Protein 5TOQ (pdb70)

Secondary structure (DSSP, 8-state):
-PPPPPTTTTPPPPPPPHHHHHHHHHHH---TT-EE----S---TTS-----HHHHHHHHHHHT-TT---PPPPTT--HHHHHHHHHHHH-TT-HHHHTT-EEEEEEEHHHHHHHHHHHHHHHHSSSSS---S-EEEEES--TTHHHHHHHTT-S-EEEEE-EETTTTEE-HHHHHHHHHTSPTT-EEEEE-SS-TTT-----HHHHHHHHHHHHHHTPEEEEEES-TTTTTS-HHHHTHHHHHHHHTT--EEEEEE------GGG-EEEEEEE-SSHHHHHHHHHHHHHHHHTTTSS--SHHHHHHHHHHTSHHHHHHHHHHHHHHHHHHHHHHHHHHHHHHHTT-SS--THHHHS-SSEEE----HHHHHHHHHHH-EE--TT-EEEGGG--TTTHHHHHHHHHHHHHH--/--SSPPTTTTPPPP-----S---TTS-----HHHHHHHHHHHT-TT---PPPPTT--HHHHHHHHHHHH-TT-HHHHTT-EEEEEEEHHHHHHHHHHHHHHHHSSSSS---S-EEEEES--THHHHHHHHTT-S-EEEEE-EETTTTEE-HHHHHHHHHTSPTT-EEEEE-SS-TTT-----HHHHHHHHHHHHHTTPEEEEEES-TTTTTS-HHHHTHHHHHHHHTT--EEEEEE------GGG-EEEEEEE-SSHHHHHHHHHHHHHHHHTTTSS--SHHHHHHHHHHT-HHHHHHHHHHHHHHHHHHHHHHHHHHHHHHHTT-SS--THHHHS-SSEEE----TTTHHHHHHTT-----TT-EEEGGG--TTTHHHHHHHHHHHHH--

Sequence (804 aa):
GMAPPSVFAEVPQAQPVLVFKLIADFREDPDPRKVNLGVGAYRTDDCQPWVLPVVRKVEQRIANNSSLNHEYLPILGLAEFRTCASRLALGDDSPALQEKRVGGVQSLGGTGALRIGAEFLARWYNGTNNKDTPVYVSSPTWENNHNGVFTTAGFKDIRSYRYWDTEKRGLDLQGFLSSDLENAPEFSIFVLHACAHNPTGTDPTPEQWKQIASVMKRRFLFPFFDSAYQGFASGNLEKDAWAIRYFVSSEGFELFCAQSFSNFGLYNEERVGNLTVVAKEPDSSILRRVLSQMMQKIVRVTWSNPPAQGARIVARTLSSDPELFHEWTGNVKTMADRILSMRSELRARLEALKTPGTWNHITDQIGMFSFTGLNPKQVEYLINQKHIYLLPSGRINMCGLTTKNLDYVATSIHEAVTKIQGMAPPSVFAEVPQAQLGVGAYRTDDCQPWVLPVVRKVEQRIANNSSLNHEYLPILGLAEFRTCASRLALGDDSPALQEKRVGGVQSSLGGTGALRIGAEFLARWYNGTNNKDTPVYVSSPTWENHNGVFTTAGFKDIRSYRYWDTEKRGLDLQGFLSSDLENAPEFSIFVLHACAHNPTGTDPTPEQWKQIASVMKRRFLFPFFDSAYQGFASGNLEKDAWAIRYFVSEGFELFCAQSFSNFGLYNERVGNLTVVAKEPDSILRVLSQMMQKIVRVTWSNPPAQGARRIVARTLSSDPELFHEWTGNVKTMADRILSMMRSELRARLEALKTPGTWNHITDQIGMFSFTGLNPKQVEYLINQKHIYLLPSGRINMCGLTTKNLDYVATSIHEAVTKI

B-factor: mean 18.61, std 11.55, range [5.94, 69.89]

Structure (mmCIF, N/CA/C/O backbone):
data_5TOQ
#
_entry.id   5TOQ
#
_cell.length_a   55.400
_cell.length_b   124.030
_cell.length_c   129.260
_cell.angle_alpha   90.00
_cell.angle_beta   90.00
_cell.angle_gamma   90.00
#
_symmetry.space_group_name_H-M   'P 21 21 21'
#
loop_
_entity.id
_entity.type
_entity.pdbx_description
1 polymer 'Aspartate aminotransferase, cytoplasmic'
2 water water
#
loop_
_atom_site.group_PDB
_atom_site.id
_atom_site.type_symbol
_atom_site.label_atom_id
_atom_site.label_alt_id
_atom_site.label_comp_id
_atom_site.label_asym_id
_atom_site.label_entity_id
_atom_site.label_seq_id
_atom_site.pdbx_PDB_ins_code
_atom_site.Cartn_x
_atom_site.Cartn_y
_atom_site.Cartn_z
_atom_site.occupancy
_atom_site.B_iso_or_equiv
_atom_site.auth_seq_id
_atom_site.auth_comp_id
_atom_site.auth_asym_id
_atom_site.auth_atom_id
_atom_site.pdbx_PDB_model_num
ATOM 1 N N . GLY A 1 1 ? 28.614 -58.597 -23.262 1.00 42.87 -1 GLY A N 1
ATOM 2 C CA . GLY A 1 1 ? 27.481 -59.112 -22.517 1.00 41.98 -1 GLY A CA 1
ATOM 3 C C . GLY A 1 1 ? 26.665 -58.036 -21.826 1.00 40.76 -1 GLY A C 1
ATOM 4 O O . GLY A 1 1 ? 25.434 -58.085 -21.826 1.00 41.77 -1 GLY A O 1
ATOM 5 N N . MET A 1 2 ? 27.351 -57.060 -21.238 1.00 38.38 0 MET A N 1
ATOM 6 C CA . MET A 1 2 ? 26.665 -56.007 -20.501 1.00 35.74 0 MET A CA 1
ATOM 7 C C . MET A 1 2 ? 25.940 -55.066 -21.450 1.00 33.28 0 MET A C 1
ATOM 8 O O . MET A 1 2 ? 26.435 -54.746 -22.534 1.00 34.43 0 MET A O 1
ATOM 13 N N . ALA A 1 3 ? 24.767 -54.610 -21.024 1.00 32.14 1 ALA A N 1
ATOM 14 C CA . ALA A 1 3 ? 24.051 -53.608 -21.791 1.00 30.51 1 ALA A CA 1
ATOM 15 C C . ALA A 1 3 ? 24.855 -52.314 -21.811 1.00 29.56 1 ALA A C 1
ATOM 16 O O . ALA A 1 3 ? 25.451 -51.934 -20.794 1.00 29.74 1 ALA A O 1
ATOM 18 N N . PRO A 1 4 ? 24.907 -51.629 -22.948 1.00 29.41 2 PRO A N 1
ATOM 19 C CA . PRO A 1 4 ? 25.638 -50.368 -23.028 1.00 27.88 2 PRO A CA 1
ATOM 20 C C . PRO A 1 4 ? 25.020 -49.332 -22.108 1.00 25.21 2 PRO A C 1
ATOM 21 O O . PRO A 1 4 ? 23.830 -49.408 -21.776 1.00 25.40 2 PRO A O 1
ATOM 25 N N . PRO A 1 5 ? 25.801 -48.348 -21.666 1.00 24.71 3 PRO A N 1
ATOM 26 C CA . PRO A 1 5 ? 25.228 -47.273 -20.857 1.00 22.66 3 PRO A CA 1
ATOM 27 C C . PRO A 1 5 ? 24.289 -46.414 -21.689 1.00 19.73 3 PRO A C 1
ATOM 28 O O . PRO A 1 5 ? 24.363 -46.350 -22.920 1.00 19.80 3 PRO A O 1
ATOM 32 N N . SER A 1 6 ? 23.370 -45.760 -20.990 1.00 18.12 4 SER A N 1
ATOM 33 C CA . SER A 1 6 ? 22.486 -44.801 -21.637 1.00 15.49 4 SER A CA 1
ATOM 34 C C . SER A 1 6 ? 23.297 -43.706 -22.333 1.00 13.77 4 SER A C 1
ATOM 35 O O . SER A 1 6 ? 24.359 -43.298 -21.860 1.00 14.20 4 SER A O 1
ATOM 38 N N . VAL A 1 7 ? 22.785 -43.219 -23.468 1.00 13.50 5 VAL A N 1
ATOM 39 C CA . VAL A 1 7 ? 23.339 -42.010 -24.068 1.00 13.64 5 VAL A CA 1
ATOM 40 C C . VAL A 1 7 ? 23.154 -40.805 -23.167 1.00 13.15 5 VAL A C 1
ATOM 41 O O . VAL A 1 7 ? 23.712 -39.739 -23.441 1.00 14.97 5 VAL A O 1
ATOM 45 N N . PHE A 1 8 ? 22.374 -40.948 -22.100 1.00 12.18 6 PHE A N 1
ATOM 46 C CA . PHE A 1 8 ? 22.170 -39.900 -21.118 1.00 12.19 6 PHE A CA 1
ATOM 47 C C . PHE A 1 8 ? 22.970 -40.140 -19.843 1.00 12.13 6 PHE A C 1
ATOM 48 O O . PHE A 1 8 ? 22.777 -39.414 -18.865 1.00 13.28 6 PHE A O 1
ATOM 56 N N . ALA A 1 9 ? 23.874 -41.128 -19.837 1.00 12.84 7 ALA A N 1
ATOM 57 C CA . ALA A 1 9 ? 24.526 -41.554 -18.601 1.00 14.37 7 ALA A CA 1
ATOM 58 C C . ALA A 1 9 ? 25.379 -40.464 -17.966 1.00 14.56 7 ALA A C 1
ATOM 59 O O . ALA A 1 9 ? 25.627 -40.516 -16.756 1.00 15.67 7 ALA A O 1
ATOM 61 N N . GLU A 1 10 ? 25.845 -39.488 -18.743 1.00 13.67 8 GLU A N 1
ATOM 62 C CA . GLU A 1 10 ? 26.702 -38.432 -18.222 1.00 14.56 8 GLU A CA 1
ATOM 63 C C . GLU A 1 10 ? 25.974 -37.102 -18.077 1.00 15.03 8 GLU A C 1
ATOM 64 O O . GLU A 1 10 ? 26.604 -36.090 -17.752 1.00 16.59 8 GLU A O 1
ATOM 70 N N . VAL A 1 11 ? 24.664 -37.081 -18.285 1.00 13.97 9 VAL A N 1
ATOM 71 C CA . VAL A 1 11 ? 23.879 -35.857 -18.116 1.00 13.87 9 VAL A CA 1
ATOM 72 C C . VAL A 1 11 ? 23.775 -35.572 -16.625 1.00 13.52 9 VAL A C 1
ATOM 73 O O . VAL A 1 11 ? 23.262 -36.418 -15.883 1.00 13.76 9 VAL A O 1
ATOM 77 N N . PRO A 1 12 ? 24.235 -34.428 -16.128 1.00 15.13 10 PRO A N 1
ATOM 78 C CA . PRO A 1 12 ? 24.164 -34.196 -14.685 1.00 15.82 10 PRO A CA 1
ATOM 79 C C . PRO A 1 12 ? 22.754 -33.857 -14.238 1.00 15.26 10 PRO A C 1
ATOM 80 O O . PRO A 1 12 ? 21.938 -33.337 -15.002 1.00 15.23 10 PRO A O 1
ATOM 84 N N . GLN A 1 13 ? 22.477 -34.191 -12.980 1.00 16.08 11 GLN A N 1
ATOM 85 C CA . GLN A 1 13 ? 21.282 -33.690 -12.321 1.00 17.08 11 GLN A CA 1
ATOM 86 C C . GLN A 1 13 ? 21.463 -32.200 -12.075 1.00 17.01 11 GLN A C 1
ATOM 87 O O . GLN A 1 13 ? 22.466 -31.777 -11.492 1.00 19.11 11 GLN A O 1
ATOM 93 N N . ALA A 1 14 ? 20.504 -31.405 -12.533 1.00 16.68 12 ALA A N 1
ATOM 94 C CA . ALA A 1 14 ? 20.600 -29.962 -12.380 1.00 19.01 12 ALA A CA 1
ATOM 95 C C . ALA A 1 14 ? 20.608 -29.565 -10.908 1.00 23.28 12 ALA A C 1
ATOM 96 O O . ALA A 1 14 ? 20.161 -30.306 -10.028 1.00 22.98 12 ALA A O 1
ATOM 98 N N . GLN A 1 15 ? 21.133 -28.368 -10.659 1.00 26.87 13 GLN A N 1
ATOM 99 C CA . GLN A 1 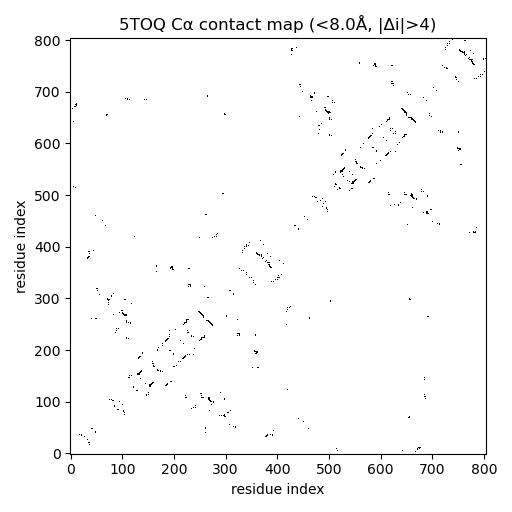15 ? 21.188 -27.813 -9.315 1.00 31.37 13 GLN A CA 1
ATOM 100 C C . GLN A 1 15 ? 19.775 -27.671 -8.751 1.00 32.33 13 GLN A C 1
ATOM 101 O O . GLN A 1 15 ? 18.849 -27.298 -9.482 1.00 31.05 13 GLN A O 1
ATOM 107 N N . PRO A 1 16 ? 19.570 -27.964 -7.467 1.00 35.15 14 PRO A N 1
ATOM 108 C CA . PRO A 1 16 ? 18.240 -27.778 -6.874 1.00 37.00 14 PRO A CA 1
ATOM 109 C C . PRO A 1 16 ? 17.818 -26.316 -6.916 1.00 38.51 14 PRO A C 1
ATOM 110 O O . PRO A 1 16 ? 18.630 -25.409 -6.727 1.00 38.73 14 PRO A O 1
ATOM 114 N N . VAL A 1 17 ? 16.534 -26.095 -7.174 1.00 41.30 15 VAL A N 1
ATOM 115 C CA . VAL A 1 17 ? 15.965 -24.752 -7.182 1.00 43.28 15 VAL A CA 1
ATOM 116 C C . VAL A 1 17 ? 15.435 -24.429 -5.788 1.00 43.95 15 VAL A C 1
ATOM 117 O O . VAL A 1 17 ? 14.639 -25.187 -5.221 1.00 44.25 15 VAL A O 1
ATOM 121 N N . LEU A 1 18 ? 15.887 -23.300 -5.236 1.00 44.08 16 LEU A N 1
ATOM 122 C CA . LEU A 1 18 ? 15.688 -23.014 -3.816 1.00 44.95 16 LEU A CA 1
ATOM 123 C C . LEU A 1 18 ? 14.214 -22.837 -3.471 1.00 44.94 16 LEU A C 1
ATOM 124 O O . LEU A 1 18 ? 13.713 -23.445 -2.517 1.00 45.57 16 LEU A O 1
ATOM 129 N N . VAL A 1 19 ? 13.505 -21.993 -4.225 1.00 43.90 17 VAL A N 1
ATOM 130 C CA . VAL A 1 19 ? 12.149 -21.615 -3.832 1.00 43.35 17 VAL A CA 1
ATOM 131 C C . VAL A 1 19 ? 11.191 -22.799 -3.906 1.00 42.98 17 VAL A C 1
ATOM 132 O O . VAL A 1 19 ? 10.219 -22.864 -3.142 1.00 42.47 17 VAL A O 1
ATOM 136 N N . PHE A 1 20 ? 11.436 -23.747 -4.816 1.00 43.78 18 PHE A N 1
ATOM 137 C CA . PHE A 1 20 ? 10.600 -24.942 -4.885 1.00 43.95 18 PHE A CA 1
ATOM 138 C C . PHE A 1 20 ? 10.688 -25.744 -3.594 1.00 41.59 18 PHE A C 1
ATOM 139 O O . PHE A 1 20 ? 9.674 -26.242 -3.090 1.00 42.34 18 PHE A O 1
ATOM 147 N N . LYS A 1 21 ? 11.900 -25.882 -3.052 1.00 38.85 19 LYS A N 1
ATOM 148 C CA . LYS A 1 21 ? 12.080 -26.556 -1.771 1.00 36.32 19 LYS A CA 1
ATOM 149 C C . LYS A 1 21 ? 11.451 -25.755 -0.637 1.00 33.70 19 LYS A C 1
ATOM 150 O O . LYS A 1 21 ? 10.904 -26.334 0.309 1.00 33.88 19 LYS A O 1
ATOM 156 N N . LEU A 1 22 ? 11.521 -24.424 -0.716 1.00 31.57 20 LEU A N 1
ATOM 157 C CA . LEU A 1 22 ? 10.919 -23.583 0.314 1.00 29.38 20 LEU A CA 1
ATOM 158 C C . LEU A 1 22 ? 9.412 -23.796 0.379 1.00 28.81 20 LEU A C 1
ATOM 159 O O . LEU A 1 22 ? 8.843 -23.977 1.462 1.00 27.78 20 LEU A O 1
ATOM 164 N N . ILE A 1 23 ? 8.748 -23.774 -0.779 1.00 29.80 21 ILE A N 1
ATOM 165 C CA . ILE A 1 23 ? 7.306 -24.004 -0.816 1.00 31.77 21 ILE A CA 1
ATOM 166 C C . ILE A 1 23 ? 6.983 -25.417 -0.353 1.00 31.65 21 ILE A C 1
ATOM 167 O O . ILE A 1 23 ? 5.988 -25.646 0.345 1.00 31.61 21 ILE A O 1
ATOM 172 N N . ALA A 1 24 ? 7.822 -26.386 -0.728 1.00 31.34 22 ALA A N 1
ATOM 173 C CA . ALA A 1 24 ? 7.614 -27.760 -0.284 1.00 31.44 22 ALA A CA 1
ATOM 174 C C . ALA A 1 24 ? 7.777 -27.882 1.226 1.00 31.09 22 ALA A C 1
ATOM 175 O O . ALA A 1 24 ? 7.026 -28.613 1.881 1.00 31.73 22 ALA A O 1
ATOM 177 N N . ASP A 1 25 ? 8.757 -27.177 1.797 1.00 30.67 23 ASP A N 1
ATOM 178 C CA . ASP A 1 25 ? 8.899 -27.171 3.249 1.00 30.27 23 ASP A CA 1
ATOM 179 C C . ASP A 1 25 ? 7.708 -26.495 3.915 1.00 28.24 23 ASP A C 1
ATOM 180 O O . ASP A 1 25 ? 7.226 -26.959 4.955 1.00 27.89 23 ASP A O 1
ATOM 185 N N . PHE A 1 26 ? 7.222 -25.397 3.329 1.00 26.88 24 PHE A N 1
ATOM 186 C CA . PHE A 1 26 ? 6.067 -24.707 3.894 1.00 25.84 24 PHE A CA 1
ATOM 187 C C . PHE A 1 26 ? 4.849 -25.621 3.954 1.00 27.27 24 PHE A C 1
ATOM 188 O O . PHE A 1 26 ? 4.125 -25.641 4.956 1.00 27.03 24 PHE A O 1
ATOM 196 N N . ARG A 1 27 ? 4.601 -26.383 2.889 1.00 29.14 25 ARG A N 1
ATOM 197 C CA . ARG A 1 27 ? 3.435 -27.263 2.867 1.00 32.07 25 ARG A CA 1
ATOM 198 C C . ARG A 1 27 ? 3.603 -28.469 3.805 1.00 33.71 25 ARG A C 1
ATOM 199 O O . ARG A 1 27 ? 2.615 -28.954 4.367 1.00 35.68 25 ARG A O 1
ATOM 207 N N . GLU A 1 28 ? 4.840 -28.934 4.024 1.00 35.11 26 GLU A N 1
ATOM 208 C CA . GLU A 1 28 ? 5.123 -29.956 5.037 1.00 37.54 26 GLU A CA 1
ATOM 209 C C . GLU A 1 28 ? 4.843 -29.494 6.457 1.00 35.47 26 GLU A C 1
ATOM 210 O O . GLU A 1 28 ? 4.617 -30.334 7.335 1.00 36.56 26 GLU A O 1
ATOM 216 N N . ASP A 1 29 ? 4.892 -28.199 6.711 1.00 32.59 27 ASP A N 1
ATOM 217 C CA . ASP A 1 29 ? 4.940 -27.711 8.080 1.00 29.75 27 ASP A CA 1
ATOM 218 C C . ASP A 1 29 ? 3.595 -27.908 8.768 1.00 28.82 27 ASP A C 1
ATOM 219 O O . ASP A 1 29 ? 2.571 -27.426 8.264 1.00 27.61 27 ASP A O 1
ATOM 224 N N . PRO A 1 30 ? 3.549 -28.605 9.908 1.00 29.26 28 PRO A N 1
ATOM 225 C CA . PRO A 1 30 ? 2.271 -28.818 10.606 1.00 28.48 28 PRO A CA 1
ATOM 226 C C . PRO A 1 30 ? 1.811 -27.652 11.469 1.00 27.64 28 PRO A C 1
ATOM 227 O O . PRO A 1 30 ? 0.688 -27.699 11.990 1.00 28.31 28 PRO A O 1
ATOM 231 N N . ASP A 1 31 ? 2.622 -26.620 11.645 1.00 26.49 29 ASP A N 1
ATOM 232 C CA . ASP A 1 31 ? 2.288 -25.573 12.607 1.00 25.02 29 ASP A CA 1
ATOM 233 C C . ASP A 1 31 ? 1.159 -24.702 12.065 1.00 23.07 29 ASP A C 1
ATOM 234 O O . ASP A 1 31 ? 1.264 -24.197 10.944 1.00 22.90 29 ASP A O 1
ATOM 239 N N . PRO A 1 32 ? 0.082 -24.478 12.828 1.00 22.35 30 PRO A N 1
ATOM 240 C CA . PRO A 1 32 ? -1.038 -23.676 12.305 1.00 21.72 30 PRO A CA 1
ATOM 241 C C . PRO A 1 32 ? -0.725 -22.196 12.141 1.00 20.24 30 PRO A C 1
ATOM 242 O O . PRO A 1 32 ? -1.522 -21.483 11.515 1.00 22.01 30 PRO A O 1
ATOM 246 N N . ARG A 1 33 ? 0.384 -21.707 12.691 1.00 20.44 31 ARG A N 1
ATOM 247 C CA . ARG A 1 33 ? 0.778 -20.312 12.545 1.00 19.35 31 ARG A CA 1
ATOM 248 C C . ARG A 1 33 ? 1.611 -20.056 11.297 1.00 16.95 31 ARG A C 1
ATOM 249 O O . ARG A 1 33 ? 1.993 -18.906 11.052 1.00 16.34 31 ARG A O 1
ATOM 257 N N . LYS A 1 34 ? 1.890 -21.086 10.498 1.00 17.22 32 LYS A N 1
ATOM 258 C CA . LYS A 1 34 ? 2.811 -20.929 9.378 1.00 16.64 32 LYS A CA 1
ATOM 259 C C . LYS A 1 34 ? 2.301 -19.909 8.363 1.00 15.80 32 LYS A C 1
ATOM 260 O O . LYS A 1 34 ? 1.096 -19.749 8.150 1.00 16.18 32 LYS A O 1
ATOM 266 N N . VAL A 1 35 ? 3.245 -19.199 7.749 1.00 14.66 33 VAL A N 1
ATOM 267 C CA . VAL A 1 35 ? 2.960 -18.157 6.767 1.00 13.98 33 VAL A CA 1
ATOM 268 C C . VAL A 1 35 ? 3.912 -18.339 5.599 1.00 14.43 33 VAL A C 1
ATOM 269 O O . VAL A 1 35 ? 5.119 -18.512 5.798 1.00 14.48 33 VAL A O 1
ATOM 273 N N . ASN A 1 36 ? 3.381 -18.289 4.380 1.00 14.16 34 ASN A N 1
ATOM 274 C CA . ASN A 1 36 ? 4.203 -18.367 3.175 1.00 14.43 34 ASN A CA 1
ATOM 275 C C . ASN A 1 36 ? 4.394 -16.966 2.603 1.00 14.27 34 ASN A C 1
ATOM 276 O O . ASN A 1 36 ? 3.533 -16.448 1.888 1.00 15.34 34 ASN A O 1
ATOM 281 N N . LEU A 1 37 ? 5.535 -16.356 2.908 1.00 13.63 35 LEU A N 1
ATOM 282 C CA . LEU A 1 37 ? 5.910 -15.099 2.277 1.00 12.29 35 LEU A CA 1
ATOM 283 C C . LEU A 1 37 ? 6.775 -15.310 1.043 1.00 12.12 35 LEU A C 1
ATOM 284 O O . LEU A 1 37 ? 7.260 -14.334 0.468 1.00 12.38 35 LEU A O 1
ATOM 289 N N . GLY A 1 38 ? 6.954 -16.557 0.615 1.00 13.02 36 GLY A N 1
ATOM 290 C CA . GLY A 1 38 ? 7.720 -16.905 -0.559 1.00 14.10 36 GLY A CA 1
ATOM 291 C C . GLY A 1 38 ? 6.908 -17.113 -1.817 1.00 14.93 36 GLY A C 1
ATOM 292 O O . GLY A 1 38 ? 7.490 -17.396 -2.867 1.00 16.64 36 GLY A O 1
ATOM 293 N N . VAL A 1 39 ? 5.582 -16.966 -1.745 1.00 14.58 37 VAL A N 1
ATOM 294 C CA . VAL A 1 39 ? 4.734 -17.118 -2.918 1.00 15.37 37 VAL A CA 1
ATOM 295 C C . VAL A 1 39 ? 5.116 -16.073 -3.968 1.00 14.14 37 VAL A C 1
ATOM 296 O O . VAL A 1 39 ? 5.586 -14.978 -3.645 1.00 14.67 37 VAL A O 1
ATOM 300 N N . GLY A 1 40 ? 4.934 -16.424 -5.240 1.00 13.86 38 GLY A N 1
ATOM 301 C CA . GLY A 1 40 ? 5.378 -15.561 -6.320 1.00 14.11 38 GLY A CA 1
ATOM 302 C C . GLY A 1 40 ? 4.273 -14.953 -7.160 1.00 12.90 38 GLY A C 1
ATOM 303 O O . GLY A 1 40 ? 4.508 -14.516 -8.291 1.00 15.35 38 GLY A O 1
ATOM 304 N N . ALA A 1 41 ? 3.069 -14.895 -6.604 1.00 11.13 39 ALA A N 1
ATOM 305 C CA . ALA A 1 41 ? 1.887 -14.471 -7.336 1.00 10.07 39 ALA A CA 1
ATOM 306 C C . ALA A 1 41 ? 0.924 -13.799 -6.369 1.00 9.65 39 ALA A C 1
ATOM 307 O O . ALA A 1 41 ? 1.065 -13.901 -5.146 1.00 11.05 39 ALA A O 1
ATOM 309 N N . TYR A 1 42 ? -0.064 -13.112 -6.935 1.00 9.16 40 TYR A N 1
ATOM 310 C CA . TYR A 1 42 ? -1.058 -12.426 -6.125 1.00 9.04 40 TYR A CA 1
ATOM 311 C C . TYR A 1 42 ? -1.874 -13.428 -5.316 1.00 9.11 40 TYR A C 1
ATOM 312 O O . TYR A 1 42 ? -2.250 -14.497 -5.807 1.00 9.60 40 TYR A O 1
ATOM 321 N N . ARG A 1 43 ? -2.155 -13.068 -4.068 1.00 9.20 41 ARG A N 1
ATOM 322 C CA . ARG A 1 43 ? -3.029 -13.846 -3.203 1.00 9.61 41 ARG A CA 1
ATOM 323 C C . ARG A 1 43 ? -3.956 -12.898 -2.461 1.00 9.57 41 ARG A C 1
ATOM 324 O O . ARG A 1 43 ? -3.570 -11.778 -2.097 1.00 10.23 41 ARG A O 1
ATOM 332 N N . THR A 1 44 ? -5.176 -13.371 -2.214 1.00 10.26 42 THR A N 1
ATOM 333 C CA . THR A 1 44 ? -6.168 -12.601 -1.482 1.00 10.74 42 THR A CA 1
ATOM 334 C C . THR A 1 44 ? -5.869 -12.639 0.017 1.00 10.77 42 THR A C 1
ATOM 335 O O . THR A 1 44 ? -4.979 -13.350 0.488 1.00 11.15 42 THR A O 1
ATOM 339 N N . ASP A 1 45 ? -6.667 -11.889 0.783 1.00 11.40 43 ASP A N 1
ATOM 340 C CA . ASP A 1 45 ? -6.550 -11.888 2.237 1.00 12.57 43 ASP A CA 1
ATOM 341 C C . ASP A 1 45 ? -6.869 -13.247 2.849 1.00 12.64 43 ASP A C 1
ATOM 342 O O . ASP A 1 45 ? -6.532 -13.484 4.013 1.00 14.77 43 ASP A O 1
ATOM 347 N N . ASP A 1 46 ? -7.526 -14.133 2.102 1.00 12.83 44 ASP A N 1
ATOM 348 C CA . ASP A 1 46 ? -7.784 -15.500 2.523 1.00 15.18 44 ASP A CA 1
ATOM 349 C C . ASP A 1 46 ? -6.759 -16.481 1.957 1.00 14.51 44 ASP A C 1
ATOM 350 O O . ASP A 1 46 ? -7.003 -17.693 1.951 1.00 15.93 44 ASP A O 1
ATOM 355 N N . CYS A 1 47 ? -5.624 -15.976 1.464 1.00 13.36 45 CYS A N 1
ATOM 356 C CA . CYS A 1 47 ? -4.500 -16.782 0.994 1.00 14.12 45 CYS A CA 1
ATOM 357 C C . CYS A 1 47 ? -4.799 -17.523 -0.298 1.00 14.31 45 CYS A C 1
ATOM 358 O O . CYS A 1 47 ? -4.150 -18.527 -0.595 1.00 16.30 45 CYS A O 1
ATOM 361 N N . GLN A 1 48 ? -5.762 -17.046 -1.084 1.00 12.11 46 GLN A N 1
ATOM 362 C CA . GLN A 1 48 ? -6.176 -17.772 -2.273 1.00 12.37 46 GLN A CA 1
ATOM 363 C C . GLN A 1 48 ? -5.724 -17.072 -3.547 1.00 10.28 46 GLN A C 1
ATOM 364 O O . GLN A 1 48 ? -5.586 -15.845 -3.581 1.00 10.44 46 GLN A O 1
ATOM 370 N N . PRO A 1 49 ? -5.510 -17.832 -4.620 1.00 10.18 47 PRO A N 1
ATOM 371 C CA . PRO A 1 49 ? -5.430 -17.227 -5.953 1.00 10.27 47 PRO A CA 1
ATOM 372 C C . PRO A 1 49 ? -6.698 -16.445 -6.242 1.00 9.99 47 PRO A C 1
ATOM 373 O O . PRO A 1 49 ? -7.757 -16.710 -5.670 1.00 10.90 47 PRO A O 1
ATOM 377 N N . TRP A 1 50 ? -6.589 -15.471 -7.145 1.00 9.76 48 TRP A N 1
ATOM 378 C CA . TRP A 1 50 ? -7.732 -14.645 -7.521 1.00 10.02 48 TRP A CA 1
ATOM 379 C C . TRP A 1 50 ? -7.828 -14.567 -9.035 1.00 9.25 48 TRP A C 1
ATOM 380 O O . TRP A 1 50 ? -6.995 -13.924 -9.680 1.00 10.52 48 TRP A O 1
ATOM 391 N N . VAL A 1 51 ? -8.841 -15.206 -9.603 1.00 9.49 49 VAL A N 1
ATOM 392 C CA . VAL A 1 51 ? -9.161 -14.994 -11.008 1.00 9.72 49 VAL A CA 1
ATOM 393 C C . VAL A 1 51 ? -9.938 -13.687 -11.093 1.00 9.34 49 VAL A C 1
ATOM 394 O O . VAL A 1 51 ? -10.953 -13.509 -10.408 1.00 10.53 49 VAL A O 1
ATOM 398 N N . LEU A 1 52 ? -9.455 -12.760 -11.908 1.00 8.99 50 LEU A N 1
ATOM 399 C CA . LEU A 1 52 ? -10.083 -11.449 -11.954 1.00 9.25 50 LEU A CA 1
ATOM 400 C C . LEU A 1 52 ? -11.510 -11.570 -12.473 1.00 9.36 50 LEU A C 1
ATOM 401 O O . LEU A 1 52 ? -11.755 -12.290 -13.449 1.00 9.30 50 LEU A O 1
ATOM 406 N N . PRO A 1 53 ? -12.464 -10.863 -11.865 1.00 9.29 51 PRO A N 1
ATOM 407 C CA . PRO A 1 53 ? -13.840 -10.895 -12.385 1.00 9.68 51 PRO A CA 1
ATOM 408 C C . PRO A 1 53 ? -13.925 -10.587 -13.872 1.00 9.29 51 PRO A C 1
ATOM 409 O O . PRO A 1 53 ? -14.682 -11.250 -14.594 1.00 9.58 51 PRO A O 1
ATOM 413 N N . VAL A 1 54 ? -13.151 -9.615 -14.366 1.00 8.86 52 VAL A N 1
ATOM 414 C CA . VAL A 1 54 ? -13.269 -9.290 -15.786 1.00 8.84 52 VAL A CA 1
ATOM 415 C C . VAL A 1 54 ? -12.804 -10.457 -16.646 1.00 8.51 52 VAL A C 1
ATOM 416 O O . VAL A 1 54 ? -13.331 -10.685 -17.746 1.00 9.01 52 VAL A O 1
ATOM 420 N N . VAL A 1 55 ? -11.801 -11.201 -16.169 1.00 8.13 53 VAL A N 1
ATOM 421 C CA . VAL A 1 55 ? -11.303 -12.364 -16.896 1.00 9.27 53 VAL A CA 1
ATOM 422 C C . VAL A 1 55 ? -12.365 -13.455 -16.961 1.00 9.47 53 VAL A C 1
ATOM 423 O O . VAL A 1 55 ? -12.607 -14.034 -18.022 1.00 9.81 53 VAL A O 1
ATOM 427 N N . ARG A 1 56 ? -13.029 -13.744 -15.836 1.00 9.83 54 ARG A N 1
ATOM 428 C CA . ARG A 1 56 ? -14.119 -14.719 -15.868 1.00 10.71 54 ARG A CA 1
ATOM 429 C C . ARG A 1 56 ? -15.193 -14.294 -16.856 1.00 10.58 54 ARG A C 1
ATOM 430 O O . ARG A 1 56 ? -15.732 -15.118 -17.606 1.00 11.14 54 ARG A O 1
ATOM 438 N N . LYS A 1 57 ? -15.520 -13.003 -16.866 1.00 10.07 55 LYS A N 1
ATOM 439 C CA . LYS A 1 57 ? -16.565 -12.508 -17.753 1.00 10.43 55 LYS A CA 1
ATOM 440 C C . LYS A 1 57 ? -16.186 -12.705 -19.216 1.00 10.61 55 LYS A C 1
ATOM 441 O O . LYS A 1 57 ? -16.995 -13.181 -20.023 1.00 11.09 55 LYS A O 1
ATOM 447 N N . VAL A 1 58 ? -14.956 -12.343 -19.580 1.00 10.13 56 VAL A N 1
ATOM 448 C CA . VAL A 1 58 ? -14.534 -12.482 -20.968 1.00 10.21 56 VAL A CA 1
ATOM 449 C C . VAL A 1 58 ? -14.399 -13.950 -21.348 1.00 10.36 56 VAL A C 1
ATOM 450 O O . VAL A 1 58 ? -14.744 -14.343 -22.465 1.00 11.57 56 VAL A O 1
ATOM 454 N N . GLU A 1 59 ? -13.925 -14.792 -20.425 1.00 10.46 57 GLU A N 1
ATOM 455 C CA . GLU A 1 59 ? -13.877 -16.226 -20.711 1.00 11.12 57 GLU A CA 1
ATOM 456 C C . GLU A 1 59 ? -15.257 -16.774 -21.048 1.00 11.95 57 GLU A C 1
ATOM 457 O O . GLU A 1 59 ? -15.402 -17.601 -21.958 1.00 12.53 57 GLU A O 1
ATOM 463 N N . GLN A 1 60 ? -16.286 -16.326 -20.329 1.00 12.79 58 GLN A N 1
ATOM 464 C CA . GLN A 1 60 ? -17.632 -16.798 -20.631 1.00 14.42 58 GLN A CA 1
ATOM 465 C C . GLN A 1 60 ? -18.088 -16.318 -22.002 1.00 14.26 58 GLN A C 1
ATOM 466 O O . GLN A 1 60 ? -18.698 -17.078 -22.761 1.00 14.88 58 GLN A O 1
ATOM 472 N N . ARG A 1 61 ? -17.792 -15.063 -22.347 1.00 13.87 59 ARG A N 1
ATOM 473 C CA . ARG A 1 61 ? -18.153 -14.573 -23.673 1.00 14.11 59 ARG A CA 1
ATOM 474 C C . ARG A 1 61 ? -17.444 -15.356 -24.770 1.00 14.62 59 ARG A C 1
ATOM 475 O O . ARG A 1 61 ? -18.047 -15.677 -25.802 1.00 16.15 59 ARG A O 1
ATOM 483 N N . ILE A 1 62 ? -16.164 -15.673 -24.565 1.00 13.95 60 ILE A N 1
ATOM 484 C CA . ILE A 1 62 ? -15.427 -16.480 -25.534 1.00 13.79 60 ILE A CA 1
ATOM 485 C C . ILE A 1 62 ? -16.072 -17.854 -25.684 1.00 14.81 60 ILE A C 1
ATOM 486 O O . ILE A 1 62 ? -16.313 -18.331 -26.801 1.00 15.58 60 ILE A O 1
ATOM 491 N N . ALA A 1 63 ? -16.378 -18.503 -24.555 1.00 15.11 61 ALA A N 1
ATOM 492 C CA . ALA A 1 63 ? -16.946 -19.849 -24.592 1.00 17.23 61 ALA A CA 1
ATOM 493 C C . ALA A 1 63 ? -18.310 -19.874 -25.264 1.00 19.26 61 ALA A C 1
ATOM 494 O O . ALA A 1 63 ? -18.696 -20.899 -25.838 1.00 20.97 61 ALA A O 1
ATOM 496 N N . ASN A 1 64 ? -19.055 -18.775 -25.197 1.00 19.28 62 ASN A N 1
ATOM 497 C CA . ASN A 1 64 ? -20.378 -18.695 -25.795 1.00 20.19 62 ASN A CA 1
ATOM 498 C C . ASN A 1 64 ? -20.347 -18.228 -27.242 1.00 20.75 62 ASN A C 1
ATOM 499 O O . ASN A 1 64 ? -21.410 -18.030 -27.834 1.00 22.23 62 ASN A O 1
ATOM 504 N N . ASN A 1 65 ? -19.168 -18.047 -27.823 1.00 20.13 63 ASN A N 1
ATOM 505 C CA . ASN A 1 65 ? -19.023 -17.559 -29.193 1.00 21.06 63 ASN A CA 1
ATOM 506 C C . ASN A 1 65 ? -18.496 -18.710 -30.046 1.00 20.51 63 ASN A C 1
ATOM 507 O O . ASN A 1 65 ? -17.288 -18.923 -30.153 1.00 20.56 63 ASN A O 1
ATOM 512 N N . SER A 1 66 ? -19.414 -19.436 -30.682 1.00 21.69 64 SER A N 1
ATOM 513 C CA . SER A 1 66 ? -19.026 -20.597 -31.472 1.00 23.44 64 SER A CA 1
ATOM 514 C C . SER A 1 66 ? -18.364 -20.231 -32.793 1.00 22.76 64 SER A C 1
ATOM 515 O O . SER A 1 66 ? -17.852 -21.130 -33.471 1.00 24.12 64 SER A O 1
ATOM 518 N N . SER A 1 67 ? -18.366 -18.954 -33.182 1.00 21.49 65 SER A N 1
ATOM 519 C CA . SER A 1 67 ? -17.723 -18.557 -34.429 1.00 21.96 65 SER A CA 1
ATOM 520 C C . SER A 1 67 ? -16.204 -18.517 -34.323 1.00 20.84 65 SER A C 1
ATOM 521 O O . SER A 1 67 ? -15.527 -18.470 -35.355 1.00 22.23 65 SER A O 1
ATOM 524 N N . LEU A 1 68 ? -15.659 -18.525 -33.111 1.00 18.76 66 LEU A N 1
ATOM 525 C CA . LEU A 1 68 ? -14.214 -18.537 -32.941 1.00 17.54 66 LEU A CA 1
ATOM 526 C C . LEU A 1 68 ? -13.664 -19.896 -33.344 1.00 17.93 66 LEU A C 1
ATOM 527 O O . LEU A 1 68 ? -14.213 -20.941 -32.983 1.00 21.68 66 LEU A O 1
ATOM 532 N N . ASN A 1 69 ? -12.587 -19.884 -34.110 1.00 15.62 67 ASN A N 1
ATOM 533 C CA . ASN A 1 69 ? -11.958 -21.125 -34.524 1.00 14.77 67 ASN A CA 1
ATOM 534 C C . ASN A 1 69 ? -10.592 -21.263 -33.854 1.00 13.29 67 ASN A C 1
ATOM 535 O O . ASN A 1 69 ? -10.179 -20.430 -33.038 1.00 14.25 67 ASN A O 1
ATOM 540 N N . HIS A 1 70 ? -9.895 -22.345 -34.194 1.00 11.73 68 HIS A N 1
ATOM 541 C CA . HIS A 1 70 ? -8.587 -22.642 -33.627 1.00 11.74 68 HIS A CA 1
ATOM 542 C C . HIS A 1 70 ? -7.465 -22.596 -34.657 1.00 10.98 68 HIS A C 1
ATOM 543 O O . HIS A 1 70 ? -6.391 -23.156 -34.418 1.00 11.06 68 HIS A O 1
ATOM 550 N N . GLU A 1 71 ? -7.684 -21.942 -35.794 1.00 10.64 69 GLU A N 1
ATOM 551 C CA . GLU A 1 71 ? -6.646 -21.875 -36.814 1.00 10.70 69 GLU A CA 1
ATOM 552 C C . GLU A 1 71 ? -5.472 -21.026 -36.330 1.00 9.83 69 GLU A C 1
ATOM 553 O O . GLU A 1 71 ? -5.629 -20.112 -35.515 1.00 10.07 69 GLU A O 1
ATOM 559 N N . TYR A 1 72 ? -4.283 -21.332 -36.851 1.00 9.94 70 TYR A N 1
ATOM 560 C CA . TYR A 1 72 ? -3.066 -20.652 -36.417 1.00 9.48 70 TYR A CA 1
ATOM 561 C C . TYR A 1 72 ? -3.239 -19.138 -36.443 1.00 9.29 70 TYR A C 1
ATOM 562 O O . TYR A 1 72 ? -3.770 -18.575 -37.405 1.00 10.21 70 TYR A O 1
ATOM 571 N N . LEU A 1 73 ? -2.744 -18.476 -35.397 1.00 9.32 71 LEU A N 1
ATOM 572 C CA . LEU A 1 73 ? -2.553 -17.038 -35.443 1.00 9.09 71 LEU A CA 1
ATOM 573 C C . LEU A 1 73 ? -1.354 -16.720 -36.330 1.00 9.49 71 LEU A C 1
ATOM 574 O O . LEU A 1 73 ? -0.542 -17.601 -36.621 1.00 9.82 71 LEU A O 1
ATOM 579 N N . PRO A 1 74 ? -1.216 -15.464 -36.769 1.00 9.83 72 PRO A N 1
ATOM 580 C CA . PRO A 1 74 ? 0.032 -15.052 -37.425 1.00 10.24 72 PRO A CA 1
ATOM 581 C C . PRO A 1 74 ? 1.211 -15.318 -36.505 1.00 9.69 72 PRO A C 1
ATOM 582 O O . PRO A 1 74 ? 1.075 -15.334 -35.278 1.00 9.08 72 PRO A O 1
ATOM 586 N N . ILE A 1 75 ? 2.382 -15.504 -37.120 1.00 9.22 73 ILE A N 1
ATOM 587 C CA . ILE A 1 75 ? 3.610 -15.742 -36.362 1.00 9.35 73 ILE A CA 1
ATOM 588 C C . ILE A 1 75 ? 3.785 -14.699 -35.268 1.00 8.81 73 ILE A C 1
ATOM 589 O O . ILE A 1 75 ? 4.129 -15.024 -34.128 1.00 8.54 73 ILE A O 1
ATOM 594 N N . LEU A 1 76 ? 3.559 -13.429 -35.603 1.00 8.38 74 LEU A N 1
ATOM 595 C CA . LEU A 1 76 ? 3.755 -12.348 -34.643 1.00 8.85 74 LEU A CA 1
ATOM 596 C C . LEU A 1 76 ? 2.602 -12.203 -33.663 1.00 8.26 74 LEU A C 1
ATOM 597 O O . LEU A 1 76 ? 2.735 -11.439 -32.695 1.00 9.34 74 LEU A O 1
ATOM 602 N N . GLY A 1 77 ? 1.484 -12.879 -33.904 1.00 8.54 75 GLY A N 1
ATOM 603 C CA . GLY A 1 77 ? 0.392 -12.940 -32.954 1.00 8.87 75 GLY A CA 1
ATOM 604 C C . GLY A 1 77 ? -0.851 -12.191 -33.409 1.00 9.29 75 GLY A C 1
ATOM 605 O O . GLY A 1 77 ? -0.931 -11.637 -34.507 1.00 10.31 75 GLY A O 1
ATOM 606 N N . LEU A 1 78 ? -1.828 -12.199 -32.507 1.00 9.32 76 LEU A N 1
ATOM 607 C CA . LEU A 1 78 ? -3.136 -11.596 -32.736 1.00 9.15 76 LEU A CA 1
ATOM 608 C C . LEU A 1 78 ? -3.000 -10.080 -32.847 1.00 9.51 76 LEU A C 1
ATOM 609 O O . LEU A 1 78 ? -2.564 -9.416 -31.903 1.00 9.71 76 LEU A O 1
ATOM 614 N N . ALA A 1 79 ? -3.397 -9.530 -33.994 1.00 11.29 77 ALA A N 1
ATOM 615 C CA . ALA A 1 79 ? -3.136 -8.122 -34.281 1.00 11.91 77 ALA A CA 1
ATOM 616 C C . ALA A 1 79 ? -3.734 -7.200 -33.222 1.00 10.98 77 ALA A C 1
ATOM 617 O O . ALA A 1 79 ? -3.078 -6.254 -32.769 1.00 11.20 77 ALA A O 1
ATOM 619 N N . GLU A 1 80 ? -4.986 -7.446 -32.827 1.00 10.91 78 GLU A N 1
ATOM 620 C CA . GLU A 1 80 ? -5.631 -6.547 -31.877 1.00 11.74 78 GLU A CA 1
ATOM 621 C C . GLU A 1 80 ? -4.946 -6.600 -30.520 1.00 9.58 78 GLU A C 1
ATOM 622 O O . GLU A 1 80 ? -4.865 -5.583 -29.819 1.00 10.20 78 GLU A O 1
ATOM 628 N N . PHE A 1 81 ? -4.460 -7.779 -30.126 1.00 9.03 79 PHE A N 1
ATOM 629 C CA . PHE A 1 81 ? -3.714 -7.875 -28.881 1.00 8.31 79 PHE A CA 1
ATOM 630 C C . PHE A 1 81 ? -2.434 -7.054 -28.948 1.00 8.20 79 PHE A C 1
ATOM 631 O O . PHE A 1 81 ? -2.115 -6.300 -28.025 1.00 8.64 79 PHE A O 1
ATOM 639 N N . ARG A 1 82 ? -1.665 -7.214 -30.024 1.00 8.49 80 ARG A N 1
ATOM 640 C CA . ARG A 1 82 ? -0.394 -6.504 -30.123 1.00 9.04 80 ARG A CA 1
ATOM 641 C C . ARG A 1 82 ? -0.602 -4.999 -30.080 1.00 8.53 80 ARG A C 1
ATOM 642 O O . ARG A 1 82 ? 0.124 -4.283 -29.383 1.00 9.31 80 ARG A O 1
ATOM 650 N N . THR A 1 83 ? -1.595 -4.503 -30.817 1.00 9.05 81 THR A N 1
ATOM 651 C CA . THR A 1 83 ? -1.883 -3.075 -30.819 1.00 10.14 81 THR A CA 1
ATOM 652 C C . THR A 1 83 ? -2.321 -2.597 -29.441 1.00 8.79 81 THR A C 1
ATOM 653 O O . THR A 1 83 ? -1.817 -1.586 -28.934 1.00 9.05 81 THR A O 1
ATOM 657 N N . CYS A 1 84 ? -3.258 -3.309 -28.810 1.00 8.59 82 CYS A N 1
ATOM 658 C CA . CYS A 1 84 ? -3.736 -2.873 -27.501 1.00 8.83 82 CYS A CA 1
ATOM 659 C C . CYS A 1 84 ? -2.634 -2.941 -26.457 1.00 7.67 82 CYS A C 1
ATOM 660 O O . CYS A 1 84 ? -2.539 -2.059 -25.596 1.00 8.22 82 CYS A O 1
ATOM 663 N N . ALA A 1 85 ? -1.799 -3.981 -26.510 1.00 7.91 83 ALA A N 1
ATOM 664 C CA . ALA A 1 85 ? -0.734 -4.121 -25.526 1.00 7.67 83 ALA A CA 1
ATOM 665 C C . ALA A 1 85 ? 0.259 -2.974 -25.647 1.00 7.43 83 ALA A C 1
ATOM 666 O O . ALA A 1 85 ? 0.642 -2.351 -24.651 1.00 7.68 83 ALA A O 1
ATOM 668 N N . SER A 1 86 ? 0.696 -2.675 -26.868 1.00 7.83 84 SER A N 1
ATOM 669 C CA . SER A 1 86 ? 1.658 -1.590 -27.026 1.00 8.16 84 SER A CA 1
ATOM 670 C C . SER A 1 86 ? 1.049 -0.250 -26.636 1.00 7.92 84 SER A C 1
ATOM 671 O O . SER A 1 86 ? 1.726 0.606 -26.053 1.00 8.89 84 SER A O 1
ATOM 674 N N . ARG A 1 87 ? -0.228 -0.045 -26.950 1.00 8.20 85 ARG A N 1
ATOM 675 C CA . ARG A 1 87 ? -0.900 1.195 -26.568 1.00 8.61 85 ARG A CA 1
ATOM 676 C C . ARG A 1 87 ? -1.001 1.327 -25.053 1.00 8.27 85 ARG A C 1
ATOM 677 O O . ARG A 1 87 ? -0.880 2.431 -24.511 1.00 8.53 85 ARG A O 1
ATOM 685 N N . LEU A 1 88 ? -1.222 0.210 -24.355 1.00 8.00 86 LEU A N 1
ATOM 686 C CA . LEU A 1 88 ? -1.263 0.253 -22.898 1.00 8.29 86 LEU A CA 1
ATOM 687 C C . LEU A 1 88 ? 0.067 0.737 -22.331 1.00 8.27 86 LEU A C 1
ATOM 688 O O . LEU A 1 88 ? 0.101 1.577 -21.427 1.00 8.42 86 LEU A O 1
ATOM 693 N N . ALA A 1 89 ? 1.174 0.224 -22.862 1.00 8.00 87 ALA A N 1
ATOM 694 C CA . ALA A 1 89 ? 2.488 0.613 -22.353 1.00 8.68 87 ALA A CA 1
ATOM 695 C C . ALA A 1 89 ? 2.814 2.061 -22.694 1.00 7.89 87 ALA A C 1
ATOM 696 O O . ALA A 1 89 ? 3.313 2.813 -21.851 1.00 8.62 87 ALA A O 1
ATOM 698 N N . LEU A 1 90 ? 2.563 2.463 -23.937 1.00 7.56 88 LEU A N 1
ATOM 699 C CA . LEU A 1 90 ? 3.074 3.731 -24.446 1.00 7.69 88 LEU A CA 1
ATOM 700 C C . LEU A 1 90 ? 2.112 4.891 -24.254 1.00 7.65 88 LEU A C 1
ATOM 701 O O . LEU A 1 90 ? 2.539 6.053 -24.318 1.00 8.03 88 LEU A O 1
ATOM 706 N N . GLY A 1 91 ? 0.830 4.605 -24.033 1.00 8.25 89 GLY A N 1
ATOM 707 C CA . GLY A 1 91 ? -0.186 5.625 -23.944 1.00 8.80 89 GLY A CA 1
ATOM 708 C C . GLY A 1 91 ? -0.822 5.884 -25.288 1.00 9.53 89 GLY A C 1
ATOM 709 O O . GLY A 1 91 ? -0.146 5.837 -26.320 1.00 10.20 89 GLY A O 1
ATOM 710 N N . ASP A 1 92 ? -2.126 6.155 -25.283 1.00 10.44 90 ASP A N 1
ATOM 711 C CA . ASP A 1 92 ? -2.847 6.398 -26.528 1.00 12.84 90 ASP A CA 1
ATOM 712 C C . ASP A 1 92 ? -2.207 7.520 -27.329 1.00 12.94 90 ASP A C 1
ATOM 713 O O . ASP A 1 92 ? -2.187 7.484 -28.565 1.00 14.11 90 ASP A O 1
ATOM 718 N N . ASP A 1 93 ? -1.689 8.527 -26.639 1.00 11.18 91 ASP A N 1
ATOM 719 C CA . ASP A 1 93 ? -1.156 9.725 -27.263 1.00 11.73 91 ASP A CA 1
ATOM 720 C C . ASP A 1 93 ? 0.349 9.646 -27.519 1.00 11.27 91 ASP A C 1
ATOM 721 O O . ASP A 1 93 ? 0.973 10.679 -27.791 1.00 13.42 91 ASP A O 1
ATOM 726 N N . SER A 1 94 ? 0.936 8.454 -27.465 1.00 10.71 92 SER A N 1
ATOM 727 C CA . SER A 1 94 ? 2.374 8.333 -27.657 1.00 10.60 92 SER A CA 1
ATOM 728 C C . SER A 1 94 ? 2.803 8.930 -28.992 1.00 11.02 92 SER A C 1
ATOM 729 O O . SER A 1 94 ? 2.212 8.600 -30.031 1.00 11.90 92 SER A O 1
ATOM 732 N N . PRO A 1 95 ? 3.853 9.759 -29.021 1.00 11.65 93 PRO A N 1
ATOM 733 C CA . PRO A 1 95 ? 4.368 10.220 -30.318 1.00 12.27 93 PRO A CA 1
ATOM 734 C C . PRO A 1 95 ? 4.826 9.074 -31.193 1.00 11.14 93 PRO A C 1
ATOM 735 O O . PRO A 1 95 ? 4.723 9.149 -32.422 1.00 13.00 93 PRO A O 1
ATOM 739 N N . ALA A 1 96 ? 5.320 7.992 -30.593 1.00 10.03 94 ALA A N 1
ATOM 740 C CA . ALA A 1 96 ? 5.827 6.886 -31.394 1.00 9.60 94 ALA A CA 1
ATOM 741 C C . ALA A 1 96 ? 4.696 6.162 -32.111 1.00 9.86 94 ALA A C 1
ATOM 742 O O . ALA A 1 96 ? 4.866 5.702 -33.247 1.00 10.63 94 ALA A O 1
ATOM 744 N N . LEU A 1 97 ? 3.536 6.040 -31.458 1.00 10.69 95 LEU A N 1
ATOM 745 C CA . LEU A 1 97 ? 2.371 5.475 -32.130 1.00 12.31 95 LEU A CA 1
ATOM 746 C C . LEU A 1 97 ? 1.879 6.392 -33.243 1.00 13.86 95 LEU A C 1
ATOM 747 O O . LEU A 1 97 ? 1.587 5.923 -34.349 1.00 15.82 95 LEU A O 1
ATOM 752 N N . GLN A 1 98 ? 1.799 7.705 -32.977 1.00 14.61 96 GLN A N 1
ATOM 753 C CA . GLN A 1 98 ? 1.369 8.652 -34.007 1.00 16.25 96 GLN A CA 1
ATOM 754 C C . GLN A 1 98 ? 2.260 8.554 -35.234 1.00 14.72 96 GLN A C 1
ATOM 755 O O . GLN A 1 98 ? 1.781 8.637 -36.372 1.00 15.78 96 GLN A O 1
ATOM 761 N N . GLU A 1 99 ? 3.559 8.386 -35.019 1.00 12.75 97 GLU A N 1
ATOM 762 C CA . GLU A 1 99 ? 4.551 8.364 -36.082 1.00 12.35 97 GLU A CA 1
ATOM 763 C C . GLU A 1 99 ? 4.752 6.979 -36.679 1.00 12.55 97 GLU A C 1
ATOM 764 O O . GLU A 1 99 ? 5.621 6.810 -37.539 1.00 13.72 97 GLU A O 1
ATOM 770 N N . LYS A 1 100 ? 3.965 5.991 -36.245 1.00 12.28 98 LYS A N 1
ATOM 771 C CA . LYS A 1 100 ? 3.971 4.656 -36.844 1.00 13.78 98 LYS A CA 1
ATOM 772 C C . LYS A 1 100 ? 5.338 3.988 -36.741 1.00 12.45 98 LYS A C 1
ATOM 773 O O . LYS A 1 100 ? 5.775 3.273 -37.649 1.00 15.05 98 LYS A O 1
ATOM 779 N N . ARG A 1 101 ? 6.015 4.201 -35.620 1.00 10.32 99 ARG A N 1
ATOM 780 C CA . ARG A 1 101 ? 7.350 3.647 -35.439 1.00 10.27 99 ARG A CA 1
ATOM 781 C C . ARG A 1 101 ? 7.397 2.688 -34.257 1.00 9.00 99 ARG A C 1
ATOM 782 O O . ARG A 1 101 ? 8.400 2.582 -33.546 1.00 9.14 99 ARG A O 1
ATOM 790 N N . VAL A 1 102 ? 6.305 1.949 -34.076 1.00 8.58 100 VAL A N 1
ATOM 791 C CA . VAL A 1 102 ? 6.162 0.958 -33.018 1.00 8.38 100 VAL A CA 1
ATOM 792 C C . VAL A 1 102 ? 5.800 -0.385 -33.631 1.00 8.19 100 VAL A C 1
ATOM 793 O O . VAL A 1 102 ? 4.946 -0.470 -34.519 1.00 9.73 100 VAL A O 1
ATOM 797 N N . GLY A 1 103 ? 6.441 -1.438 -33.136 1.00 8.50 101 GLY A N 1
ATOM 798 C CA . GLY A 1 103 ? 6.042 -2.797 -33.440 1.00 9.91 101 GLY A CA 1
ATOM 799 C C . GLY A 1 103 ? 5.723 -3.555 -32.171 1.00 7.90 101 GLY A C 1
ATOM 800 O O . GLY A 1 103 ? 6.162 -3.177 -31.076 1.00 8.63 101 GLY A O 1
ATOM 801 N N . GLY A 1 104 ? 4.962 -4.635 -32.318 1.00 8.05 102 GLY A N 1
ATOM 802 C CA . GLY A 1 104 ? 4.601 -5.474 -31.195 1.00 8.21 102 GLY A CA 1
ATOM 803 C C . GLY A 1 104 ? 4.624 -6.932 -31.594 1.00 7.86 102 GLY A C 1
ATOM 804 O O . GLY A 1 104 ? 4.059 -7.308 -32.630 1.00 10.40 102 GLY A O 1
ATOM 805 N N . VAL A 1 105 ? 5.292 -7.759 -30.801 1.00 7.51 103 VAL A N 1
ATOM 806 C CA . VAL A 1 105 ? 5.380 -9.194 -31.047 1.00 7.73 103 VAL A CA 1
ATOM 807 C C . VAL A 1 105 ? 4.735 -9.902 -29.870 1.00 7.05 103 VAL A C 1
ATOM 808 O O . VAL A 1 105 ? 5.254 -9.850 -28.748 1.00 7.47 103 VAL A O 1
ATOM 812 N N . GLN A 1 106 ? 3.622 -10.588 -30.117 1.00 7.16 104 GLN A N 1
ATOM 813 C CA . GLN A 1 106 ? 3.020 -11.383 -29.055 1.00 7.15 104 GLN A CA 1
ATOM 814 C C . GLN A 1 106 ? 3.998 -12.473 -28.647 1.00 6.87 104 GLN A C 1
ATOM 815 O O . GLN A 1 106 ? 4.668 -13.075 -29.488 1.00 7.81 104 GLN A O 1
ATOM 821 N N . SER A 1 107 ? 4.083 -12.729 -27.345 1.00 6.70 105 SER A N 1
ATOM 822 C CA . SER A 1 107 ? 5.101 -13.628 -26.833 1.00 7.31 105 SER A CA 1
ATOM 823 C C . SER A 1 107 ? 4.533 -14.486 -25.715 1.00 6.71 105 SER A C 1
ATOM 824 O O . SER A 1 107 ? 3.444 -14.236 -25.189 1.00 7.41 105 SER A O 1
ATOM 827 N N . LEU A 1 108 ? 5.322 -15.487 -25.314 1.00 7.00 106 LEU A N 1
ATOM 828 C CA . LEU A 1 108 ? 4.925 -16.409 -24.251 1.00 7.07 106 LEU A CA 1
ATOM 829 C C . LEU A 1 108 ? 5.303 -15.776 -22.915 1.00 6.71 106 LEU A C 1
ATOM 830 O O . LEU A 1 108 ? 6.368 -16.020 -22.339 1.00 7.19 106 LEU A O 1
ATOM 835 N N . GLY A 1 109 ? 4.399 -14.928 -22.433 1.00 6.62 107 GLY A N 1
ATOM 836 C CA . GLY A 1 109 ? 4.633 -14.151 -21.233 1.00 7.11 107 GLY A CA 1
ATOM 837 C C . GLY A 1 109 ? 5.723 -13.108 -21.422 1.00 6.44 107 GLY A C 1
ATOM 838 O O . GLY A 1 109 ? 6.292 -12.910 -22.500 1.00 6.62 107 GLY A O 1
ATOM 839 N N . GLY A 1 110 ? 6.022 -12.424 -20.322 1.00 6.62 108 GLY A N 1
ATOM 840 C CA . GLY A 1 110 ? 7.168 -11.537 -20.320 1.00 7.19 108 GLY A CA 1
ATOM 841 C C . GLY A 1 110 ? 8.463 -12.274 -20.592 1.00 6.49 108 GLY A C 1
ATOM 842 O O . GLY A 1 110 ? 9.362 -11.742 -21.248 1.00 6.91 108 GLY A O 1
ATOM 843 N N . THR A 1 111 ? 8.571 -13.514 -20.104 1.00 6.52 109 THR A N 1
ATOM 844 C CA . THR A 1 111 ? 9.771 -14.307 -20.371 1.00 6.78 109 THR A CA 1
ATOM 845 C C . THR A 1 111 ? 10.008 -14.450 -21.868 1.00 6.50 109 THR A C 1
ATOM 846 O O . THR A 1 111 ? 11.121 -14.233 -22.362 1.00 6.67 109 THR A O 1
ATOM 850 N N . GLY A 1 112 ? 8.974 -14.857 -22.604 1.00 6.75 110 GLY A N 1
ATOM 851 C CA . GLY A 1 112 ? 9.129 -15.034 -24.036 1.00 6.79 110 GLY A CA 1
ATOM 852 C C . GLY A 1 112 ? 9.468 -13.739 -24.746 1.00 6.23 110 GLY A C 1
ATOM 853 O O . GLY A 1 112 ? 10.232 -13.735 -25.711 1.00 7.19 110 GLY A O 1
ATOM 854 N N . ALA A 1 113 ? 8.911 -12.616 -24.270 1.00 6.67 111 ALA A N 1
ATOM 855 C CA . ALA A 1 113 ? 9.234 -11.318 -24.867 1.00 6.50 111 ALA A CA 1
ATOM 856 C C . ALA A 1 113 ? 10.699 -10.961 -24.656 1.00 6.17 111 ALA A C 1
ATOM 857 O O . ALA A 1 113 ? 11.377 -10.503 -25.583 1.00 7.10 111 ALA A O 1
ATOM 859 N N . LEU A 1 114 ? 11.201 -11.165 -23.437 1.00 6.57 112 LEU A N 1
ATOM 860 C CA . LEU A 1 114 ? 12.619 -10.958 -23.168 1.00 6.35 112 LEU A CA 1
ATOM 861 C C . LEU A 1 114 ? 13.467 -11.845 -24.066 1.00 6.49 112 LEU A C 1
ATOM 862 O O . LEU A 1 114 ? 14.479 -11.395 -24.616 1.00 7.44 112 LEU A O 1
ATOM 867 N N . ARG A 1 115 ? 13.077 -13.117 -24.212 1.00 6.77 113 ARG A N 1
ATOM 868 C CA . ARG A 1 115 ? 13.884 -14.053 -24.983 1.00 7.02 113 ARG A CA 1
ATOM 869 C C . ARG A 1 115 ? 13.946 -13.669 -26.458 1.00 7.32 113 ARG A C 1
ATOM 870 O O . ARG A 1 115 ? 15.022 -13.689 -27.060 1.00 8.03 113 ARG A O 1
ATOM 878 N N . ILE A 1 116 ? 12.801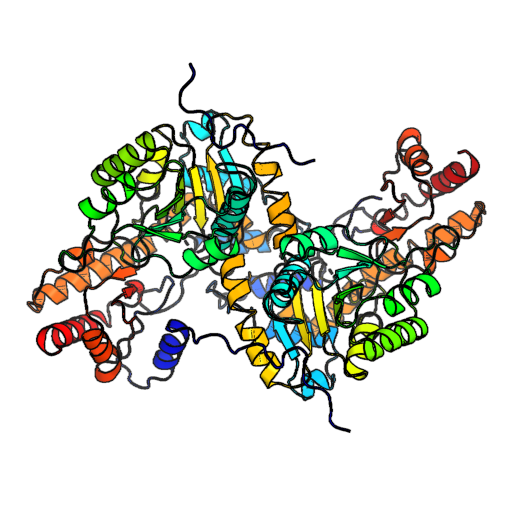 -13.354 -27.070 1.00 7.54 114 ILE A N 1
ATOM 879 C CA . ILE A 1 116 ? 12.801 -12.970 -28.485 1.00 8.73 114 ILE A CA 1
ATOM 880 C C . ILE A 1 116 ? 13.605 -11.691 -28.688 1.00 7.46 114 ILE A C 1
ATOM 881 O O . ILE A 1 116 ? 14.368 -11.560 -29.652 1.00 7.71 114 ILE A O 1
ATOM 886 N N . GLY A 1 117 ? 13.433 -10.721 -27.787 1.00 7.31 115 GLY A N 1
ATOM 887 C CA . GLY A 1 117 ? 14.201 -9.492 -27.903 1.00 7.95 115 GLY A CA 1
ATOM 888 C C . GLY A 1 117 ? 15.691 -9.737 -27.778 1.00 7.15 115 GLY A C 1
ATOM 889 O O . GLY A 1 117 ? 16.491 -9.179 -28.537 1.00 7.98 115 GLY A O 1
ATOM 890 N N . ALA A 1 118 ? 16.088 -10.559 -26.802 1.00 7.54 116 ALA A N 1
ATOM 891 C CA . ALA A 1 118 ? 17.503 -10.881 -26.639 1.00 8.54 116 ALA A CA 1
ATOM 892 C C . ALA A 1 118 ? 18.058 -11.588 -27.871 1.00 8.12 116 ALA A C 1
ATOM 893 O O . ALA A 1 118 ? 19.168 -11.281 -28.327 1.00 9.11 116 ALA A O 1
ATOM 895 N N . GLU A 1 119 ? 17.305 -12.545 -28.421 1.00 8.14 117 GLU A N 1
ATOM 896 C CA . GLU A 1 119 ? 17.754 -13.242 -29.625 1.00 8.83 117 GLU A CA 1
ATOM 897 C C . GLU A 1 119 ? 17.945 -12.261 -30.771 1.00 8.47 117 GLU A C 1
ATOM 898 O O . GLU A 1 119 ? 18.900 -12.371 -31.549 1.00 10.25 117 GLU A O 1
ATOM 904 N N . PHE A 1 120 ? 17.031 -11.301 -30.901 1.00 8.26 118 PHE A N 1
ATOM 905 C CA . PHE A 1 120 ? 17.157 -10.308 -31.955 1.00 8.20 118 PHE A CA 1
ATOM 906 C C . PHE A 1 120 ? 18.426 -9.482 -31.776 1.00 8.08 118 PHE A C 1
ATOM 907 O O . PHE A 1 120 ? 19.175 -9.257 -32.733 1.00 8.77 118 PHE A O 1
ATOM 915 N N . LEU A 1 121 ? 18.663 -8.984 -30.559 1.00 7.99 119 LEU A N 1
ATOM 916 C CA . LEU A 1 121 ? 19.811 -8.108 -30.330 1.00 8.52 119 LEU A CA 1
ATOM 917 C C . LEU A 1 121 ? 21.122 -8.845 -30.575 1.00 8.47 119 LEU A C 1
ATOM 918 O O . LEU A 1 121 ? 22.067 -8.280 -31.139 1.00 9.42 119 LEU A O 1
ATOM 923 N N . ALA A 1 122 ? 21.183 -10.120 -30.184 1.00 9.09 120 ALA A N 1
ATOM 924 C CA . ALA A 1 122 ? 22.378 -10.938 -30.351 1.00 9.88 120 ALA A CA 1
ATOM 925 C C . ALA A 1 122 ? 22.683 -11.217 -31.812 1.00 9.18 120 ALA A C 1
ATOM 926 O O . ALA A 1 122 ? 23.777 -11.710 -32.119 1.00 10.83 120 ALA A O 1
ATOM 928 N N . ARG A 1 123 ? 21.741 -10.952 -32.708 1.00 9.00 121 ARG A N 1
ATOM 929 C CA . ARG A 1 123 ? 21.929 -11.155 -34.139 1.00 10.07 121 ARG A CA 1
ATOM 930 C C . ARG A 1 123 ? 22.102 -9.870 -34.927 1.00 9.84 121 ARG A C 1
ATOM 931 O O . ARG A 1 123 ? 22.860 -9.855 -35.900 1.00 10.75 121 ARG A O 1
ATOM 939 N N . TRP A 1 124 ? 21.414 -8.793 -34.537 1.00 9.47 122 TRP A N 1
ATOM 940 C CA . TRP A 1 124 ? 21.298 -7.623 -35.396 1.00 9.82 122 TRP A CA 1
ATOM 941 C C . TRP A 1 124 ? 21.675 -6.301 -34.742 1.00 9.83 122 TRP A C 1
ATOM 942 O O . TRP A 1 124 ? 21.690 -5.277 -35.439 1.00 11.13 122 TRP A O 1
ATOM 953 N N . TYR A 1 125 ? 21.970 -6.277 -33.448 1.00 9.10 123 TYR A N 1
ATOM 954 C CA . TYR A 1 125 ? 22.239 -5.034 -32.744 1.00 8.89 123 TYR A CA 1
ATOM 955 C C . TYR A 1 125 ? 23.731 -4.870 -32.483 1.00 9.27 123 TYR A C 1
ATOM 956 O O . TYR A 1 125 ? 24.414 -5.822 -32.095 1.00 9.92 123 TYR A O 1
ATOM 965 N N . ASN A 1 126 ? 24.232 -3.650 -32.700 1.00 9.78 124 ASN A N 1
ATOM 966 C CA . ASN A 1 126 ? 25.633 -3.321 -32.438 1.00 10.68 124 ASN A CA 1
ATOM 967 C C . ASN A 1 126 ? 26.570 -4.177 -33.288 1.00 10.54 124 ASN A C 1
ATOM 968 O O . ASN A 1 126 ? 27.627 -4.621 -32.833 1.00 11.89 124 ASN A O 1
ATOM 973 N N . GLY A 1 127 ? 26.182 -4.390 -34.537 1.00 11.25 125 GLY A N 1
ATOM 974 C CA . GLY A 1 127 ? 26.868 -5.282 -35.447 1.00 12.85 125 GLY A CA 1
ATOM 975 C C . GLY A 1 127 ? 26.013 -6.500 -35.747 1.00 13.14 125 GLY A C 1
ATOM 976 O O . GLY A 1 127 ? 24.914 -6.676 -35.217 1.00 14.11 125 GLY A O 1
ATOM 977 N N . THR A 1 128 ? 26.548 -7.353 -36.606 1.00 13.32 126 THR A N 1
ATOM 978 C CA . THR A 1 128 ? 25.894 -8.599 -36.969 1.00 13.33 126 THR A CA 1
ATOM 979 C C . THR A 1 128 ? 26.490 -9.714 -36.119 1.00 13.07 126 THR A C 1
ATOM 980 O O . THR A 1 128 ? 27.710 -9.888 -36.083 1.00 13.69 126 THR A O 1
ATOM 984 N N . ASN A 1 129 ? 25.627 -10.445 -35.415 1.00 11.64 127 ASN A N 1
ATOM 985 C CA . ASN A 1 129 ? 26.042 -11.559 -34.558 1.00 12.14 127 ASN A CA 1
ATOM 986 C C . ASN A 1 129 ? 27.073 -11.127 -33.518 1.00 10.92 127 ASN A C 1
ATOM 987 O O . ASN A 1 129 ? 28.060 -11.815 -33.266 1.00 13.59 127 ASN A O 1
ATOM 992 N N . ASN A 1 130 ? 26.836 -9.974 -32.895 1.00 11.53 128 ASN A N 1
ATOM 993 C CA . ASN A 1 130 ? 27.741 -9.474 -31.862 1.00 10.78 128 ASN A CA 1
ATOM 994 C C . ASN A 1 130 ? 27.269 -10.020 -30.520 1.00 10.83 128 ASN A C 1
ATOM 995 O O . ASN A 1 130 ? 26.321 -9.507 -29.920 1.00 11.50 128 ASN A O 1
ATOM 1000 N N . LYS A 1 131 ? 27.933 -11.065 -30.048 1.00 11.24 129 LYS A N 1
ATOM 1001 C CA . LYS A 1 131 ? 27.615 -11.663 -28.761 1.00 11.71 129 LYS A CA 1
ATOM 1002 C C . LYS A 1 131 ? 28.364 -10.996 -27.621 1.00 10.65 129 LYS A C 1
ATOM 1003 O O . LYS A 1 131 ? 28.189 -11.385 -26.462 1.00 11.63 129 LYS A O 1
ATOM 1009 N N . ASP A 1 132 ? 29.189 -9.999 -27.920 1.00 10.65 130 ASP A N 1
ATOM 1010 C CA . ASP A 1 132 ? 30.063 -9.399 -26.927 1.00 11.40 130 ASP A CA 1
ATOM 1011 C C . ASP A 1 132 ? 29.545 -8.085 -26.360 1.00 10.72 130 ASP A C 1
ATOM 1012 O O . ASP A 1 132 ? 30.142 -7.575 -25.410 1.00 11.12 130 ASP A O 1
ATOM 1017 N N . THR A 1 133 ? 28.454 -7.537 -26.889 1.00 9.99 131 THR A N 1
ATOM 1018 C CA . THR A 1 133 ? 27.885 -6.325 -26.314 1.00 9.55 131 THR A CA 1
ATOM 1019 C C . THR A 1 133 ? 27.538 -6.587 -24.858 1.00 8.94 131 THR A C 1
ATOM 1020 O O . THR A 1 133 ? 26.798 -7.536 -24.572 1.00 9.18 131 THR A O 1
ATOM 1024 N N . PRO A 1 134 ? 28.016 -5.776 -23.920 1.00 8.90 132 PRO A N 1
ATOM 1025 C CA . PRO A 1 134 ? 27.656 -6.012 -22.520 1.00 8.82 132 PRO A CA 1
ATOM 1026 C C . PRO A 1 134 ? 26.160 -5.869 -22.296 1.00 8.59 132 PRO A C 1
ATOM 1027 O O . PRO A 1 134 ? 25.506 -4.983 -22.856 1.00 8.74 132 PRO A O 1
ATOM 1031 N N . VAL A 1 135 ? 25.625 -6.767 -21.475 1.00 8.41 133 VAL A N 1
ATOM 1032 C CA . VAL A 1 135 ? 24.242 -6.709 -21.016 1.00 8.07 133 VAL A CA 1
ATOM 1033 C C . VAL A 1 135 ? 24.286 -6.502 -19.512 1.00 7.95 133 VAL A C 1
ATOM 1034 O O . VAL A 1 135 ? 24.840 -7.334 -18.786 1.00 9.47 133 VAL A O 1
ATOM 1038 N N . TYR A 1 136 ? 23.686 -5.411 -19.045 1.00 8.07 134 TYR A N 1
ATOM 1039 C CA . TYR A 1 136 ? 23.692 -5.041 -17.636 1.00 7.98 134 TYR A CA 1
ATOM 1040 C C . TYR A 1 136 ? 22.329 -5.308 -17.006 1.00 7.82 134 TYR A C 1
ATOM 1041 O O . TYR A 1 136 ? 21.293 -4.884 -17.539 1.00 8.60 134 TYR A O 1
ATOM 1050 N N . VAL A 1 137 ? 22.345 -5.978 -15.856 1.00 8.00 135 VAL A N 1
ATOM 1051 C CA . VAL A 1 137 ? 21.151 -6.243 -15.068 1.00 8.11 135 VAL A CA 1
ATOM 1052 C C . VAL A 1 137 ? 21.357 -5.664 -13.672 1.00 8.24 135 VAL A C 1
ATOM 1053 O O . VAL A 1 137 ? 22.483 -5.471 -13.212 1.00 8.52 135 VAL A O 1
ATOM 1057 N N . SER A 1 138 ? 20.248 -5.390 -12.986 1.00 8.21 136 SER A N 1
ATOM 1058 C CA . SER A 1 138 ? 20.361 -4.783 -11.666 1.00 8.06 136 SER A CA 1
ATOM 1059 C C . SER A 1 138 ? 20.912 -5.770 -10.640 1.00 8.21 136 SER A C 1
ATOM 1060 O O . SER A 1 138 ? 20.762 -6.990 -10.764 1.00 8.79 136 SER A O 1
ATOM 1063 N N . SER A 1 139 ? 21.526 -5.222 -9.599 1.00 8.94 137 SER A N 1
ATOM 1064 C CA . SER A 1 139 ? 21.964 -6.003 -8.450 1.00 10.01 137 SER A CA 1
ATOM 1065 C C . SER A 1 139 ? 21.048 -5.746 -7.249 1.00 9.75 137 SER A C 1
ATOM 1066 O O . SER A 1 139 ? 21.131 -4.698 -6.618 1.00 10.81 137 SER A O 1
ATOM 1069 N N . PRO A 1 140 ? 20.163 -6.698 -6.912 1.00 9.91 138 PRO A N 1
ATOM 1070 C CA . PRO A 1 140 ? 19.862 -7.960 -7.584 1.00 10.02 138 PRO A CA 1
ATOM 1071 C C . PRO A 1 140 ? 18.793 -7.735 -8.645 1.00 8.88 138 PRO A C 1
ATOM 1072 O O . PRO A 1 140 ? 18.312 -6.613 -8.819 1.00 9.01 138 PRO A O 1
ATOM 1076 N N . THR A 1 141 ? 18.419 -8.801 -9.349 1.00 9.99 139 THR A N 1
ATOM 1077 C CA . THR A 1 141 ? 17.386 -8.720 -10.365 1.00 10.46 139 THR A CA 1
ATOM 1078 C C . THR A 1 141 ? 16.559 -9.994 -10.354 1.00 11.82 139 THR A C 1
ATOM 1079 O O . THR A 1 141 ? 16.835 -10.933 -9.608 1.00 13.85 139 THR A O 1
ATOM 1083 N N . TRP A 1 142 ? 15.523 -9.996 -11.191 1.00 12.10 140 TRP A N 1
ATOM 1084 C CA . TRP A 1 142 ? 14.684 -11.163 -11.389 1.00 13.40 140 TRP A CA 1
ATOM 1085 C C . TRP A 1 142 ? 15.545 -12.337 -11.804 1.00 12.46 140 TRP A C 1
ATOM 1086 O O . TRP A 1 142 ? 16.430 -12.217 -12.658 1.00 12.18 140 TRP A O 1
ATOM 1097 N N . GLU A 1 143 ? 15.232 -13.486 -11.210 1.00 16.31 141 GLU A N 1
ATOM 1098 C CA . GLU A 1 143 ? 16.125 -14.633 -11.188 1.00 18.34 141 GLU A CA 1
ATOM 1099 C C . GLU A 1 143 ? 16.443 -15.199 -12.570 1.00 16.13 141 GLU A C 1
ATOM 1100 O O . GLU A 1 143 ? 17.421 -15.931 -12.701 1.00 18.64 141 GLU A O 1
ATOM 1106 N N A ASN A 1 144 ? 15.650 -14.894 -13.599 0.50 12.51 142 ASN A N 1
ATOM 1107 N N B ASN A 1 144 ? 15.654 -14.860 -13.589 0.50 13.36 142 ASN A N 1
ATOM 1108 C CA A ASN A 1 144 ? 15.862 -15.471 -14.922 0.50 11.84 142 ASN A CA 1
ATOM 1109 C CA B ASN A 1 144 ? 15.749 -15.442 -14.921 0.50 12.01 142 ASN A CA 1
ATOM 1110 C C A ASN A 1 144 ? 16.378 -14.488 -15.968 0.50 11.80 142 ASN A C 1
ATOM 1111 C C B ASN A 1 144 ? 16.399 -14.509 -15.946 0.50 11.39 142 ASN A C 1
ATOM 1112 O O A ASN A 1 144 ? 16.524 -14.871 -17.133 0.50 13.34 142 ASN A O 1
ATOM 1113 O O B ASN A 1 144 ? 16.686 -14.958 -17.060 0.50 12.05 142 ASN A O 1
ATOM 1122 N N . HIS A 1 145 ? 16.668 -13.238 -15.598 1.00 11.07 143 HIS A N 1
ATOM 1123 C CA . HIS A 1 145 ? 17.276 -12.313 -16.562 1.00 10.39 143 HIS A CA 1
ATOM 1124 C C . HIS A 1 145 ? 18.594 -12.857 -17.095 1.00 10.13 143 HIS A C 1
ATOM 1125 O O . HIS A 1 145 ? 18.827 -12.883 -18.308 1.00 10.66 143 HIS A O 1
ATOM 1132 N N . ASN A 1 146 ? 19.479 -13.284 -16.198 1.00 10.79 144 ASN A N 1
ATOM 1133 C CA . ASN A 1 146 ? 20.782 -13.761 -16.646 1.00 11.67 144 ASN A CA 1
ATOM 1134 C C . ASN A 1 146 ? 20.633 -14.946 -17.593 1.00 11.02 144 ASN A C 1
ATOM 1135 O O . ASN A 1 146 ? 21.263 -14.986 -18.657 1.00 11.18 144 ASN A O 1
ATOM 1140 N N . GLY A 1 147 ? 19.794 -15.916 -17.225 1.00 11.31 145 GLY A N 1
ATOM 1141 C CA . GLY A 1 147 ? 19.652 -17.105 -18.050 1.00 11.68 145 GLY A CA 1
ATOM 1142 C C . GLY A 1 147 ? 19.075 -16.813 -19.423 1.00 9.60 145 GLY A C 1
ATOM 1143 O O . GLY A 1 147 ? 19.496 -17.400 -20.418 1.00 10.17 145 GLY A O 1
ATOM 1144 N N . VAL A 1 148 ? 18.114 -15.891 -19.502 1.00 8.84 146 VAL A N 1
ATOM 1145 C CA . VAL A 1 148 ? 17.544 -15.548 -20.804 1.00 8.51 146 VAL A CA 1
ATOM 1146 C C . VAL A 1 148 ? 18.604 -14.944 -21.716 1.00 8.17 146 VAL A C 1
ATOM 1147 O O . VAL A 1 148 ? 18.755 -15.347 -22.878 1.00 9.06 146 VAL A O 1
ATOM 1151 N N . PHE A 1 149 ? 19.360 -13.966 -21.207 1.00 8.58 147 PHE A N 1
ATOM 1152 C CA . PHE A 1 149 ? 20.342 -13.311 -22.062 1.00 9.16 147 PHE A CA 1
ATOM 1153 C C . PHE A 1 149 ? 21.532 -14.214 -22.359 1.00 9.64 147 PHE A C 1
ATOM 1154 O O . PHE A 1 149 ? 22.069 -14.176 -23.473 1.00 10.60 147 PHE A O 1
ATOM 1162 N N . THR A 1 150 ? 21.936 -15.054 -21.403 1.00 10.41 148 THR A N 1
ATOM 1163 C CA . THR A 1 150 ? 23.003 -16.012 -21.681 1.00 12.03 148 THR A CA 1
ATOM 1164 C C . THR A 1 150 ? 22.580 -17.010 -22.754 1.00 11.30 148 THR A C 1
ATOM 1165 O O . THR A 1 150 ? 23.360 -17.336 -23.658 1.00 11.93 148 THR A O 1
ATOM 1169 N N . THR A 1 151 ? 21.349 -17.513 -22.670 1.00 10.69 149 THR A N 1
ATOM 1170 C CA . THR A 1 151 ? 20.902 -18.493 -23.651 1.00 10.81 149 THR A CA 1
ATOM 1171 C C . THR A 1 151 ? 20.779 -17.881 -25.037 1.00 10.60 149 THR A C 1
ATOM 1172 O O . THR A 1 151 ? 21.030 -18.559 -26.039 1.00 12.02 149 THR A O 1
ATOM 1176 N N . ALA A 1 152 ? 20.441 -16.597 -25.117 1.00 10.12 150 ALA A N 1
ATOM 1177 C CA . ALA A 1 152 ? 20.430 -15.903 -26.396 1.00 12.33 150 ALA A CA 1
ATOM 1178 C C . ALA A 1 152 ? 21.830 -15.688 -26.953 1.00 13.32 150 ALA A C 1
ATOM 1179 O O . ALA A 1 152 ? 21.966 -15.261 -28.106 1.00 17.10 150 ALA A O 1
ATOM 1181 N N . GLY A 1 153 ? 22.867 -15.974 -26.170 1.00 12.65 151 GLY A N 1
ATOM 1182 C CA . GLY A 1 153 ? 24.225 -15.991 -26.675 1.00 14.20 151 GLY A CA 1
ATOM 1183 C C . GLY A 1 153 ? 25.120 -14.900 -26.140 1.00 13.18 151 GLY A C 1
ATOM 1184 O O . GLY A 1 153 ? 26.304 -14.874 -26.498 1.00 15.37 151 GLY A O 1
ATOM 1185 N N . PHE A 1 154 ? 24.612 -13.990 -25.310 1.00 11.25 152 PHE A N 1
ATOM 1186 C CA . PHE A 1 154 ? 25.455 -12.919 -24.798 1.00 10.31 152 PHE A CA 1
ATOM 1187 C C . PHE A 1 154 ? 26.484 -13.474 -23.827 1.00 11.40 152 PHE A C 1
ATOM 1188 O O . PHE A 1 154 ? 26.144 -14.198 -22.883 1.00 13.38 152 PHE A O 1
ATOM 1196 N N . LYS A 1 155 ? 27.747 -13.140 -24.076 1.00 10.93 153 LYS A N 1
ATOM 1197 C CA . LYS A 1 155 ? 28.867 -13.684 -23.329 1.00 12.31 153 LYS A CA 1
ATOM 1198 C C . LYS A 1 155 ? 29.306 -12.810 -22.161 1.00 12.21 153 LYS A C 1
ATOM 1199 O O . LYS A 1 155 ? 30.157 -13.249 -21.381 1.00 14.41 153 LYS A O 1
ATOM 1205 N N . ASP A 1 156 ? 28.780 -11.587 -22.031 1.00 11.12 154 ASP A N 1
ATOM 1206 C CA . ASP A 1 156 ? 29.295 -10.609 -21.068 1.00 10.25 154 ASP A CA 1
ATOM 1207 C C . ASP A 1 156 ? 28.101 -9.974 -20.353 1.00 9.98 154 ASP A C 1
ATOM 1208 O O . ASP A 1 156 ? 27.652 -8.882 -20.715 1.00 10.44 154 ASP A O 1
ATOM 1213 N N . ILE A 1 157 ? 27.574 -10.683 -19.355 1.00 10.58 155 ILE A N 1
ATOM 1214 C CA . ILE A 1 157 ? 26.492 -10.172 -18.520 1.00 10.40 155 ILE A CA 1
ATOM 1215 C C . ILE A 1 157 ? 27.116 -9.520 -17.303 1.00 9.18 155 ILE A C 1
ATOM 1216 O O . ILE A 1 157 ? 27.947 -10.132 -16.621 1.00 10.82 155 ILE A O 1
ATOM 1221 N N . ARG A 1 158 ? 26.708 -8.287 -17.022 1.00 9.04 156 ARG A N 1
ATOM 1222 C CA . ARG A 1 158 ? 27.266 -7.482 -15.952 1.00 8.95 156 ARG A CA 1
ATOM 1223 C C . ARG A 1 158 ? 26.135 -7.011 -15.060 1.00 9.38 156 ARG A C 1
ATOM 1224 O O . ARG A 1 158 ? 24.965 -7.079 -15.431 1.00 9.67 156 ARG A O 1
ATOM 1232 N N . SER A 1 159 ? 26.477 -6.513 -13.880 1.00 10.49 157 SER A N 1
ATOM 1233 C CA . SER A 1 159 ? 25.474 -5.942 -12.998 1.00 11.17 157 SER A CA 1
ATOM 1234 C C . SER A 1 159 ? 25.728 -4.460 -12.777 1.00 10.25 157 SER A C 1
ATOM 1235 O O . SER A 1 159 ? 26.865 -3.988 -12.830 1.00 12.20 157 SER A O 1
ATOM 1238 N N . TYR A 1 160 ? 24.650 -3.723 -12.551 1.00 9.63 158 TYR A N 1
ATOM 1239 C CA . TYR A 1 160 ? 24.749 -2.369 -12.039 1.00 9.54 158 TYR A CA 1
ATOM 1240 C C . TYR A 1 160 ? 24.287 -2.325 -10.594 1.00 9.26 158 TYR A C 1
ATOM 1241 O O . TYR A 1 160 ? 23.333 -3.016 -10.206 1.00 9.96 158 TYR A O 1
ATOM 1250 N N . ARG A 1 161 ? 24.986 -1.522 -9.801 1.00 9.93 159 ARG A N 1
ATOM 1251 C CA . ARG A 1 161 ? 24.581 -1.317 -8.423 1.00 10.11 159 ARG A CA 1
ATOM 1252 C C . ARG A 1 161 ? 23.150 -0.798 -8.375 1.00 10.07 159 ARG A C 1
ATOM 1253 O O . ARG A 1 161 ? 22.717 -0.024 -9.235 1.00 10.10 159 ARG A O 1
ATOM 1261 N N . TYR A 1 162 ? 22.399 -1.262 -7.381 1.00 10.09 160 TYR A N 1
ATOM 1262 C CA . TYR A 1 162 ? 20.980 -0.948 -7.329 1.00 9.76 160 TYR A CA 1
ATOM 1263 C C . TYR A 1 162 ? 20.481 -0.967 -5.885 1.00 10.54 160 TYR A C 1
ATOM 1264 O O . TYR A 1 162 ? 20.184 0.089 -5.317 1.00 12.53 160 TYR A O 1
ATOM 1273 N N . TRP A 1 163 ? 20.402 -2.144 -5.261 1.00 10.70 161 TRP A N 1
ATOM 1274 C CA . TRP A 1 163 ? 19.964 -2.219 -3.872 1.00 11.58 161 TRP A CA 1
ATOM 1275 C C . TRP A 1 163 ? 21.102 -1.829 -2.940 1.00 12.81 161 TRP A C 1
ATOM 1276 O O . TRP A 1 163 ? 22.210 -2.369 -3.029 1.00 14.07 161 TRP A O 1
ATOM 1287 N N . ASP A 1 164 ? 20.834 -0.896 -2.039 1.00 13.28 162 ASP A N 1
ATOM 1288 C CA . ASP A 1 164 ? 21.818 -0.534 -1.033 1.00 15.54 162 ASP A CA 1
ATOM 1289 C C . ASP A 1 164 ? 21.351 -1.074 0.315 1.00 15.19 162 ASP A C 1
ATOM 1290 O O . ASP A 1 164 ? 20.305 -0.661 0.829 1.00 14.47 162 ASP A O 1
ATOM 1295 N N . THR A 1 165 ? 22.127 -2.020 0.855 1.00 17.50 163 THR A N 1
ATOM 1296 C CA . THR A 1 165 ? 21.719 -2.747 2.054 1.00 19.47 163 THR A CA 1
ATOM 1297 C C . THR A 1 165 ? 21.631 -1.827 3.266 1.00 20.33 163 THR A C 1
ATOM 1298 O O . THR A 1 165 ? 20.720 -1.961 4.092 1.00 21.73 163 THR A O 1
ATOM 1302 N N . GLU A 1 166 ? 22.550 -0.866 3.375 1.00 22.01 164 GLU A N 1
ATOM 1303 C CA . GLU A 1 166 ? 22.557 0.002 4.549 1.00 23.91 164 GLU A CA 1
ATOM 1304 C C . GLU A 1 166 ? 21.416 1.007 4.516 1.00 23.62 164 GLU A C 1
ATOM 1305 O O . GLU A 1 166 ? 20.771 1.242 5.544 1.00 25.78 164 GLU A O 1
ATOM 1311 N N . LYS A 1 167 ? 21.151 1.625 3.360 1.00 21.07 165 LYS A N 1
ATOM 1312 C CA . LYS A 1 167 ? 20.066 2.599 3.329 1.00 21.16 165 LYS A CA 1
ATOM 1313 C C . LYS A 1 167 ? 18.708 1.987 3.032 1.00 17.44 165 LYS A C 1
ATOM 1314 O O . LYS A 1 167 ? 17.716 2.719 3.068 1.00 18.74 165 LYS A O 1
ATOM 1320 N N . ARG A 1 168 ? 18.641 0.685 2.747 1.00 15.21 166 ARG A N 1
ATOM 1321 C CA . ARG A 1 168 ? 17.386 0.017 2.410 1.00 14.06 166 ARG A CA 1
ATOM 1322 C C . ARG A 1 168 ? 16.664 0.754 1.284 1.00 12.62 166 ARG A C 1
ATOM 1323 O O . ARG A 1 168 ? 15.482 1.085 1.376 1.00 14.12 166 ARG A O 1
ATOM 1331 N N . GLY A 1 169 ? 17.402 1.022 0.216 1.00 12.59 167 GLY A N 1
ATOM 1332 C CA . GLY A 1 169 ? 16.843 1.725 -0.916 1.00 12.47 167 GLY A CA 1
ATOM 1333 C C . GLY A 1 169 ? 17.824 1.757 -2.064 1.00 11.43 167 GLY A C 1
ATOM 1334 O O . GLY A 1 169 ? 18.769 0.968 -2.116 1.00 12.44 167 GLY A O 1
ATOM 1335 N N . LEU A 1 170 ? 17.593 2.691 -2.984 1.00 11.10 168 LEU A N 1
ATOM 1336 C CA . LEU A 1 170 ? 18.351 2.748 -4.224 1.00 10.77 168 LEU A CA 1
ATOM 1337 C C . LEU A 1 170 ? 19.739 3.333 -3.990 1.00 11.39 168 LEU A C 1
ATOM 1338 O O . LEU A 1 170 ? 19.881 4.394 -3.375 1.00 13.13 168 LEU A O 1
ATOM 1343 N N . ASP A 1 171 ? 20.762 2.655 -4.515 1.00 11.08 169 ASP A N 1
ATOM 1344 C CA . ASP A 1 171 ? 22.112 3.217 -4.587 1.00 11.74 169 ASP A CA 1
ATOM 1345 C C . ASP A 1 171 ? 22.220 3.986 -5.897 1.00 10.58 169 ASP A C 1
ATOM 1346 O O . ASP A 1 171 ? 22.750 3.497 -6.899 1.00 11.04 169 ASP A O 1
ATOM 1351 N N . LEU A 1 172 ? 21.688 5.212 -5.889 1.00 11.52 170 LEU A N 1
ATOM 1352 C CA . LEU A 1 172 ? 21.665 6.006 -7.113 1.00 12.40 170 LEU A CA 1
ATOM 1353 C C . LEU A 1 172 ? 23.074 6.318 -7.603 1.00 11.55 170 LEU A C 1
ATOM 1354 O O . LEU A 1 172 ? 23.361 6.229 -8.803 1.00 11.40 170 LEU A O 1
ATOM 1359 N N . GLN A 1 173 ? 23.966 6.701 -6.693 1.00 12.57 171 GLN A N 1
ATOM 1360 C CA . GLN A 1 173 ? 25.305 7.075 -7.127 1.00 13.46 171 GLN A CA 1
ATOM 1361 C C . GLN A 1 173 ? 26.049 5.890 -7.736 1.00 12.42 171 GLN A C 1
ATOM 1362 O O . GLN A 1 173 ? 26.758 6.048 -8.738 1.00 12.64 171 GLN A O 1
ATOM 1368 N N . GLY A 1 174 ? 25.885 4.697 -7.162 1.00 12.06 172 GLY A N 1
ATOM 1369 C CA . GLY A 1 174 ? 26.492 3.515 -7.758 1.00 12.01 172 GLY A CA 1
ATOM 1370 C C . GLY A 1 174 ? 25.920 3.186 -9.125 1.00 10.85 172 GLY A C 1
ATOM 1371 O O . GLY A 1 174 ? 26.662 2.879 -10.065 1.00 10.99 172 GLY A O 1
ATOM 1372 N N . PHE A 1 175 ? 24.591 3.240 -9.252 1.00 10.61 173 PHE A N 1
ATOM 1373 C CA . PHE A 1 175 ? 23.941 3.000 -10.537 1.00 9.80 173 PHE A CA 1
ATOM 1374 C C . PHE A 1 175 ? 24.452 3.994 -11.577 1.00 9.56 173 PHE A C 1
ATOM 1375 O O . PHE A 1 175 ? 24.878 3.601 -12.669 1.00 9.96 173 PHE A O 1
ATOM 1383 N N . LEU A 1 176 ? 24.465 5.286 -11.234 1.00 10.09 174 LEU A N 1
ATOM 1384 C CA . LEU A 1 176 ? 24.922 6.296 -12.187 1.00 10.40 174 LEU A CA 1
ATOM 1385 C C . LEU A 1 176 ? 26.378 6.078 -12.581 1.00 10.79 174 LEU A C 1
ATOM 1386 O O . LEU A 1 176 ? 26.744 6.268 -13.746 1.00 11.27 174 LEU A O 1
ATOM 1391 N N A SER A 1 177 ? 27.222 5.679 -11.627 0.48 11.19 175 SER A N 1
ATOM 1392 N N B SER A 1 177 ? 27.222 5.682 -11.627 0.52 11.42 175 SER A N 1
ATOM 1393 C CA A SER A 1 177 ? 28.618 5.403 -11.954 0.48 11.56 175 SER A CA 1
ATOM 1394 C CA B SER A 1 177 ? 28.616 5.405 -11.959 0.52 12.15 175 SER A CA 1
ATOM 1395 C C A SER A 1 177 ? 28.741 4.214 -12.898 0.48 10.64 175 SER A C 1
ATOM 1396 C C B SER A 1 177 ? 28.735 4.217 -12.904 0.52 10.95 175 SER A C 1
ATOM 1397 O O A SER A 1 177 ? 29.546 4.235 -13.838 0.48 10.76 175 SER A O 1
ATOM 1398 O O B SER A 1 177 ? 29.534 4.240 -13.849 0.52 11.03 175 SER A O 1
ATOM 1403 N N . ASP A 1 178 ? 27.954 3.162 -12.659 1.00 10.53 176 ASP A N 1
ATOM 1404 C CA . ASP A 1 178 ? 28.007 1.993 -13.527 1.00 10.04 176 ASP A CA 1
ATOM 1405 C C . ASP A 1 178 ? 27.499 2.315 -14.927 1.00 9.77 176 ASP A C 1
ATOM 1406 O O . ASP A 1 178 ? 28.019 1.779 -15.912 1.00 10.66 176 ASP A O 1
ATOM 1411 N N . LEU A 1 179 ? 26.498 3.197 -15.035 1.00 9.65 177 LEU A N 1
ATOM 1412 C CA . LEU A 1 179 ? 26.070 3.698 -16.341 1.00 9.27 177 LEU A CA 1
ATOM 1413 C C . LEU A 1 179 ? 27.196 4.472 -17.020 1.00 9.44 177 LEU A C 1
ATOM 1414 O O . LEU A 1 179 ? 27.483 4.272 -18.206 1.00 9.81 177 LEU A O 1
ATOM 1419 N N . GLU A 1 180 ? 27.853 5.363 -16.273 1.00 9.92 178 GLU A N 1
ATOM 1420 C CA . GLU A 1 180 ? 28.886 6.211 -16.856 1.00 11.13 178 GLU A CA 1
ATOM 1421 C C . GLU A 1 180 ? 30.059 5.390 -17.361 1.00 11.30 178 GLU A C 1
ATOM 1422 O O . GLU A 1 180 ? 30.724 5.786 -18.325 1.00 11.89 178 GLU A O 1
ATOM 1428 N N . ASN A 1 181 ? 30.330 4.255 -16.725 1.00 10.86 179 ASN A N 1
ATOM 1429 C CA . ASN A 1 181 ? 31.448 3.402 -17.090 1.00 11.49 179 ASN A CA 1
ATOM 1430 C C . ASN A 1 181 ? 31.071 2.311 -18.078 1.00 11.14 179 ASN A C 1
ATOM 1431 O O . ASN A 1 181 ? 31.953 1.563 -18.512 1.00 12.49 179 ASN A O 1
ATOM 1436 N N . ALA A 1 182 ? 29.802 2.209 -18.453 1.00 10.93 180 ALA A N 1
ATOM 1437 C CA . ALA A 1 182 ? 29.392 1.150 -19.355 1.00 11.06 180 ALA A CA 1
ATOM 1438 C C . ALA A 1 182 ? 29.875 1.456 -20.769 1.00 10.67 180 ALA A C 1
ATOM 1439 O O . ALA A 1 182 ? 29.741 2.588 -21.239 1.00 11.19 180 ALA A O 1
ATOM 1441 N N . PRO A 1 183 ? 30.424 0.472 -21.474 1.00 11.17 181 PRO A N 1
ATOM 1442 C CA . PRO A 1 183 ? 30.797 0.696 -22.872 1.00 11.77 181 PRO A CA 1
ATOM 1443 C C . PRO A 1 183 ? 29.616 1.211 -23.686 1.00 11.58 181 PRO A C 1
ATOM 1444 O O . PRO A 1 183 ? 28.463 0.828 -23.461 1.00 10.95 181 PRO A O 1
ATOM 1448 N N . GLU A 1 184 ? 29.914 2.102 -24.626 1.00 12.47 182 GLU A N 1
ATOM 1449 C CA . GLU A 1 184 ? 28.897 2.595 -25.538 1.00 13.36 182 GLU A CA 1
ATOM 1450 C C . GLU A 1 184 ? 28.149 1.425 -26.161 1.00 12.00 182 GLU A C 1
ATOM 1451 O O . GLU A 1 184 ? 28.738 0.386 -26.473 1.00 12.35 182 GLU A O 1
ATOM 1457 N N . PHE A 1 185 ? 26.834 1.578 -26.291 1.00 10.86 183 PHE A N 1
ATOM 1458 C CA . PHE A 1 185 ? 25.923 0.601 -26.883 1.00 10.93 183 PHE A CA 1
ATOM 1459 C C . PHE A 1 185 ? 25.581 -0.563 -25.964 1.00 9.86 183 PHE A C 1
ATOM 1460 O O . PHE A 1 185 ? 24.799 -1.428 -26.365 1.00 10.12 183 PHE A O 1
ATOM 1468 N N . SER A 1 186 ? 26.109 -0.607 -24.745 1.00 8.87 184 SER A N 1
ATOM 1469 C CA . SER A 1 186 ? 25.698 -1.649 -23.815 1.00 8.60 184 SER A CA 1
ATOM 1470 C C . SER A 1 186 ? 24.185 -1.627 -23.626 1.00 8.07 184 SER A C 1
ATOM 1471 O O . SER A 1 186 ? 23.536 -0.576 -23.699 1.00 8.69 184 SER A O 1
ATOM 1474 N N . ILE A 1 187 ? 23.638 -2.808 -23.383 1.00 7.90 185 ILE A N 1
ATOM 1475 C CA . ILE A 1 187 ? 22.212 -2.998 -23.161 1.00 7.80 185 ILE A CA 1
ATOM 1476 C C . ILE A 1 187 ? 21.959 -2.979 -21.659 1.00 7.58 185 ILE A C 1
ATOM 1477 O O . ILE A 1 187 ? 22.640 -3.682 -20.905 1.00 9.17 185 ILE A O 1
ATOM 1482 N N . PHE A 1 188 ? 20.975 -2.192 -21.219 1.00 7.58 186 PHE A N 1
ATOM 1483 C CA . PHE A 1 188 ? 20.561 -2.181 -19.820 1.00 7.40 186 PHE A CA 1
ATOM 1484 C C . PHE A 1 188 ? 19.153 -2.742 -19.693 1.00 7.48 186 PHE A C 1
ATOM 1485 O O . PHE A 1 188 ? 18.209 -2.211 -20.295 1.00 8.00 186 PHE A O 1
ATOM 1493 N N . VAL A 1 189 ? 19.015 -3.794 -18.893 1.00 7.27 187 VAL A N 1
ATOM 1494 C CA . VAL A 1 189 ? 17.713 -4.373 -18.589 1.00 7.20 187 VAL A CA 1
ATOM 1495 C C . VAL A 1 189 ? 17.153 -3.599 -17.404 1.00 6.83 187 VAL A C 1
ATOM 1496 O O . VAL A 1 189 ? 17.692 -3.676 -16.297 1.00 7.73 187 VAL A O 1
ATOM 1500 N N . LEU A 1 190 ? 16.084 -2.843 -17.650 1.00 6.97 188 LEU A N 1
ATOM 1501 C CA . LEU A 1 190 ? 15.513 -1.908 -16.691 1.00 6.97 188 LEU A CA 1
ATOM 1502 C C . LEU A 1 190 ? 14.132 -2.391 -16.277 1.00 6.45 188 LEU A C 1
ATOM 1503 O O . LEU A 1 190 ? 13.280 -2.635 -17.134 1.00 8.06 188 LEU A O 1
ATOM 1508 N N . HIS A 1 191 ? 13.888 -2.487 -14.973 1.00 7.33 189 HIS A N 1
ATOM 1509 C CA . HIS A 1 191 ? 12.544 -2.802 -14.487 1.00 7.34 189 HIS A CA 1
ATOM 1510 C C . HIS A 1 191 ? 11.689 -1.545 -14.574 1.00 7.65 189 HIS A C 1
ATOM 1511 O O . HIS A 1 191 ? 12.014 -0.530 -13.950 1.00 8.90 189 HIS A O 1
ATOM 1518 N N . ALA A 1 192 ? 10.586 -1.613 -15.321 1.00 7.83 190 ALA A N 1
ATOM 1519 C CA . ALA A 1 192 ? 9.803 -0.404 -15.596 1.00 8.49 190 ALA A CA 1
ATOM 1520 C C . ALA A 1 192 ? 9.191 0.186 -14.330 1.00 8.12 190 ALA A C 1
ATOM 1521 O O . ALA A 1 192 ? 9.101 1.413 -14.190 1.00 9.63 190 ALA A O 1
ATOM 1523 N N . CYS A 1 193 ? 8.737 -0.673 -13.422 1.00 8.21 191 CYS A N 1
ATOM 1524 C CA . CYS A 1 193 ? 8.212 -0.294 -12.116 1.00 8.91 191 CYS A CA 1
ATOM 1525 C C . CYS A 1 193 ? 8.110 -1.582 -11.313 1.00 8.46 191 CYS A C 1
ATOM 1526 O O . CYS A 1 193 ? 8.246 -2.678 -11.861 1.00 10.04 191 CYS A O 1
ATOM 1529 N N . ALA A 1 194 ? 7.875 -1.445 -10.011 1.00 8.65 192 ALA A N 1
ATOM 1530 C CA . ALA A 1 194 ? 7.776 -2.601 -9.118 1.00 8.51 192 ALA A CA 1
ATOM 1531 C C . ALA A 1 194 ? 8.965 -3.541 -9.303 1.00 8.18 192 ALA A C 1
ATOM 1532 O O . ALA A 1 194 ? 8.823 -4.708 -9.673 1.00 9.29 192 ALA A O 1
ATOM 1534 N N . HIS A 1 195 ? 10.155 -3.003 -9.051 1.00 8.26 193 HIS A N 1
ATOM 1535 C CA . HIS A 1 195 ? 11.378 -3.782 -9.164 1.00 9.38 193 HIS A CA 1
ATOM 1536 C C . HIS A 1 195 ? 11.242 -5.124 -8.455 1.00 9.13 193 HIS A C 1
ATOM 1537 O O . HIS A 1 195 ? 10.820 -5.193 -7.299 1.00 9.39 193 HIS A O 1
ATOM 1544 N N . ASN A 1 196 ? 11.608 -6.191 -9.155 1.00 9.74 194 ASN A N 1
ATOM 1545 C CA . ASN A 1 196 ? 11.578 -7.542 -8.611 1.00 10.32 194 ASN A CA 1
ATOM 1546 C C . ASN A 1 196 ? 13.038 -7.976 -8.531 1.00 10.39 194 ASN A C 1
ATOM 1547 O O . ASN A 1 196 ? 13.689 -8.113 -9.557 1.00 12.06 194 ASN A O 1
ATOM 1552 N N . PRO A 1 197 ? 13.556 -8.248 -7.324 1.00 9.90 195 PRO A N 1
ATOM 1553 C CA . PRO A 1 197 ? 12.834 -8.596 -6.093 1.00 9.85 195 PRO A CA 1
ATOM 1554 C C . PRO A 1 197 ? 12.725 -7.535 -5.002 1.00 8.98 195 PRO A C 1
ATOM 1555 O O . PRO A 1 197 ? 12.146 -7.847 -3.969 1.00 10.05 195 PRO A O 1
ATOM 1559 N N . THR A 1 198 ? 13.263 -6.329 -5.185 1.00 8.80 196 THR A N 1
ATOM 1560 C CA . THR A 1 198 ? 13.424 -5.445 -4.034 1.00 9.37 196 THR A CA 1
ATOM 1561 C C . THR A 1 198 ? 12.214 -4.576 -3.748 1.00 8.77 196 THR A C 1
ATOM 1562 O O . THR A 1 198 ? 12.035 -4.151 -2.599 1.00 9.64 196 THR A O 1
ATOM 1566 N N . GLY A 1 199 ? 11.420 -4.259 -4.768 1.00 8.55 197 GLY A N 1
ATOM 1567 C CA . GLY A 1 199 ? 10.384 -3.262 -4.649 1.00 9.20 197 GLY A CA 1
ATOM 1568 C C . GLY A 1 199 ? 10.871 -1.832 -4.727 1.00 8.71 197 GLY A C 1
ATOM 1569 O O . GLY A 1 199 ? 10.049 -0.911 -4.721 1.00 9.79 197 GLY A O 1
ATOM 1570 N N . THR A 1 200 ? 12.176 -1.603 -4.791 1.00 8.92 198 THR A N 1
ATOM 1571 C CA . THR A 1 200 ? 12.703 -0.243 -4.827 1.00 9.81 198 THR A CA 1
ATOM 1572 C C . THR A 1 200 ? 12.773 0.231 -6.273 1.00 9.20 198 THR A C 1
ATOM 1573 O O . THR A 1 200 ? 13.443 -0.400 -7.095 1.00 9.53 198 THR A O 1
ATOM 1577 N N . ASP A 1 201 ? 12.100 1.348 -6.573 1.00 9.08 199 ASP A N 1
ATOM 1578 C CA . ASP A 1 201 ? 12.079 1.945 -7.899 1.00 8.86 199 ASP A CA 1
ATOM 1579 C C . ASP A 1 201 ? 12.732 3.318 -7.863 1.00 9.16 199 ASP A C 1
ATOM 1580 O O . ASP A 1 201 ? 12.618 4.031 -6.861 1.00 9.45 199 ASP A O 1
ATOM 1585 N N . PRO A 1 202 ? 13.385 3.742 -8.946 1.00 8.87 200 PRO A N 1
ATOM 1586 C CA . PRO A 1 202 ? 13.785 5.155 -9.034 1.00 8.77 200 PRO A CA 1
ATOM 1587 C C . PRO A 1 202 ? 12.535 6.024 -9.023 1.00 9.04 200 PRO A C 1
ATOM 1588 O O . PRO A 1 202 ? 11.495 5.648 -9.566 1.00 9.74 200 PRO A O 1
ATOM 1592 N N . THR A 1 203 ? 12.636 7.190 -8.389 1.00 10.07 201 THR A N 1
ATOM 1593 C CA . THR A 1 203 ? 11.613 8.216 -8.550 1.00 10.59 201 THR A CA 1
ATOM 1594 C C . THR A 1 203 ? 11.710 8.794 -9.964 1.00 10.01 201 THR A C 1
ATOM 1595 O O . THR A 1 203 ? 12.709 8.592 -10.660 1.00 9.50 201 THR A O 1
ATOM 1599 N N . PRO A 1 204 ? 10.690 9.537 -10.418 1.00 10.51 202 PRO A N 1
ATOM 1600 C CA . PRO A 1 204 ? 10.813 10.193 -11.731 1.00 11.16 202 PRO A CA 1
ATOM 1601 C C . PRO A 1 204 ? 12.079 11.025 -11.875 1.00 10.48 202 PRO A C 1
ATOM 1602 O O . PRO A 1 204 ? 12.742 10.944 -12.912 1.00 10.64 202 PRO A O 1
ATOM 1606 N N . GLU A 1 205 ? 12.452 11.800 -10.856 1.00 11.39 203 GLU A N 1
ATOM 1607 C CA . GLU A 1 205 ? 13.660 12.611 -10.971 1.00 12.31 203 GLU A CA 1
ATOM 1608 C C . GLU A 1 205 ? 14.903 11.739 -11.110 1.00 11.03 203 GLU A C 1
ATOM 1609 O O . GLU A 1 205 ? 15.827 12.074 -11.864 1.00 12.17 203 GLU A O 1
ATOM 1615 N N . GLN A 1 206 ? 14.939 10.608 -10.406 1.00 10.04 204 GLN A N 1
ATOM 1616 C CA . GLN A 1 206 ? 16.067 9.694 -10.555 1.00 9.65 204 GLN A CA 1
ATOM 1617 C C . GLN A 1 206 ? 16.075 9.050 -11.937 1.00 8.69 204 GLN A C 1
ATOM 1618 O O . GLN A 1 206 ? 17.135 8.902 -12.553 1.00 9.50 204 GLN A O 1
ATOM 1624 N N . TRP A 1 207 ? 14.900 8.678 -12.449 1.00 8.26 205 TRP A N 1
ATOM 1625 C CA . TRP A 1 207 ? 14.826 8.170 -13.816 1.00 8.84 205 TRP A CA 1
ATOM 1626 C C . TRP A 1 207 ? 15.390 9.172 -14.817 1.00 8.29 205 TRP A C 1
ATOM 1627 O O . TRP A 1 207 ? 16.039 8.780 -15.793 1.00 8.81 205 TRP A O 1
ATOM 1638 N N . LYS A 1 208 ? 15.144 10.472 -14.610 1.00 8.69 206 LYS A N 1
ATOM 1639 C CA . LYS A 1 208 ? 15.682 11.458 -15.544 1.00 9.79 206 LYS A CA 1
ATOM 1640 C C . LYS A 1 208 ? 17.205 11.433 -15.534 1.00 9.28 206 LYS A C 1
ATOM 1641 O O . LYS A 1 208 ? 17.847 11.579 -16.581 1.00 9.60 206 LYS A O 1
ATOM 1647 N N . GLN A 1 209 ? 17.805 11.231 -14.359 1.00 9.38 207 GLN A N 1
ATOM 1648 C CA . GLN A 1 209 ? 19.262 11.177 -14.280 1.00 10.01 207 GLN A CA 1
ATOM 1649 C C . GLN A 1 209 ? 19.804 9.929 -14.967 1.00 9.18 207 GLN A C 1
ATOM 1650 O O . GLN A 1 209 ? 20.829 9.987 -15.659 1.00 9.72 207 GLN A O 1
ATOM 1656 N N . ILE A 1 210 ? 19.129 8.794 -14.770 1.00 8.81 208 ILE A N 1
ATOM 1657 C CA . ILE A 1 210 ? 19.493 7.548 -15.440 1.00 8.50 208 ILE A CA 1
ATOM 1658 C C . ILE A 1 210 ? 19.399 7.717 -16.953 1.00 8.60 208 ILE A C 1
ATOM 1659 O O . ILE A 1 210 ? 20.324 7.372 -17.699 1.00 8.73 208 ILE A O 1
ATOM 1664 N N . ALA A 1 211 ? 18.273 8.260 -17.426 1.00 8.26 209 ALA A N 1
ATOM 1665 C CA . ALA A 1 211 ? 18.081 8.447 -18.860 1.00 8.36 209 ALA A CA 1
ATOM 1666 C C . ALA A 1 211 ? 19.145 9.365 -19.446 1.00 8.83 209 ALA A C 1
ATOM 1667 O O . ALA A 1 211 ? 19.613 9.152 -20.569 1.00 8.98 209 ALA A O 1
ATOM 1669 N N . SER A 1 212 ? 19.538 10.397 -18.703 1.00 9.13 210 SER A N 1
ATOM 1670 C CA . SER A 1 212 ? 20.528 11.328 -19.227 1.00 9.83 210 SER A CA 1
ATOM 1671 C C . SER A 1 212 ? 21.849 10.625 -19.531 1.00 9.31 210 SER A C 1
ATOM 1672 O O . SER A 1 212 ? 22.463 10.871 -20.576 1.00 9.90 210 SER A O 1
ATOM 1675 N N . VAL A 1 213 ? 22.308 9.745 -18.633 1.00 9.12 211 VAL A N 1
ATOM 1676 C CA . VAL A 1 213 ? 23.543 9.014 -18.919 1.00 9.16 211 VAL A CA 1
ATOM 1677 C C . VAL A 1 213 ? 23.346 8.082 -20.105 1.00 8.57 211 VAL A C 1
ATOM 1678 O O . VAL A 1 213 ? 24.210 7.991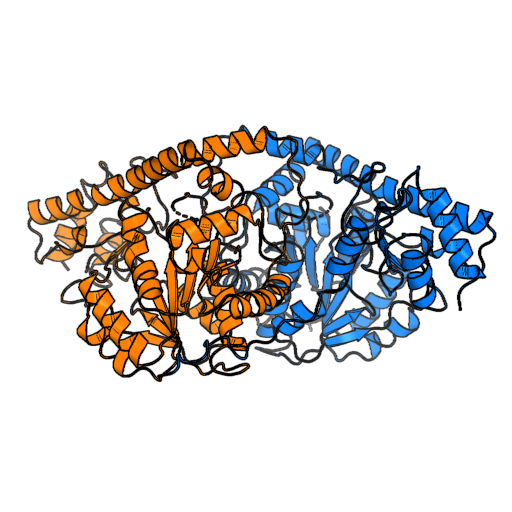 -20.988 1.00 9.07 211 VAL A O 1
ATOM 1682 N N . MET A 1 214 ? 22.228 7.350 -20.131 1.00 8.53 212 MET A N 1
ATOM 1683 C CA . MET A 1 214 ? 21.993 6.403 -21.215 1.00 8.62 212 MET A CA 1
ATOM 1684 C C . MET A 1 214 ? 21.939 7.105 -22.562 1.00 8.41 212 MET A C 1
ATOM 1685 O O . MET A 1 214 ? 22.431 6.574 -23.563 1.00 9.11 212 MET A O 1
ATOM 1690 N N . LYS A 1 215 ? 21.338 8.294 -22.607 1.00 8.63 213 LYS A N 1
ATOM 1691 C CA . LYS A 1 215 ? 21.259 9.025 -23.867 1.00 9.63 213 LYS A CA 1
ATOM 1692 C C . LYS A 1 215 ? 22.654 9.422 -24.328 1.00 10.48 213 LYS A C 1
ATOM 1693 O O . LYS A 1 215 ? 23.012 9.260 -25.502 1.00 11.26 213 LYS A O 1
ATOM 1699 N N . ARG A 1 216 ? 23.469 9.910 -23.396 1.00 9.93 214 ARG A N 1
ATOM 1700 C CA . ARG A 1 216 ? 24.786 10.436 -23.727 1.00 10.93 214 ARG A CA 1
ATOM 1701 C C . ARG A 1 216 ? 25.759 9.335 -24.137 1.00 10.69 214 ARG A C 1
ATOM 1702 O O . ARG A 1 216 ? 26.646 9.570 -24.966 1.00 11.79 214 ARG A O 1
ATOM 1710 N N . ARG A 1 217 ? 25.615 8.136 -23.571 1.00 9.90 215 ARG A N 1
ATOM 1711 C CA . ARG A 1 217 ? 26.514 7.023 -23.854 1.00 10.73 215 ARG A CA 1
ATOM 1712 C C . ARG A 1 217 ? 25.922 6.012 -24.814 1.00 10.27 215 ARG A C 1
ATOM 1713 O O . ARG A 1 217 ? 26.521 4.948 -25.029 1.00 11.03 215 ARG A O 1
ATOM 1721 N N . PHE A 1 218 ? 24.759 6.314 -25.389 1.00 9.89 216 PHE A N 1
ATOM 1722 C CA . PHE A 1 218 ? 24.138 5.455 -26.394 1.00 11.07 216 PHE A CA 1
ATOM 1723 C C . PHE A 1 218 ? 23.868 4.062 -25.835 1.00 10.34 216 PHE A C 1
ATOM 1724 O O . PHE A 1 218 ? 24.083 3.045 -26.494 1.00 12.47 216 PHE A O 1
ATOM 1732 N N . LEU A 1 219 ? 23.381 4.021 -24.603 1.00 8.45 217 LEU A N 1
ATOM 1733 C CA . LEU A 1 219 ? 23.055 2.766 -23.947 1.00 8.42 217 LEU A CA 1
ATOM 1734 C C . LEU A 1 219 ? 21.614 2.401 -24.279 1.00 8.25 217 LEU A C 1
ATOM 1735 O O . LEU A 1 219 ? 20.740 3.270 -24.319 1.00 8.99 217 LEU A O 1
ATOM 1740 N N . PHE A 1 220 ? 21.369 1.119 -24.545 1.00 7.65 218 PHE A N 1
ATOM 1741 C CA . PHE A 1 220 ? 20.081 0.681 -25.075 1.00 7.36 218 PHE A CA 1
ATOM 1742 C C . PHE A 1 220 ? 19.146 0.277 -23.939 1.00 7.42 218 PHE A C 1
ATOM 1743 O O . PHE A 1 220 ? 19.492 -0.630 -23.165 1.00 7.90 218 PHE A O 1
ATOM 1751 N N . PRO A 1 221 ? 17.969 0.888 -23.813 1.00 7.29 219 PRO A N 1
ATOM 1752 C CA . PRO A 1 221 ? 17.029 0.481 -22.759 1.00 7.18 219 PRO A CA 1
ATOM 1753 C C . PRO A 1 221 ? 16.223 -0.729 -23.205 1.00 6.47 219 PRO A C 1
ATOM 1754 O O . PRO A 1 221 ? 15.490 -0.675 -24.195 1.00 7.76 219 PRO A O 1
ATOM 1758 N N . PHE A 1 222 ? 16.349 -1.819 -22.455 1.00 6.44 220 PHE A N 1
ATOM 1759 C CA . PHE A 1 222 ? 15.480 -2.978 -22.617 1.00 6.67 220 PHE A CA 1
ATOM 1760 C C . PHE A 1 222 ? 14.624 -3.025 -21.353 1.00 5.94 220 PHE A C 1
ATOM 1761 O O . PHE A 1 222 ? 15.040 -3.548 -20.319 1.00 6.73 220 PHE A O 1
ATOM 1769 N N . PHE A 1 223 ? 13.443 -2.422 -21.427 1.00 6.58 221 PHE A N 1
ATOM 1770 C CA . PHE A 1 223 ? 12.539 -2.421 -20.292 1.00 6.82 221 PHE A CA 1
ATOM 1771 C C . PHE A 1 223 ? 11.885 -3.784 -20.129 1.00 6.46 221 PHE A C 1
ATOM 1772 O O . PHE A 1 223 ? 11.516 -4.445 -21.105 1.00 7.12 221 PHE A O 1
ATOM 1780 N N . ASP A 1 224 ? 11.701 -4.167 -18.873 1.00 7.65 222 ASP A N 1
ATOM 1781 C CA . ASP A 1 224 ? 10.926 -5.328 -18.470 1.00 7.76 222 ASP A CA 1
ATOM 1782 C C . ASP A 1 224 ? 9.746 -4.768 -17.687 1.00 7.18 222 ASP A C 1
ATOM 1783 O O . ASP A 1 224 ? 9.934 -4.172 -16.621 1.00 7.88 222 ASP A O 1
ATOM 1788 N N . SER A 1 225 ? 8.548 -4.907 -18.251 1.00 7.30 223 SER A N 1
ATOM 1789 C CA . SER A 1 225 ? 7.313 -4.348 -17.701 1.00 7.53 223 SER A CA 1
ATOM 1790 C C . SER A 1 225 ? 6.355 -5.478 -17.337 1.00 6.97 223 SER A C 1
ATOM 1791 O O . SER A 1 225 ? 5.521 -5.877 -18.153 1.00 8.11 223 SER A O 1
ATOM 1794 N N . ALA A 1 226 ? 6.463 -5.977 -16.106 1.00 7.94 224 ALA A N 1
ATOM 1795 C CA . ALA A 1 226 ? 5.651 -7.094 -15.657 1.00 8.53 224 ALA A CA 1
ATOM 1796 C C . ALA A 1 226 ? 4.527 -6.699 -14.715 1.00 8.24 224 ALA A C 1
ATOM 1797 O O . ALA A 1 226 ? 3.685 -7.544 -14.396 1.00 8.88 224 ALA A O 1
ATOM 1799 N N . TYR A 1 227 ? 4.492 -5.447 -14.251 1.00 8.05 225 TYR A N 1
ATOM 1800 C CA . TYR A 1 227 ? 3.573 -5.053 -13.192 1.00 8.76 225 TYR A CA 1
ATOM 1801 C C . TYR A 1 227 ? 2.834 -3.759 -13.500 1.00 8.63 225 TYR A C 1
ATOM 1802 O O . TYR A 1 227 ? 2.423 -3.059 -12.576 1.00 10.74 225 TYR A O 1
ATOM 1811 N N . GLN A 1 228 ? 2.633 -3.410 -14.770 1.00 8.49 226 GLN A N 1
ATOM 1812 C CA . GLN A 1 228 ? 1.948 -2.153 -15.050 1.00 8.83 226 GLN A CA 1
ATOM 1813 C C . GLN A 1 228 ? 0.547 -2.170 -14.450 1.00 9.14 226 GLN A C 1
ATOM 1814 O O . GLN A 1 228 ? -0.234 -3.092 -14.694 1.00 10.41 226 GLN A O 1
ATOM 1820 N N . GLY A 1 229 ? 0.231 -1.136 -13.676 1.00 9.92 227 GLY A N 1
ATOM 1821 C CA . GLY A 1 229 ? -1.073 -1.010 -13.021 1.00 11.98 227 GLY A CA 1
ATOM 1822 C C . GLY A 1 229 ? -1.143 -1.812 -11.768 1.00 12.73 227 GLY A C 1
ATOM 1823 O O . GLY A 1 229 ? -1.625 -1.320 -10.737 1.00 13.90 227 GLY A O 1
ATOM 1824 N N . PHE A 1 230 ? -0.716 -3.078 -11.846 1.00 12.59 228 PHE A N 1
ATOM 1825 C CA . PHE A 1 230 ? -0.583 -3.936 -10.677 1.00 13.03 228 PHE A CA 1
ATOM 1826 C C . PHE A 1 230 ? 0.228 -3.247 -9.584 1.00 14.33 228 PHE A C 1
ATOM 1827 O O . PHE A 1 230 ? -0.104 -3.342 -8.393 1.00 15.49 228 PHE A O 1
ATOM 1835 N N . ALA A 1 231 ? 1.292 -2.544 -9.983 1.00 15.94 229 ALA A N 1
ATOM 1836 C CA . ALA A 1 231 ? 2.258 -1.999 -9.036 1.00 15.87 229 ALA A CA 1
ATOM 1837 C C . ALA A 1 231 ? 1.635 -0.932 -8.148 1.00 18.34 229 ALA A C 1
ATOM 1838 O O . ALA A 1 231 ? 1.780 -0.975 -6.921 1.00 19.59 229 ALA A O 1
ATOM 1840 N N . SER A 1 232 ? 0.951 0.043 -8.744 1.00 17.05 230 SER A N 1
ATOM 1841 C CA . SER A 1 232 ? 0.426 1.173 -7.984 1.00 20.11 230 SER A CA 1
ATOM 1842 C C . SER A 1 232 ? -1.080 1.360 -8.094 1.00 19.08 230 SER A C 1
ATOM 1843 O O . SER A 1 232 ? -1.640 2.165 -7.340 1.00 20.56 230 SER A O 1
ATOM 1846 N N . GLY A 1 233 ? -1.751 0.651 -8.998 1.00 18.22 231 GLY A N 1
ATOM 1847 C CA . GLY A 1 233 ? -3.138 0.911 -9.298 1.00 16.84 231 GLY A CA 1
ATOM 1848 C C . GLY A 1 233 ? -3.355 1.903 -10.413 1.00 18.35 231 GLY A C 1
ATOM 1849 O O . GLY A 1 233 ? -4.485 2.019 -10.907 1.00 19.07 231 GLY A O 1
ATOM 1850 N N . ASN A 1 234 ? -2.307 2.607 -10.833 1.00 18.09 232 ASN A N 1
ATOM 1851 C CA . ASN A 1 234 ? -2.397 3.695 -11.799 1.00 17.28 232 ASN A CA 1
ATOM 1852 C C . ASN A 1 234 ? -1.569 3.306 -13.016 1.00 15.61 232 ASN A C 1
ATOM 1853 O O . ASN A 1 234 ? -0.336 3.315 -12.959 1.00 16.29 232 ASN A O 1
ATOM 1858 N N . LEU A 1 235 ? -2.252 2.957 -14.109 1.00 16.95 233 LEU A N 1
ATOM 1859 C CA . LEU A 1 235 ? -1.562 2.462 -15.298 1.00 16.15 233 LEU A CA 1
ATOM 1860 C C . LEU A 1 235 ? -0.628 3.505 -15.894 1.00 16.22 233 LEU A C 1
ATOM 1861 O O . LEU A 1 235 ? 0.409 3.146 -16.457 1.00 15.11 233 LEU A O 1
ATOM 1866 N N . GLU A 1 236 ? -0.976 4.789 -15.787 1.00 17.91 234 GLU A N 1
ATOM 1867 C CA . GLU A 1 236 ? -0.141 5.840 -16.365 1.00 18.72 234 GLU A CA 1
ATOM 1868 C C . GLU A 1 236 ? 1.131 6.037 -15.553 1.00 17.93 234 GLU A C 1
ATOM 1869 O O . GLU A 1 236 ? 2.233 6.110 -16.107 1.00 19.22 234 GLU A O 1
ATOM 1875 N N . LYS A 1 237 ? 0.992 6.150 -14.233 1.00 17.38 235 LYS A N 1
ATOM 1876 C CA . LYS A 1 237 ? 2.158 6.304 -13.374 1.00 18.04 235 LYS A CA 1
ATOM 1877 C C . LYS A 1 237 ? 3.123 5.132 -13.532 1.00 14.67 235 LYS A C 1
ATOM 1878 O O . LYS A 1 237 ? 4.346 5.326 -13.545 1.00 15.07 235 LYS A O 1
ATOM 1884 N N . ASP A 1 238 ? 2.592 3.906 -13.624 1.00 13.12 236 ASP A N 1
ATOM 1885 C CA . ASP A 1 238 ? 3.460 2.741 -13.718 1.00 13.14 236 ASP A CA 1
ATOM 1886 C C . ASP A 1 238 ? 4.195 2.680 -15.045 1.00 12.56 236 ASP A C 1
ATOM 1887 O O . ASP A 1 238 ? 5.221 1.996 -15.140 1.00 15.54 236 ASP A O 1
ATOM 1892 N N . ALA A 1 239 ? 3.702 3.386 -16.065 1.00 11.21 237 ALA A N 1
ATOM 1893 C CA . ALA A 1 239 ? 4.375 3.453 -17.348 1.00 11.08 237 ALA A CA 1
ATOM 1894 C C . ALA A 1 239 ? 5.148 4.749 -17.552 1.00 9.87 237 ALA A C 1
ATOM 1895 O O . ALA A 1 239 ? 5.706 4.945 -18.630 1.00 10.68 237 ALA A O 1
ATOM 1897 N N . TRP A 1 240 ? 5.239 5.610 -16.532 1.00 10.51 238 TRP A N 1
ATOM 1898 C CA . TRP A 1 240 ? 5.834 6.931 -16.720 1.00 10.31 238 TRP A CA 1
ATOM 1899 C C . TRP A 1 240 ? 7.258 6.837 -17.263 1.00 9.47 238 TRP A C 1
ATOM 1900 O O . TRP A 1 240 ? 7.629 7.573 -18.180 1.00 9.71 238 TRP A O 1
ATOM 1911 N N . ALA A 1 241 ? 8.082 5.949 -16.694 1.00 9.12 239 ALA A N 1
ATOM 1912 C CA . ALA A 1 241 ? 9.487 5.895 -17.104 1.00 8.98 239 ALA A CA 1
ATOM 1913 C C . ALA A 1 241 ? 9.628 5.456 -18.557 1.00 8.29 239 ALA A C 1
ATOM 1914 O O . ALA A 1 241 ? 10.413 6.042 -19.317 1.00 8.43 239 ALA A O 1
ATOM 1916 N N . ILE A 1 242 ? 8.896 4.416 -18.963 1.00 8.03 240 ILE A N 1
ATOM 1917 C CA . ILE A 1 242 ? 8.938 3.988 -20.362 1.00 8.29 240 ILE A CA 1
ATOM 1918 C C . ILE A 1 242 ? 8.588 5.159 -21.262 1.00 7.49 240 ILE A C 1
ATOM 1919 O O . ILE A 1 242 ? 9.264 5.431 -22.258 1.00 7.91 240 ILE A O 1
ATOM 1924 N N . ARG A 1 243 ? 7.501 5.851 -20.927 1.00 7.43 241 ARG A N 1
ATOM 1925 C CA . ARG A 1 243 ? 7.018 6.935 -21.773 1.00 8.40 241 ARG A CA 1
ATOM 1926 C C . ARG A 1 243 ? 7.983 8.112 -21.775 1.00 7.78 241 ARG A C 1
ATOM 1927 O O . ARG A 1 243 ? 8.139 8.784 -22.804 1.00 8.69 241 ARG A O 1
ATOM 1935 N N . TYR A 1 244 ? 8.659 8.351 -20.648 1.00 8.14 242 TYR A N 1
ATOM 1936 C CA . TYR A 1 244 ? 9.661 9.405 -20.593 1.00 8.41 242 TYR A CA 1
ATOM 1937 C C . TYR A 1 244 ? 10.818 9.095 -21.536 1.00 8.05 242 TYR A C 1
ATOM 1938 O O . TYR A 1 244 ? 11.267 9.961 -22.296 1.00 8.64 242 TYR A O 1
ATOM 1947 N N . PHE A 1 245 ? 11.305 7.850 -21.519 1.00 8.15 243 PHE A N 1
ATOM 1948 C CA . PHE A 1 245 ? 12.364 7.477 -22.448 1.00 7.92 243 PHE A CA 1
ATOM 1949 C C . PHE A 1 245 ? 11.913 7.671 -23.892 1.00 7.43 243 PHE A C 1
ATOM 1950 O O . PHE A 1 245 ? 12.672 8.184 -24.719 1.00 8.51 243 PHE A O 1
ATOM 1958 N N . VAL A 1 246 ? 10.674 7.291 -24.215 1.00 7.79 244 VAL A N 1
ATOM 1959 C CA . VAL A 1 246 ? 10.177 7.516 -25.575 1.00 8.81 244 VAL A CA 1
ATOM 1960 C C . VAL A 1 246 ? 10.194 9.003 -25.920 1.00 9.29 244 VAL A C 1
ATOM 1961 O O . VAL A 1 246 ? 10.646 9.396 -27.001 1.00 9.52 244 VAL A O 1
ATOM 1965 N N A SER A 1 247 ? 9.695 9.839 -25.003 0.49 9.22 245 SER A N 1
ATOM 1966 N N B SER A 1 247 ? 9.711 9.853 -25.013 0.51 9.39 245 SER A N 1
ATOM 1967 C CA A SER A 1 247 ? 9.643 11.282 -25.227 0.49 10.22 245 SER A CA 1
ATOM 1968 C CA B SER A 1 247 ? 9.642 11.277 -25.330 0.51 10.56 245 SER A CA 1
ATOM 1969 C C A SER A 1 247 ? 11.035 11.852 -25.447 0.49 9.90 245 SER A C 1
ATOM 1970 C C B SER A 1 247 ? 11.018 11.934 -25.357 0.51 10.09 245 SER A C 1
ATOM 1971 O O A SER A 1 247 ? 11.221 12.780 -26.248 0.49 9.91 245 SER A O 1
ATOM 1972 O O B SER A 1 247 ? 11.163 13.017 -25.940 0.51 10.58 245 SER A O 1
ATOM 1977 N N . GLU A 1 248 ? 12.026 11.304 -24.750 1.00 8.84 246 GLU A N 1
ATOM 1978 C CA . GLU A 1 248 ? 13.406 11.756 -24.853 1.00 9.06 246 GLU A CA 1
ATOM 1979 C C . GLU A 1 248 ? 14.086 11.256 -26.114 1.00 9.32 246 GLU A C 1
ATOM 1980 O O . GLU A 1 248 ? 15.280 11.504 -26.295 1.00 11.33 246 GLU A O 1
ATOM 1986 N N . GLY A 1 249 ? 13.367 10.543 -26.974 1.00 9.08 247 GLY A N 1
ATOM 1987 C CA . GLY A 1 249 ? 13.898 10.142 -28.256 1.00 9.93 247 GLY A CA 1
ATOM 1988 C C . GLY A 1 249 ? 14.613 8.814 -28.271 1.00 9.30 247 GLY A C 1
ATOM 1989 O O . GLY A 1 249 ? 15.288 8.508 -29.258 1.00 11.36 247 GLY A O 1
ATOM 1990 N N . PHE A 1 250 ? 14.494 8.007 -27.223 1.00 8.63 248 PHE A N 1
ATOM 1991 C CA . PHE A 1 250 ? 15.150 6.709 -27.239 1.00 8.24 248 PHE A CA 1
ATOM 1992 C C . PHE A 1 250 ? 14.454 5.745 -28.187 1.00 7.91 248 PHE A C 1
ATOM 1993 O O . PHE A 1 250 ? 13.226 5.735 -28.314 1.00 9.89 248 PHE A O 1
ATOM 2001 N N . GLU A 1 251 ? 15.256 4.895 -28.815 1.00 8.42 249 GLU A N 1
ATOM 2002 C CA . GLU A 1 251 ? 14.790 3.608 -29.293 1.00 8.62 249 GLU A CA 1
ATOM 2003 C C . GLU A 1 251 ? 14.896 2.625 -28.134 1.00 7.98 249 GLU A C 1
ATOM 2004 O O . GLU A 1 251 ? 15.800 2.725 -27.297 1.00 9.81 249 GLU A O 1
ATOM 2010 N N . LEU A 1 252 ? 13.958 1.686 -28.066 1.00 7.00 250 LEU A N 1
ATOM 2011 C CA . LEU A 1 252 ? 13.939 0.790 -26.919 1.00 7.19 250 LEU A CA 1
ATOM 2012 C C . LEU A 1 252 ? 13.122 -0.449 -27.241 1.00 7.04 250 LEU A C 1
ATOM 2013 O O . LEU A 1 252 ? 12.339 -0.484 -28.194 1.00 7.41 250 LEU A O 1
ATOM 2018 N N . PHE A 1 253 ? 13.317 -1.461 -26.409 1.00 6.93 251 PHE A N 1
ATOM 2019 C CA . PHE A 1 253 ? 12.428 -2.602 -26.320 1.00 7.02 251 PHE A CA 1
ATOM 2020 C C . PHE A 1 253 ? 11.720 -2.550 -24.970 1.00 6.57 251 PHE A C 1
ATOM 2021 O O . PHE A 1 253 ? 12.286 -2.077 -23.977 1.00 7.67 251 PHE A O 1
ATOM 2029 N N . CYS A 1 254 ? 10.507 -3.099 -24.926 1.00 6.90 252 CYS A N 1
ATOM 2030 C CA . CYS A 1 254 ? 9.757 -3.221 -23.681 1.00 7.14 252 CYS A CA 1
ATOM 2031 C C . CYS A 1 254 ? 9.067 -4.581 -23.666 1.00 6.62 252 CYS A C 1
ATOM 2032 O O . CYS A 1 254 ? 8.120 -4.815 -24.432 1.00 7.35 252 CYS A O 1
ATOM 2035 N N . ALA A 1 255 ? 9.563 -5.491 -22.821 1.00 6.49 253 ALA A N 1
ATOM 2036 C CA . ALA A 1 255 ? 8.965 -6.816 -22.661 1.00 6.66 253 ALA A CA 1
ATOM 2037 C C . ALA A 1 255 ? 7.816 -6.720 -21.668 1.00 6.60 253 ALA A C 1
ATOM 2038 O O . ALA A 1 255 ? 8.042 -6.566 -20.462 1.00 8.95 253 ALA A O 1
ATOM 2040 N N . GLN A 1 256 ? 6.597 -6.886 -22.154 1.00 6.18 254 GLN A N 1
ATOM 2041 C CA . GLN A 1 256 ? 5.404 -6.747 -21.334 1.00 6.47 254 GLN A CA 1
ATOM 2042 C C . GLN A 1 256 ? 4.855 -8.113 -20.956 1.00 6.27 254 GLN A C 1
ATOM 2043 O O . GLN A 1 256 ? 4.736 -9.000 -21.806 1.00 7.65 254 GLN A O 1
ATOM 2049 N N . SER A 1 257 ? 4.478 -8.257 -19.688 1.00 6.34 255 SER A N 1
ATOM 2050 C CA . SER A 1 257 ? 3.757 -9.428 -19.213 1.00 6.38 255 SER A CA 1
ATOM 2051 C C . SER A 1 257 ? 2.338 -9.034 -18.826 1.00 6.42 255 SER A C 1
ATOM 2052 O O . SER A 1 257 ? 2.115 -7.961 -18.247 1.00 7.07 255 SER A O 1
ATOM 2055 N N . PHE A 1 258 ? 1.394 -9.936 -19.099 1.00 6.25 256 PHE A N 1
ATOM 2056 C CA . PHE A 1 258 ? 0.034 -9.832 -18.593 1.00 6.70 256 PHE A CA 1
ATOM 2057 C C . PHE A 1 258 ? -0.257 -10.902 -17.549 1.00 6.76 256 PHE A C 1
ATOM 2058 O O . PHE A 1 258 ? -1.411 -11.077 -17.139 1.00 7.65 256 PHE A O 1
ATOM 2066 N N . SER A 1 259 ? 0.779 -11.600 -17.081 1.00 6.16 257 SER A N 1
ATOM 2067 C CA . SER A 1 259 ? 0.625 -12.644 -16.082 1.00 6.99 257 SER A CA 1
ATOM 2068 C C . SER A 1 259 ? 0.076 -12.107 -14.771 1.00 6.35 257 SER A C 1
ATOM 2069 O O . SER A 1 259 ? -0.718 -12.781 -14.120 1.00 7.61 257 SER A O 1
ATOM 2096 N N . ASN A 1 261 ? -0.909 -8.455 -14.036 1.00 6.73 259 ASN A N 1
ATOM 2097 C CA . ASN A 1 261 ? -1.983 -7.477 -14.081 1.00 7.12 259 ASN A CA 1
ATOM 2098 C C . ASN A 1 261 ? -3.322 -8.003 -14.620 1.00 6.93 259 ASN A C 1
ATOM 2099 O O . ASN A 1 261 ? -4.348 -7.386 -14.350 1.00 8.09 259 ASN A O 1
ATOM 2104 N N . PHE A 1 262 ? -3.320 -9.141 -15.326 1.00 6.95 260 PHE A N 1
ATOM 2105 C CA . PHE A 1 262 ? -4.547 -9.858 -15.656 1.00 7.18 260 PHE A CA 1
ATOM 2106 C C . PHE A 1 262 ? -4.698 -11.135 -14.845 1.00 7.14 260 PHE A C 1
ATOM 2107 O O . PHE A 1 262 ? -5.712 -11.825 -14.986 1.00 7.85 260 PHE A O 1
ATOM 2115 N N . GLY A 1 263 ? -3.707 -11.482 -14.025 1.00 7.42 261 GLY A N 1
ATOM 2116 C CA . GLY A 1 263 ? -3.724 -12.757 -13.340 1.00 7.46 261 GLY A CA 1
ATOM 2117 C C . GLY A 1 263 ? -3.719 -13.942 -14.273 1.00 7.36 261 GLY A C 1
ATOM 2118 O O . GLY A 1 263 ? -4.140 -15.027 -13.878 1.00 8.83 261 GLY A O 1
ATOM 2119 N N . LEU A 1 264 ? -3.235 -13.768 -15.503 1.00 6.95 262 LEU A N 1
ATOM 2120 C CA . LEU A 1 264 ? -3.271 -14.809 -16.523 1.00 7.12 262 LEU A CA 1
ATOM 2121 C C . LEU A 1 264 ? -1.973 -15.609 -16.588 1.00 6.99 262 LEU A C 1
ATOM 2122 O O . LEU A 1 264 ? -1.582 -16.069 -17.664 1.00 6.99 262 LEU A O 1
ATOM 2127 N N . TYR A 1 265 ? -1.319 -15.806 -15.441 1.00 7.52 263 TYR A N 1
ATOM 2128 C CA . TYR A 1 265 ? -0.045 -16.515 -15.347 1.00 7.35 263 TYR A CA 1
ATOM 2129 C C . TYR A 1 265 ? 0.055 -17.708 -16.294 1.00 6.98 263 TYR A C 1
ATOM 2130 O O . TYR A 1 265 ? 0.976 -17.792 -17.109 1.00 7.18 263 TYR A O 1
ATOM 2139 N N . ASN A 1 266 ? -0.893 -18.639 -16.208 1.00 6.95 264 ASN A N 1
ATOM 2140 C CA . ASN A 1 266 ? -0.782 -19.898 -16.937 1.00 7.17 264 ASN A CA 1
ATOM 2141 C C . ASN A 1 266 ? -1.315 -19.852 -18.360 1.00 7.33 264 ASN A C 1
ATOM 2142 O O . ASN A 1 266 ? -1.367 -20.902 -19.009 1.00 8.44 264 ASN A O 1
ATOM 2147 N N A GLU A 1 267 ? -1.696 -18.682 -18.873 0.54 7.53 265 GLU A N 1
ATOM 2148 N N B GLU A 1 267 ? -1.682 -18.680 -18.869 0.46 7.06 265 GLU A N 1
ATOM 2149 C CA A GLU A 1 267 ? -2.006 -18.573 -20.293 0.54 7.65 265 GLU A CA 1
ATOM 2150 C CA B GLU A 1 267 ? -2.007 -18.557 -20.283 0.46 6.86 265 GLU A CA 1
ATOM 2151 C C A GLU A 1 267 ? -0.879 -17.928 -21.088 0.54 7.46 265 GLU A C 1
ATOM 2152 C C B GLU A 1 267 ? -0.911 -17.862 -21.078 0.46 6.91 265 GLU A C 1
ATOM 2153 O O A GL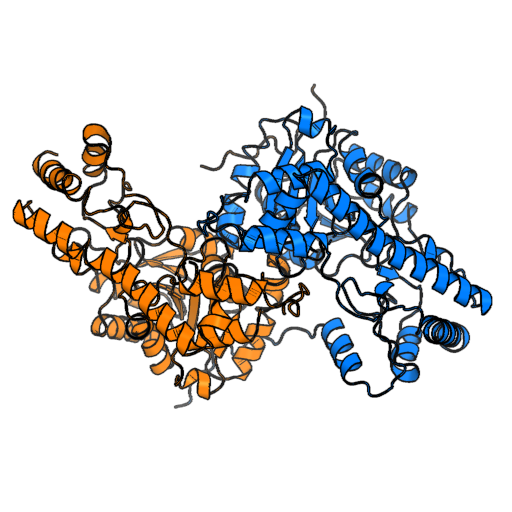U A 1 267 ? -0.959 -17.870 -22.320 0.54 7.37 265 GLU A O 1
ATOM 2154 O O B GLU A 1 267 ? -1.045 -17.706 -22.296 0.46 7.91 265 GLU A O 1
ATOM 2165 N N . ARG A 1 268 ? 0.179 -17.469 -20.417 1.00 6.57 266 ARG A N 1
ATOM 2166 C CA . ARG A 1 268 ? 1.440 -17.107 -21.072 1.00 6.91 266 ARG A CA 1
ATOM 2167 C C . ARG A 1 268 ? 1.270 -15.985 -22.100 1.00 7.14 266 ARG A C 1
ATOM 2168 O O . ARG A 1 268 ? 1.590 -16.130 -23.287 1.00 7.62 266 ARG A O 1
ATOM 2176 N N . VAL A 1 269 ? 0.804 -14.841 -21.607 1.00 6.63 267 VAL A N 1
ATOM 2177 C CA . VAL A 1 269 ? 0.446 -13.698 -22.438 1.00 7.24 267 VAL A CA 1
ATOM 2178 C C . VAL A 1 269 ? 1.480 -12.605 -22.228 1.00 6.92 267 VAL A C 1
ATOM 2179 O O . VAL A 1 269 ? 1.567 -12.020 -21.142 1.00 7.75 267 VAL A O 1
ATOM 2183 N N . GLY A 1 270 ? 2.239 -12.297 -23.284 1.00 6.63 268 GLY A N 1
ATOM 2184 C CA . GLY A 1 270 ? 3.191 -11.213 -23.242 1.00 7.52 268 GLY A CA 1
ATOM 2185 C C . GLY A 1 270 ? 3.251 -10.516 -24.586 1.00 6.01 268 GLY A C 1
ATOM 2186 O O . GLY A 1 270 ? 2.659 -10.970 -25.573 1.00 6.51 268 GLY A O 1
ATOM 2187 N N . ASN A 1 271 ? 3.956 -9.388 -24.605 1.00 6.36 269 ASN A N 1
ATOM 2188 C CA . ASN A 1 271 ? 4.126 -8.642 -25.845 1.00 6.51 269 ASN A CA 1
ATOM 2189 C C . ASN A 1 271 ? 5.473 -7.949 -25.780 1.00 6.52 269 ASN A C 1
ATOM 2190 O O . ASN A 1 271 ? 5.801 -7.330 -24.767 1.00 7.51 269 ASN A O 1
ATOM 2195 N N . LEU A 1 272 ? 6.251 -8.048 -26.852 1.00 6.31 270 LEU A N 1
ATOM 2196 C CA . LEU A 1 272 ? 7.482 -7.278 -26.973 1.00 6.60 270 LEU A CA 1
ATOM 2197 C C . LEU A 1 272 ? 7.164 -6.039 -27.797 1.00 6.52 270 LEU A C 1
ATOM 2198 O O . LEU A 1 272 ? 6.870 -6.140 -28.996 1.00 7.29 270 LEU A O 1
ATOM 2203 N N . THR A 1 273 ? 7.201 -4.872 -27.157 1.00 6.42 271 THR A N 1
ATOM 2204 C CA . THR A 1 273 ? 7.043 -3.600 -27.854 1.00 6.98 271 THR A CA 1
ATOM 2205 C C . THR A 1 273 ? 8.407 -3.089 -28.298 1.00 7.07 271 THR A C 1
ATOM 2206 O O . THR A 1 273 ? 9.363 -3.078 -27.517 1.00 7.87 271 THR A O 1
ATOM 2210 N N . VAL A 1 274 ? 8.479 -2.669 -29.553 1.00 7.03 272 VAL A N 1
ATOM 2211 C CA . VAL A 1 274 ? 9.677 -2.110 -30.159 1.00 7.86 272 VAL A CA 1
ATOM 2212 C C . VAL A 1 274 ? 9.373 -0.669 -30.535 1.00 7.19 272 VAL A C 1
ATOM 2213 O O . VAL A 1 274 ? 8.387 -0.405 -31.233 1.00 8.36 272 VAL A O 1
ATOM 2217 N N . VAL A 1 275 ? 10.229 0.253 -30.098 1.00 7.24 273 VAL A N 1
ATOM 2218 C CA . VAL A 1 275 ? 10.151 1.658 -30.487 1.00 7.44 273 VAL A CA 1
ATOM 2219 C C . VAL A 1 275 ? 11.404 1.980 -31.283 1.00 7.87 273 VAL A C 1
ATOM 2220 O O . VAL A 1 275 ? 12.522 1.864 -30.768 1.00 8.26 273 VAL A O 1
ATOM 2224 N N . ALA A 1 276 ? 11.216 2.382 -32.537 1.00 8.61 274 ALA A N 1
ATOM 2225 C CA . ALA A 1 276 ? 12.315 2.705 -33.431 1.00 9.24 274 ALA A CA 1
ATOM 2226 C C . ALA A 1 276 ? 12.278 4.182 -33.801 1.00 10.32 274 ALA A C 1
ATOM 2227 O O . ALA A 1 276 ? 11.267 4.867 -33.629 1.00 11.56 274 ALA A O 1
ATOM 2229 N N . LYS A 1 277 ? 13.401 4.662 -34.332 1.00 11.37 275 LYS A N 1
ATOM 2230 C CA . LYS A 1 277 ? 13.506 6.069 -34.710 1.00 12.66 275 LYS A CA 1
ATOM 2231 C C . LYS A 1 277 ? 12.664 6.378 -35.936 1.00 14.07 275 LYS A C 1
ATOM 2232 O O . LYS A 1 277 ? 12.080 7.463 -36.038 1.00 15.05 275 LYS A O 1
ATOM 2238 N N . GLU A 1 278 ? 12.612 5.454 -36.889 1.00 15.57 276 GLU A N 1
ATOM 2239 C CA . GLU A 1 278 ? 11.956 5.721 -38.155 1.00 17.84 276 GLU A CA 1
ATOM 2240 C C . GLU A 1 278 ? 10.971 4.602 -38.458 1.00 16.00 276 GLU A C 1
ATOM 2241 O O . GLU A 1 278 ? 11.242 3.426 -38.174 1.00 16.90 276 GLU A O 1
ATOM 2247 N N . PRO A 1 279 ? 9.82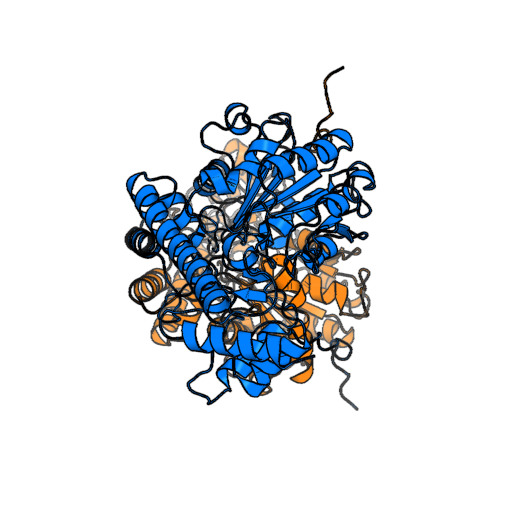4 4.940 -39.040 1.00 16.03 277 PRO A N 1
ATOM 2248 C CA . PRO A 1 279 ? 8.812 3.913 -39.325 1.00 15.48 277 PRO A CA 1
ATOM 2249 C C . PRO A 1 279 ? 9.302 2.774 -40.203 1.00 16.12 277 PRO A C 1
ATOM 2250 O O . PRO A 1 279 ? 8.896 1.625 -39.987 1.00 15.98 277 PRO A O 1
ATOM 2254 N N . ASP A 1 280 ? 10.184 3.041 -41.168 1.00 16.15 278 ASP A N 1
ATOM 2255 C CA . ASP A 1 280 ? 10.560 1.996 -42.113 1.00 17.41 278 ASP A CA 1
ATOM 2256 C C . ASP A 1 280 ? 11.300 0.834 -41.458 1.00 15.23 278 ASP A C 1
ATOM 2257 O O . ASP A 1 280 ? 11.276 -0.276 -41.996 1.00 18.61 278 ASP A O 1
ATOM 2262 N N A SER A 1 281 ? 11.952 1.066 -40.314 0.33 13.95 279 SER A N 1
ATOM 2263 N N B SER A 1 281 ? 11.943 1.042 -40.307 0.67 12.39 279 SER A N 1
ATOM 2264 C CA A SER A 1 281 ? 12.694 -0.002 -39.654 0.33 14.09 279 SER A CA 1
ATOM 2265 C CA B SER A 1 281 ? 12.694 -0.050 -39.705 0.67 12.82 279 SER A CA 1
ATOM 2266 C C A SER A 1 281 ? 11.773 -1.061 -39.071 0.33 13.00 279 SER A C 1
ATOM 2267 C C B SER A 1 281 ? 11.813 -1.041 -38.959 0.67 12.56 279 SER A C 1
ATOM 2268 O O A SER A 1 281 ? 12.146 -2.240 -39.029 0.33 12.34 279 SER A O 1
ATOM 2269 O O B SER A 1 281 ? 12.267 -2.156 -38.678 0.67 12.75 279 SER A O 1
ATOM 2274 N N . ILE A 1 282 ? 10.581 -0.664 -38.615 1.00 12.86 280 ILE A N 1
ATOM 2275 C CA . ILE A 1 282 ? 9.705 -1.597 -37.912 1.00 11.58 280 ILE A CA 1
ATOM 2276 C C . ILE A 1 282 ? 9.434 -2.833 -38.763 1.00 10.99 280 ILE A C 1
ATOM 2277 O O . ILE A 1 282 ? 9.516 -3.964 -38.272 1.00 10.93 280 ILE A O 1
ATOM 2282 N N . LEU A 1 283 ? 9.144 -2.643 -40.058 1.00 12.40 281 LEU A N 1
ATOM 2283 C CA . LEU A 1 283 ? 8.898 -3.799 -40.922 1.00 13.65 281 LEU A CA 1
ATOM 2284 C C . LEU A 1 283 ? 10.109 -4.721 -40.966 1.00 11.77 281 LEU A C 1
ATOM 2285 O O . LEU A 1 283 ? 9.971 -5.953 -40.927 1.00 12.47 281 LEU A O 1
ATOM 2290 N N A ARG A 1 284 ? 11.312 -4.148 -41.037 0.30 11.14 282 ARG A N 1
ATOM 2291 N N B ARG A 1 284 ? 11.307 -4.143 -41.045 0.70 11.26 282 ARG A N 1
ATOM 2292 C CA A ARG A 1 284 ? 12.513 -4.973 -41.123 0.30 10.79 282 ARG A CA 1
ATOM 2293 C CA B ARG A 1 284 ? 12.515 -4.956 -41.118 0.70 10.65 282 ARG A CA 1
ATOM 2294 C C A ARG A 1 284 ? 12.792 -5.690 -39.806 0.30 10.20 282 ARG A C 1
ATOM 2295 C C B ARG A 1 284 ? 12.761 -5.694 -39.806 0.70 9.43 282 ARG A C 1
ATOM 2296 O O A ARG A 1 284 ? 13.124 -6.882 -39.801 0.30 10.46 282 ARG A O 1
ATOM 2297 O O B ARG A 1 284 ? 13.026 -6.905 -39.800 0.70 9.56 282 ARG A O 1
ATOM 2312 N N . VAL A 1 285 ? 12.662 -4.982 -38.681 1.00 10.17 283 VAL A N 1
ATOM 2313 C CA . VAL A 1 285 ? 12.827 -5.616 -37.374 1.00 9.74 283 VAL A CA 1
ATOM 2314 C C . VAL A 1 285 ? 11.819 -6.745 -37.192 1.00 9.12 283 VAL A C 1
ATOM 2315 O O . VAL A 1 285 ? 12.178 -7.861 -36.797 1.00 9.69 283 VAL A O 1
ATOM 2319 N N . LEU A 1 286 ? 10.541 -6.478 -37.481 1.00 9.48 284 LEU A N 1
ATOM 2320 C CA . LEU A 1 286 ? 9.522 -7.510 -37.304 1.00 9.82 284 LEU A CA 1
ATOM 2321 C C . LEU A 1 286 ? 9.759 -8.708 -38.216 1.00 9.20 284 LEU A C 1
ATOM 2322 O O . LEU A 1 286 ? 9.451 -9.842 -37.832 1.00 10.12 284 LEU A O 1
ATOM 2327 N N . SER A 1 287 ? 10.304 -8.487 -39.415 1.00 9.68 285 SER A N 1
ATOM 2328 C CA . SER A 1 287 ? 10.575 -9.617 -40.299 1.00 10.49 285 SER A CA 1
ATOM 2329 C C . SER A 1 287 ? 11.613 -10.551 -39.692 1.00 10.04 285 SER A C 1
ATOM 2330 O O . SER A 1 287 ? 11.542 -11.772 -39.885 1.00 10.28 285 SER A O 1
ATOM 2333 N N . GLN A 1 288 ? 12.582 -9.999 -38.955 1.00 9.69 286 GLN A N 1
ATOM 2334 C CA . GLN A 1 288 ? 13.564 -10.839 -38.285 1.00 9.54 286 GLN A CA 1
ATOM 2335 C C . GLN A 1 288 ? 12.970 -11.496 -37.050 1.00 9.80 286 GLN A C 1
ATOM 2336 O O . GLN A 1 288 ? 13.272 -12.654 -36.754 1.00 10.53 286 GLN A O 1
ATOM 2342 N N A MET A 1 289 ? 12.132 -10.755 -36.316 0.69 9.39 287 MET A N 1
ATOM 2343 N N B MET A 1 289 ? 12.110 -10.793 -36.322 0.31 9.31 287 MET A N 1
ATOM 2344 C CA A MET A 1 289 ? 11.388 -11.333 -35.198 0.69 8.86 287 MET A CA 1
ATOM 2345 C CA B MET A 1 289 ? 11.484 -11.436 -35.176 0.31 8.59 287 MET A CA 1
ATOM 2346 C C A MET A 1 289 ? 10.608 -12.562 -35.639 0.69 8.74 287 MET A C 1
ATOM 2347 C C B MET A 1 289 ? 10.507 -12.534 -35.586 0.31 8.90 287 MET A C 1
ATOM 2348 O O A MET A 1 289 ? 10.569 -13.575 -34.930 0.69 8.41 287 MET A O 1
ATOM 2349 O O B MET A 1 289 ? 10.256 -13.445 -34.791 0.31 8.60 287 MET A O 1
ATOM 2358 N N . GLN A 1 290 ? 9.973 -12.486 -36.812 1.00 9.17 288 GLN A N 1
ATOM 2359 C CA . GLN A 1 290 ? 9.197 -13.617 -37.314 1.00 9.71 288 GLN A CA 1
ATOM 2360 C C . GLN A 1 290 ? 10.065 -14.858 -37.453 1.00 9.30 288 GLN A C 1
ATOM 2361 O O . GLN A 1 290 ? 9.643 -15.961 -37.090 1.00 9.89 288 GLN A O 1
ATOM 2367 N N . LYS A 1 291 ? 11.282 -14.697 -37.985 1.00 9.40 289 LYS A N 1
ATOM 2368 C CA . LYS A 1 291 ? 12.171 -15.844 -38.143 1.00 10.63 289 LYS A CA 1
ATOM 2369 C C . LYS A 1 291 ? 12.544 -16.439 -36.794 1.00 9.72 289 LYS A C 1
ATOM 2370 O O . LYS A 1 291 ? 12.638 -17.665 -36.656 1.00 11.19 289 LYS A O 1
ATOM 2376 N N . ILE A 1 292 ? 12.789 -15.581 -35.799 1.00 9.37 290 ILE A N 1
ATOM 2377 C CA . ILE A 1 292 ? 13.137 -16.049 -34.461 1.00 9.76 290 ILE A CA 1
ATOM 2378 C C . ILE A 1 292 ? 11.969 -16.804 -33.837 1.00 8.61 290 ILE A C 1
ATOM 2379 O O . ILE A 1 292 ? 12.135 -17.903 -33.297 1.00 9.77 290 ILE A O 1
ATOM 2384 N N . VAL A 1 293 ? 10.766 -16.228 -33.901 1.00 8.51 291 VAL A N 1
ATOM 2385 C CA . VAL A 1 293 ? 9.589 -16.894 -33.346 1.00 8.18 291 VAL A CA 1
ATOM 2386 C C . VAL A 1 293 ? 9.366 -18.241 -34.013 1.00 8.24 291 VAL A C 1
ATOM 2387 O O . VAL A 1 293 ? 9.051 -19.238 -33.351 1.00 8.37 291 VAL A O 1
ATOM 2391 N N . ARG A 1 294 ? 9.498 -18.280 -35.343 1.00 8.41 292 ARG A N 1
ATOM 2392 C CA . ARG A 1 294 ? 9.188 -19.476 -36.116 1.00 9.25 292 ARG A CA 1
ATOM 2393 C C . ARG A 1 294 ? 9.927 -20.705 -35.597 1.00 9.48 292 ARG A C 1
ATOM 2394 O O . ARG A 1 294 ? 9.365 -21.805 -35.557 1.00 10.92 292 ARG A O 1
ATOM 2402 N N . VAL A 1 295 ? 11.197 -20.533 -35.204 1.00 9.60 293 VAL A N 1
ATOM 2403 C CA . VAL A 1 295 ? 12.027 -21.651 -34.761 1.00 10.70 293 VAL A CA 1
ATOM 2404 C C . VAL A 1 295 ? 11.978 -21.854 -33.255 1.00 9.88 293 VAL A C 1
ATOM 2405 O O . VAL A 1 295 ? 12.711 -22.706 -32.731 1.00 11.15 293 VAL A O 1
ATOM 2409 N N . THR A 1 296 ? 11.150 -21.091 -32.540 1.00 9.62 294 THR A N 1
ATOM 2410 C CA . THR A 1 296 ? 11.035 -21.194 -31.095 1.00 9.65 294 THR A CA 1
ATOM 2411 C C . THR A 1 296 ? 9.693 -21.793 -30.694 1.00 9.14 294 THR A C 1
ATOM 2412 O O . THR A 1 296 ? 9.655 -22.878 -30.109 1.00 10.59 294 THR A O 1
ATOM 2416 N N . TRP A 1 297 ? 8.584 -21.122 -31.022 1.00 8.95 295 TRP A N 1
ATOM 2417 C CA . TRP A 1 297 ? 7.256 -21.655 -30.755 1.00 9.04 295 TRP A CA 1
ATOM 2418 C C . TRP A 1 297 ? 6.341 -21.626 -31.970 1.00 8.34 295 TRP A C 1
ATOM 2419 O O . TRP A 1 297 ? 5.177 -22.026 -31.847 1.00 8.61 295 TRP A O 1
ATOM 2430 N N . SER A 1 298 ? 6.847 -21.200 -33.134 1.00 8.41 296 SER A N 1
ATOM 2431 C CA . SER A 1 298 ? 6.131 -21.154 -34.409 1.00 8.37 296 SER A CA 1
ATOM 2432 C C . SER A 1 298 ? 5.156 -19.985 -34.494 1.00 8.35 296 SER A C 1
ATOM 2433 O O . SER A 1 298 ? 5.263 -19.135 -35.385 1.00 8.93 296 SER A O 1
ATOM 2436 N N . ASN A 1 299 ? 4.206 -19.944 -33.572 1.00 8.24 297 ASN A N 1
ATOM 2437 C CA . ASN A 1 299 ? 3.188 -18.910 -33.469 1.00 7.96 297 ASN A CA 1
ATOM 2438 C C . ASN A 1 299 ? 2.580 -19.038 -32.081 1.00 7.37 297 ASN A C 1
ATOM 2439 O O . ASN A 1 299 ? 2.741 -20.082 -31.438 1.00 7.91 297 ASN A O 1
ATOM 2444 N N . PRO A 1 300 ? 1.964 -17.985 -31.556 1.00 7.87 298 PRO A N 1
ATOM 2445 C CA . PRO A 1 300 ? 1.635 -17.969 -30.127 1.00 7.83 298 PRO A CA 1
ATOM 2446 C C . PRO A 1 300 ? 0.220 -18.456 -29.868 1.00 7.94 298 PRO A C 1
ATOM 2447 O O . PRO A 1 300 ? -0.608 -18.511 -30.789 1.00 8.84 298 PRO A O 1
ATOM 2451 N N . PRO A 1 301 ? -0.103 -18.799 -28.622 1.00 7.76 299 PRO A N 1
ATOM 2452 C CA . PRO A 1 301 ? -1.448 -19.291 -28.311 1.00 8.17 299 PRO A CA 1
ATOM 2453 C C . PRO A 1 301 ? -2.459 -18.154 -28.277 1.00 8.34 299 PRO A C 1
ATOM 2454 O O . PRO A 1 301 ? -2.125 -16.977 -28.127 1.00 8.60 299 PRO A O 1
ATOM 2458 N N . ALA A 1 302 ? -3.726 -18.528 -28.406 1.00 9.17 300 ALA A N 1
ATOM 2459 C CA . ALA A 1 302 ? -4.789 -17.553 -28.611 1.00 10.07 300 ALA A CA 1
ATOM 2460 C C . ALA A 1 302 ? -5.531 -17.157 -27.346 1.00 9.88 300 ALA A C 1
ATOM 2461 O O . ALA A 1 302 ? -5.918 -15.996 -27.223 1.00 10.19 300 ALA A O 1
ATOM 2463 N N . GLN A 1 303 ? -5.777 -18.085 -26.419 1.00 9.40 301 GLN A N 1
ATOM 2464 C CA . GLN A 1 303 ? -6.783 -17.845 -25.383 1.00 9.49 301 GLN A CA 1
ATOM 2465 C C . GLN A 1 303 ? -6.469 -16.604 -24.551 1.00 8.99 301 GLN A C 1
ATOM 2466 O O . GLN A 1 303 ? -7.321 -15.724 -24.389 1.00 9.45 301 GLN A O 1
ATOM 2472 N N . GLY A 1 304 ? -5.263 -16.525 -23.987 1.00 8.87 302 GLY A N 1
ATOM 2473 C CA . GLY A 1 304 ? -4.955 -15.401 -23.118 1.00 8.55 302 GLY A CA 1
ATOM 2474 C C . GLY A 1 304 ? -4.919 -14.076 -23.852 1.00 8.07 302 GLY A C 1
ATOM 2475 O O . GLY A 1 304 ? -5.425 -13.064 -23.356 1.00 8.44 302 GLY A O 1
ATOM 2476 N N . ALA A 1 305 ? -4.313 -14.061 -25.040 1.00 8.10 303 ALA A N 1
ATOM 2477 C CA . ALA A 1 305 ? -4.272 -12.838 -25.833 1.00 8.53 303 ALA A CA 1
ATOM 2478 C C . ALA A 1 305 ? -5.668 -12.389 -26.232 1.00 8.67 303 ALA A C 1
ATOM 2479 O O . ALA A 1 305 ? -5.943 -11.186 -26.300 1.00 9.49 303 ALA A O 1
ATOM 2481 N N . ARG A 1 306 ? -6.559 -13.342 -26.515 1.00 8.49 304 ARG A N 1
ATOM 2482 C CA . ARG A 1 306 ? -7.947 -12.992 -26.813 1.00 10.14 304 ARG A CA 1
ATOM 2483 C C . ARG A 1 306 ? -8.604 -12.304 -25.619 1.00 9.20 304 ARG A C 1
ATOM 2484 O O . ARG A 1 306 ? -9.328 -11.312 -25.778 1.00 9.94 304 ARG A O 1
ATOM 2492 N N . ILE A 1 307 ? -8.364 -12.823 -24.414 1.00 8.87 305 ILE A N 1
ATOM 2493 C CA . ILE A 1 307 ? -8.940 -12.216 -23.218 1.00 8.39 305 ILE A CA 1
ATOM 2494 C C . ILE A 1 307 ? -8.435 -10.789 -23.056 1.00 8.05 305 ILE A C 1
ATOM 2495 O O . ILE A 1 307 ? -9.212 -9.858 -22.807 1.00 8.56 305 ILE A O 1
ATOM 2500 N N . VAL A 1 308 ? -7.120 -10.598 -23.189 1.00 7.69 306 VAL A N 1
ATOM 2501 C CA . VAL A 1 308 ? -6.546 -9.270 -23.008 1.00 7.80 306 VAL A CA 1
ATOM 2502 C C . VAL A 1 308 ? -7.037 -8.318 -24.092 1.00 8.68 306 VAL A C 1
ATOM 2503 O O . VAL A 1 308 ? -7.414 -7.178 -23.805 1.00 8.48 306 VAL A O 1
ATOM 2507 N N . ALA A 1 309 ? -7.020 -8.758 -25.356 1.00 8.71 307 ALA A N 1
ATOM 2508 C CA . ALA A 1 309 ? -7.472 -7.885 -26.435 1.00 9.44 307 ALA A CA 1
ATOM 2509 C C . ALA A 1 309 ? -8.923 -7.473 -26.248 1.00 9.02 307 ALA A C 1
ATOM 2510 O O . ALA A 1 309 ? -9.274 -6.310 -26.452 1.00 9.95 307 ALA A O 1
ATOM 2512 N N . ARG A 1 310 ? -9.788 -8.413 -25.871 1.00 9.26 308 ARG A N 1
ATOM 2513 C CA . ARG A 1 310 ? -11.194 -8.074 -25.677 1.00 10.53 308 ARG A CA 1
ATOM 2514 C C . ARG A 1 310 ? -11.356 -7.061 -24.554 1.00 9.13 308 ARG A C 1
ATOM 2515 O O . ARG A 1 310 ? -12.166 -6.129 -24.650 1.00 10.78 308 ARG A O 1
ATOM 2523 N N . THR A 1 311 ? -10.594 -7.236 -23.475 1.00 8.88 309 THR A N 1
ATOM 2524 C CA . THR A 1 311 ? -10.709 -6.348 -22.324 1.00 9.22 309 THR A CA 1
ATOM 2525 C C . THR A 1 311 ? -10.214 -4.948 -22.660 1.00 9.17 309 THR A C 1
ATOM 2526 O O . THR A 1 311 ? -10.879 -3.949 -22.351 1.00 10.82 309 THR A O 1
ATOM 2530 N N . LEU A 1 312 ? -9.042 -4.852 -23.294 1.00 9.44 310 LEU A N 1
ATOM 2531 C CA . LEU A 1 312 ? -8.438 -3.548 -23.538 1.00 10.07 310 LEU A CA 1
ATOM 2532 C C . LEU A 1 312 ? -9.160 -2.774 -24.630 1.00 10.82 310 LEU A C 1
ATOM 2533 O O . LEU A 1 312 ? -9.075 -1.543 -24.652 1.00 12.57 310 LEU A O 1
ATOM 2538 N N A SER A 1 313 ? -9.889 -3.458 -25.510 0.60 11.04 311 SER A N 1
ATOM 2539 N N B SER A 1 313 ? -9.875 -3.466 -25.523 0.40 11.20 311 SER A N 1
ATOM 2540 C CA A SER A 1 313 ? -10.526 -2.827 -26.657 0.60 12.00 311 SER A CA 1
ATOM 2541 C CA B SER A 1 313 ? -10.534 -2.807 -26.647 0.40 12.02 311 SER A CA 1
ATOM 2542 C C A SER A 1 313 ? -11.990 -2.483 -26.424 0.60 12.10 311 SER A C 1
ATOM 2543 C C B SER A 1 313 ? -11.896 -2.243 -26.275 0.40 12.76 311 SER A C 1
ATOM 2544 O O A SER A 1 313 ? -12.630 -1.932 -27.324 0.60 12.43 311 SER A O 1
ATOM 2545 O O B SER A 1 313 ? -12.365 -1.297 -26.916 0.40 13.70 311 SER A O 1
ATOM 2550 N N . ASP A 1 314 ? -12.542 -2.803 -25.257 1.00 12.52 312 ASP A N 1
ATOM 2551 C CA . ASP A 1 314 ? -13.924 -2.480 -24.951 1.00 12.56 312 ASP A CA 1
ATOM 2552 C C . ASP A 1 314 ? -13.976 -1.554 -23.750 1.00 11.79 312 ASP A C 1
ATOM 2553 O O . ASP A 1 314 ? -13.493 -1.934 -22.678 1.00 12.35 312 ASP A O 1
ATOM 2558 N N . PRO A 1 315 ? -14.560 -0.361 -23.864 1.00 12.69 313 PRO A N 1
ATOM 2559 C CA . PRO A 1 315 ? -14.514 0.573 -22.724 1.00 13.19 313 PRO A CA 1
ATOM 2560 C C . PRO A 1 315 ? -15.112 0.023 -21.442 1.00 11.61 313 PRO A C 1
ATOM 2561 O O . PRO A 1 315 ? -14.579 0.280 -20.357 1.00 11.76 313 PRO A O 1
ATOM 2565 N N . GLU A 1 316 ? -16.211 -0.718 -21.528 1.00 12.01 314 GLU A N 1
ATOM 2566 C CA . GLU A 1 316 ? -16.839 -1.237 -20.323 1.00 11.69 314 GLU A CA 1
ATOM 2567 C C . GLU A 1 316 ? -15.942 -2.264 -19.635 1.00 10.00 314 GLU A C 1
ATOM 2568 O O . GLU A 1 316 ? -15.732 -2.208 -18.415 1.00 11.09 314 GLU A O 1
ATOM 2574 N N . LEU A 1 317 ? -15.400 -3.212 -20.404 1.00 9.30 315 LEU A N 1
ATOM 2575 C CA . LEU A 1 317 ? -14.511 -4.214 -19.826 1.00 8.81 315 LEU A CA 1
ATOM 2576 C C . LEU A 1 317 ? -13.220 -3.578 -19.332 1.00 8.48 315 LEU A C 1
ATOM 2577 O O . LEU A 1 317 ? -12.699 -3.956 -18.278 1.00 8.61 315 LEU A O 1
ATOM 2582 N N . PHE A 1 318 ? -12.687 -2.609 -20.079 1.00 8.90 316 PHE A N 1
ATOM 2583 C CA . PHE A 1 318 ? -11.473 -1.931 -19.646 1.00 9.16 316 PHE A CA 1
ATOM 2584 C C . PHE A 1 318 ? -11.675 -1.273 -18.288 1.00 9.01 316 PHE A C 1
ATOM 2585 O O . PHE A 1 318 ? -10.829 -1.385 -17.393 1.00 9.60 316 PHE A O 1
ATOM 2593 N N . HIS A 1 319 ? -12.804 -0.588 -18.114 1.00 9.76 317 HIS A N 1
ATOM 2594 C CA . HIS A 1 319 ? -13.075 0.047 -16.834 1.00 10.69 317 HIS A CA 1
ATOM 2595 C C . HIS A 1 319 ? -13.206 -0.980 -15.716 1.00 9.81 317 HIS A C 1
ATOM 2596 O O . HIS A 1 319 ? -12.699 -0.767 -14.610 1.00 10.83 317 HIS A O 1
ATOM 2603 N N . GLU A 1 320 ? -13.885 -2.100 -15.981 1.00 9.36 318 GLU A N 1
ATOM 2604 C CA . GLU A 1 320 ? -13.956 -3.149 -14.967 1.00 8.97 318 GLU A CA 1
ATOM 2605 C C . GLU A 1 320 ? -12.564 -3.662 -14.615 1.00 8.55 318 GLU A C 1
ATOM 2606 O O . GLU A 1 320 ? -12.230 -3.836 -13.435 1.00 9.29 318 GLU A O 1
ATOM 2612 N N . TRP A 1 321 ? -11.735 -3.891 -15.633 1.00 8.25 319 TRP A N 1
ATOM 2613 C CA . TRP A 1 321 ? -10.375 -4.366 -15.411 1.00 8.59 319 TRP A CA 1
ATOM 2614 C C . TRP A 1 321 ? -9.571 -3.393 -14.558 1.00 8.24 319 TRP A C 1
ATOM 2615 O O . TRP A 1 321 ? -8.879 -3.809 -13.623 1.00 8.71 319 TRP A O 1
ATOM 2626 N N . THR A 1 322 ? -9.635 -2.090 -14.864 1.00 8.69 320 THR A N 1
ATOM 2627 C CA . THR A 1 322 ? -8.864 -1.150 -14.056 1.00 10.12 320 THR A CA 1
ATOM 2628 C C . THR A 1 322 ? -9.293 -1.195 -12.598 1.00 9.75 320 THR A C 1
ATOM 2629 O O . THR A 1 322 ? -8.456 -1.046 -11.705 1.00 10.33 320 THR A O 1
ATOM 2633 N N . GLY A 1 323 ? -10.577 -1.445 -12.335 1.00 10.08 321 GLY A N 1
ATOM 2634 C CA . GLY A 1 323 ? -11.016 -1.626 -10.961 1.00 10.64 321 GLY A CA 1
ATOM 2635 C C . GLY A 1 323 ? -10.459 -2.888 -10.325 1.00 9.04 321 GLY A C 1
ATOM 2636 O O . GLY A 1 323 ? -10.067 -2.880 -9.155 1.00 9.94 321 GLY A O 1
ATOM 2637 N N . ASN A 1 324 ? -10.415 -3.993 -11.086 1.00 8.88 322 ASN A N 1
ATOM 2638 C CA . ASN A 1 324 ? -9.823 -5.223 -10.558 1.00 8.75 322 ASN A CA 1
ATOM 2639 C C . ASN A 1 324 ? -8.337 -5.035 -10.253 1.00 9.12 322 ASN A C 1
ATOM 2640 O O . ASN A 1 324 ? -7.833 -5.537 -9.234 1.00 9.31 322 ASN A O 1
ATOM 2645 N N . VAL A 1 325 ? -7.614 -4.333 -11.137 1.00 9.11 323 VAL A N 1
ATOM 2646 C CA . VAL A 1 325 ? -6.200 -4.058 -10.896 1.00 9.44 323 VAL A CA 1
ATOM 2647 C C . VAL A 1 325 ? -6.034 -3.218 -9.640 1.00 9.27 323 VAL A C 1
ATOM 2648 O O . VAL A 1 325 ? -5.158 -3.478 -8.809 1.00 9.94 323 VAL A O 1
ATOM 2652 N N . LYS A 1 326 ? -6.879 -2.199 -9.480 1.00 10.09 324 LYS A N 1
ATOM 2653 C CA . LYS A 1 326 ? -6.803 -1.352 -8.296 1.00 11.40 324 LYS A CA 1
ATOM 2654 C C . LYS A 1 326 ? -7.068 -2.147 -7.024 1.00 10.08 324 LYS A C 1
ATOM 2655 O O . LYS A 1 326 ? -6.450 -1.891 -5.990 1.00 11.32 324 LYS A O 1
ATOM 2661 N N . THR A 1 327 ? -7.973 -3.126 -7.079 1.00 10.40 325 THR A N 1
ATOM 2662 C CA . THR A 1 327 ? -8.193 -3.987 -5.920 1.00 10.46 325 THR A CA 1
ATOM 2663 C C . THR A 1 327 ? -6.898 -4.669 -5.496 1.00 9.90 325 THR A C 1
ATOM 2664 O O . THR A 1 327 ? -6.554 -4.699 -4.307 1.00 10.65 325 THR A O 1
ATOM 2668 N N . MET A 1 328 ? -6.164 -5.227 -6.459 1.00 9.72 326 MET A N 1
ATOM 2669 C CA . MET A 1 328 ? -4.906 -5.892 -6.131 1.00 9.67 326 MET A CA 1
ATOM 2670 C C . MET A 1 328 ? -3.893 -4.900 -5.587 1.00 9.47 326 MET A C 1
ATOM 2671 O O . MET A 1 328 ? -3.268 -5.137 -4.546 1.00 9.92 326 MET A O 1
ATOM 2676 N N . ALA A 1 329 ? -3.724 -3.775 -6.286 1.00 10.13 327 ALA A N 1
ATOM 2677 C CA . ALA A 1 329 ? -2.737 -2.788 -5.862 1.00 10.35 327 ALA A CA 1
ATOM 2678 C C . ALA A 1 329 ? -3.058 -2.262 -4.472 1.00 9.93 327 ALA A C 1
ATOM 2679 O O . ALA A 1 329 ? -2.157 -2.065 -3.647 1.00 10.55 327 ALA A O 1
ATOM 2681 N N . ASP A 1 330 ? -4.345 -2.042 -4.193 1.00 10.07 328 ASP A N 1
ATOM 2682 C CA . ASP A 1 330 ? -4.739 -1.489 -2.903 1.00 10.55 328 ASP A CA 1
ATOM 2683 C C . ASP A 1 330 ? -4.526 -2.489 -1.777 1.00 10.31 328 ASP A C 1
ATOM 2684 O O . ASP A 1 330 ? -4.199 -2.095 -0.653 1.00 10.82 328 ASP A O 1
ATOM 2689 N N . ARG A 1 331 ? -4.751 -3.779 -2.034 1.00 10.29 329 ARG A N 1
ATOM 2690 C CA . ARG A 1 331 ? -4.475 -4.767 -0.997 1.00 10.88 329 ARG A CA 1
ATOM 2691 C C . ARG A 1 331 ? -2.995 -4.772 -0.640 1.00 10.15 329 ARG A C 1
ATOM 2692 O O . ARG A 1 331 ? -2.624 -4.827 0.541 1.00 11.27 329 ARG A O 1
ATOM 2700 N N . ILE A 1 332 ? -2.131 -4.697 -1.650 1.00 9.93 330 ILE A N 1
ATOM 2701 C CA . ILE A 1 332 ? -0.697 -4.666 -1.395 1.00 10.20 330 ILE A CA 1
ATOM 2702 C C . ILE A 1 332 ? -0.310 -3.395 -0.645 1.00 10.24 330 ILE A C 1
ATOM 2703 O O . ILE A 1 332 ? 0.475 -3.436 0.310 1.00 10.87 330 ILE A O 1
ATOM 2708 N N . LEU A 1 333 ? -0.862 -2.247 -1.054 1.00 10.75 331 LEU A N 1
ATOM 2709 C CA . LEU A 1 333 ? -0.602 -1.000 -0.337 1.00 11.06 331 LEU A CA 1
ATOM 2710 C C . LEU A 1 333 ? -1.022 -1.109 1.123 1.00 10.78 331 LEU A C 1
ATOM 2711 O O . LEU A 1 333 ? -0.329 -0.609 2.019 1.00 11.98 331 LEU A O 1
ATOM 2716 N N . SER A 1 334 ? -2.158 -1.764 1.373 1.00 10.96 332 SER A N 1
ATOM 2717 C CA . SER A 1 334 ? -2.651 -1.932 2.734 1.00 11.51 332 SER A CA 1
ATOM 2718 C C . SER A 1 334 ? -1.716 -2.815 3.551 1.00 10.77 332 SER A C 1
ATOM 2719 O O . SER A 1 334 ? -1.389 -2.490 4.698 1.00 11.58 332 SER A O 1
ATOM 2722 N N . MET A 1 335 ? -1.273 -3.941 2.980 1.00 10.90 333 MET A N 1
ATOM 2723 C CA . MET A 1 335 ? -0.364 -4.812 3.719 1.00 10.89 333 MET A CA 1
ATOM 2724 C C . MET A 1 335 ? 0.950 -4.106 4.034 1.00 10.64 333 MET A C 1
ATOM 2725 O O . MET A 1 335 ? 1.497 -4.273 5.130 1.00 10.94 333 MET A O 1
ATOM 2730 N N . ARG A 1 336 ? 1.464 -3.302 3.091 1.00 10.21 334 ARG A N 1
ATOM 2731 C CA . ARG A 1 336 ? 2.675 -2.525 3.356 1.00 10.25 334 ARG A CA 1
ATOM 2732 C C . ARG A 1 336 ? 2.466 -1.554 4.507 1.00 10.21 334 ARG A C 1
ATOM 2733 O O . ARG A 1 336 ? 3.280 -1.481 5.432 1.00 10.85 334 ARG A O 1
ATOM 2741 N N . SER A 1 337 ? 1.378 -0.789 4.454 1.00 10.50 335 SER A N 1
ATOM 2742 C CA . SER A 1 337 ? 1.111 0.197 5.494 1.00 11.88 335 SER A CA 1
ATOM 2743 C C . SER A 1 337 ? 0.924 -0.468 6.852 1.00 11.69 335 SER A C 1
ATOM 2744 O O . SER A 1 337 ? 1.451 0.008 7.867 1.00 11.57 335 SER A O 1
ATOM 2747 N N . GLU A 1 338 ? 0.189 -1.582 6.881 1.00 11.19 336 GLU A N 1
ATOM 2748 C CA . GLU A 1 338 ? -0.105 -2.262 8.137 1.00 11.62 336 GLU A CA 1
ATOM 2749 C C . GLU A 1 338 ? 1.137 -2.919 8.721 1.00 11.24 336 GLU A C 1
ATOM 2750 O O . GLU A 1 338 ? 1.322 -2.930 9.944 1.00 12.47 336 GLU A O 1
ATOM 2756 N N . LEU A 1 339 ? 1.995 -3.493 7.873 1.00 10.65 337 LEU A N 1
ATOM 2757 C CA . LEU A 1 339 ? 3.214 -4.102 8.391 1.00 11.12 337 LEU A CA 1
ATOM 2758 C C . LEU A 1 339 ? 4.143 -3.040 8.959 1.00 10.65 337 LEU A C 1
ATOM 2759 O O . LEU A 1 339 ? 4.669 -3.189 10.072 1.00 11.63 337 LEU A O 1
ATOM 2764 N N . ARG A 1 340 ? 4.347 -1.947 8.215 1.00 10.68 338 ARG A N 1
ATOM 2765 C CA . ARG A 1 340 ? 5.201 -0.881 8.719 1.00 11.35 338 ARG A CA 1
ATOM 2766 C C . ARG A 1 340 ? 4.667 -0.321 10.031 1.00 11.47 338 ARG A C 1
ATOM 2767 O O . ARG A 1 340 ? 5.433 -0.104 10.977 1.00 11.78 338 ARG A O 1
ATOM 2775 N N . ALA A 1 341 ? 3.358 -0.073 10.104 1.00 11.43 339 ALA A N 1
ATOM 2776 C CA . ALA A 1 341 ? 2.786 0.482 11.326 1.00 12.37 339 ALA A CA 1
ATOM 2777 C C . ALA A 1 341 ? 3.050 -0.428 12.517 1.00 11.77 339 ALA A C 1
ATOM 2778 O O . ALA A 1 341 ? 3.400 0.043 13.606 1.00 12.07 339 ALA A O 1
ATOM 2780 N N . ARG A 1 342 ? 2.907 -1.740 12.323 1.00 11.96 340 ARG A N 1
ATOM 2781 C CA . ARG A 1 342 ? 3.125 -2.672 13.426 1.00 12.03 340 ARG A CA 1
ATOM 2782 C C . ARG A 1 342 ? 4.594 -2.746 13.819 1.00 12.18 340 ARG A C 1
ATOM 2783 O O . ARG A 1 342 ? 4.914 -2.782 15.013 1.00 12.64 340 ARG A O 1
ATOM 2791 N N . LEU A 1 343 ? 5.502 -2.770 12.838 1.00 11.89 341 LEU A N 1
ATOM 2792 C CA . LEU A 1 343 ? 6.920 -2.803 13.174 1.00 11.99 341 LEU A CA 1
ATOM 2793 C C . LEU A 1 343 ? 7.321 -1.567 13.965 1.00 12.03 341 LEU A C 1
ATOM 2794 O O . LEU A 1 343 ? 8.126 -1.652 14.902 1.00 12.65 341 LEU A O 1
ATOM 2799 N N . GLU A 1 344 ? 6.757 -0.410 13.611 1.00 11.53 342 GLU A N 1
ATOM 2800 C CA . GLU A 1 344 ? 7.074 0.817 14.332 1.00 12.57 342 GLU A CA 1
ATOM 2801 C C . GLU A 1 344 ? 6.406 0.846 15.703 1.00 13.22 342 GLU A C 1
ATOM 2802 O O . GLU A 1 344 ? 6.992 1.339 16.671 1.00 13.63 342 GLU A O 1
ATOM 2808 N N . ALA A 1 345 ? 5.191 0.299 15.812 1.00 12.62 343 ALA A N 1
ATOM 2809 C CA . ALA A 1 345 ? 4.530 0.227 17.112 1.00 13.30 343 ALA A CA 1
ATOM 2810 C C . ALA A 1 345 ? 5.284 -0.682 18.070 1.00 13.23 343 ALA A C 1
ATOM 2811 O O . ALA A 1 345 ? 5.267 -0.458 19.286 1.00 14.50 343 ALA A O 1
ATOM 2813 N N . LEU A 1 346 ? 5.940 -1.711 17.546 1.00 13.35 344 LEU A N 1
ATOM 2814 C CA . LEU A 1 346 ? 6.808 -2.564 18.343 1.00 13.36 344 LEU A CA 1
ATOM 2815 C C . LEU A 1 346 ? 8.180 -1.949 18.572 1.00 12.98 344 LEU A C 1
ATOM 2816 O O . LEU A 1 346 ? 9.029 -2.595 19.195 1.00 14.11 344 LEU A O 1
ATOM 2821 N N . LYS A 1 347 ? 8.414 -0.728 18.083 1.00 13.46 345 LYS A N 1
ATOM 2822 C CA . LYS A 1 347 ? 9.700 -0.044 18.253 1.00 14.58 345 LYS A CA 1
ATOM 2823 C C . LYS A 1 347 ? 10.851 -0.913 17.747 1.00 14.97 345 LYS A C 1
ATOM 2824 O O . LYS A 1 347 ? 11.893 -1.047 18.391 1.00 15.96 345 LYS A O 1
ATOM 2830 N N . THR A 1 348 ? 10.653 -1.511 16.579 1.00 14.07 346 THR A N 1
ATOM 2831 C CA . THR A 1 348 ? 11.652 -2.409 16.022 1.00 13.69 346 THR A CA 1
ATOM 2832 C C . THR A 1 348 ? 12.872 -1.604 15.590 1.00 14.81 346 THR A C 1
ATOM 2833 O O . THR A 1 348 ? 12.728 -0.614 14.859 1.00 14.99 346 THR A O 1
ATOM 2837 N N . PRO A 1 349 ? 14.077 -1.990 16.013 1.00 15.11 347 PRO A N 1
ATOM 2838 C CA . PRO A 1 349 ? 15.282 -1.265 15.591 1.00 16.14 347 PRO A CA 1
ATOM 2839 C C . PRO A 1 349 ? 15.397 -1.147 14.074 1.00 16.00 347 PRO A C 1
ATOM 2840 O O . PRO A 1 349 ? 14.927 -2.003 13.318 1.00 16.27 347 PRO A O 1
ATOM 2844 N N . GLY A 1 350 ? 16.036 -0.063 13.637 1.00 15.96 348 GLY A N 1
ATOM 2845 C CA . GLY A 1 350 ? 16.192 0.234 12.230 1.00 16.94 348 GLY A CA 1
ATOM 2846 C C . GLY A 1 350 ? 15.050 1.082 11.709 1.00 16.30 348 GLY A C 1
ATOM 2847 O O . GLY A 1 350 ? 14.068 1.360 12.397 1.00 17.34 348 GLY A O 1
ATOM 2848 N N . THR A 1 351 ? 15.189 1.518 10.463 1.00 15.99 349 THR A N 1
ATOM 2849 C CA . THR A 1 351 ? 14.125 2.260 9.806 1.00 16.22 349 THR A CA 1
ATOM 2850 C C . THR A 1 351 ? 13.284 1.314 8.961 1.00 13.82 349 THR A C 1
ATOM 2851 O O . THR A 1 351 ? 13.776 0.312 8.432 1.00 13.38 349 THR A O 1
ATOM 2855 N N . TRP A 1 352 ? 12.006 1.655 8.829 1.00 13.09 350 TRP A N 1
ATOM 2856 C CA . TRP A 1 352 ? 11.052 0.800 8.142 1.00 11.95 350 TRP A CA 1
ATOM 2857 C C . TRP A 1 352 ? 10.280 1.540 7.059 1.00 12.24 350 TRP A C 1
ATOM 2858 O O . TRP A 1 352 ? 9.319 0.988 6.511 1.00 11.83 350 TRP A O 1
ATOM 2869 N N . ASN A 1 353 ? 10.705 2.752 6.696 1.00 13.07 351 ASN A N 1
ATOM 2870 C CA . ASN A 1 353 ? 10.010 3.453 5.625 1.00 13.55 351 ASN A CA 1
ATOM 2871 C C . ASN A 1 353 ? 10.136 2.744 4.283 1.00 11.84 351 ASN A C 1
ATOM 2872 O O . ASN A 1 353 ? 9.264 2.932 3.432 1.00 11.47 351 ASN A O 1
ATOM 2877 N N . HIS A 1 354 ? 11.171 1.914 4.078 1.00 11.62 352 HIS A N 1
ATOM 2878 C CA . HIS A 1 354 ? 11.248 1.138 2.839 1.00 11.11 352 HIS A CA 1
ATOM 2879 C C . HIS A 1 354 ? 10.025 0.247 2.646 1.00 10.45 352 HIS A C 1
ATOM 2880 O O . HIS A 1 354 ? 9.650 -0.045 1.505 1.00 11.36 352 HIS A O 1
ATOM 2887 N N . ILE A 1 355 ? 9.382 -0.183 3.737 1.00 10.28 353 ILE A N 1
ATOM 2888 C CA . ILE A 1 355 ? 8.221 -1.058 3.608 1.00 10.55 353 ILE A CA 1
ATOM 2889 C C . ILE A 1 355 ? 7.094 -0.372 2.849 1.00 10.30 353 ILE A C 1
ATOM 2890 O O . ILE A 1 355 ? 6.345 -1.027 2.115 1.00 10.80 353 ILE A O 1
ATOM 2895 N N . THR A 1 356 ? 6.951 0.947 2.999 1.00 10.11 354 THR A N 1
ATOM 2896 C CA . THR A 1 356 ? 5.940 1.675 2.240 1.00 11.07 354 THR A CA 1
ATOM 2897 C C . THR A 1 356 ? 6.504 2.483 1.074 1.00 11.49 354 THR A C 1
ATOM 2898 O O . THR A 1 356 ? 5.733 2.863 0.188 1.00 12.06 354 THR A O 1
ATOM 2902 N N . ASP A 1 357 ? 7.815 2.752 1.042 1.00 11.22 355 ASP A N 1
ATOM 2903 C CA . ASP A 1 357 ? 8.404 3.421 -0.117 1.00 11.25 355 ASP A CA 1
ATOM 2904 C C . ASP A 1 357 ? 8.512 2.477 -1.305 1.00 10.92 355 ASP A C 1
ATOM 2905 O O . ASP A 1 357 ? 8.453 2.923 -2.457 1.00 11.84 355 ASP A O 1
ATOM 2910 N N . GLN A 1 358 ? 8.735 1.192 -1.043 1.00 10.68 356 GLN A N 1
ATOM 2911 C CA . GLN A 1 358 ? 8.795 0.192 -2.090 1.00 10.30 356 GLN A CA 1
ATOM 2912 C C . GLN A 1 358 ? 7.429 0.032 -2.740 1.00 10.62 356 GLN A C 1
ATOM 2913 O O . GLN A 1 358 ? 6.391 0.393 -2.172 1.00 11.84 356 GLN A O 1
ATOM 2919 N N . ILE A 1 359 ? 7.443 -0.555 -3.935 1.00 10.21 357 ILE A N 1
ATOM 2920 C CA . ILE A 1 359 ? 6.303 -0.582 -4.839 1.00 10.08 357 ILE A CA 1
ATOM 2921 C C . ILE A 1 359 ? 6.135 -1.992 -5.385 1.00 9.39 357 ILE A C 1
ATOM 2922 O O . ILE A 1 359 ? 7.095 -2.591 -5.884 1.00 9.89 357 ILE A O 1
ATOM 2927 N N . GLY A 1 360 ? 4.915 -2.509 -5.317 1.00 10.09 358 GLY A N 1
ATOM 2928 C CA . GLY A 1 360 ? 4.601 -3.808 -5.876 1.00 10.42 358 GLY A CA 1
ATOM 2929 C C . GLY A 1 360 ? 4.557 -4.881 -4.812 1.00 9.98 358 GLY A C 1
ATOM 2930 O O . GLY A 1 360 ? 4.651 -4.631 -3.607 1.00 11.72 358 GLY A O 1
ATOM 2931 N N . MET A 1 361 ? 4.422 -6.115 -5.272 1.00 10.52 359 MET A N 1
ATOM 2932 C CA . MET A 1 361 ? 4.176 -7.168 -4.302 1.00 11.81 359 MET A CA 1
ATOM 2933 C C . MET A 1 361 ? 5.446 -7.683 -3.620 1.00 10.72 359 MET A C 1
ATOM 2934 O O . MET A 1 361 ? 5.346 -8.312 -2.561 1.00 12.04 359 MET A O 1
ATOM 2939 N N . PHE A 1 362 ? 6.631 -7.401 -4.155 1.00 9.86 360 PHE A N 1
ATOM 2940 C CA . PHE A 1 362 ? 7.863 -7.905 -3.561 1.00 10.64 360 PHE A CA 1
ATOM 2941 C C . PHE A 1 362 ? 8.594 -6.821 -2.778 1.00 10.22 360 PHE A C 1
ATOM 2942 O O . PHE A 1 362 ? 8.657 -5.660 -3.198 1.00 11.56 360 PHE A O 1
ATOM 2950 N N . SER A 1 363 ? 9.173 -7.219 -1.649 1.00 11.37 361 SER A N 1
ATOM 2951 C CA . SER A 1 363 ? 9.883 -6.299 -0.774 1.00 11.59 361 SER A CA 1
ATOM 2952 C C . SER A 1 363 ? 11.165 -6.944 -0.282 1.00 10.13 361 SER A C 1
ATOM 2953 O O . SER A 1 363 ? 11.126 -8.053 0.265 1.00 10.63 361 SER A O 1
ATOM 2956 N N . PHE A 1 364 ? 12.292 -6.254 -0.465 1.00 10.26 362 PHE A N 1
ATOM 2957 C CA . PHE A 1 364 ? 13.495 -6.572 0.298 1.00 10.56 362 PHE A CA 1
ATOM 2958 C C . PHE A 1 364 ? 13.311 -5.981 1.689 1.00 10.86 362 PHE A C 1
ATOM 2959 O O . PHE A 1 364 ? 13.294 -4.756 1.859 1.00 12.24 362 PHE A O 1
ATOM 2967 N N . THR A 1 365 ? 13.144 -6.856 2.681 1.00 10.82 363 THR A N 1
ATOM 2968 C CA . THR A 1 365 ? 12.871 -6.413 4.041 1.00 11.25 363 THR A CA 1
ATOM 2969 C C . THR A 1 365 ? 14.090 -5.836 4.733 1.00 11.85 363 THR A C 1
ATOM 2970 O O . THR A 1 365 ? 13.932 -5.073 5.693 1.00 13.20 363 THR A O 1
ATOM 2974 N N . GLY A 1 366 ? 15.287 -6.204 4.297 1.00 13.10 364 GLY A N 1
ATOM 2975 C CA . GLY A 1 366 ? 16.482 -5.842 5.020 1.00 14.39 364 GLY A CA 1
ATOM 2976 C C . GLY A 1 366 ? 16.913 -6.839 6.071 1.00 14.95 364 GLY A C 1
ATOM 2977 O O . GLY A 1 366 ? 17.941 -6.622 6.723 1.00 17.73 364 GLY A O 1
ATOM 2978 N N . LEU A 1 367 ? 16.160 -7.916 6.265 1.00 14.54 365 LEU A N 1
ATOM 2979 C CA . LEU A 1 367 ? 16.566 -8.968 7.184 1.00 14.99 365 LEU A CA 1
ATOM 2980 C C . LEU A 1 367 ? 17.734 -9.743 6.591 1.00 16.08 365 LEU A C 1
ATOM 2981 O O . LEU A 1 367 ? 17.821 -9.930 5.376 1.00 16.53 365 LEU A O 1
ATOM 2986 N N . ASN A 1 368 ? 18.645 -10.178 7.450 1.00 16.93 366 ASN A N 1
ATOM 2987 C CA . ASN A 1 368 ? 19.838 -10.883 6.997 1.00 17.87 366 ASN A CA 1
ATOM 2988 C C . ASN A 1 368 ? 19.594 -12.388 6.984 1.00 17.73 366 ASN A C 1
ATOM 2989 O O . ASN A 1 368 ? 18.560 -12.867 7.457 1.00 17.09 366 ASN A O 1
ATOM 2994 N N . PRO A 1 369 ? 20.514 -13.176 6.404 1.00 18.94 367 PRO A N 1
ATOM 2995 C CA . PRO A 1 369 ? 20.238 -14.618 6.269 1.00 18.71 367 PRO A CA 1
ATOM 2996 C C . PRO A 1 369 ? 19.999 -15.337 7.585 1.00 18.60 367 PRO A C 1
ATOM 2997 O O . PRO A 1 369 ? 19.179 -16.265 7.636 1.00 19.46 367 PRO A O 1
ATOM 3001 N N . LYS A 1 370 ? 20.704 -14.948 8.651 1.00 19.45 368 LYS A N 1
ATOM 3002 C CA . LYS A 1 370 ? 20.490 -15.593 9.942 1.00 20.46 368 LYS A CA 1
ATOM 3003 C C . LYS A 1 370 ? 19.114 -15.262 10.501 1.00 19.91 368 LYS A C 1
ATOM 3004 O O . LYS A 1 370 ? 18.467 -16.121 11.113 1.00 20.33 368 LYS A O 1
ATOM 3010 N N . GLN A 1 371 ? 18.657 -14.028 10.299 1.00 17.73 369 GLN A N 1
ATOM 3011 C CA . GLN A 1 371 ? 17.313 -13.650 10.720 1.00 17.85 369 GLN A CA 1
ATOM 3012 C C . GLN A 1 371 ? 16.256 -14.385 9.906 1.00 18.08 369 GLN A C 1
ATOM 3013 O O . GLN A 1 371 ? 15.222 -14.794 10.449 1.00 18.21 369 GLN A O 1
ATOM 3019 N N . VAL A 1 372 ? 16.499 -14.565 8.604 1.00 17.22 370 VAL A N 1
ATOM 3020 C CA . VAL A 1 372 ? 15.598 -15.370 7.783 1.00 17.03 370 VAL A CA 1
ATOM 3021 C C . VAL A 1 372 ? 15.541 -16.797 8.303 1.00 17.92 370 VAL A C 1
ATOM 3022 O O . VAL A 1 372 ? 14.460 -17.389 8.421 1.00 18.52 370 VAL A O 1
ATOM 3026 N N . GLU A 1 373 ? 16.702 -17.368 8.631 1.00 20.19 371 GLU A N 1
ATOM 3027 C CA . GLU A 1 373 ? 16.736 -18.717 9.180 1.00 21.80 371 GLU A CA 1
ATOM 3028 C C . GLU A 1 373 ? 15.910 -18.810 10.459 1.00 21.26 371 GLU A C 1
ATOM 3029 O O . GLU A 1 373 ? 15.200 -19.798 10.678 1.00 22.54 371 GLU A O 1
ATOM 3035 N N . TYR A 1 374 ? 15.993 -17.790 11.316 1.00 21.27 372 TYR A N 1
ATOM 3036 C CA . TYR A 1 374 ? 15.180 -17.779 12.529 1.00 21.28 372 TYR A CA 1
ATOM 3037 C C . TYR A 1 374 ? 13.691 -17.779 12.198 1.00 19.20 372 TYR A C 1
ATOM 3038 O O . TYR A 1 374 ? 12.911 -18.528 12.799 1.00 20.34 372 TYR A O 1
ATOM 3047 N N . LEU A 1 375 ? 13.277 -16.950 11.240 1.00 17.82 373 LEU A N 1
ATOM 3048 C CA . LEU A 1 375 ? 11.858 -16.867 10.904 1.00 16.25 373 LEU A CA 1
ATOM 3049 C C . LEU A 1 375 ? 11.333 -18.201 10.388 1.00 16.89 373 LEU A C 1
ATOM 3050 O O . LEU A 1 375 ? 10.230 -18.627 10.753 1.00 16.75 373 LEU A O 1
ATOM 3055 N N . ILE A 1 376 ? 12.118 -18.882 9.552 1.00 18.23 374 ILE A N 1
ATOM 3056 C CA . ILE A 1 376 ? 11.702 -20.175 9.016 1.00 19.24 374 ILE A CA 1
ATOM 3057 C C . ILE A 1 376 ? 11.687 -21.231 10.115 1.00 20.97 374 ILE A C 1
ATOM 3058 O O . ILE A 1 376 ? 10.661 -21.873 10.371 1.00 22.06 374 ILE A O 1
ATOM 3063 N N . ASN A 1 377 ? 12.829 -21.418 10.782 1.00 23.01 375 ASN A N 1
ATOM 3064 C CA . ASN A 1 377 ? 13.003 -22.567 11.667 1.00 24.19 375 ASN A CA 1
ATOM 3065 C C . ASN A 1 377 ? 12.222 -22.409 12.964 1.00 24.85 375 ASN A C 1
ATOM 3066 O O . ASN A 1 377 ? 11.684 -23.389 13.495 1.00 26.99 375 ASN A O 1
ATOM 3071 N N . GLN A 1 378 ? 12.169 -21.195 13.501 1.00 23.53 376 GLN A N 1
ATOM 3072 C CA . GLN A 1 378 ? 11.548 -20.954 14.796 1.00 23.75 376 GLN A CA 1
ATOM 3073 C C . GLN A 1 378 ? 10.109 -20.480 14.681 1.00 21.13 376 GLN A C 1
ATOM 3074 O O . GLN A 1 378 ? 9.265 -20.881 15.485 1.00 22.52 376 GLN A O 1
ATOM 3080 N N . LYS A 1 379 ? 9.798 -19.646 13.688 1.00 18.16 377 LYS A N 1
ATOM 3081 C CA . LYS A 1 379 ? 8.483 -19.030 13.608 1.00 17.71 377 LYS A CA 1
ATOM 3082 C C . LYS A 1 379 ? 7.623 -19.540 12.460 1.00 16.59 377 LYS A C 1
ATOM 3083 O O . LYS A 1 379 ? 6.459 -19.135 12.356 1.00 16.34 377 LYS A O 1
ATOM 3089 N N . HIS A 1 380 ? 8.151 -20.418 11.608 1.00 16.95 378 HIS A N 1
ATOM 3090 C CA . HIS A 1 380 ? 7.375 -21.023 10.525 1.00 16.99 378 HIS A CA 1
ATOM 3091 C C . HIS A 1 380 ? 6.892 -19.978 9.528 1.00 15.81 378 HIS A C 1
ATOM 3092 O O . HIS A 1 380 ? 5.817 -20.113 8.937 1.00 15.92 378 HIS A O 1
ATOM 3099 N N . ILE A 1 381 ? 7.690 -18.932 9.350 1.00 14.88 379 ILE A N 1
ATOM 3100 C CA . ILE A 1 381 ? 7.433 -17.885 8.373 1.00 13.36 379 ILE A CA 1
ATOM 3101 C C . ILE A 1 381 ? 8.462 -18.063 7.269 1.00 13.29 379 ILE A C 1
ATOM 3102 O O . ILE A 1 381 ? 9.670 -17.922 7.499 1.00 14.20 379 ILE A O 1
ATOM 3107 N N . TYR A 1 382 ? 7.989 -18.391 6.074 1.00 13.03 380 TYR A N 1
ATOM 3108 C CA . TYR A 1 382 ? 8.850 -18.839 4.990 1.00 13.38 380 TYR A CA 1
ATOM 3109 C C . TYR A 1 382 ? 9.119 -17.685 4.034 1.00 13.99 380 TYR A C 1
ATOM 3110 O O . TYR A 1 382 ? 8.184 -17.063 3.523 1.00 14.19 380 TYR A O 1
ATOM 3119 N N . LEU A 1 383 ? 10.398 -17.402 3.803 1.00 14.22 381 LEU A N 1
ATOM 3120 C CA . LEU A 1 383 ? 10.822 -16.340 2.902 1.00 14.78 381 LEU A CA 1
ATOM 3121 C C . LEU A 1 383 ? 12.207 -16.698 2.385 1.00 15.89 381 LEU A C 1
ATOM 3122 O O . LEU A 1 383 ? 12.818 -17.675 2.825 1.00 17.38 381 LEU A O 1
ATOM 3127 N N . LEU A 1 384 ? 12.698 -15.901 1.439 1.00 16.44 382 LEU A N 1
ATOM 3128 C CA . LEU A 1 384 ? 13.952 -16.222 0.779 1.00 17.60 382 LEU A CA 1
ATOM 3129 C C . LEU A 1 384 ? 15.151 -15.765 1.611 1.00 16.57 382 LEU A C 1
ATOM 3130 O O . LEU A 1 384 ? 15.037 -14.832 2.406 1.00 15.76 382 LEU A O 1
ATOM 3135 N N . PRO A 1 385 ? 16.319 -16.396 1.424 1.00 18.97 383 PRO A N 1
ATOM 3136 C CA . PRO A 1 385 ? 17.514 -15.974 2.181 1.00 18.72 383 PRO A CA 1
ATOM 3137 C C . PRO A 1 385 ? 17.883 -14.516 1.978 1.00 17.46 383 PRO A C 1
ATOM 3138 O O . PRO A 1 385 ? 18.499 -13.910 2.862 1.00 18.08 383 PRO A O 1
ATOM 3142 N N . SER A 1 386 ? 17.514 -13.936 0.835 1.00 14.88 384 SER A N 1
ATOM 3143 C CA . SER A 1 386 ? 17.734 -12.525 0.538 1.00 14.43 384 SER A CA 1
ATOM 3144 C C . SER A 1 386 ? 16.908 -11.591 1.406 1.00 13.53 384 SER A C 1
ATOM 3145 O O . SER A 1 386 ? 17.128 -10.376 1.361 1.00 14.90 384 SER A O 1
ATOM 3148 N N . GLY A 1 387 ? 15.943 -12.113 2.158 1.00 12.91 385 GLY A N 1
ATOM 3149 C CA . GLY A 1 387 ? 15.002 -11.271 2.863 1.00 12.89 385 GLY A CA 1
ATOM 3150 C C . GLY A 1 387 ? 13.817 -10.820 2.037 1.00 11.64 385 GLY A C 1
ATOM 3151 O O . GLY A 1 387 ? 13.024 -10.005 2.519 1.00 11.93 385 GLY A O 1
ATOM 3152 N N . ARG A 1 388 ? 13.670 -11.318 0.809 1.00 11.24 386 ARG A N 1
ATOM 3153 C CA . ARG A 1 388 ? 12.519 -10.962 -0.013 1.00 11.24 386 ARG A CA 1
ATOM 3154 C C . ARG A 1 388 ? 11.252 -11.577 0.559 1.00 10.77 386 ARG A C 1
ATOM 3155 O O . ARG A 1 388 ? 11.214 -12.775 0.871 1.00 11.99 386 ARG A O 1
ATOM 3163 N N . ILE A 1 389 ? 10.203 -10.763 0.665 1.00 10.63 387 ILE A N 1
ATOM 3164 C CA . ILE A 1 389 ? 8.871 -11.250 0.992 1.00 11.03 387 ILE A CA 1
ATOM 3165 C C . ILE A 1 389 ? 7.909 -10.808 -0.099 1.00 10.25 387 ILE A C 1
ATOM 3166 O O . ILE A 1 389 ? 8.135 -9.820 -0.808 1.00 11.09 387 ILE A O 1
ATOM 3171 N N . ASN A 1 390 ? 6.833 -11.565 -0.237 1.00 10.88 388 ASN A N 1
ATOM 3172 C CA . ASN A 1 390 ? 5.686 -11.166 -1.031 1.00 10.67 388 ASN A CA 1
ATOM 3173 C C . ASN A 1 390 ? 4.647 -10.609 -0.066 1.00 10.24 388 ASN A C 1
ATOM 3174 O O . ASN A 1 390 ? 4.167 -11.328 0.817 1.00 11.06 388 ASN A O 1
ATOM 3179 N N . MET A 1 391 ? 4.318 -9.323 -0.230 1.00 10.38 389 MET A N 1
ATOM 3180 C CA . MET A 1 391 ? 3.323 -8.668 0.620 1.00 10.72 389 MET A CA 1
ATOM 3181 C C . MET A 1 391 ? 1.973 -9.376 0.580 1.00 11.08 389 MET A C 1
ATOM 3182 O O . MET A 1 391 ? 1.184 -9.261 1.526 1.00 11.94 389 MET A O 1
ATOM 3187 N N . CYS A 1 392 ? 1.671 -10.079 -0.514 1.00 11.60 390 CYS A N 1
ATOM 3188 C CA . CYS A 1 392 ? 0.419 -10.822 -0.596 1.00 12.45 390 CYS A CA 1
ATOM 3189 C C . CYS A 1 392 ? 0.372 -12.017 0.337 1.00 12.43 390 CYS A C 1
ATOM 3190 O O . CYS A 1 392 ? -0.700 -12.612 0.486 1.00 13.59 390 CYS A O 1
ATOM 3193 N N . GLY A 1 393 ? 1.498 -12.413 0.922 1.00 11.90 391 GLY A N 1
ATOM 3194 C CA . GLY A 1 393 ? 1.480 -13.425 1.956 1.00 12.34 391 GLY A CA 1
ATOM 3195 C C . GLY A 1 393 ? 1.030 -12.918 3.301 1.00 12.64 391 GLY A C 1
ATOM 3196 O O . GLY A 1 393 ? 0.725 -13.719 4.187 1.00 13.38 391 GLY A O 1
ATOM 3197 N N . LEU A 1 394 ? 1.000 -11.602 3.478 1.00 13.02 392 LEU A N 1
ATOM 3198 C CA . LEU A 1 394 ? 0.447 -11.007 4.683 1.00 12.56 392 LEU A CA 1
ATOM 3199 C C . LEU A 1 394 ? -1.067 -10.920 4.573 1.00 12.46 392 LEU A C 1
ATOM 3200 O O . LEU A 1 394 ? -1.621 -10.717 3.488 1.00 13.05 392 LEU A O 1
ATOM 3205 N N . THR A 1 395 ? -1.735 -11.087 5.715 1.00 12.07 393 THR A N 1
ATOM 3206 C CA . THR A 1 395 ? -3.186 -11.020 5.782 1.00 12.78 393 THR A CA 1
ATOM 3207 C C . THR A 1 395 ? -3.585 -10.312 7.065 1.00 11.98 393 THR A C 1
ATOM 3208 O O . THR A 1 395 ? -2.797 -10.186 8.007 1.00 12.16 393 THR A O 1
ATOM 3212 N N . THR A 1 396 ? -4.845 -9.885 7.106 1.00 12.65 394 THR A N 1
ATOM 3213 C CA . THR A 1 396 ? -5.372 -9.294 8.327 1.00 14.15 394 THR A CA 1
ATOM 3214 C C . THR A 1 396 ? -5.174 -10.230 9.510 1.00 13.89 394 THR A C 1
ATOM 3215 O O . THR A 1 396 ? -4.901 -9.778 10.627 1.00 15.45 394 THR A O 1
ATOM 3219 N N . LYS A 1 397 ? -5.282 -11.544 9.280 1.00 14.09 395 LYS A N 1
ATOM 3220 C CA . LYS A 1 397 ? -5.198 -12.512 10.367 1.00 14.66 395 LYS A CA 1
ATOM 3221 C C . LYS A 1 397 ? -3.770 -12.775 10.827 1.00 14.72 395 LYS A C 1
ATOM 3222 O O . LYS A 1 397 ? -3.565 -13.082 12.007 1.00 16.41 395 LYS A O 1
ATOM 3228 N N . ASN A 1 398 ? -2.776 -12.681 9.936 1.00 13.78 396 ASN A N 1
ATOM 3229 C CA . ASN A 1 398 ? -1.416 -13.055 10.307 1.00 12.81 396 ASN A CA 1
ATOM 3230 C C . ASN A 1 398 ? -0.501 -11.872 10.588 1.00 13.04 396 ASN A C 1
ATOM 3231 O O . ASN A 1 398 ? 0.631 -12.085 11.035 1.00 12.99 396 ASN A O 1
ATOM 3236 N N . LEU A 1 399 ? -0.975 -10.640 10.382 1.00 12.54 397 LEU A N 1
ATOM 3237 C CA . LEU A 1 399 ? -0.094 -9.476 10.446 1.00 12.37 397 LEU A CA 1
ATOM 3238 C C . LEU A 1 399 ? 0.558 -9.326 11.816 1.00 12.27 397 LEU A C 1
ATOM 3239 O O . LEU A 1 399 ? 1.756 -9.037 11.907 1.00 13.13 397 LEU A O 1
ATOM 3244 N N . ASP A 1 400 ? -0.214 -9.484 12.896 1.00 12.60 398 ASP A N 1
ATOM 3245 C CA . ASP A 1 400 ? 0.376 -9.351 14.225 1.00 12.83 398 ASP A CA 1
ATOM 3246 C C . ASP A 1 400 ? 1.474 -10.382 14.447 1.00 12.08 398 ASP A C 1
ATOM 3247 O O . ASP A 1 400 ? 2.543 -10.058 14.977 1.00 13.19 398 ASP A O 1
ATOM 3252 N N . TYR A 1 401 ? 1.221 -11.636 14.065 1.00 12.44 399 TYR A N 1
ATOM 3253 C CA . TYR A 1 401 ? 2.211 -12.685 14.276 1.00 12.63 399 TYR A CA 1
ATOM 3254 C C . TYR A 1 401 ? 3.459 -12.439 13.442 1.00 12.48 399 TYR A C 1
ATOM 3255 O O . TYR A 1 401 ? 4.580 -12.633 13.923 1.00 12.82 399 TYR A O 1
ATOM 3264 N N . VAL A 1 402 ? 3.288 -12.015 12.188 1.00 12.09 400 VAL A N 1
ATOM 3265 C CA . VAL A 1 402 ? 4.448 -11.755 11.338 1.00 11.85 400 VAL A CA 1
ATOM 3266 C C . VAL A 1 402 ? 5.263 -10.582 11.872 1.00 11.82 400 VAL A C 1
ATOM 3267 O O . VAL A 1 402 ? 6.495 -10.654 11.964 1.00 12.41 400 VAL A O 1
ATOM 3271 N N . ALA A 1 403 ? 4.593 -9.482 12.227 1.00 11.57 401 ALA A N 1
ATOM 3272 C CA . ALA A 1 403 ? 5.318 -8.330 12.756 1.00 11.94 401 ALA A CA 1
ATOM 3273 C C . ALA A 1 403 ? 6.041 -8.675 14.050 1.00 12.57 401 ALA A C 1
ATOM 3274 O O . ALA A 1 403 ? 7.203 -8.291 14.243 1.00 12.92 401 ALA A O 1
ATOM 3276 N N . THR A 1 404 ? 5.366 -9.377 14.962 1.00 13.02 402 THR A N 1
ATOM 3277 C CA . THR A 1 404 ? 6.010 -9.778 16.208 1.00 13.80 402 THR A CA 1
ATOM 3278 C C . THR A 1 404 ? 7.221 -10.652 15.930 1.00 13.75 402 THR A C 1
ATOM 3279 O O . THR A 1 404 ? 8.278 -10.487 16.554 1.00 14.63 402 THR A O 1
ATOM 3283 N N . SER A 1 405 ? 7.092 -11.574 14.979 1.00 13.29 403 SER A N 1
ATOM 3284 C CA . SER A 1 405 ? 8.193 -12.476 14.667 1.00 13.85 403 SER A CA 1
ATOM 3285 C C . SER A 1 405 ? 9.369 -11.726 14.054 1.00 14.00 403 SER A C 1
ATOM 3286 O O . SER A 1 405 ? 10.527 -12.030 14.363 1.00 14.11 403 SER A O 1
ATOM 3289 N N . ILE A 1 406 ? 9.096 -10.754 13.178 1.00 13.52 404 ILE A N 1
ATOM 3290 C CA . ILE A 1 406 ? 10.173 -9.936 12.622 1.00 12.75 404 ILE A CA 1
ATOM 3291 C C . ILE A 1 406 ? 10.855 -9.136 13.722 1.00 12.89 404 ILE A C 1
ATOM 3292 O O . ILE A 1 406 ? 12.088 -9.026 13.761 1.00 13.91 404 ILE A O 1
ATOM 3297 N N . HIS A 1 407 ? 10.066 -8.569 14.636 1.00 13.20 405 HIS A N 1
ATOM 3298 C CA . HIS A 1 407 ? 10.655 -7.848 15.759 1.00 13.38 405 HIS A CA 1
ATOM 3299 C C . HIS A 1 407 ? 11.573 -8.753 16.572 1.00 14.83 405 HIS A C 1
ATOM 3300 O O . HIS A 1 407 ? 12.670 -8.338 16.969 1.00 15.80 405 HIS A O 1
ATOM 3307 N N . GLU A 1 408 ? 11.148 -9.998 16.813 1.00 15.16 406 GLU A N 1
ATOM 3308 C CA . GLU A 1 408 ? 11.994 -10.952 17.524 1.00 16.39 406 GLU A CA 1
ATOM 3309 C C . GLU A 1 408 ? 13.276 -11.226 16.754 1.00 16.42 406 GLU A C 1
ATOM 3310 O O . GLU A 1 408 ? 14.362 -11.268 17.339 1.00 16.65 406 GLU A O 1
ATOM 3316 N N . ALA A 1 409 ? 13.169 -11.427 15.440 1.00 15.72 407 ALA A N 1
ATOM 3317 C CA . ALA A 1 409 ? 14.355 -11.701 14.638 1.00 15.97 407 ALA A CA 1
ATOM 3318 C C . ALA A 1 409 ? 15.343 -10.545 14.703 1.00 16.53 407 ALA A C 1
ATOM 3319 O O . ALA A 1 409 ? 16.551 -10.758 14.865 1.00 17.34 407 ALA A O 1
ATOM 3321 N N . VAL A 1 410 ? 14.843 -9.312 14.591 1.00 15.50 408 VAL A N 1
ATOM 3322 C CA . VAL A 1 410 ? 15.714 -8.139 14.555 1.00 16.00 408 VAL A CA 1
ATOM 3323 C C . VAL A 1 410 ? 16.407 -7.936 15.894 1.00 16.89 408 VAL A C 1
ATOM 3324 O O . VAL A 1 410 ? 17.588 -7.574 15.949 1.00 17.96 408 VAL A O 1
ATOM 3328 N N . THR A 1 411 ? 15.693 -8.164 16.994 1.00 16.95 409 THR A N 1
ATOM 3329 C CA . THR A 1 411 ? 16.264 -7.894 18.306 1.00 18.96 409 THR A CA 1
ATOM 3330 C C . THR A 1 411 ? 17.107 -9.038 18.848 1.00 21.73 409 THR A C 1
ATOM 3331 O O . THR A 1 411 ? 18.040 -8.781 19.619 1.00 22.62 409 THR A O 1
ATOM 3335 N N . LYS A 1 412 ? 16.817 -10.283 18.465 1.00 22.09 410 LYS A N 1
ATOM 3336 C CA . LYS A 1 412 ? 17.446 -11.445 19.079 1.00 25.09 410 LYS A CA 1
ATOM 3337 C C . LYS A 1 412 ? 18.519 -12.129 18.241 1.00 26.43 410 LYS A C 1
ATOM 3338 O O . LYS A 1 412 ? 19.372 -12.813 18.815 1.00 27.09 410 LYS A O 1
ATOM 3344 N N . ILE A 1 413 ? 18.515 -11.968 16.919 1.00 27.23 411 ILE A N 1
ATOM 3345 C CA . ILE A 1 413 ? 19.367 -12.762 16.039 1.00 30.81 411 ILE A CA 1
ATOM 3346 C C . ILE A 1 413 ? 20.485 -11.893 15.479 1.00 37.76 411 ILE A C 1
ATOM 3347 O O . ILE A 1 413 ? 20.249 -10.747 15.073 1.00 37.80 411 ILE A O 1
ATOM 3352 N N . GLN A 1 414 ? 21.701 -12.455 15.477 1.00 44.52 412 GLN A N 1
ATOM 3353 C CA . GLN A 1 414 ? 22.977 -11.866 15.022 1.00 50.09 412 GLN A CA 1
ATOM 3354 C C . GLN A 1 414 ? 23.831 -11.320 16.168 1.00 52.03 412 GLN A C 1
ATOM 3355 O O . GLN A 1 414 ? 23.469 -10.344 16.823 1.00 54.97 412 GLN A O 1
ATOM 3361 N N . GLY B 1 1 ? 23.649 15.543 -41.307 1.00 52.70 -1 GLY B N 1
ATOM 3362 C CA . GLY B 1 1 ? 23.881 15.741 -39.887 0.51 52.41 -1 GLY B CA 1
ATOM 3363 C C . GLY B 1 1 ? 22.625 15.561 -39.058 1.00 52.35 -1 GLY B C 1
ATOM 3364 O O . GLY B 1 1 ? 22.215 16.464 -38.331 0.57 52.25 -1 GLY B O 1
ATOM 3365 N N . MET B 1 2 ? 22.027 14.375 -39.176 0.23 52.81 0 MET B N 1
ATOM 3366 C CA . MET B 1 2 ? 20.754 14.031 -38.551 0.66 53.78 0 MET B CA 1
ATOM 3367 C C . MET B 1 2 ? 20.684 14.350 -37.064 0.39 51.92 0 MET B C 1
ATOM 3368 O O . MET B 1 2 ? 20.263 15.440 -36.659 0.88 52.90 0 MET B O 1
ATOM 3373 N N . ALA B 1 3 ? 21.124 13.389 -36.262 0.38 49.80 1 ALA B N 1
ATOM 3374 C CA . ALA B 1 3 ? 20.795 13.155 -34.865 0.38 47.18 1 ALA B CA 1
ATOM 3375 C C . ALA B 1 3 ? 21.278 11.716 -34.694 0.90 43.78 1 ALA B C 1
ATOM 3376 O O . ALA B 1 3 ? 21.840 11.180 -35.658 0.63 44.80 1 ALA B O 1
ATOM 3378 N N . PRO B 1 4 ? 21.129 11.046 -33.547 0.75 39.78 2 PRO B N 1
ATOM 3379 C CA . PRO B 1 4 ? 21.739 9.711 -33.417 0.95 35.59 2 PRO B CA 1
ATOM 3380 C C . PRO B 1 4 ? 21.157 8.741 -34.429 1.00 29.53 2 PRO B C 1
ATOM 3381 O O . PRO B 1 4 ? 19.929 8.637 -34.573 0.89 28.08 2 PRO B O 1
ATOM 3385 N N . PRO B 1 5 ? 22.012 8.038 -35.173 0.80 25.25 3 PRO B N 1
ATOM 3386 C CA . PRO B 1 5 ? 21.514 7.063 -36.150 0.98 22.22 3 PRO B CA 1
ATOM 3387 C C . PRO B 1 5 ? 20.733 5.962 -35.452 1.00 18.04 3 PRO B C 1
ATOM 3388 O O . PRO B 1 5 ? 20.977 5.638 -34.287 0.62 17.89 3 PRO B O 1
ATOM 3392 N N . SER B 1 6 ? 19.773 5.391 -36.172 1.00 15.27 4 SER B N 1
ATOM 3393 C CA . SER B 1 6 ? 18.970 4.324 -35.591 1.00 12.76 4 SER B CA 1
ATOM 3394 C C . SER B 1 6 ? 19.808 3.073 -35.379 1.00 11.48 4 SER B C 1
ATOM 3395 O O . SER B 1 6 ? 20.578 2.663 -36.254 0.89 11.52 4 SER B O 1
ATOM 3398 N N . VAL B 1 7 ? 19.623 2.438 -34.219 1.00 10.44 5 VAL B N 1
ATOM 3399 C CA . VAL B 1 7 ? 20.275 1.159 -33.978 1.00 11.12 5 VAL B CA 1
ATOM 3400 C C . VAL B 1 7 ? 19.704 0.044 -34.839 1.00 9.74 5 VAL B C 1
ATOM 3401 O O . VAL B 1 7 ? 20.260 -1.061 -34.853 0.99 11.17 5 VAL B O 1
ATOM 3405 N N . PHE B 1 8 ? 18.601 0.302 -35.544 1.00 9.68 6 PHE B N 1
ATOM 3406 C CA . PHE B 1 8 ? 17.995 -0.653 -36.464 1.00 10.58 6 PHE B CA 1
ATOM 3407 C C . PHE B 1 8 ? 18.258 -0.308 -37.926 1.00 11.00 6 PHE B C 1
ATOM 3408 O O . PHE B 1 8 ? 17.682 -0.942 -38.811 0.97 10.99 6 PHE B O 1
ATOM 3416 N N . ALA B 1 9 ? 19.139 0.662 -38.198 1.00 11.20 7 ALA B N 1
ATOM 3417 C CA . ALA B 1 9 ? 19.286 1.211 -39.545 1.00 13.23 7 ALA B CA 1
ATOM 3418 C C . ALA B 1 9 ? 19.749 0.177 -40.559 0.97 13.08 7 ALA B C 1
ATOM 3419 O O . ALA B 1 9 ? 19.480 0.330 -41.757 0.85 13.15 7 ALA B O 1
ATOM 3421 N N . GLU B 1 10 ? 20.471 -0.854 -40.121 1.00 12.45 8 GLU B N 1
ATOM 3422 C CA . GLU B 1 10 ? 21.058 -1.830 -41.030 1.00 12.77 8 GLU B CA 1
ATOM 3423 C C . GLU B 1 10 ? 20.394 -3.197 -40.952 0.97 12.11 8 GLU B C 1
ATOM 3424 O O . GLU B 1 10 ? 20.888 -4.150 -41.565 0.85 12.98 8 GLU B O 1
ATOM 3430 N N . VAL B 1 11 ? 19.282 -3.319 -40.233 1.00 12.26 9 VAL B N 1
ATOM 3431 C CA . VAL B 1 11 ? 18.588 -4.599 -40.113 1.00 12.02 9 VAL B CA 1
ATOM 3432 C C . VAL B 1 11 ? 18.002 -4.955 -41.473 1.00 12.26 9 VAL B C 1
ATOM 3433 O O . VAL B 1 11 ? 17.227 -4.167 -42.025 1.00 13.04 9 VAL B O 1
ATOM 3437 N N . PRO B 1 12 ? 18.318 -6.114 -42.044 0.94 12.67 10 PRO B N 1
ATOM 3438 C CA . PRO B 1 12 ? 17.757 -6.456 -43.354 1.00 13.71 10 PRO B CA 1
ATOM 3439 C C . PRO B 1 12 ? 16.298 -6.865 -43.250 1.00 13.52 10 PRO B C 1
ATOM 3440 O O . PRO B 1 12 ? 15.834 -7.361 -42.218 0.92 13.53 10 PRO B O 1
ATOM 3444 N N . GLN B 1 13 ? 15.574 -6.661 -44.346 1.00 14.61 11 GLN B N 1
ATOM 3445 C CA . GLN B 1 13 ? 14.268 -7.282 -44.510 1.00 15.87 11 GLN B CA 1
ATOM 3446 C C . GLN B 1 13 ? 14.476 -8.769 -44.771 1.00 17.32 11 GLN B C 1
ATOM 3447 O O . GLN B 1 13 ? 15.120 -9.151 -45.754 1.00 19.66 11 GLN B O 1
ATOM 3453 N N . ALA B 1 14 ? 13.961 -9.610 -43.880 1.00 17.77 12 ALA B N 1
ATOM 3454 C CA . ALA B 1 14 ? 14.094 -11.051 -44.050 1.00 20.42 12 ALA B CA 1
ATOM 3455 C C . ALA B 1 14 ? 13.390 -11.495 -45.325 1.00 25.29 12 ALA B C 1
ATOM 3456 O O . ALA B 1 14 ? 12.360 -10.937 -45.711 1.00 26.48 12 ALA B O 1
ATOM 3458 N N . GLN B 1 15 ? 13.961 -12.499 -45.986 0.82 30.08 13 GLN B N 1
ATOM 3459 C CA . GLN B 1 15 ? 13.514 -12.917 -47.317 0.65 33.71 13 GLN B CA 1
ATOM 3460 C C . GLN B 1 15 ? 12.073 -13.430 -47.341 0.65 34.30 13 GLN B C 1
ATOM 3461 O O . GLN B 1 15 ? 11.536 -13.870 -46.323 1.00 34.89 13 GLN B O 1
ATOM 3467 N N . LEU B 1 37 ? -5.113 -25.263 -52.887 1.00 26.49 35 LEU B N 1
ATOM 3468 C CA . LEU B 1 37 ? -4.503 -26.534 -52.506 1.00 27.29 35 LEU B CA 1
ATOM 3469 C C . LEU B 1 37 ? -3.237 -26.326 -51.694 1.00 27.69 35 LEU B C 1
ATOM 3470 O O . LEU B 1 37 ? -2.465 -27.265 -51.483 1.00 27.27 35 LEU B O 1
ATOM 3475 N N . GLY B 1 38 ? -3.023 -25.097 -51.236 1.00 27.29 36 GLY B N 1
ATOM 3476 C CA . GLY B 1 38 ? -1.851 -24.754 -50.463 1.00 26.48 36 GLY B CA 1
ATOM 3477 C C . GLY B 1 38 ? -2.082 -24.552 -48.984 1.00 26.49 36 GLY B C 1
ATOM 3478 O O . GLY B 1 38 ? -1.156 -24.125 -48.288 1.00 25.45 36 GLY B O 1
ATOM 3479 N N . VAL B 1 39 ? -3.284 -24.842 -48.477 1.00 28.34 37 VAL B N 1
ATOM 3480 C CA . VAL B 1 39 ? -3.523 -24.779 -47.035 1.00 30.61 37 VAL B CA 1
ATOM 3481 C C . VAL B 1 39 ? -2.679 -25.841 -46.327 1.00 31.68 37 VAL B C 1
ATOM 3482 O O . VAL B 1 39 ? -2.164 -26.780 -46.942 1.00 31.16 37 VAL B O 1
ATOM 3486 N N . GLY B 1 40 ? -2.502 -25.666 -45.018 1.00 32.75 38 GLY B N 1
ATOM 3487 C CA . GLY B 1 40 ? -1.748 -26.616 -44.220 1.00 33.22 38 GLY B CA 1
ATOM 3488 C C . GLY B 1 40 ? -2.535 -27.169 -43.047 1.00 33.22 38 GLY B C 1
ATOM 3489 O O . GLY B 1 40 ? -1.966 -27.777 -42.135 1.00 41.01 38 GLY B O 1
ATOM 3490 N N . ALA B 1 41 ? -3.852 -26.978 -43.073 1.00 22.93 39 ALA B N 1
ATOM 3491 C CA . ALA B 1 41 ? -4.724 -27.331 -41.964 1.00 18.64 39 ALA B CA 1
ATOM 3492 C C . ALA B 1 41 ? -5.983 -27.993 -42.508 1.00 16.13 39 ALA B C 1
ATOM 3493 O O . ALA B 1 41 ? -6.314 -27.868 -43.691 1.00 16.74 39 ALA B O 1
ATOM 3495 N N . TYR B 1 42 ? -6.693 -28.700 -41.628 1.00 14.56 40 TYR B N 1
ATOM 3496 C CA . TYR B 1 42 ? -7.891 -29.414 -42.052 1.00 14.80 40 TYR B CA 1
ATOM 3497 C C . TYR B 1 42 ? -8.986 -28.436 -42.450 1.00 14.96 40 TYR B C 1
ATOM 3498 O O . TYR B 1 42 ? -9.191 -27.406 -41.800 1.00 15.51 40 TYR B O 1
ATOM 3507 N N . ARG B 1 43 ? -9.704 -28.783 -43.517 1.00 16.65 41 ARG B N 1
ATOM 3508 C CA . ARG B 1 43 ? -10.847 -28.021 -43.988 1.00 19.08 41 ARG B CA 1
ATOM 3509 C C . ARG B 1 43 ? -11.954 -28.999 -44.349 1.00 20.04 41 ARG B C 1
ATOM 3510 O O . ARG B 1 43 ? -11.681 -30.105 -44.824 1.00 20.97 41 ARG B O 1
ATOM 3518 N N . THR B 1 44 ? -13.200 -28.586 -44.124 1.00 21.35 42 THR B N 1
ATOM 3519 C CA . THR B 1 44 ? -14.351 -29.409 -44.459 1.00 22.32 42 THR B CA 1
ATOM 3520 C C . THR B 1 44 ? -14.623 -29.373 -45.963 1.00 23.23 42 THR B C 1
ATOM 3521 O O . THR B 1 44 ? -13.937 -28.702 -46.741 1.00 23.66 42 THR B O 1
ATOM 3525 N N . ASP B 1 45 ? -15.661 -30.103 -46.376 1.00 25.76 43 ASP B N 1
ATOM 3526 C CA . ASP B 1 45 ? -16.094 -30.064 -47.767 1.00 26.71 43 ASP B CA 1
ATOM 3527 C C . ASP B 1 45 ? -16.637 -28.697 -48.172 1.00 28.70 43 ASP B C 1
ATOM 3528 O O . ASP B 1 45 ? -16.778 -28.432 -49.372 1.00 30.81 43 ASP B O 1
ATOM 3533 N N . ASP B 1 46 ? -16.970 -27.844 -47.205 1.00 30.37 44 ASP B N 1
ATOM 3534 C CA . ASP B 1 46 ? -17.419 -26.476 -47.428 1.00 33.25 44 ASP B CA 1
ATOM 3535 C C . ASP B 1 46 ? -16.232 -25.502 -47.404 1.00 33.34 44 ASP B C 1
ATOM 3536 O O . ASP B 1 46 ? -16.414 -24.294 -47.554 1.00 33.61 44 ASP B O 1
ATOM 3541 N N . CYS B 1 47 ? -15.013 -26.029 -47.279 1.00 33.36 45 CYS B N 1
ATOM 3542 C CA . CYS B 1 47 ? -13.776 -25.244 -47.232 1.00 36.43 45 CYS B CA 1
ATOM 3543 C C . CYS B 1 47 ? -13.659 -24.431 -45.948 1.00 32.85 45 CYS B C 1
ATOM 3544 O O . CYS B 1 47 ? -13.076 -23.346 -45.950 1.00 34.46 45 CYS B O 1
ATOM 3547 N N . GLN B 1 48 ? -14.205 -24.941 -44.845 1.00 28.27 46 GLN B N 1
ATOM 3548 C CA . GLN B 1 48 ? -14.114 -24.192 -43.601 1.00 25.76 46 GLN B CA 1
ATOM 3549 C C . GLN B 1 48 ? -13.284 -24.925 -42.561 1.00 22.64 46 GLN B C 1
ATOM 3550 O O . GLN B 1 48 ? -13.114 -26.148 -42.629 1.00 22.63 46 GLN B O 1
ATOM 3556 N N . PRO B 1 49 ? -12.750 -24.189 -41.588 1.00 20.90 47 PRO B N 1
ATOM 3557 C CA . PRO B 1 49 ? -12.138 -24.818 -40.416 1.00 18.98 47 PRO B CA 1
ATOM 3558 C C . PRO B 1 49 ? -13.164 -25.665 -39.677 1.00 17.33 47 PRO B C 1
ATOM 3559 O O . PRO B 1 49 ? -14.368 -25.420 -39.746 1.00 19.02 47 PRO B O 1
ATOM 3563 N N . TRP B 1 50 ? -12.677 -26.672 -38.956 1.00 15.97 48 TRP B N 1
ATOM 3564 C CA . TRP B 1 50 ? -13.547 -27.563 -38.194 1.00 15.67 48 TRP B CA 1
ATOM 3565 C C . TRP B 1 50 ? -13.033 -27.664 -36.767 1.00 15.07 48 TRP B C 1
ATOM 3566 O O . TRP B 1 50 ? -12.025 -28.326 -36.516 1.00 16.36 48 TRP B O 1
ATOM 3577 N N . VAL B 1 51 ? -13.729 -27.034 -35.825 1.00 16.14 49 VAL B N 1
ATOM 3578 C CA . VAL B 1 51 ? -13.458 -27.309 -34.422 1.00 16.20 49 VAL B CA 1
ATOM 3579 C C . VAL B 1 51 ? -14.078 -28.655 -34.078 1.00 15.62 49 VAL B C 1
ATOM 3580 O O . VAL B 1 51 ? -15.272 -28.880 -34.314 1.00 16.52 49 VAL B O 1
ATOM 3584 N N . LEU B 1 52 ? -13.269 -29.567 -33.552 1.00 15.04 50 LEU B N 1
ATOM 3585 C CA . LEU B 1 52 ? -13.755 -30.925 -33.338 1.00 14.23 50 LEU B CA 1
ATOM 3586 C C . LEU B 1 52 ? -14.889 -30.919 -32.318 1.00 15.39 50 LEU B C 1
ATOM 3587 O O . LEU B 1 52 ? -14.823 -30.197 -31.318 1.00 15.72 50 LEU B O 1
ATOM 3592 N N . PRO B 1 53 ? -15.951 -31.693 -32.556 1.00 16.07 51 PRO B N 1
ATOM 3593 C CA . PRO B 1 53 ? -17.031 -31.769 -31.561 1.00 16.97 51 PRO B CA 1
ATOM 3594 C C . PRO B 1 53 ? -16.538 -32.077 -30.159 1.00 17.09 51 PRO B C 1
ATOM 3595 O O . PRO B 1 53 ? -17.011 -31.460 -29.200 1.00 17.86 51 PRO B O 1
ATOM 3599 N N . VAL B 1 54 ? -15.588 -33.004 -30.007 1.00 16.65 52 VAL B N 1
ATOM 3600 C CA . VAL B 1 54 ? -15.106 -33.330 -28.668 1.00 16.24 52 VAL B CA 1
ATOM 3601 C C . VAL B 1 54 ? -14.422 -32.128 -28.030 1.00 16.18 52 VAL B C 1
ATOM 3602 O O . VAL B 1 54 ? -14.527 -31.916 -26.815 1.00 16.34 52 VAL B O 1
ATOM 3606 N N . VAL B 1 55 ? -13.736 -31.308 -28.832 1.00 15.83 53 VAL B N 1
ATOM 3607 C CA . VAL B 1 55 ? -13.084 -30.111 -28.303 1.00 14.94 53 VAL B CA 1
ATOM 3608 C C . VAL B 1 55 ? -14.119 -29.104 -27.815 1.00 15.65 53 VAL B C 1
ATOM 3609 O O . VAL B 1 55 ? -13.983 -28.531 -26.726 1.00 15.84 53 VAL B O 1
ATOM 3613 N N . ARG B 1 56 ? -15.180 -28.884 -28.594 1.00 16.53 54 ARG B N 1
ATOM 3614 C CA . ARG B 1 56 ? -16.234 -27.983 -28.145 1.00 17.88 54 ARG B CA 1
ATOM 3615 C C . ARG B 1 56 ? -16.843 -28.462 -26.837 1.00 18.30 54 ARG B C 1
ATOM 3616 O O . ARG B 1 56 ? -17.099 -27.659 -25.932 1.00 19.02 54 ARG B O 1
ATOM 3624 N N . LYS B 1 57 ? -17.075 -29.771 -26.719 1.00 18.81 55 LYS B N 1
ATOM 3625 C CA . LYS B 1 57 ? -17.657 -30.325 -25.501 1.00 19.28 55 LYS B CA 1
ATOM 3626 C C . LYS B 1 57 ? -16.746 -30.093 -24.301 1.00 18.63 55 LYS B C 1
ATOM 3627 O O . LYS B 1 57 ? -17.202 -29.672 -23.231 1.00 19.80 55 LYS B O 1
ATOM 3633 N N . VAL B 1 58 ? -15.448 -30.358 -24.459 1.00 18.23 56 VAL B N 1
ATOM 3634 C CA . VAL B 1 58 ? -14.528 -30.186 -23.340 1.00 17.52 56 VAL B CA 1
ATOM 3635 C C . VAL B 1 58 ? -14.350 -28.711 -23.004 1.00 16.64 56 VAL B C 1
ATOM 3636 O O . VAL B 1 58 ? -14.240 -28.339 -21.828 1.00 16.78 56 VAL B O 1
ATOM 3640 N N . GLU B 1 59 ? -14.334 -27.845 -24.021 1.00 15.88 57 GLU B N 1
ATOM 3641 C CA . GLU B 1 59 ? -14.249 -26.409 -23.763 1.00 16.48 57 GLU B CA 1
ATOM 3642 C C . GLU B 1 59 ? -15.413 -25.928 -22.907 1.00 16.86 57 GLU B C 1
ATOM 3643 O O . GLU B 1 59 ? -15.237 -25.079 -22.026 1.00 16.31 57 GLU B O 1
ATOM 3649 N N . GLN B 1 60 ? -16.610 -26.463 -23.143 1.00 18.12 58 GLN B N 1
ATOM 3650 C CA . GLN B 1 60 ? -17.750 -26.077 -22.321 1.00 18.84 58 GLN B CA 1
ATOM 3651 C C . GLN B 1 60 ? -17.598 -26.585 -20.891 1.00 18.68 58 GLN B C 1
ATOM 3652 O O . GLN B 1 60 ? -17.931 -25.871 -19.936 1.00 20.04 58 GLN B O 1
ATOM 3658 N N . ARG B 1 61 ? -17.095 -27.813 -20.720 1.00 19.40 59 ARG B N 1
ATOM 3659 C CA . ARG B 1 61 ? -16.847 -28.324 -19.374 1.00 20.40 59 ARG B CA 1
ATOM 3660 C C . ARG B 1 61 ? -15.843 -27.449 -18.630 1.00 18.77 59 ARG B C 1
ATOM 3661 O O . ARG B 1 61 ? -16.046 -27.125 -17.454 1.00 19.73 59 ARG B O 1
ATOM 3669 N N . ILE B 1 62 ? -14.759 -27.052 -19.304 1.00 17.22 60 ILE B N 1
ATOM 3670 C CA . ILE B 1 62 ? -13.769 -26.164 -18.695 1.00 16.77 60 ILE B CA 1
ATOM 3671 C C . ILE B 1 62 ? -14.407 -24.836 -18.306 1.00 16.94 60 ILE B C 1
ATOM 3672 O O . ILE B 1 62 ? -14.227 -24.346 -17.185 1.00 17.05 60 ILE B O 1
ATOM 3677 N N . ALA B 1 63 ? -15.176 -24.241 -19.224 1.00 16.57 61 ALA B N 1
ATOM 3678 C CA . ALA B 1 63 ? -15.814 -22.956 -18.956 1.00 17.58 61 ALA B CA 1
ATOM 3679 C C . ALA B 1 63 ? -16.781 -23.027 -17.783 1.00 18.43 61 ALA B C 1
ATOM 3680 O O . ALA B 1 63 ? -16.999 -22.020 -17.103 1.00 19.71 61 ALA B O 1
ATOM 3682 N N . ASN B 1 64 ? -17.376 -24.191 -17.537 1.00 18.98 62 ASN B N 1
ATOM 3683 C CA . ASN B 1 64 ? -18.327 -24.361 -16.447 1.00 20.83 62 ASN B CA 1
ATOM 3684 C C . ASN B 1 64 ? -17.663 -24.738 -15.131 1.00 20.04 62 ASN B C 1
ATOM 3685 O O . ASN B 1 64 ? -18.360 -24.861 -14.119 1.00 22.34 62 ASN B O 1
ATOM 3690 N N . ASN B 1 65 ? -16.348 -24.920 -15.113 1.00 19.31 63 ASN B N 1
ATOM 3691 C CA . ASN B 1 65 ? -15.627 -25.341 -13.915 1.00 19.77 63 ASN B CA 1
ATOM 3692 C C . ASN B 1 65 ? -14.955 -24.108 -13.322 1.00 19.27 63 ASN B C 1
ATOM 3693 O O . ASN B 1 65 ? -13.822 -23.771 -13.663 1.00 18.57 63 ASN B O 1
ATOM 3698 N N . SER B 1 66 ? -15.656 -23.439 -12.407 1.00 19.28 64 SER B N 1
ATOM 3699 C CA . SER B 1 66 ? -15.122 -22.220 -11.816 1.00 20.84 64 SER B CA 1
ATOM 3700 C C . SER B 1 66 ? -13.984 -22.484 -10.839 1.00 19.90 64 SER B C 1
ATOM 3701 O O . SER B 1 66 ? -13.331 -21.528 -10.408 1.00 22.14 64 SER B O 1
ATOM 3704 N N . SER B 1 67 ? -13.725 -23.745 -10.486 1.00 19.19 65 SER B N 1
ATOM 3705 C CA . SER B 1 67 ? -12.628 -24.059 -9.579 1.00 19.96 65 SER B CA 1
ATOM 3706 C C . SER B 1 67 ? -11.259 -23.971 -10.240 1.00 18.76 65 SER B C 1
ATOM 3707 O O . SER B 1 67 ? -10.248 -23.934 -9.532 1.00 20.23 65 SER B O 1
ATOM 3710 N N . LEU B 1 68 ? -11.195 -23.945 -11.567 1.00 16.23 66 LEU B N 1
ATOM 3711 C CA . LEU B 1 68 ? -9.912 -23.840 -12.247 1.00 15.86 66 LEU B CA 1
ATOM 3712 C C . LEU B 1 68 ? -9.346 -22.441 -12.075 1.00 15.34 66 LEU B C 1
ATOM 3713 O O . LEU B 1 68 ? -10.040 -21.443 -12.293 1.00 18.37 66 LEU B O 1
ATOM 3718 N N . ASN B 1 69 ? -8.090 -22.364 -11.677 1.00 12.93 67 ASN B N 1
ATOM 3719 C CA . ASN B 1 69 ? -7.443 -21.073 -11.516 1.00 12.51 67 ASN B CA 1
ATOM 3720 C C . ASN B 1 69 ? -6.460 -20.843 -12.664 1.00 10.94 67 ASN B C 1
ATOM 3721 O O . ASN B 1 69 ? -6.349 -21.648 -13.593 1.00 11.99 67 ASN B O 1
ATOM 3726 N N . HIS B 1 70 ? -5.743 -19.723 -12.597 1.00 9.05 68 HIS B N 1
ATOM 3727 C CA . HIS B 1 70 ? -4.776 -19.368 -13.627 1.00 8.96 68 HIS B CA 1
ATOM 3728 C C . HIS B 1 70 ? -3.342 -19.353 -13.118 1.00 8.86 68 HIS B C 1
ATOM 3729 O O . HIS B 1 70 ? -2.476 -18.762 -13.762 1.00 8.91 68 HIS B O 1
ATOM 3736 N N . GLU B 1 71 ? -3.062 -20.025 -12.007 1.00 8.55 69 GLU B N 1
ATOM 3737 C CA . GLU B 1 71 ? -1.713 -20.026 -11.463 1.00 8.69 69 GLU B CA 1
ATOM 3738 C C . GLU B 1 71 ? -0.781 -20.818 -12.374 1.00 8.62 69 GLU B C 1
ATOM 3739 O O . GLU B 1 71 ? -1.202 -21.744 -13.069 1.00 8.74 69 GLU B O 1
ATOM 3745 N N . TYR B 1 72 ? 0.494 -20.432 -12.385 1.00 8.39 70 TYR B N 1
ATOM 3746 C CA . TYR B 1 72 ? 1.472 -21.076 -13.257 1.00 8.32 70 TYR B CA 1
ATOM 3747 C C . TYR B 1 72 ? 1.401 -22.592 -13.160 1.00 8.28 70 TYR B C 1
ATOM 3748 O O . TYR B 1 72 ? 1.326 -23.162 -12.069 1.00 9.07 70 TYR B O 1
ATOM 3757 N N . LEU B 1 73 ? 1.456 -23.245 -14.315 1.00 8.36 71 LEU B N 1
ATOM 3758 C CA . LEU B 1 73 ? 1.711 -24.671 -14.361 1.00 8.93 71 LEU B CA 1
ATOM 3759 C C . LEU B 1 73 ? 3.163 -24.944 -13.988 1.00 8.73 71 LEU B C 1
ATOM 3760 O O . LEU B 1 73 ? 4.005 -24.043 -14.037 1.00 8.93 71 LEU B O 1
ATOM 3765 N N . PRO B 1 74 ? 3.492 -26.189 -13.639 1.00 9.42 72 PRO B N 1
ATOM 3766 C CA . PRO B 1 74 ? 4.906 -26.558 -13.494 1.00 10.11 72 PRO B CA 1
ATOM 3767 C C . PRO B 1 74 ? 5.677 -26.247 -14.771 1.00 9.07 72 PRO B C 1
ATOM 3768 O O . PRO B 1 74 ? 5.115 -26.232 -15.868 1.00 9.09 72 PRO B O 1
ATOM 3772 N N . ILE B 1 75 ? 6.981 -25.997 -14.614 1.00 9.39 73 ILE B N 1
ATOM 3773 C CA . ILE B 1 75 ? 7.843 -25.710 -15.763 1.00 9.44 73 ILE B CA 1
ATOM 3774 C C . ILE B 1 75 ? 7.638 -26.739 -16.864 1.00 8.67 73 ILE B C 1
ATOM 3775 O O . ILE B 1 75 ? 7.502 -26.394 -18.044 1.00 9.20 73 ILE B O 1
ATOM 3780 N N . LEU B 1 76 ? 7.628 -28.022 -16.493 1.00 9.13 74 LEU B N 1
ATOM 3781 C CA . LEU B 1 76 ? 7.503 -29.088 -17.478 1.00 9.36 74 LEU B CA 1
ATOM 3782 C C . LEU B 1 76 ? 6.077 -29.304 -17.960 1.00 9.03 74 LEU B C 1
ATOM 3783 O O . LEU B 1 76 ? 5.879 -30.073 -18.910 1.00 10.61 74 LEU B O 1
ATOM 3788 N N . GLY B 1 77 ? 5.089 -28.692 -17.309 1.00 9.58 75 GLY B N 1
ATOM 3789 C CA . GLY B 1 77 ? 3.725 -28.687 -17.798 1.00 9.50 75 GLY B CA 1
ATOM 3790 C C . GLY B 1 77 ? 2.760 -29.451 -16.906 1.00 9.45 75 GLY B C 1
ATOM 3791 O O . GLY B 1 77 ? 3.111 -29.992 -15.854 1.00 11.06 75 GLY B O 1
ATOM 3792 N N . LEU B 1 78 ? 1.515 -29.480 -17.375 1.00 10.13 76 LEU B N 1
ATOM 3793 C CA . LEU B 1 78 ? 0.415 -30.125 -16.672 1.00 10.75 76 LEU B CA 1
ATOM 3794 C C . LEU B 1 78 ? 0.643 -31.637 -16.630 1.00 11.38 76 LEU B C 1
ATOM 3795 O O . LEU B 1 78 ? 0.717 -32.289 -17.676 1.00 11.73 76 LEU B O 1
ATOM 3800 N N . ALA B 1 79 ? 0.749 -32.190 -15.418 1.00 12.63 77 ALA B N 1
ATOM 3801 C CA . ALA B 1 79 ? 1.150 -33.587 -15.247 1.00 13.87 77 ALA B CA 1
ATOM 3802 C C . ALA B 1 79 ? 0.227 -34.540 -16.003 1.00 13.38 77 ALA B C 1
ATOM 3803 O O . ALA B 1 79 ? 0.692 -35.468 -16.679 1.00 13.78 77 ALA B O 1
ATOM 3805 N N . GLU B 1 80 ? -1.089 -34.338 -15.897 1.00 13.27 78 GLU B N 1
ATOM 3806 C CA . GLU B 1 80 ? -2.004 -35.267 -16.553 1.00 14.41 78 GLU B CA 1
ATOM 3807 C C . GLU B 1 80 ? -1.882 -35.197 -18.071 1.00 12.63 78 GLU B C 1
ATOM 3808 O O . GLU B 1 80 ? -2.040 -36.218 -18.758 1.00 13.08 78 GLU B O 1
ATOM 3814 N N . PHE B 1 81 ? -1.613 -34.008 -18.613 1.00 11.64 79 PHE B N 1
ATOM 3815 C CA . PHE B 1 81 ? -1.393 -33.901 -20.050 1.00 11.42 79 PHE B CA 1
ATOM 3816 C C . PHE B 1 81 ? -0.139 -34.657 -20.479 1.00 11.08 79 PHE B C 1
ATOM 3817 O O . PHE B 1 81 ? -0.156 -35.403 -21.463 1.00 12.19 79 PHE B O 1
ATOM 3825 N N . ARG B 1 82 ? 0.970 -34.458 -19.764 1.00 11.17 80 ARG B N 1
ATOM 3826 C CA . ARG B 1 82 ? 2.219 -35.103 -20.161 1.00 11.30 80 ARG B CA 1
ATOM 3827 C C . ARG B 1 82 ? 2.088 -36.618 -20.131 1.00 12.14 80 ARG B C 1
ATOM 3828 O O . ARG B 1 82 ? 2.551 -37.311 -21.045 1.00 12.33 80 ARG B O 1
ATOM 3836 N N . THR B 1 83 ? 1.446 -37.147 -19.090 1.00 12.35 81 THR B N 1
ATOM 3837 C CA . THR B 1 83 ? 1.243 -38.587 -18.988 1.00 13.79 81 THR B CA 1
ATOM 3838 C C . THR B 1 83 ? 0.344 -39.093 -20.110 1.00 13.20 81 THR B C 1
ATOM 3839 O O . THR B 1 83 ? 0.655 -40.091 -20.768 1.00 13.30 81 THR B O 1
ATOM 3843 N N . CYS B 1 84 ? -0.784 -38.419 -20.338 1.00 13.28 82 CYS B N 1
ATOM 3844 C CA . CYS B 1 84 ? -1.695 -38.860 -21.390 1.00 13.46 82 CYS B CA 1
ATOM 3845 C C . CYS B 1 84 ? -1.040 -38.776 -22.761 1.00 11.63 82 CYS B C 1
ATOM 3846 O O . CYS B 1 84 ? -1.229 -39.664 -23.603 1.00 12.28 82 CYS B O 1
ATOM 3849 N N . ALA B 1 85 ? -0.283 -37.705 -23.010 1.00 11.04 83 ALA B N 1
ATOM 3850 C CA . ALA B 1 85 ? 0.354 -37.543 -24.313 1.00 11.20 83 ALA B CA 1
ATOM 3851 C C . ALA B 1 85 ? 1.377 -38.642 -24.559 1.00 10.85 83 ALA B C 1
ATOM 3852 O O . ALA B 1 85 ? 1.407 -39.248 -25.636 1.00 10.48 83 ALA B O 1
ATOM 3854 N N . SER B 1 86 ? 2.226 -38.920 -23.569 1.00 10.40 84 SER B N 1
ATOM 3855 C CA . SER B 1 86 ? 3.219 -39.973 -23.763 1.00 10.86 84 SER B CA 1
ATOM 3856 C C . SER B 1 86 ? 2.560 -41.343 -23.915 1.00 12.03 84 SER B C 1
ATOM 3857 O O . SER B 1 86 ? 3.032 -42.178 -24.696 1.00 12.50 84 SER B O 1
ATOM 3860 N N . ARG B 1 87 ? 1.461 -41.590 -23.193 1.00 12.36 85 ARG B N 1
ATOM 3861 C CA . ARG B 1 87 ? 0.744 -42.852 -23.365 1.00 14.04 85 ARG B CA 1
ATOM 3862 C C . ARG B 1 87 ? 0.156 -42.969 -24.759 1.00 13.61 85 ARG B C 1
ATOM 3863 O O . ARG B 1 87 ? 0.134 -44.059 -25.339 1.00 13.91 85 ARG B O 1
ATOM 3871 N N . LEU B 1 88 ? -0.357 -41.864 -25.298 1.00 13.47 86 LEU B N 1
ATOM 3872 C CA . LEU B 1 88 ? -0.873 -41.899 -26.660 1.00 13.54 86 LEU B CA 1
ATOM 3873 C C . LEU B 1 88 ? 0.209 -42.330 -27.639 1.00 13.47 86 LEU B C 1
ATOM 3874 O O . LEU B 1 88 ? -0.037 -43.157 -28.524 1.00 14.58 86 LEU B O 1
ATOM 3879 N N . ALA B 1 89 ? 1.421 -41.789 -27.490 1.00 12.46 87 ALA B N 1
ATOM 3880 C CA . ALA B 1 89 ? 2.491 -42.142 -28.417 1.00 12.57 87 ALA B CA 1
ATOM 3881 C C . ALA B 1 89 ? 2.958 -43.578 -28.215 1.00 11.33 87 ALA B C 1
ATOM 3882 O O . ALA B 1 89 ? 3.163 -44.311 -29.187 1.00 11.93 87 ALA B O 1
ATOM 3884 N N . LEU B 1 90 ? 3.155 -43.985 -26.965 1.00 11.41 88 LEU B N 1
ATOM 3885 C CA . LEU B 1 90 ? 3.844 -45.234 -26.676 1.00 11.83 88 LEU B CA 1
ATOM 3886 C C . LEU B 1 90 ? 2.919 -46.425 -26.477 1.00 12.34 88 LEU B C 1
ATOM 3887 O O . LEU B 1 90 ? 3.386 -47.570 -26.558 1.00 13.07 88 LEU B O 1
ATOM 3892 N N . GLY B 1 91 ? 1.634 -46.191 -26.223 1.00 12.93 89 GLY B N 1
ATOM 3893 C CA . GLY B 1 91 ? 0.701 -47.257 -25.914 1.00 15.02 89 GLY B CA 1
ATOM 3894 C C . GLY B 1 91 ? 0.550 -47.429 -24.416 1.00 16.77 89 GLY B C 1
ATOM 3895 O O . GLY B 1 91 ? 1.541 -47.358 -23.687 1.00 17.73 89 GLY B O 1
ATOM 3896 N N . ASP B 1 92 ? -0.680 -47.646 -23.940 1.00 20.74 90 ASP B N 1
ATOM 3897 C CA . ASP B 1 92 ? -0.919 -47.716 -22.499 1.00 24.69 90 ASP B CA 1
ATOM 3898 C C . ASP B 1 92 ? -0.098 -48.812 -21.830 1.00 26.09 90 ASP B C 1
ATOM 3899 O O . ASP B 1 92 ? 0.313 -48.658 -20.673 1.00 27.91 90 ASP B O 1
ATOM 3904 N N . ASP B 1 93 ? 0.154 -49.917 -22.531 1.00 25.64 91 ASP B N 1
ATOM 3905 C CA . ASP B 1 93 ? 0.887 -51.046 -21.972 1.00 27.22 91 ASP B CA 1
ATOM 3906 C C . ASP B 1 93 ? 2.367 -51.030 -22.334 1.00 24.99 91 ASP B C 1
ATOM 3907 O O . ASP B 1 93 ? 3.032 -52.066 -22.220 1.00 25.00 91 ASP B O 1
ATOM 3912 N N . SER B 1 94 ? 2.895 -49.884 -22.759 1.00 21.63 92 SER B N 1
ATOM 3913 C CA . SER B 1 94 ? 4.292 -49.813 -23.167 1.00 19.69 92 SER B CA 1
ATOM 3914 C C . SER B 1 94 ? 5.200 -50.314 -22.050 1.00 20.75 92 SER B C 1
ATOM 3915 O O . SER B 1 94 ? 5.079 -49.856 -20.904 1.00 20.70 92 SER B O 1
ATOM 3918 N N . PRO B 1 95 ? 6.107 -51.247 -22.335 1.00 22.15 93 PRO B N 1
ATOM 3919 C CA . PRO B 1 95 ? 7.104 -51.625 -21.325 1.00 21.95 93 PRO B CA 1
ATOM 3920 C C . PRO B 1 95 ? 7.922 -50.449 -20.819 1.00 20.62 93 PRO B C 1
ATOM 3921 O O . PRO B 1 95 ? 8.301 -50.435 -19.642 1.00 22.24 93 PRO B O 1
ATOM 3925 N N . ALA B 1 96 ? 8.196 -49.450 -21.663 1.00 18.72 94 ALA B N 1
ATOM 3926 C CA . ALA B 1 96 ? 8.958 -48.296 -21.199 1.00 16.40 94 ALA B CA 1
ATOM 3927 C C . ALA B 1 96 ? 8.188 -47.519 -20.139 1.00 14.92 94 ALA B C 1
ATOM 3928 O O . ALA B 1 96 ? 8.779 -47.023 -19.172 1.00 14.98 94 ALA B O 1
ATOM 3930 N N . LEU B 1 97 ? 6.870 -47.403 -20.302 1.00 15.10 95 LEU B N 1
ATOM 3931 C CA . LEU B 1 97 ? 6.052 -46.758 -19.280 1.00 16.02 95 LEU B CA 1
ATOM 3932 C C . LEU B 1 97 ? 6.003 -47.589 -18.004 1.00 19.42 95 LEU B C 1
ATOM 3933 O O . LEU B 1 97 ? 6.152 -47.055 -16.899 1.00 20.42 95 LEU B O 1
ATOM 3938 N N . GLN B 1 98 ? 5.788 -48.899 -18.133 1.00 21.77 96 GLN B N 1
ATOM 3939 C CA . GLN B 1 98 ? 5.734 -49.733 -16.937 1.00 24.21 96 GLN B CA 1
ATOM 3940 C C . GLN B 1 98 ? 7.063 -49.732 -16.193 1.00 23.79 96 GLN B C 1
ATOM 3941 O O . GLN B 1 98 ? 7.078 -49.832 -14.961 1.00 25.23 96 GLN B O 1
ATOM 3947 N N . GLU B 1 99 ? 8.175 -49.601 -16.913 1.00 21.55 97 GLU B N 1
ATOM 3948 C CA . GLU B 1 99 ? 9.508 -49.558 -16.328 1.00 20.61 97 GLU B CA 1
ATOM 3949 C C . GLU B 1 99 ? 9.920 -48.157 -15.898 1.00 19.70 97 GLU B C 1
ATOM 3950 O O . GLU B 1 99 ? 11.054 -47.972 -15.447 1.00 20.75 97 GLU B O 1
ATOM 3956 N N . LYS B 1 100 ? 9.027 -47.175 -16.036 1.00 18.17 98 LYS B N 1
ATOM 3957 C CA . LYS B 1 100 ? 9.237 -45.824 -15.512 1.00 18.58 98 LYS B CA 1
ATOM 3958 C C . LYS B 1 100 ? 10.461 -45.155 -16.128 1.00 16.68 98 LYS B C 1
ATOM 3959 O O . LYS B 1 100 ? 11.177 -44.399 -15.472 1.00 17.37 98 LYS B O 1
ATOM 3965 N N . ARG B 1 101 ? 10.699 -45.418 -17.408 1.00 14.45 99 ARG B N 1
ATOM 3966 C CA . ARG B 1 101 ? 11.841 -44.827 -18.090 1.00 13.94 99 ARG B CA 1
ATOM 3967 C C . ARG B 1 101 ? 11.400 -43.890 -19.211 1.00 12.22 99 ARG B C 1
ATOM 3968 O O . ARG B 1 101 ? 12.074 -43.767 -20.237 1.00 11.92 99 ARG B O 1
ATOM 3976 N N . VAL B 1 102 ? 10.277 -43.207 -18.998 1.00 11.97 100 VAL B N 1
ATOM 3977 C CA . VAL B 1 102 ? 9.731 -42.239 -19.938 1.00 11.06 100 VAL B CA 1
ATOM 3978 C C . VAL B 1 102 ? 9.543 -40.899 -19.239 1.00 10.56 100 VAL B C 1
ATOM 3979 O O . VAL B 1 102 ? 9.047 -40.837 -18.109 1.00 12.59 100 VAL B O 1
ATOM 3983 N N . GLY B 1 103 ? 9.925 -39.827 -19.928 1.00 10.53 101 GLY B N 1
ATOM 3984 C CA . GLY B 1 103 ? 9.614 -38.482 -19.486 1.00 10.90 101 GLY B CA 1
ATOM 3985 C C . GLY B 1 103 ? 8.790 -37.763 -20.536 1.00 9.88 101 GLY B C 1
ATOM 3986 O O . GLY B 1 103 ? 8.798 -38.141 -21.713 1.00 10.22 101 GLY B O 1
ATOM 3987 N N . GLY B 1 104 ? 8.047 -36.746 -20.118 1.00 10.22 102 GLY B N 1
ATOM 3988 C CA . GLY B 1 104 ? 7.278 -35.935 -21.039 1.00 11.01 102 GLY B CA 1
ATOM 3989 C C . GLY B 1 104 ? 7.394 -34.472 -20.674 1.00 10.02 102 GLY B C 1
ATOM 3990 O O . GLY B 1 104 ? 7.233 -34.110 -19.505 1.00 12.27 102 GLY B O 1
ATOM 3991 N N . VAL B 1 105 ? 7.688 -33.621 -21.653 1.00 9.34 103 VAL B N 1
ATOM 3992 C CA . VAL B 1 105 ? 7.789 -32.181 -21.439 1.00 9.52 103 VAL B CA 1
ATOM 3993 C C . VAL B 1 105 ? 6.723 -31.514 -22.288 1.00 8.27 103 VAL B C 1
ATOM 3994 O O . VAL B 1 105 ? 6.794 -31.550 -23.522 1.00 8.59 103 VAL B O 1
ATOM 3998 N N . GLN B 1 106 ? 5.744 -30.887 -21.640 1.00 7.88 104 GLN B N 1
ATOM 3999 C CA . GLN B 1 106 ? 4.761 -30.133 -22.399 1.00 7.81 104 GLN B CA 1
ATOM 4000 C C . GLN B 1 106 ? 5.466 -28.999 -23.128 1.00 7.94 104 GLN B C 1
ATOM 4001 O O . GLN B 1 106 ? 6.373 -28.360 -22.589 1.00 8.38 104 GLN B O 1
ATOM 4007 N N A SER B 1 107 ? 5.038 -28.741 -24.359 0.65 7.85 105 SER B N 1
ATOM 4008 N N B SER B 1 107 ? 5.064 -28.760 -24.374 0.35 8.21 105 SER B N 1
ATOM 4009 C CA A SER B 1 107 ? 5.745 -27.804 -25.213 0.65 7.58 105 SER B CA 1
ATOM 4010 C CA B SER B 1 107 ? 5.766 -27.809 -25.220 0.35 8.59 105 SER B CA 1
ATOM 4011 C C A SER B 1 107 ? 4.763 -26.980 -26.029 0.65 7.11 105 SER B C 1
ATOM 4012 C C B SER B 1 107 ? 4.775 -26.989 -26.032 0.35 7.94 105 SER B C 1
ATOM 4013 O O A SER B 1 107 ? 3.566 -27.279 -26.107 0.65 8.26 105 SER B O 1
ATOM 4014 O O B SER B 1 107 ? 3.580 -27.292 -26.099 0.35 8.65 105 SER B O 1
ATOM 4019 N N . LEU B 1 108 ? 5.297 -25.937 -26.663 1.00 8.05 106 LEU B N 1
ATOM 4020 C CA . LEU B 1 108 ? 4.501 -25.043 -27.503 1.00 7.51 106 LEU B CA 1
ATOM 4021 C C . LEU B 1 108 ? 4.390 -25.656 -28.892 1.00 7.34 106 LEU B C 1
ATOM 4022 O O . LEU B 1 108 ? 5.164 -25.359 -29.810 1.00 8.26 106 LEU B O 1
ATOM 4027 N N . GLY B 1 109 ? 3.407 -26.543 -29.038 1.00 7.76 107 GLY B N 1
ATOM 4028 C CA . GLY B 1 109 ? 3.238 -27.321 -30.244 1.00 7.97 107 GLY B CA 1
ATOM 4029 C C . GLY B 1 109 ? 4.366 -28.304 -30.497 1.00 8.00 107 GLY B C 1
ATOM 4030 O O . GLY B 1 109 ? 5.297 -28.466 -29.688 1.00 7.91 107 GLY B O 1
ATOM 4031 N N . GLY B 1 110 ? 4.280 -28.981 -31.642 1.00 8.08 108 GLY B N 1
ATOM 4032 C CA . GLY B 1 110 ? 5.379 -29.821 -32.071 1.00 8.04 108 GLY B CA 1
ATOM 4033 C C . GLY B 1 110 ? 6.653 -29.028 -32.276 1.00 7.63 108 GLY B C 1
ATOM 4034 O O . GLY B 1 110 ? 7.746 -29.524 -32.001 1.00 8.21 108 GLY B O 1
ATOM 4035 N N . THR B 1 111 ? 6.527 -27.784 -32.759 1.00 7.60 109 THR B N 1
ATOM 4036 C CA . THR B 1 111 ? 7.710 -26.944 -32.952 1.00 7.86 109 THR B CA 1
ATOM 4037 C C . THR B 1 111 ? 8.466 -26.767 -31.647 1.00 7.18 109 THR B C 1
ATOM 4038 O O . THR B 1 111 ? 9.689 -26.939 -31.587 1.00 7.70 109 THR B O 1
ATOM 4042 N N . GLY B 1 112 ? 7.746 -26.409 -30.588 1.00 7.45 110 GLY B N 1
ATOM 4043 C CA . GLY B 1 112 ? 8.387 -26.215 -29.301 1.00 7.59 110 GLY B CA 1
ATOM 4044 C C . GLY B 1 112 ? 9.040 -27.483 -28.781 1.00 7.17 110 GLY B C 1
ATOM 4045 O O . GLY B 1 112 ? 10.102 -27.431 -28.155 1.00 7.95 110 GLY B O 1
ATOM 4046 N N . ALA B 1 113 ? 8.402 -28.638 -29.017 1.00 7.65 111 ALA B N 1
ATOM 4047 C CA . ALA B 1 113 ? 8.985 -29.903 -28.575 1.00 7.42 111 ALA B CA 1
ATOM 4048 C C . ALA B 1 113 ? 10.278 -30.195 -29.324 1.00 7.48 111 ALA B C 1
ATOM 4049 O O . ALA B 1 113 ? 11.280 -30.611 -28.723 1.00 8.04 111 ALA B O 1
ATOM 4051 N N . LEU B 1 114 ? 10.277 -29.975 -30.643 1.00 7.43 112 LEU B N 1
ATOM 4052 C CA . LEU B 1 114 ? 11.504 -30.125 -31.412 1.00 7.48 112 LEU B CA 1
ATOM 4053 C C . LEU B 1 114 ? 12.585 -29.199 -30.892 1.00 7.57 112 LEU B C 1
ATOM 4054 O O . LEU B 1 114 ? 13.742 -29.609 -30.750 1.00 8.40 112 LEU B O 1
ATOM 4059 N N . ARG B 1 115 ? 12.228 -27.943 -30.599 1.00 8.00 113 ARG B N 1
ATOM 4060 C CA . ARG B 1 115 ? 13.231 -26.975 -30.174 1.00 8.14 113 ARG B CA 1
ATOM 4061 C C . ARG B 1 115 ? 13.848 -27.355 -28.833 1.00 8.10 113 ARG B C 1
ATOM 4062 O O . ARG B 1 115 ? 15.067 -27.272 -28.662 1.00 8.69 113 ARG B O 1
ATOM 4070 N N . ILE B 1 116 ? 13.018 -27.718 -27.846 1.00 8.05 114 ILE B N 1
ATOM 4071 C CA . ILE B 1 116 ? 13.555 -28.100 -26.540 1.00 8.87 114 ILE B CA 1
ATOM 4072 C C . ILE B 1 116 ? 14.451 -29.324 -26.671 1.00 8.03 114 ILE B C 1
ATOM 4073 O O . ILE B 1 116 ? 15.519 -29.404 -26.054 1.00 8.52 114 ILE B O 1
ATOM 4078 N N . GLY B 1 117 ? 14.019 -30.310 -27.458 1.00 8.29 115 GLY B N 1
ATOM 4079 C CA . GLY B 1 117 ? 14.848 -31.490 -27.652 1.00 8.87 115 GLY B CA 1
ATOM 4080 C C . GLY B 1 117 ? 16.162 -31.166 -28.334 1.00 8.27 115 GLY B C 1
ATOM 4081 O O . GLY B 1 117 ? 17.219 -31.672 -27.944 1.00 9.16 115 GLY B O 1
ATOM 4082 N N . ALA B 1 118 ? 16.114 -30.310 -29.355 1.00 7.94 116 ALA B N 1
ATOM 4083 C CA . ALA B 1 118 ? 17.338 -29.924 -30.050 1.00 8.54 116 ALA B CA 1
ATOM 4084 C C . ALA B 1 118 ? 18.288 -29.178 -29.120 1.00 8.63 116 ALA B C 1
ATOM 4085 O O . ALA B 1 118 ? 19.499 -29.426 -29.122 1.00 9.47 116 ALA B O 1
ATOM 4087 N N . GLU B 1 119 ? 17.752 -28.252 -28.322 1.00 8.50 117 GLU B N 1
ATOM 4088 C CA . GLU B 1 119 ? 18.575 -27.537 -27.349 1.00 8.86 117 GLU B CA 1
ATOM 4089 C C . GLU B 1 119 ? 19.229 -28.500 -26.375 1.00 9.04 117 GLU B C 1
ATOM 4090 O O . GLU B 1 119 ? 20.404 -28.342 -26.023 1.00 10.86 117 GLU B O 1
ATOM 4096 N N . PHE B 1 120 ? 18.469 -29.483 -25.898 1.00 8.56 118 PHE B N 1
ATOM 4097 C CA . PHE B 1 120 ? 19.044 -30.455 -24.983 1.00 8.71 118 PHE B CA 1
ATOM 4098 C C . PHE B 1 120 ? 20.188 -31.222 -25.637 1.00 9.47 118 PHE B C 1
ATOM 4099 O O . PHE B 1 120 ? 21.255 -31.401 -25.039 1.00 9.94 118 PHE B O 1
ATOM 4107 N N . LEU B 1 121 ? 19.969 -31.727 -26.854 1.00 9.20 119 LEU B N 1
ATOM 4108 C CA . LEU B 1 121 ? 20.990 -32.542 -27.508 1.00 9.25 119 LEU B CA 1
ATOM 4109 C C . LEU B 1 121 ? 22.254 -31.737 -27.778 1.00 9.23 119 LEU B C 1
ATOM 4110 O O . LEU B 1 121 ? 23.370 -32.254 -27.621 1.00 10.43 119 LEU B O 1
ATOM 4115 N N . ALA B 1 122 ? 22.099 -30.475 -28.188 1.00 9.49 120 ALA B N 1
ATOM 4116 C CA . ALA B 1 122 ? 23.234 -29.609 -28.475 1.00 10.75 120 ALA B CA 1
ATOM 4117 C C . ALA B 1 122 ? 24.056 -29.279 -27.239 1.00 10.72 120 ALA B C 1
ATOM 4118 O O . ALA B 1 122 ? 25.166 -28.758 -27.375 1.00 12.30 120 ALA B O 1
ATOM 4120 N N . ARG B 1 123 ? 23.524 -29.529 -26.050 1.00 10.60 121 ARG B N 1
ATOM 4121 C CA . ARG B 1 123 ? 24.224 -29.291 -24.796 1.00 11.40 121 ARG B CA 1
ATOM 4122 C C . ARG B 1 123 ? 24.737 -30.556 -24.135 1.00 11.71 121 ARG B C 1
ATOM 4123 O O . ARG B 1 123 ? 25.805 -30.531 -23.527 1.00 12.91 121 ARG B O 1
ATOM 4131 N N . TRP B 1 124 ? 24.004 -31.663 -24.224 1.00 11.27 122 TRP B N 1
ATOM 4132 C CA . TRP B 1 124 ? 24.278 -32.811 -23.374 1.00 12.05 122 TRP B CA 1
ATOM 4133 C C . TRP B 1 124 ? 24.453 -34.136 -24.098 1.00 11.67 122 TRP B C 1
ATOM 4134 O O . TRP B 1 124 ? 24.763 -35.135 -23.438 1.00 14.22 122 TRP B O 1
ATOM 4145 N N . TYR B 1 125 ? 24.253 -34.194 -25.410 1.00 11.25 123 TYR B N 1
ATOM 4146 C CA . TYR B 1 125 ? 24.304 -35.453 -26.135 1.00 11.50 123 TYR B CA 1
ATOM 4147 C C . TYR B 1 125 ? 25.596 -35.566 -26.938 1.00 12.04 123 TYR B C 1
ATOM 4148 O O . TYR B 1 125 ? 26.030 -34.603 -27.577 1.00 12.45 123 TYR B O 1
ATOM 4157 N N . ASN B 1 126 ? 26.207 -36.756 -26.908 1.00 12.96 124 ASN B N 1
ATOM 4158 C CA . ASN B 1 126 ? 27.400 -37.039 -27.705 1.00 14.56 124 ASN B CA 1
ATOM 4159 C C . ASN B 1 126 ? 28.565 -36.149 -27.277 1.00 15.88 124 ASN B C 1
ATOM 4160 O O . ASN B 1 126 ? 29.355 -35.682 -28.100 1.00 17.00 124 ASN B O 1
ATOM 4165 N N . GLY B 1 127 ? 28.680 -35.931 -25.975 1.00 16.94 125 GLY B N 1
ATOM 4166 C CA . GLY B 1 127 ? 29.605 -34.968 -25.411 1.00 17.96 125 GLY B CA 1
ATOM 4167 C C . GLY B 1 127 ? 28.866 -33.766 -24.846 1.00 18.54 125 GLY B C 1
ATOM 4168 O O . GLY B 1 127 ? 27.645 -33.640 -24.944 1.00 19.31 125 GLY B O 1
ATOM 4169 N N . THR B 1 128 ? 29.637 -32.872 -24.241 1.00 18.94 126 THR B N 1
ATOM 4170 C CA . THR B 1 128 ? 29.093 -31.643 -23.680 1.00 19.42 126 THR B CA 1
ATOM 4171 C C . THR B 1 128 ? 29.267 -30.522 -24.692 1.00 17.65 126 THR B C 1
ATOM 4172 O O . THR B 1 128 ? 30.379 -30.289 -25.178 1.00 18.15 126 THR B O 1
ATOM 4176 N N . ASN B 1 129 ? 28.168 -29.839 -25.013 1.00 16.23 127 ASN B N 1
ATOM 4177 C CA . ASN B 1 129 ? 28.186 -28.741 -25.980 1.00 15.27 127 ASN B CA 1
ATOM 4178 C C . ASN B 1 129 ? 28.766 -29.171 -27.326 1.00 15.60 127 ASN B C 1
ATOM 4179 O O . ASN B 1 129 ? 29.548 -28.449 -27.944 1.00 17.72 127 ASN B O 1
ATOM 4184 N N . ASN B 1 130 ? 28.372 -30.349 -27.793 1.00 14.40 128 ASN B N 1
ATOM 4185 C CA . ASN B 1 130 ? 28.836 -30.840 -29.087 1.00 14.54 128 ASN B CA 1
ATOM 4186 C C . ASN B 1 130 ? 27.876 -30.343 -30.160 1.00 13.83 128 ASN B C 1
ATOM 4187 O O . ASN B 1 130 ? 26.798 -30.910 -30.366 1.00 14.60 128 ASN B O 1
ATOM 4192 N N . LYS B 1 131 ? 28.276 -29.280 -30.849 1.00 14.53 129 LYS B N 1
ATOM 4193 C CA . LYS B 1 131 ? 27.493 -28.725 -31.944 1.00 14.75 129 LYS B CA 1
ATOM 4194 C C . LYS B 1 131 ? 27.825 -29.371 -33.278 1.00 14.01 129 LYS B C 1
ATOM 4195 O O . LYS B 1 131 ? 27.235 -28.993 -34.296 1.00 14.76 129 LYS B O 1
ATOM 4201 N N . ASP B 1 132 ? 28.746 -30.333 -33.293 1.00 14.22 130 ASP B N 1
ATOM 4202 C CA . ASP B 1 132 ? 29.225 -30.944 -34.520 1.00 14.72 130 ASP B CA 1
ATOM 4203 C C . ASP B 1 132 ? 28.547 -32.267 -34.852 1.00 13.72 130 ASP B C 1
ATOM 4204 O O . ASP B 1 132 ? 28.734 -32.769 -35.963 1.00 14.87 130 ASP B O 1
ATOM 4209 N N . THR B 1 133 ? 27.763 -32.834 -33.940 1.00 12.99 131 THR B N 1
ATOM 4210 C CA . THR B 1 133 ? 27.043 -34.070 -34.239 1.00 12.33 131 THR B CA 1
ATOM 4211 C C . THR B 1 133 ? 26.180 -33.856 -35.470 1.00 11.60 131 THR B C 1
ATOM 4212 O O . THR B 1 133 ? 25.362 -32.928 -35.479 1.00 12.07 131 THR B O 1
ATOM 4216 N N . PRO B 1 134 ? 26.318 -34.663 -36.517 1.00 12.20 132 PRO B N 1
ATOM 4217 C CA . PRO B 1 134 ? 25.468 -34.457 -37.693 1.00 11.70 132 PRO B CA 1
ATOM 4218 C C . PRO B 1 134 ? 24.000 -34.657 -37.351 1.00 11.02 132 PRO B C 1
ATOM 4219 O O . PRO B 1 134 ? 23.629 -35.563 -36.597 1.00 11.20 132 PRO B O 1
ATOM 4223 N N . VAL B 1 135 ? 23.164 -33.783 -37.902 1.00 10.81 133 VAL B N 1
ATOM 4224 C CA . VAL B 1 135 ? 21.714 -33.898 -37.810 1.00 10.68 133 VAL B CA 1
ATOM 4225 C C . VAL B 1 135 ? 21.189 -34.130 -39.218 1.00 10.95 133 VAL B C 1
ATOM 4226 O O . VAL B 1 135 ? 21.395 -33.293 -40.106 1.00 12.33 133 VAL B O 1
ATOM 4230 N N . TYR B 1 136 ? 20.518 -35.260 -39.421 1.00 10.27 134 TYR B N 1
ATOM 4231 C CA . TYR B 1 136 ? 20.005 -35.648 -40.727 1.00 10.50 134 TYR B CA 1
ATOM 4232 C C . TYR B 1 136 ? 18.496 -35.438 -40.795 1.00 9.85 134 TYR B C 1
ATOM 4233 O O . TYR B 1 136 ? 17.757 -35.893 -39.914 1.00 10.70 134 TYR B O 1
ATOM 4242 N N . VAL B 1 137 ? 18.041 -34.790 -41.865 1.00 10.39 135 VAL B N 1
ATOM 4243 C CA . VAL B 1 137 ? 16.624 -34.584 -42.130 1.00 10.53 135 VAL B CA 1
ATOM 4244 C C . VAL B 1 137 ? 16.323 -35.173 -43.504 1.00 10.30 135 VAL B C 1
ATOM 4245 O O . VAL B 1 137 ? 17.215 -35.342 -44.336 1.00 11.10 135 VAL B O 1
ATOM 4249 N N . SER B 1 138 ? 15.058 -35.494 -43.744 1.00 10.43 136 SER B N 1
ATOM 4250 C CA . SER B 1 138 ? 14.704 -36.127 -45.008 1.00 10.89 136 SER B CA 1
ATOM 4251 C C . SER B 1 138 ? 14.777 -35.142 -46.171 1.00 11.42 136 SER B C 1
ATOM 4252 O O . SER B 1 138 ? 14.627 -33.928 -46.004 1.00 11.15 136 SER B O 1
ATOM 4255 N N . SER B 1 139 ? 15.000 -35.691 -47.364 1.00 12.22 137 SER B N 1
ATOM 4256 C CA . SER B 1 139 ? 14.961 -34.923 -48.602 1.00 12.62 137 SER B CA 1
ATOM 4257 C C . SER B 1 139 ? 13.698 -35.273 -49.395 1.00 13.45 137 SER B C 1
ATOM 4258 O O . SER B 1 139 ? 13.627 -36.342 -49.995 1.00 14.14 137 SER B O 1
ATOM 4261 N N . PRO B 1 140 ? 12.692 -34.386 -49.406 1.00 12.98 138 PRO B N 1
ATOM 4262 C CA . PRO B 1 140 ? 12.558 -33.120 -48.682 1.00 12.59 138 PRO B CA 1
ATOM 4263 C C . PRO B 1 140 ? 11.954 -33.352 -47.303 1.00 10.86 138 PRO B C 1
ATOM 4264 O O . PRO B 1 140 ? 11.632 -34.494 -46.945 1.00 11.52 138 PRO B O 1
ATOM 4268 N N . THR B 1 141 ? 11.811 -32.273 -46.537 1.00 11.63 139 THR B N 1
ATOM 4269 C CA . THR B 1 141 ? 11.218 -32.344 -45.211 1.00 11.55 139 THR B CA 1
ATOM 4270 C C . THR B 1 141 ? 10.419 -31.074 -44.958 1.00 12.47 139 THR B C 1
ATOM 4271 O O . THR B 1 141 ? 10.346 -30.176 -45.800 1.00 14.82 139 THR B O 1
ATOM 4275 N N . TRP B 1 142 ? 9.785 -31.032 -43.796 1.00 12.52 140 TRP B N 1
ATOM 4276 C CA . TRP B 1 142 ? 9.183 -29.813 -43.282 1.00 13.32 140 TRP B CA 1
ATOM 4277 C C . TRP B 1 142 ? 10.298 -28.803 -43.039 1.00 15.45 140 TRP B C 1
ATOM 4278 O O . TRP B 1 142 ? 11.227 -29.071 -42.279 1.00 15.31 140 TRP B O 1
ATOM 4289 N N . GLU B 1 143 ? 10.232 -27.646 -43.703 1.00 21.27 141 GLU B N 1
ATOM 4290 C CA . GLU B 1 143 ? 11.425 -26.803 -43.774 1.00 23.91 141 GLU B CA 1
ATOM 4291 C C . GLU B 1 143 ? 11.871 -26.303 -42.405 1.00 20.93 141 GLU B C 1
ATOM 4292 O O . GLU B 1 143 ? 13.064 -26.036 -42.198 1.00 23.46 141 GLU B O 1
ATOM 4298 N N . ASN B 1 144 ? 10.948 -26.188 -41.451 1.00 16.09 142 ASN B N 1
ATOM 4299 C CA . ASN B 1 144 ? 11.356 -25.681 -40.150 1.00 13.66 142 ASN B CA 1
ATOM 4300 C C . ASN B 1 144 ? 12.266 -26.646 -39.400 1.00 13.41 142 ASN B C 1
ATOM 4301 O O . ASN B 1 144 ? 12.858 -26.238 -38.398 1.00 14.91 142 ASN B O 1
ATOM 4306 N N . HIS B 1 145 ? 12.400 -27.900 -39.851 1.00 12.15 143 HIS B N 1
ATOM 4307 C CA . HIS B 1 145 ? 13.384 -28.786 -39.236 1.00 12.49 143 HIS B CA 1
ATOM 4308 C C . HIS B 1 145 ? 14.766 -28.154 -39.263 1.00 11.80 143 HIS B C 1
ATOM 4309 O O . HIS B 1 145 ? 15.452 -28.083 -38.238 1.00 12.38 143 HIS B O 1
ATOM 4316 N N . ASN B 1 146 ? 15.193 -27.674 -40.432 1.00 12.56 144 ASN B N 1
ATOM 4317 C CA . ASN B 1 146 ? 16.527 -27.100 -40.535 1.00 13.12 144 ASN B CA 1
ATOM 4318 C C . ASN B 1 146 ? 16.678 -25.908 -39.602 1.00 12.81 144 ASN B C 1
ATOM 4319 O O . ASN B 1 146 ? 17.672 -25.799 -38.877 1.00 12.88 144 ASN B O 1
ATOM 4324 N N . GLY B 1 147 ? 15.702 -24.998 -39.617 1.00 12.89 145 GLY B N 1
ATOM 4325 C CA . GLY B 1 147 ? 15.810 -23.796 -38.807 1.00 12.90 145 GLY B CA 1
ATOM 4326 C C . GLY B 1 147 ? 15.871 -24.087 -37.319 1.00 10.73 145 GLY B C 1
ATOM 4327 O O . GLY B 1 147 ? 16.627 -23.446 -36.586 1.00 11.93 145 GLY B O 1
ATOM 4328 N N . VAL B 1 148 ? 15.063 -25.043 -36.849 1.00 10.24 146 VAL B N 1
ATOM 4329 C CA . VAL B 1 148 ? 15.062 -25.379 -35.426 1.00 10.16 146 VAL B CA 1
ATOM 4330 C C . VAL B 1 148 ? 16.422 -25.923 -35.000 1.00 10.18 146 VAL B C 1
ATOM 4331 O O . VAL B 1 148 ? 16.996 -25.483 -33.997 1.00 10.80 146 VAL B O 1
ATOM 4335 N N . PHE B 1 149 ? 16.964 -26.879 -35.760 1.00 10.38 147 PHE B N 1
ATOM 4336 C CA . PHE B 1 149 ? 18.231 -27.479 -35.354 1.00 10.95 147 PHE B CA 1
ATOM 4337 C C . PHE B 1 149 ? 19.399 -26.517 -35.541 1.00 11.70 147 PHE B C 1
ATOM 4338 O O . PHE B 1 149 ? 20.327 -26.497 -34.723 1.00 12.71 147 PHE B O 1
ATOM 4346 N N . THR B 1 150 ? 19.361 -25.689 -36.587 1.00 11.89 148 THR B N 1
ATOM 4347 C CA . THR B 1 150 ? 20.392 -24.668 -36.745 1.00 12.80 148 THR B CA 1
ATOM 4348 C C . THR B 1 150 ? 20.365 -23.677 -35.589 1.00 12.64 148 THR B C 1
ATOM 4349 O O . THR B 1 150 ? 21.416 -23.309 -35.050 1.00 13.56 148 THR B O 1
ATOM 4353 N N . THR B 1 151 ? 19.171 -23.236 -35.185 1.00 11.64 149 THR B N 1
ATOM 4354 C CA . THR B 1 151 ? 19.099 -22.248 -34.116 1.00 11.82 149 THR B CA 1
ATOM 4355 C C . THR B 1 151 ? 19.584 -22.829 -32.795 1.00 11.89 149 THR B C 1
ATOM 4356 O O . THR B 1 151 ? 20.157 -22.105 -31.973 1.00 12.99 149 THR B O 1
ATOM 4360 N N . ALA B 1 152 ? 19.394 -24.133 -32.588 1.00 12.19 150 ALA B N 1
ATOM 4361 C CA . ALA B 1 152 ? 19.946 -24.793 -31.413 1.00 13.55 150 ALA B CA 1
ATOM 4362 C C . ALA B 1 152 ? 21.461 -24.914 -31.471 1.00 14.57 150 ALA B C 1
ATOM 4363 O O . ALA B 1 152 ? 22.072 -25.312 -30.475 1.00 17.42 150 ALA B O 1
ATOM 4365 N N . GLY B 1 153 ? 22.081 -24.578 -32.599 1.00 14.69 151 GLY B N 1
ATOM 4366 C CA . GLY B 1 153 ? 23.525 -24.493 -32.684 1.00 15.23 151 GLY B CA 1
ATOM 4367 C C . GLY B 1 153 ? 24.185 -25.582 -33.491 1.00 14.41 151 GLY B C 1
ATOM 4368 O O . GLY B 1 153 ? 25.409 -25.542 -33.655 1.00 15.92 151 GLY B O 1
ATOM 4369 N N . PHE B 1 154 ? 23.429 -26.553 -33.998 1.00 13.78 152 PHE B N 1
ATOM 4370 C CA . PHE B 1 154 ? 24.033 -27.603 -34.803 1.00 13.22 152 PHE B CA 1
ATOM 4371 C C . PHE B 1 154 ? 24.587 -27.025 -36.097 1.00 15.07 152 PHE B C 1
ATOM 4372 O O . PHE B 1 154 ? 23.884 -26.333 -36.841 1.00 16.63 152 PHE B O 1
ATOM 4380 N N . LYS B 1 155 ? 25.862 -27.295 -36.347 1.00 14.77 153 LYS B N 1
ATOM 4381 C CA . LYS B 1 155 ? 26.586 -26.720 -37.469 1.00 17.16 153 LYS B CA 1
ATOM 4382 C C . LYS B 1 155 ? 26.544 -27.582 -38.721 1.00 18.20 153 LYS B C 1
ATOM 4383 O O . LYS B 1 155 ? 26.908 -27.096 -39.798 1.00 21.33 153 LYS B O 1
ATOM 4389 N N . ASP B 1 156 ? 26.103 -28.837 -38.616 1.00 16.07 154 ASP B N 1
ATOM 4390 C CA . ASP B 1 156 ? 26.254 -29.818 -39.691 1.00 16.29 154 ASP B CA 1
ATOM 4391 C C . ASP B 1 156 ? 24.903 -30.507 -39.893 1.00 15.67 154 ASP B C 1
ATOM 4392 O O . ASP B 1 156 ? 24.671 -31.608 -39.387 1.00 15.94 154 ASP B O 1
ATOM 4397 N N . ILE B 1 157 ? 24.008 -29.835 -40.619 1.00 14.94 155 ILE B N 1
ATOM 4398 C CA . ILE B 1 157 ? 22.709 -30.392 -40.977 1.00 15.24 155 ILE B CA 1
ATOM 4399 C C . ILE B 1 157 ? 22.844 -31.046 -42.340 1.00 14.33 155 ILE B C 1
ATOM 4400 O O . ILE B 1 157 ? 23.290 -30.409 -43.302 1.00 15.72 155 ILE B O 1
ATOM 4405 N N . ARG B 1 158 ? 22.442 -32.305 -42.430 1.00 13.08 156 ARG B N 1
ATOM 4406 C CA . ARG B 1 158 ? 22.573 -33.098 -43.640 1.00 13.03 156 ARG B CA 1
ATOM 4407 C C . ARG B 1 158 ? 21.204 -33.615 -44.038 1.00 12.90 156 ARG B C 1
ATOM 4408 O O . ARG B 1 158 ? 20.261 -33.596 -43.251 1.00 12.65 156 ARG B O 1
ATOM 4416 N N . SER B 1 159 ? 21.094 -34.090 -45.271 1.00 14.12 157 SER B N 1
ATOM 4417 C CA . SER B 1 159 ? 19.870 -34.739 -45.703 1.00 15.41 157 SER B CA 1
ATOM 4418 C C . SER B 1 159 ? 20.104 -36.217 -45.980 1.00 13.51 157 SER B C 1
ATOM 4419 O O . SER B 1 159 ? 21.203 -36.639 -46.353 1.00 15.57 157 SER B O 1
ATOM 4422 N N . TYR B 1 160 ? 19.059 -37.005 -45.765 1.00 12.55 158 TYR B N 1
ATOM 4423 C CA . TYR B 1 160 ? 19.016 -38.370 -46.261 1.00 12.76 158 TYR B CA 1
ATOM 4424 C C . TYR B 1 160 ? 18.047 -38.461 -47.427 1.00 12.54 158 TYR B C 1
ATOM 4425 O O . TYR B 1 160 ? 16.989 -37.824 -47.425 1.00 13.12 158 TYR B O 1
ATOM 4434 N N . ARG B 1 161 ? 18.430 -39.247 -48.427 1.00 12.49 159 ARG B N 1
ATOM 4435 C CA . ARG B 1 161 ? 17.552 -39.483 -49.560 1.00 13.24 159 ARG B CA 1
ATOM 4436 C C . ARG B 1 161 ? 16.236 -40.074 -49.079 1.00 13.16 159 ARG B C 1
ATOM 4437 O O . ARG B 1 161 ? 16.192 -40.851 -48.121 1.00 13.14 159 ARG B O 1
ATOM 4445 N N . TYR B 1 162 ? 15.153 -39.678 -49.735 1.00 12.91 160 TYR B N 1
ATOM 4446 C CA . TYR B 1 162 ? 13.830 -40.057 -49.267 1.00 13.40 160 TYR B CA 1
ATOM 4447 C C . TYR B 1 162 ? 12.849 -40.106 -50.433 1.00 14.36 160 TYR B C 1
ATOM 4448 O O . TYR B 1 162 ? 12.392 -41.186 -50.818 1.00 16.02 160 TYR B O 1
ATOM 4457 N N . TRP B 1 163 ? 12.530 -38.955 -51.020 1.00 14.70 161 TRP B N 1
ATOM 4458 C CA . TRP B 1 163 ? 11.615 -38.924 -52.155 1.00 15.98 161 TRP B CA 1
ATOM 4459 C C . TRP B 1 163 ? 12.341 -39.297 -53.441 1.00 17.01 161 TRP B C 1
ATOM 4460 O O . TRP B 1 163 ? 13.376 -38.712 -53.779 1.00 17.94 161 TRP B O 1
ATOM 4471 N N . ASP B 1 164 ? 11.780 -40.262 -54.164 1.00 18.12 162 ASP B N 1
ATOM 4472 C CA . ASP B 1 164 ? 12.251 -40.650 -55.490 1.00 20.13 162 ASP B CA 1
ATOM 4473 C C . ASP B 1 164 ? 11.277 -40.055 -56.501 1.00 21.30 162 ASP B C 1
ATOM 4474 O O . ASP B 1 164 ? 10.127 -40.496 -56.593 1.00 21.05 162 ASP B O 1
ATOM 4479 N N . THR B 1 165 ? 11.737 -39.053 -57.258 1.00 24.21 163 THR B N 1
ATOM 4480 C CA . THR B 1 165 ? 10.845 -38.337 -58.169 1.00 27.66 163 THR B CA 1
ATOM 4481 C C . THR B 1 165 ? 10.353 -39.237 -59.298 1.00 29.01 163 THR B C 1
ATOM 4482 O O . THR B 1 165 ? 9.199 -39.129 -59.730 1.00 29.79 163 THR B O 1
ATOM 4486 N N . GLU B 1 166 ? 11.207 -40.138 -59.784 1.00 29.27 164 GLU B N 1
ATOM 4487 C CA . GLU B 1 166 ? 10.816 -40.970 -60.917 1.00 29.79 164 GLU B CA 1
ATOM 4488 C C . GLU B 1 166 ? 9.807 -42.036 -60.505 1.00 30.59 164 GLU B C 1
ATOM 4489 O O . GLU B 1 166 ? 8.817 -42.264 -61.210 1.00 31.39 164 GLU B O 1
ATOM 4495 N N . LYS B 1 167 ? 10.027 -42.692 -59.364 1.00 29.15 165 LYS B N 1
ATOM 4496 C CA . LYS B 1 167 ? 9.094 -43.719 -58.919 1.00 28.17 165 LYS B CA 1
ATOM 4497 C C . LYS B 1 167 ? 7.917 -43.148 -58.142 1.00 25.65 165 LYS B C 1
ATOM 4498 O O . LYS B 1 167 ? 6.958 -43.879 -57.880 1.00 26.30 165 LYS B O 1
ATOM 4504 N N . ARG B 1 168 ? 7.978 -41.877 -57.749 1.00 23.44 166 ARG B N 1
ATOM 4505 C CA . ARG B 1 168 ? 6.940 -41.262 -56.919 1.00 23.29 166 ARG B CA 1
ATOM 4506 C C . ARG B 1 168 ? 6.714 -42.054 -55.630 1.00 21.19 166 ARG B C 1
ATOM 4507 O O . ARG B 1 168 ? 5.586 -42.384 -55.255 1.00 21.95 166 ARG B O 1
ATOM 4515 N N . GLY B 1 169 ? 7.812 -42.364 -54.954 1.00 18.81 167 GLY B N 1
ATOM 4516 C CA . GLY B 1 169 ? 7.751 -43.111 -53.717 1.00 18.44 167 GLY B CA 1
ATOM 4517 C C . GLY B 1 169 ? 9.073 -43.031 -52.990 1.00 16.77 167 GLY B C 1
ATOM 4518 O O . GLY B 1 169 ? 9.923 -42.195 -53.298 1.00 17.67 167 GLY B O 1
ATOM 4519 N N . LEU B 1 170 ? 9.237 -43.933 -52.027 1.00 16.03 168 LEU B N 1
ATOM 4520 C CA . LEU B 1 170 ? 10.392 -43.912 -51.139 1.00 15.32 168 LEU B CA 1
ATOM 4521 C C . LEU B 1 170 ? 11.628 -44.461 -51.840 1.00 15.32 168 LEU B C 1
ATOM 4522 O O . LEU B 1 170 ? 11.594 -45.552 -52.419 1.00 17.47 168 LEU B O 1
ATOM 4527 N N . ASP B 1 171 ? 12.727 -43.707 -51.774 1.00 14.81 169 ASP B N 1
ATOM 4528 C CA . ASP B 1 171 ? 14.034 -44.206 -52.202 1.00 15.12 169 ASP B CA 1
ATOM 4529 C C . ASP B 1 171 ? 14.671 -44.919 -51.011 1.00 14.59 169 ASP B C 1
ATOM 4530 O O . ASP B 1 171 ? 15.517 -44.378 -50.295 1.00 14.88 169 ASP B O 1
ATOM 4535 N N . LEU B 1 172 ? 14.239 -46.165 -50.790 1.00 14.78 170 LEU B N 1
ATOM 4536 C CA . LEU B 1 172 ? 14.709 -46.894 -49.614 1.00 15.39 170 LEU B CA 1
ATOM 4537 C C . LEU B 1 172 ? 16.203 -47.169 -49.693 1.00 14.88 170 LEU B C 1
ATOM 4538 O O . LEU B 1 172 ? 16.918 -47.047 -48.693 1.00 14.99 170 LEU B O 1
ATOM 4543 N N . GLN B 1 173 ? 16.697 -47.548 -50.870 1.00 15.50 171 GLN B N 1
ATOM 4544 C CA . GLN B 1 173 ? 18.116 -47.859 -50.983 1.00 16.21 171 GLN B CA 1
ATOM 4545 C C . GLN B 1 173 ? 18.979 -46.633 -50.698 1.00 14.77 171 GLN B C 1
ATOM 4546 O O . GLN B 1 173 ? 20.022 -46.741 -50.041 1.00 15.29 171 GLN B O 1
ATOM 4552 N N . GLY B 1 174 ? 18.558 -45.458 -51.171 1.00 14.38 172 GLY B N 1
ATOM 4553 C CA . GLY B 1 174 ? 19.305 -44.246 -50.870 1.00 14.41 172 GLY B CA 1
ATOM 4554 C C . GLY B 1 174 ? 19.267 -43.897 -49.395 1.00 13.52 172 GLY B C 1
ATOM 4555 O O . GLY B 1 174 ? 20.289 -43.535 -48.804 1.00 13.79 172 GLY B O 1
ATOM 4556 N N . PHE B 1 175 ? 18.087 -44.005 -48.781 1.00 12.43 173 PHE B N 1
ATOM 4557 C CA . PHE B 1 175 ? 17.946 -43.753 -47.349 1.00 12.25 173 PHE B CA 1
ATOM 4558 C C . PHE B 1 175 ? 18.847 -44.695 -46.556 1.00 12.13 173 PHE B C 1
ATOM 4559 O O . PHE B 1 175 ? 19.634 -44.256 -45.708 1.00 12.52 173 PHE B O 1
ATOM 4567 N N . LEU B 1 176 ? 18.798 -45.990 -46.871 1.00 12.32 174 LEU B N 1
ATOM 4568 C CA . LEU B 1 176 ? 19.642 -46.949 -46.164 1.00 12.85 174 LEU B CA 1
ATOM 4569 C C . LEU B 1 176 ? 21.125 -46.643 -46.344 1.00 12.45 174 LEU B C 1
ATOM 4570 O O . LEU B 1 176 ? 21.900 -46.738 -45.387 1.00 13.15 174 LEU B O 1
ATOM 4575 N N A SER B 1 177 ? 21.540 -46.275 -47.561 0.49 12.96 175 SER B N 1
ATOM 4576 N N B SER B 1 177 ? 21.541 -46.276 -47.559 0.51 12.98 175 SER B N 1
ATOM 4577 C CA A SER B 1 177 ? 22.940 -45.929 -47.785 0.49 13.90 175 SER B CA 1
ATOM 4578 C CA B SER B 1 177 ? 22.943 -45.934 -47.768 0.51 13.77 175 SER B CA 1
ATOM 4579 C C A SER B 1 177 ? 23.346 -44.708 -46.970 0.49 13.37 175 SER B C 1
ATOM 4580 C C B SER B 1 177 ? 23.341 -44.714 -46.948 0.51 13.31 175 SER B C 1
ATOM 4581 O O A SER B 1 177 ? 24.457 -44.655 -46.428 0.49 13.44 175 SER B O 1
ATOM 4582 O O B SER B 1 177 ? 24.441 -44.667 -46.385 0.51 13.43 175 SER B O 1
ATOM 4587 N N . ASP B 1 178 ? 22.461 -43.711 -46.876 1.00 12.74 176 ASP B N 1
ATOM 4588 C CA . ASP B 1 178 ? 22.774 -42.528 -46.083 1.00 12.59 176 ASP B CA 1
ATOM 4589 C C . ASP B 1 178 ? 22.834 -42.850 -44.594 1.00 12.40 176 ASP B C 1
ATOM 4590 O O . ASP B 1 178 ? 23.632 -42.249 -43.866 1.00 13.39 176 ASP B O 1
ATOM 4595 N N . LEU B 1 179 ? 22.007 -43.792 -44.124 1.00 12.04 177 LEU B N 1
ATOM 4596 C CA . LEU B 1 179 ? 22.141 -44.286 -42.756 1.00 11.93 177 LEU B CA 1
ATOM 4597 C C . LEU B 1 179 ? 23.471 -45.003 -42.553 1.00 12.02 177 LEU B C 1
ATOM 4598 O O . LEU B 1 179 ? 24.178 -44.763 -41.566 1.00 11.73 177 LEU B O 1
ATOM 4603 N N . GLU B 1 180 ? 23.838 -45.886 -43.485 1.00 11.48 178 GLU B N 1
ATOM 4604 C CA . GLU B 1 180 ? 25.085 -46.635 -43.347 1.00 11.88 178 GLU B CA 1
ATOM 4605 C C . GLU B 1 180 ? 26.293 -45.717 -43.314 1.00 12.28 178 GLU B C 1
ATOM 4606 O O . GLU B 1 180 ? 27.283 -46.019 -42.640 1.00 12.72 178 GLU B O 1
ATOM 4612 N N . ASN B 1 181 ? 26.249 -44.621 -44.062 1.00 12.96 179 ASN B N 1
ATOM 4613 C CA . ASN B 1 181 ? 27.377 -43.709 -44.160 1.00 14.03 179 ASN B CA 1
ATOM 4614 C C . ASN B 1 181 ? 27.347 -42.606 -43.115 1.00 14.08 179 ASN B C 1
ATOM 4615 O O . ASN B 1 181 ? 28.274 -41.795 -43.062 1.00 15.17 179 ASN B O 1
ATOM 4620 N N . ALA B 1 182 ? 26.325 -42.562 -42.277 1.00 13.16 180 ALA B N 1
ATOM 4621 C CA . ALA B 1 182 ? 26.268 -41.534 -41.257 1.00 12.74 180 ALA B CA 1
ATOM 4622 C C . ALA B 1 182 ? 27.249 -41.861 -40.135 1.00 13.12 180 ALA B C 1
ATOM 4623 O O . ALA B 1 182 ? 27.341 -43.017 -39.707 1.00 13.40 180 ALA B O 1
ATOM 4625 N N . PRO B 1 183 ? 27.996 -40.873 -39.641 1.00 13.30 181 PRO B N 1
ATOM 4626 C CA . PRO B 1 183 ? 28.852 -41.115 -38.475 1.00 13.95 181 PRO B CA 1
ATOM 4627 C C . PRO B 1 183 ? 28.033 -41.668 -37.318 1.00 12.98 181 PRO B C 1
ATOM 4628 O O . PRO B 1 183 ? 26.874 -41.297 -37.118 1.00 12.40 181 PRO B O 1
ATOM 4632 N N . GLU B 1 184 ? 28.636 -42.591 -36.573 1.00 13.30 182 GLU B N 1
ATOM 4633 C CA . GLU B 1 184 ? 27.993 -43.099 -35.373 1.00 14.16 182 GLU B CA 1
ATOM 4634 C C . GLU B 1 184 ? 27.550 -41.940 -34.496 1.00 13.21 182 GLU B C 1
ATOM 4635 O O . GLU B 1 184 ? 28.215 -40.901 -34.423 1.00 13.49 182 GLU B O 1
ATOM 4641 N N . PHE B 1 185 ? 26.390 -42.109 -33.868 1.00 12.87 183 PHE B N 1
ATOM 4642 C CA . PHE B 1 185 ? 25.759 -41.157 -32.959 1.00 13.11 183 PHE B CA 1
ATOM 4643 C C . PHE B 1 185 ? 25.092 -39.980 -33.660 1.00 11.75 183 PHE B C 1
ATOM 4644 O O . PHE B 1 185 ? 24.496 -39.144 -32.969 1.00 12.12 183 PHE B O 1
ATOM 4652 N N . SER B 1 186 ? 25.119 -39.907 -34.993 1.00 11.50 184 SER B N 1
ATOM 4653 C CA . SER B 1 186 ? 24.360 -38.882 -35.696 1.00 10.93 184 SER B CA 1
ATOM 4654 C C . SER B 1 186 ? 22.886 -38.951 -35.317 1.00 10.52 184 SER B C 1
ATOM 4655 O O . SER B 1 186 ? 22.341 -40.018 -35.015 1.00 11.32 184 SER B O 1
ATOM 4658 N N . ILE B 1 187 ? 22.242 -37.790 -35.351 1.00 10.13 185 ILE B N 1
ATOM 4659 C CA . ILE B 1 187 ? 20.826 -37.653 -35.037 1.00 9.74 185 ILE B CA 1
ATOM 4660 C C . ILE B 1 187 ? 20.033 -37.717 -36.333 1.00 9.58 185 ILE B C 1
ATOM 4661 O O . ILE B 1 187 ? 20.368 -37.030 -37.303 1.00 11.14 185 ILE B O 1
ATOM 4666 N N . PHE B 1 188 ? 18.983 -38.535 -36.359 1.00 9.17 186 PHE B N 1
ATOM 4667 C CA . PHE B 1 188 ? 18.078 -38.606 -37.500 1.00 9.60 186 PHE B CA 1
ATOM 4668 C C . PHE B 1 188 ? 16.703 -38.104 -37.092 1.00 9.06 186 PHE B C 1
ATOM 4669 O O . PHE B 1 188 ? 16.089 -38.643 -36.162 1.00 9.72 186 PHE B O 1
ATOM 4677 N N . VAL B 1 189 ? 16.225 -37.084 -37.799 1.00 8.93 187 VAL B N 1
ATOM 4678 C CA . VAL B 1 189 ? 14.881 -36.558 -37.595 1.00 8.90 187 VAL B CA 1
ATOM 4679 C C . VAL B 1 189 ? 13.947 -37.369 -38.484 1.00 9.21 187 VAL B C 1
ATOM 4680 O O . VAL B 1 189 ? 14.007 -37.274 -39.716 1.00 9.74 187 VAL B O 1
ATOM 4684 N N . LEU B 1 190 ? 13.105 -38.186 -37.855 1.00 9.04 188 LEU B N 1
ATOM 4685 C CA . LEU B 1 190 ? 12.254 -39.152 -38.536 1.00 9.28 188 LEU B CA 1
ATOM 4686 C C . LEU B 1 190 ? 10.801 -38.730 -38.405 1.00 9.09 188 LEU B C 1
ATOM 4687 O O . LEU B 1 190 ? 10.326 -38.473 -37.301 1.00 10.50 188 LEU B O 1
ATOM 4692 N N . HIS B 1 191 ? 10.085 -38.692 -39.519 1.00 9.63 189 HIS B N 1
ATOM 4693 C CA . HIS B 1 191 ? 8.649 -38.436 -39.464 1.00 9.67 189 HIS B CA 1
ATOM 4694 C C . HIS B 1 191 ? 7.955 -39.723 -39.036 1.00 9.90 189 HIS B C 1
ATOM 4695 O O . HIS B 1 191 ? 8.086 -40.750 -39.705 1.00 10.73 189 HIS B O 1
ATOM 4702 N N . ALA B 1 192 ? 7.197 -39.675 -37.940 1.00 9.87 190 ALA B N 1
ATOM 4703 C CA . ALA B 1 192 ? 6.645 -40.911 -37.385 1.00 10.94 190 ALA B CA 1
ATOM 4704 C C . ALA B 1 192 ? 5.625 -41.551 -38.319 1.00 10.65 190 ALA B C 1
ATOM 4705 O O . ALA B 1 192 ? 5.514 -42.787 -38.367 1.00 11.82 190 ALA B O 1
ATOM 4707 N N . CYS B 1 193 ? 4.873 -40.732 -39.045 1.00 11.02 191 CYS B N 1
ATOM 4708 C CA . CYS B 1 193 ? 3.866 -41.157 -40.009 1.00 11.27 191 CYS B CA 1
ATOM 4709 C C . CYS B 1 193 ? 3.429 -39.898 -40.740 1.00 11.25 191 CYS B C 1
ATOM 4710 O O . CYS B 1 193 ? 3.728 -38.782 -40.310 1.00 11.91 191 CYS B O 1
ATOM 4713 N N . ALA B 1 194 ? 2.719 -40.082 -41.850 1.00 10.89 192 ALA B N 1
ATOM 4714 C CA . ALA B 1 194 ? 2.260 -38.965 -42.676 1.00 11.36 192 ALA B CA 1
ATOM 4715 C C . ALA B 1 194 ? 3.398 -37.984 -42.970 1.00 11.49 192 ALA B C 1
ATOM 4716 O O . ALA B 1 194 ? 3.350 -36.799 -42.626 1.00 11.52 192 ALA B O 1
ATOM 4718 N N . HIS B 1 195 ? 4.432 -38.506 -43.622 1.00 11.64 193 HIS B N 1
ATOM 4719 C CA . HIS B 1 195 ? 5.594 -37.707 -43.969 1.00 11.99 193 HIS B CA 1
ATOM 4720 C C . HIS B 1 195 ? 5.165 -36.410 -44.638 1.00 11.66 193 HIS B C 1
ATOM 4721 O O . HIS B 1 195 ? 4.346 -36.414 -45.561 1.00 13.10 193 HIS B O 1
ATOM 4728 N N . ASN B 1 196 ? 5.724 -35.301 -44.162 1.00 12.23 194 ASN B N 1
ATOM 4729 C CA . ASN B 1 196 ? 5.440 -33.972 -44.685 1.00 12.51 194 ASN B CA 1
ATOM 4730 C C . ASN B 1 196 ? 6.733 -33.498 -45.341 1.00 12.29 194 ASN B C 1
ATOM 4731 O O . ASN B 1 196 ? 7.736 -33.325 -44.660 1.00 13.25 194 ASN B O 1
ATOM 4736 N N . PRO B 1 197 ? 6.715 -33.224 -46.656 1.00 12.86 195 PRO B N 1
ATOM 4737 C CA . PRO B 1 197 ? 5.558 -32.982 -47.522 1.00 14.02 195 PRO B CA 1
ATOM 4738 C C . PRO B 1 197 ? 5.109 -34.104 -48.458 1.00 14.92 195 PRO B C 1
ATOM 4739 O O . PRO B 1 197 ? 4.159 -33.874 -49.207 1.00 16.24 195 PRO B O 1
ATOM 4743 N N . THR B 1 198 ? 5.755 -35.271 -48.444 1.00 15.68 196 THR B N 1
ATOM 4744 C CA . THR B 1 198 ? 5.532 -36.225 -49.527 1.00 16.98 196 THR B CA 1
ATOM 4745 C C . THR B 1 198 ? 4.314 -37.119 -49.327 1.00 16.94 196 THR B C 1
ATOM 4746 O O . THR B 1 198 ? 3.757 -37.613 -50.315 1.00 21.04 196 THR B O 1
ATOM 4750 N N . GLY B 1 199 ? 3.893 -37.347 -48.090 1.00 12.98 197 GLY B N 1
ATOM 4751 C CA . GLY B 1 199 ? 2.865 -38.332 -47.829 1.00 12.33 197 GLY B CA 1
ATOM 4752 C C . GLY B 1 199 ? 3.320 -39.765 -47.959 1.00 12.80 197 GLY B C 1
ATOM 4753 O O . GLY B 1 199 ? 2.501 -40.675 -47.871 1.00 15.91 197 GLY B O 1
ATOM 4754 N N . THR B 1 200 ? 4.601 -40.005 -48.157 1.00 13.66 198 THR B N 1
ATOM 4755 C CA . THR B 1 200 ? 5.111 -41.352 -48.353 1.00 13.56 198 THR B CA 1
ATOM 4756 C C . THR B 1 200 ? 5.811 -41.792 -47.082 1.00 13.04 198 THR B C 1
ATOM 4757 O O . THR B 1 200 ? 6.751 -41.133 -46.635 1.00 13.29 198 THR B O 1
ATOM 4761 N N . ASP B 1 201 ? 5.349 -42.899 -46.504 1.00 12.80 199 ASP B N 1
ATOM 4762 C CA . ASP B 1 201 ? 5.921 -43.448 -45.294 1.00 13.27 199 ASP B CA 1
ATOM 4763 C C . ASP B 1 201 ? 6.583 -44.785 -45.586 1.00 13.02 199 ASP B C 1
ATOM 4764 O O . ASP B 1 201 ? 6.153 -45.510 -46.488 1.00 13.71 199 ASP B O 1
ATOM 4769 N N . PRO B 1 202 ? 7.611 -45.154 -44.826 1.00 12.85 200 PRO B N 1
ATOM 4770 C CA . PRO B 1 202 ? 8.091 -46.539 -44.874 1.00 13.31 200 PRO B CA 1
ATOM 4771 C C . PRO B 1 202 ? 6.991 -47.484 -44.419 1.00 12.97 200 PRO B C 1
ATOM 4772 O O . PRO B 1 202 ? 6.214 -47.162 -43.518 1.00 13.96 200 PRO B O 1
ATOM 4776 N N . THR B 1 203 ? 6.921 -48.650 -45.062 1.00 13.97 201 THR B N 1
ATOM 4777 C CA . THR B 1 203 ? 6.102 -49.735 -44.546 1.00 14.09 201 THR B CA 1
ATOM 4778 C C . THR B 1 203 ? 6.779 -50.294 -43.298 1.00 13.48 201 THR B C 1
ATOM 4779 O O . THR B 1 203 ? 7.953 -50.024 -43.049 1.00 12.73 201 THR B O 1
ATOM 4783 N N . PRO B 1 204 ? 6.068 -51.092 -42.490 1.00 13.64 202 PRO B N 1
ATOM 4784 C CA . PRO B 1 204 ? 6.734 -51.695 -41.323 1.00 13.54 202 PRO B CA 1
ATOM 4785 C C . PRO B 1 204 ? 8.001 -52.461 -41.668 1.00 13.85 202 PRO B C 1
ATOM 4786 O O . PRO B 1 204 ? 9.000 -52.330 -40.954 1.00 13.82 202 PRO B O 1
ATOM 4790 N N . GLU B 1 205 ? 7.997 -53.249 -42.750 1.00 14.74 203 GLU B N 1
ATOM 4791 C CA . GLU B 1 205 ? 9.210 -53.964 -43.136 1.00 15.77 203 GLU B CA 1
ATOM 4792 C C . GLU B 1 205 ? 10.351 -53.000 -43.431 1.00 14.43 203 GLU B C 1
ATOM 4793 O O . GLU B 1 205 ? 11.507 -53.272 -43.082 1.00 15.62 203 GLU B O 1
ATOM 4799 N N . GLN B 1 206 ? 10.047 -51.875 -44.085 1.00 13.85 204 GLN B N 1
ATOM 4800 C CA . GLN B 1 206 ? 11.075 -50.881 -44.373 1.00 13.51 204 GLN B CA 1
ATOM 4801 C C . GLN B 1 206 ? 11.563 -50.211 -43.098 1.00 13.06 204 GLN B C 1
ATOM 4802 O O . GLN B 1 206 ? 12.767 -49.988 -42.934 1.00 12.98 204 GLN B O 1
ATOM 4808 N N . TRP B 1 207 ? 10.643 -49.895 -42.181 1.00 12.35 205 TRP B N 1
ATOM 4809 C CA . TRP B 1 207 ? 11.039 -49.355 -40.884 1.00 11.74 205 TRP B CA 1
ATOM 4810 C C . TRP B 1 207 ? 11.984 -50.298 -40.152 1.00 12.28 205 TRP B C 1
ATOM 4811 O O . TRP B 1 207 ? 12.915 -49.847 -39.477 1.00 12.50 205 TRP B O 1
ATOM 4822 N N . LYS B 1 208 ? 11.751 -51.613 -40.252 1.00 12.86 206 LYS B N 1
ATOM 4823 C CA . LYS B 1 208 ? 12.639 -52.554 -39.577 1.00 13.14 206 LYS B CA 1
ATOM 4824 C C . LYS B 1 208 ? 14.049 -52.469 -40.138 1.00 13.13 206 LYS B C 1
ATOM 4825 O O . LYS B 1 208 ? 15.031 -52.570 -39.393 1.00 13.61 206 LYS B O 1
ATOM 4831 N N . GLN B 1 209 ? 14.170 -52.269 -41.453 1.00 13.28 207 GLN B N 1
ATOM 4832 C CA . GLN B 1 209 ? 15.491 -52.135 -42.057 1.00 13.83 207 GLN B CA 1
ATOM 4833 C C . GLN B 1 209 ? 16.165 -50.846 -41.609 1.00 13.12 207 GLN B C 1
ATOM 4834 O O . GLN B 1 209 ? 17.365 -50.832 -41.317 1.00 13.61 207 GLN B O 1
ATOM 4840 N N . ILE B 1 210 ? 15.405 -49.751 -41.557 1.00 12.37 208 ILE B N 1
ATOM 4841 C CA . ILE B 1 210 ? 15.929 -48.484 -41.060 1.00 12.25 208 ILE B CA 1
ATOM 4842 C C . ILE B 1 210 ? 16.408 -48.636 -39.620 1.00 12.07 208 ILE B C 1
ATOM 4843 O O . ILE B 1 210 ? 17.522 -48.229 -39.268 1.00 12.35 208 ILE B O 1
ATOM 4848 N N . ALA B 1 211 ? 15.564 -49.224 -38.762 1.00 11.69 209 ALA B N 1
ATOM 4849 C CA . ALA B 1 211 ? 15.928 -49.396 -37.360 1.00 12.21 209 ALA B CA 1
ATOM 4850 C C . ALA B 1 211 ? 17.182 -50.247 -37.214 1.00 12.08 209 ALA B C 1
ATOM 4851 O O . ALA B 1 211 ? 18.010 -49.992 -36.334 1.00 12.94 209 ALA B O 1
ATOM 4853 N N . SER B 1 212 ? 17.344 -51.262 -38.067 1.00 12.83 210 SER B N 1
ATOM 4854 C CA . SER B 1 212 ? 18.499 -52.144 -37.950 1.00 13.13 210 SER B CA 1
ATOM 4855 C C . SER B 1 212 ? 19.804 -51.375 -38.127 1.00 13.11 210 SER B C 1
ATOM 4856 O O . SER B 1 212 ? 20.751 -51.555 -37.352 1.00 12.74 210 SER B O 1
ATOM 4859 N N . VAL B 1 213 ? 19.874 -50.511 -39.147 1.00 12.48 211 VAL B N 1
ATOM 4860 C CA . VAL B 1 213 ? 21.081 -49.711 -39.338 1.00 12.47 211 VAL B CA 1
ATOM 4861 C C . VAL B 1 213 ? 21.274 -48.754 -38.169 1.00 11.36 211 VAL B C 1
ATOM 4862 O O . VAL B 1 213 ? 22.385 -48.593 -37.661 1.00 11.89 211 VAL B O 1
ATOM 4866 N N . MET B 1 214 ? 20.197 -48.097 -37.731 1.00 10.92 212 MET B N 1
ATOM 4867 C CA . MET B 1 214 ? 20.318 -47.131 -36.642 1.00 11.15 212 MET B CA 1
ATOM 4868 C C . MET B 1 214 ? 20.785 -47.799 -35.357 1.00 10.70 212 MET B C 1
ATOM 4869 O O . MET B 1 214 ? 21.583 -47.225 -34.608 1.00 11.81 212 MET B O 1
ATOM 4874 N N . LYS B 1 215 ? 20.299 -49.010 -35.082 1.00 11.61 213 LYS B N 1
ATOM 4875 C CA . LYS B 1 215 ? 20.741 -49.717 -33.886 1.00 12.59 213 LYS B CA 1
ATOM 4876 C C . LYS B 1 215 ? 22.228 -50.023 -33.969 1.00 12.62 213 LYS B C 1
ATOM 4877 O O . LYS B 1 215 ? 22.984 -49.778 -33.022 1.00 13.36 213 LYS B O 1
ATOM 4883 N N . ARG B 1 216 ? 22.669 -50.530 -35.120 1.00 12.45 214 ARG B N 1
ATOM 4884 C CA . ARG B 1 216 ? 24.056 -50.952 -35.277 1.00 13.00 214 ARG B CA 1
ATOM 4885 C C . ARG B 1 216 ? 25.009 -49.762 -35.208 1.00 12.28 214 ARG B C 1
ATOM 4886 O O . ARG B 1 216 ? 26.112 -49.879 -34.657 1.00 13.66 214 ARG B O 1
ATOM 4894 N N . ARG B 1 217 ? 24.603 -48.610 -35.751 1.00 12.56 215 ARG B N 1
ATOM 4895 C CA . ARG B 1 217 ? 25.467 -47.438 -35.837 1.00 12.90 215 ARG B CA 1
ATOM 4896 C C . ARG B 1 217 ? 25.202 -46.407 -34.745 1.00 12.82 215 ARG B C 1
ATOM 4897 O O . ARG B 1 217 ? 25.736 -45.294 -34.810 1.00 13.03 215 ARG B O 1
ATOM 4905 N N . PHE B 1 218 ? 24.415 -46.763 -33.734 1.00 12.50 216 PHE B N 1
ATOM 4906 C CA . PHE B 1 218 ? 24.153 -45.880 -32.593 1.00 12.99 216 PHE B CA 1
ATOM 4907 C C . PHE B 1 218 ? 23.554 -44.547 -33.029 1.00 12.29 216 PHE B C 1
ATOM 4908 O O . PHE B 1 218 ? 23.831 -43.501 -32.442 1.00 14.02 216 PHE B O 1
ATOM 4916 N N . LEU B 1 219 ? 22.719 -44.582 -34.059 1.00 11.00 217 LEU B N 1
ATOM 4917 C CA . LEU B 1 219 ? 22.089 -43.369 -34.559 1.00 10.94 217 LEU B CA 1
ATOM 4918 C C . LEU B 1 219 ? 20.874 -43.038 -33.701 1.00 10.76 217 LEU B C 1
ATOM 4919 O O . LEU B 1 219 ? 20.115 -43.928 -33.307 1.00 11.72 217 LEU B O 1
ATOM 4924 N N . PHE B 1 220 ? 20.702 -41.747 -33.397 1.00 10.10 218 PHE B N 1
ATOM 4925 C CA . PHE B 1 220 ? 19.694 -41.320 -32.432 1.00 9.51 218 PHE B CA 1
ATOM 4926 C C . PHE B 1 220 ? 18.385 -41.010 -33.139 1.00 9.43 218 PHE B C 1
ATOM 4927 O O . PHE B 1 220 ? 18.344 -40.097 -33.977 1.00 10.06 218 PHE B O 1
ATOM 4935 N N . PRO B 1 221 ? 17.285 -41.699 -32.807 1.00 9.52 219 PRO B N 1
ATOM 4936 C CA . PRO B 1 221 ? 15.993 -41.379 -33.435 1.00 9.81 219 PRO B CA 1
ATOM 4937 C C . PRO B 1 221 ? 15.346 -40.196 -32.731 1.00 8.79 219 PRO B C 1
ATOM 4938 O O . PRO B 1 221 ? 15.017 -40.256 -31.541 1.00 9.56 219 PRO B O 1
ATOM 4942 N N . PHE B 1 222 ? 15.136 -39.124 -33.480 1.00 8.84 220 PHE B N 1
ATOM 4943 C CA . PHE B 1 222 ? 14.352 -37.991 -33.011 1.00 8.44 220 PHE B CA 1
ATOM 4944 C C . PHE B 1 222 ? 13.102 -37.993 -33.885 1.00 8.24 220 PHE B C 1
ATOM 4945 O O . PHE B 1 222 ? 13.098 -37.480 -35.008 1.00 9.04 220 PHE B O 1
ATOM 4953 N N . PHE B 1 223 ? 12.051 -38.629 -33.376 1.00 8.00 221 PHE B N 1
ATOM 4954 C CA . PHE B 1 223 ? 10.790 -38.682 -34.092 1.00 8.65 221 PHE B CA 1
ATOM 4955 C C . PHE B 1 223 ? 10.059 -37.347 -34.005 1.00 8.59 221 PHE B C 1
ATOM 4956 O O . PHE B 1 223 ? 10.040 -36.686 -32.961 1.00 9.00 221 PHE B O 1
ATOM 4964 N N . ASP B 1 224 ? 9.451 -36.963 -35.123 1.00 9.70 222 ASP B N 1
ATOM 4965 C CA . ASP B 1 224 ? 8.502 -35.862 -35.208 1.00 9.65 222 ASP B CA 1
ATOM 4966 C C . ASP B 1 224 ? 7.152 -36.510 -35.498 1.00 9.29 222 ASP B C 1
ATOM 4967 O O . ASP B 1 224 ? 6.954 -37.101 -36.569 1.00 9.75 222 ASP B O 1
ATOM 4972 N N . SER B 1 225 ? 6.249 -36.450 -34.522 1.00 9.95 223 SER B N 1
ATOM 4973 C CA . SER B 1 225 ? 4.928 -37.069 -34.603 1.00 10.80 223 SER B CA 1
ATOM 4974 C C . SER B 1 225 ? 3.886 -35.955 -34.577 1.00 10.91 223 SER B C 1
ATOM 4975 O O . SER B 1 225 ? 3.336 -35.613 -33.527 1.00 11.63 223 SER B O 1
ATOM 4978 N N . ALA B 1 226 ? 3.649 -35.359 -35.736 1.00 11.43 224 ALA B N 1
ATOM 4979 C CA . ALA B 1 226 ? 2.700 -34.267 -35.851 1.00 12.14 224 ALA B CA 1
ATOM 4980 C C . ALA B 1 226 ? 1.308 -34.714 -36.282 1.00 13.74 224 ALA B C 1
ATOM 4981 O O . ALA B 1 226 ? 0.373 -33.925 -36.160 1.00 13.26 224 ALA B O 1
ATOM 4983 N N . TYR B 1 227 ? 1.134 -35.957 -36.760 1.00 15.02 225 TYR B N 1
ATOM 4984 C CA . TYR B 1 227 ? -0.129 -36.386 -37.366 1.00 17.41 225 TYR B CA 1
ATOM 4985 C C . TYR B 1 227 ? -0.655 -37.706 -36.826 1.00 18.64 225 TYR B C 1
ATOM 4986 O O . TYR B 1 227 ? -1.349 -38.420 -37.549 1.00 20.99 225 TYR B O 1
ATOM 4995 N N . GLN B 1 228 ? -0.369 -38.054 -35.578 1.00 17.95 226 GLN B N 1
ATOM 4996 C CA . GLN B 1 228 ? -0.809 -39.354 -35.088 1.00 18.87 226 GLN B CA 1
ATOM 4997 C C . GLN B 1 228 ? -2.330 -39.459 -35.130 1.00 18.90 226 GLN B C 1
ATOM 4998 O O . GLN B 1 228 ? -3.040 -38.572 -34.654 1.00 20.03 226 GLN B O 1
ATOM 5004 N N . GLY B 1 229 ? -2.825 -40.547 -35.720 1.00 19.28 227 GLY B N 1
ATOM 5005 C CA . GLY B 1 229 ? -4.248 -40.808 -35.809 1.00 20.60 227 GLY B CA 1
ATOM 5006 C C . GLY B 1 229 ? -4.921 -40.037 -36.916 1.00 18.59 227 GLY B C 1
ATOM 5007 O O . GLY B 1 229 ? -5.724 -40.585 -37.679 1.00 18.92 227 GLY B O 1
ATOM 5008 N N . PHE B 1 230 ? -4.628 -38.737 -36.966 1.00 17.69 228 PHE B N 1
ATOM 5009 C CA . PHE B 1 230 ? -5.009 -37.913 -38.103 1.00 18.03 228 PHE B CA 1
ATOM 5010 C C . PHE B 1 230 ? -4.535 -38.545 -39.404 1.00 17.27 228 PHE B C 1
ATOM 5011 O O . PHE B 1 230 ? -5.241 -38.503 -40.419 1.00 19.39 228 PHE B O 1
ATOM 5019 N N . ALA B 1 231 ? -3.351 -39.165 -39.379 1.00 15.45 229 ALA B N 1
ATOM 5020 C CA . ALA B 1 231 ? -2.698 -39.600 -40.607 1.00 20.35 229 ALA B CA 1
ATOM 5021 C C . ALA B 1 231 ? -3.527 -40.646 -41.337 1.00 21.51 229 ALA B C 1
ATOM 5022 O O . ALA B 1 231 ? -3.926 -40.445 -42.490 1.00 23.19 229 ALA B O 1
ATOM 5024 N N . SER B 1 232 ? -3.780 -41.785 -40.681 1.00 19.80 230 SER B N 1
ATOM 5025 C CA . SER B 1 232 ? -4.452 -42.915 -41.309 1.00 19.54 230 SER B CA 1
ATOM 5026 C C . SER B 1 232 ? -5.874 -43.121 -40.822 1.00 17.29 230 SER B C 1
ATOM 5027 O O . SER B 1 232 ? -6.590 -43.964 -41.379 1.00 20.89 230 SER B O 1
ATOM 5030 N N . GLY B 1 233 ? -6.294 -42.399 -39.808 1.00 19.05 231 GLY B N 1
ATOM 5031 C CA . GLY B 1 233 ? -7.532 -42.660 -39.148 1.00 19.04 231 GLY B CA 1
ATOM 5032 C C . GLY B 1 233 ? -7.393 -43.487 -37.900 1.00 16.09 231 GLY B C 1
ATOM 5033 O O . GLY B 1 233 ? -8.340 -43.540 -37.112 1.00 16.68 231 GLY B O 1
ATOM 5034 N N . ASN B 1 234 ? -6.247 -44.145 -37.701 1.00 14.25 232 ASN B N 1
ATOM 5035 C CA . ASN B 1 234 ? -6.065 -45.002 -36.542 1.00 12.68 232 ASN B CA 1
ATOM 5036 C C . ASN B 1 234 ? -4.814 -44.594 -35.780 1.00 11.89 232 ASN B C 1
ATOM 5037 O O . ASN B 1 234 ? -3.695 -44.704 -36.299 1.00 12.32 232 ASN B O 1
ATOM 5042 N N . LEU B 1 235 ? -5.011 -44.159 -34.531 1.00 13.04 233 LEU B N 1
ATOM 5043 C CA . LEU B 1 235 ? -3.903 -43.670 -33.716 1.00 13.77 233 LEU B CA 1
ATOM 5044 C C . LEU B 1 235 ? -2.915 -44.773 -33.380 1.00 12.87 233 LEU B C 1
ATOM 5045 O O . LEU B 1 235 ? -1.717 -44.498 -33.211 1.00 13.02 233 LEU B O 1
ATOM 5050 N N . GLU B 1 236 ? -3.400 -46.006 -33.230 1.00 12.49 234 GLU B N 1
ATOM 5051 C CA . GLU B 1 236 ? -2.512 -47.102 -32.861 1.00 13.22 234 GLU B CA 1
ATOM 5052 C C . GLU B 1 236 ? -1.609 -47.481 -34.024 1.00 11.93 234 GLU B C 1
ATOM 5053 O O . GLU B 1 236 ? -0.394 -47.626 -33.860 1.00 12.76 234 GLU B O 1
ATOM 5059 N N . LYS B 1 237 ? -2.193 -47.660 -35.210 1.00 11.87 235 LYS B N 1
ATOM 5060 C CA . LYS B 1 237 ? -1.387 -47.965 -36.386 1.00 11.91 235 LYS B CA 1
ATOM 5061 C C . LYS B 1 237 ? -0.335 -46.892 -36.614 1.00 11.58 235 LYS B C 1
ATOM 5062 O O . LYS B 1 237 ? 0.832 -47.199 -36.873 1.00 12.66 235 LYS B O 1
ATOM 5068 N N . ASP B 1 238 ? -0.726 -45.624 -36.488 1.00 11.19 236 ASP B N 1
ATOM 5069 C CA . ASP B 1 238 ? 0.172 -44.529 -36.825 1.00 11.81 236 ASP B CA 1
ATOM 5070 C C . ASP B 1 238 ? 1.339 -44.407 -35.862 1.00 13.28 236 ASP B C 1
ATOM 5071 O O . ASP B 1 238 ? 2.356 -43.810 -36.225 1.00 14.90 236 ASP B O 1
ATOM 5076 N N . ALA B 1 239 ? 1.228 -44.969 -34.661 1.00 11.08 237 ALA B N 1
ATOM 5077 C CA . ALA B 1 239 ? 2.306 -44.928 -33.685 1.00 11.75 237 ALA B CA 1
ATOM 5078 C C . ALA B 1 239 ? 3.201 -46.160 -33.740 1.00 11.26 237 ALA B C 1
ATOM 5079 O O . ALA B 1 239 ? 4.143 -46.258 -32.946 1.00 11.70 237 ALA B O 1
ATOM 5081 N N . TRP B 1 240 ? 2.945 -47.092 -34.665 1.00 11.31 238 TRP B N 1
ATOM 5082 C CA . TRP B 1 240 ? 3.661 -48.363 -34.634 1.00 11.43 238 TRP B CA 1
ATOM 5083 C C . TRP B 1 240 ? 5.168 -48.176 -34.723 1.00 10.67 238 TRP B C 1
ATOM 5084 O O . TRP B 1 240 ? 5.914 -48.830 -33.990 1.00 11.33 238 TRP B O 1
ATOM 5095 N N . ALA B 1 241 ? 5.642 -47.305 -35.619 1.00 10.55 239 ALA B N 1
ATOM 5096 C CA . ALA B 1 241 ? 7.086 -47.204 -35.813 1.00 10.25 239 ALA B CA 1
ATOM 5097 C C . ALA B 1 241 ? 7.780 -46.728 -34.546 1.00 9.44 239 ALA B C 1
ATOM 5098 O O . ALA B 1 241 ? 8.814 -47.277 -34.152 1.00 10.42 239 ALA B O 1
ATOM 5100 N N . ILE B 1 242 ? 7.219 -45.713 -33.885 1.00 9.51 240 ILE B N 1
ATOM 5101 C CA . ILE B 1 242 ? 7.784 -45.257 -32.616 1.00 9.69 240 ILE B CA 1
ATOM 5102 C C . ILE B 1 242 ? 7.848 -46.413 -31.630 1.00 9.53 240 ILE B C 1
ATOM 5103 O O . ILE B 1 242 ? 8.868 -46.648 -30.970 1.00 9.89 240 ILE B O 1
ATOM 5108 N N . ARG B 1 243 ? 6.740 -47.139 -31.502 1.00 9.93 241 ARG B N 1
ATOM 5109 C CA . ARG B 1 243 ? 6.660 -48.224 -30.536 1.00 10.34 241 ARG B CA 1
ATOM 5110 C C . ARG B 1 243 ? 7.596 -49.368 -30.903 1.00 10.19 241 ARG B C 1
ATOM 5111 O O . ARG B 1 243 ? 8.146 -50.024 -30.009 1.00 11.27 241 ARG B O 1
ATOM 5119 N N . TYR B 1 244 ? 7.808 -49.601 -32.202 1.00 10.17 242 TYR B N 1
ATOM 5120 C CA . TYR B 1 244 ? 8.764 -50.612 -32.631 1.00 10.83 242 TYR B CA 1
ATOM 5121 C C . TYR B 1 244 ? 10.175 -50.236 -32.206 1.00 10.05 242 TYR B C 1
ATOM 5122 O O . TYR B 1 244 ? 10.917 -51.070 -31.675 1.00 10.79 242 TYR B O 1
ATOM 5131 N N . PHE B 1 245 ? 10.573 -48.976 -32.429 1.00 9.96 243 PHE B N 1
ATOM 5132 C CA . PHE B 1 245 ? 11.889 -48.548 -31.961 1.00 9.84 243 PHE B CA 1
ATOM 5133 C C . PHE B 1 245 ? 12.018 -48.729 -30.450 1.00 9.46 243 PHE B C 1
ATOM 5134 O O . PHE B 1 245 ? 13.056 -49.192 -29.955 1.00 10.57 243 PHE B O 1
ATOM 5142 N N . VAL B 1 246 ? 10.971 -48.390 -29.695 1.00 10.28 244 VAL B N 1
ATOM 5143 C CA . VAL B 1 246 ? 11.028 -48.594 -28.250 1.00 10.88 244 VAL B CA 1
ATOM 5144 C C . VAL B 1 246 ? 11.225 -50.074 -27.927 1.00 11.42 244 VAL B C 1
ATOM 5145 O O . VAL B 1 246 ? 12.070 -50.439 -27.101 1.00 12.68 244 VAL B O 1
ATOM 5149 N N . SER B 1 247 ? 10.473 -50.950 -28.606 1.00 12.35 245 SER B N 1
ATOM 5150 C CA . SER B 1 247 ? 10.578 -52.384 -28.331 1.00 13.91 245 SER B CA 1
ATOM 5151 C C . SER B 1 247 ? 11.942 -52.951 -28.720 1.00 13.23 245 SER B C 1
ATOM 5152 O O . SER B 1 247 ? 12.367 -53.974 -28.168 1.00 15.24 245 SER B O 1
ATOM 5155 N N . GLU B 1 248 ? 12.634 -52.314 -29.663 1.00 12.75 246 GLU B N 1
ATOM 5156 C CA . GLU B 1 248 ? 13.983 -52.702 -30.053 1.00 12.95 246 GLU B CA 1
ATOM 5157 C C . GLU B 1 248 ? 15.050 -52.147 -29.118 1.00 13.45 246 GLU B C 1
ATOM 5158 O O . GLU B 1 248 ? 16.242 -52.335 -29.381 1.00 14.69 246 GLU B O 1
ATOM 5164 N N . GLY B 1 249 ? 14.656 -51.469 -28.045 1.00 12.55 247 GLY B N 1
ATOM 5165 C CA . GLY B 1 249 ? 15.590 -51.004 -27.044 1.00 13.46 247 GLY B CA 1
ATOM 5166 C C . GLY B 1 249 ? 16.201 -49.652 -27.311 1.00 12.58 247 GLY B C 1
ATOM 5167 O O . GLY B 1 249 ? 17.177 -49.293 -26.644 1.00 13.90 247 GLY B O 1
ATOM 5168 N N . PHE B 1 250 ? 15.667 -48.885 -28.252 1.00 11.57 248 PHE B N 1
ATOM 5169 C CA . PHE B 1 250 ? 16.225 -47.566 -28.509 1.00 10.86 248 PHE B CA 1
ATOM 5170 C C . PHE B 1 250 ? 15.894 -46.599 -27.382 1.00 11.06 248 PHE B C 1
ATOM 5171 O O . PHE B 1 250 ? 14.814 -46.640 -26.785 1.00 12.27 248 PHE B O 1
ATOM 5179 N N . GLU B 1 251 ? 16.835 -45.705 -27.116 1.00 10.76 249 GLU B N 1
ATOM 5180 C CA . GLU B 1 251 ? 16.532 -44.446 -26.464 1.00 10.64 249 GLU B CA 1
ATOM 5181 C C . GLU B 1 251 ? 16.217 -43.436 -27.558 1.00 10.27 249 GLU B C 1
ATOM 5182 O O . GLU B 1 251 ? 16.837 -43.454 -28.624 1.00 12.41 249 GLU B O 1
ATOM 5188 N N . LEU B 1 252 ? 15.235 -42.574 -27.313 1.00 9.59 250 LEU B N 1
ATOM 5189 C CA . LEU B 1 252 ? 14.755 -41.727 -28.396 1.00 9.67 250 LEU B CA 1
ATOM 5190 C C . LEU B 1 252 ? 14.005 -40.534 -27.831 1.00 8.62 250 LEU B C 1
ATOM 5191 O O . LEU B 1 252 ? 13.617 -40.508 -26.660 1.00 8.94 250 LEU B O 1
ATOM 5196 N N . PHE B 1 253 ? 13.801 -39.548 -28.697 1.00 8.20 251 PHE B N 1
ATOM 5197 C CA . PHE B 1 253 ? 12.883 -38.451 -28.451 1.00 8.66 251 PHE B CA 1
ATOM 5198 C C . PHE B 1 253 ? 11.732 -38.552 -29.442 1.00 8.36 251 PHE B C 1
ATOM 5199 O O . PHE B 1 253 ? 11.906 -39.017 -30.575 1.00 8.96 251 PHE B O 1
ATOM 5207 N N . CYS B 1 254 ? 10.567 -38.058 -29.024 1.00 8.43 252 CYS B N 1
ATOM 5208 C CA . CYS B 1 254 ? 9.402 -37.990 -29.905 1.00 9.36 252 CYS B CA 1
ATOM 5209 C C . CYS B 1 254 ? 8.698 -36.663 -29.666 1.00 8.57 252 CYS B C 1
ATOM 5210 O O . CYS B 1 254 ? 8.096 -36.453 -28.605 1.00 9.35 252 CYS B O 1
ATOM 5213 N N . ALA B 1 255 ? 8.777 -35.766 -30.644 1.00 8.40 253 ALA B N 1
ATOM 5214 C CA . ALA B 1 255 ? 8.125 -34.463 -30.561 1.00 8.26 253 ALA B CA 1
ATOM 5215 C C . ALA B 1 255 ? 6.698 -34.611 -31.076 1.00 8.23 253 ALA B C 1
ATOM 5216 O O . ALA B 1 255 ? 6.481 -34.792 -32.278 1.00 9.93 253 ALA B O 1
ATOM 5218 N N . GLN B 1 256 ? 5.728 -34.491 -30.180 1.00 7.92 254 GLN B N 1
ATOM 5219 C CA . GLN B 1 256 ? 4.323 -34.695 -30.502 1.00 8.16 254 GLN B CA 1
ATOM 5220 C C . GLN B 1 256 ? 3.613 -33.357 -30.639 1.00 8.02 254 GLN B C 1
ATOM 5221 O O . GLN B 1 256 ? 3.779 -32.466 -29.801 1.00 9.53 254 GLN B O 1
ATOM 5227 N N . SER B 1 257 ? 2.782 -33.239 -31.672 1.00 8.38 255 SER B N 1
ATOM 5228 C CA . SER B 1 257 ? 1.896 -32.098 -31.837 1.00 8.68 255 SER B CA 1
ATOM 5229 C C . SER B 1 257 ? 0.452 -32.543 -31.689 1.00 8.75 255 SER B C 1
ATOM 5230 O O . SER B 1 257 ? 0.071 -33.623 -32.160 1.00 9.28 255 SER B O 1
ATOM 5233 N N . PHE B 1 258 ? -0.356 -31.693 -31.064 1.00 8.64 256 PHE B N 1
ATOM 5234 C CA . PHE B 1 258 ? -1.799 -31.861 -31.040 1.00 9.08 256 PHE B CA 1
ATOM 5235 C C . PHE B 1 258 ? -2.503 -30.818 -31.897 1.00 9.08 256 PHE B C 1
ATOM 5236 O O . PHE B 1 258 ? -3.730 -30.702 -31.852 1.00 9.85 256 PHE B O 1
ATOM 5244 N N . SER B 1 259 ? -1.746 -30.087 -32.708 1.00 8.57 257 SER B N 1
ATOM 5245 C CA . SER B 1 259 ? -2.314 -29.049 -33.556 1.00 8.95 257 SER B CA 1
ATOM 5246 C C . SER B 1 259 ? -3.284 -29.612 -34.583 1.00 9.75 257 SER B C 1
ATOM 5247 O O . SER B 1 259 ? -4.322 -29.009 -34.851 1.00 10.01 257 SER B O 1
ATOM 5274 N N . ASN B 1 261 ? -4.272 -33.284 -34.983 1.00 10.12 259 ASN B N 1
ATOM 5275 C CA . ASN B 1 261 ? -5.195 -34.335 -34.561 1.00 11.03 259 ASN B CA 1
ATOM 5276 C C . ASN B 1 261 ? -6.263 -33.887 -33.552 1.00 10.98 259 ASN B C 1
ATOM 5277 O O . ASN B 1 261 ? -7.282 -34.560 -33.421 1.00 12.00 259 ASN B O 1
ATOM 5282 N N . PHE B 1 262 ? -6.040 -32.772 -32.846 1.00 10.26 260 PHE B N 1
ATOM 5283 C CA . PHE B 1 262 ? -7.092 -32.141 -32.057 1.00 10.10 260 PHE B CA 1
ATOM 5284 C C . PHE B 1 262 ? -7.609 -30.875 -32.717 1.00 10.00 260 PHE B C 1
ATOM 5285 O O . PHE B 1 262 ? -8.554 -30.257 -32.207 1.00 11.14 260 PHE B O 1
ATOM 5293 N N . GLY B 1 263 ? -7.022 -30.476 -33.845 1.00 10.21 261 GLY B N 1
ATOM 5294 C CA . GLY B 1 263 ? -7.387 -29.209 -34.443 1.00 11.12 261 GLY B CA 1
ATOM 5295 C C . GLY B 1 263 ? -7.106 -28.018 -33.558 1.00 9.99 261 GLY B C 1
ATOM 5296 O O . GLY B 1 263 ? -7.721 -26.962 -33.738 1.00 11.33 261 GLY B O 1
ATOM 5297 N N . LEU B 1 264 ? -6.180 -28.150 -32.609 1.00 9.40 262 LEU B N 1
ATOM 5298 C CA . LEU B 1 264 ? -5.873 -27.097 -31.641 1.00 9.76 262 LEU B CA 1
ATOM 5299 C C . LEU B 1 264 ? -4.681 -26.240 -32.056 1.00 8.93 262 LEU B C 1
ATOM 5300 O O . LEU B 1 264 ? -3.921 -25.756 -31.207 1.00 9.39 262 LEU B O 1
ATOM 5305 N N . TYR B 1 265 ? -4.537 -26.000 -33.363 1.00 9.38 263 TYR B N 1
ATOM 5306 C CA . TYR B 1 265 ? -3.417 -25.246 -33.927 1.00 9.02 263 TYR B CA 1
ATOM 5307 C C . TYR B 1 265 ? -3.023 -24.042 -33.074 1.00 8.61 263 TYR B C 1
ATOM 5308 O O . TYR B 1 265 ? -1.861 -23.900 -32.673 1.00 8.95 263 TYR B O 1
ATOM 5317 N N . ASN B 1 266 ? -3.981 -23.159 -32.785 1.00 8.25 264 ASN B N 1
ATOM 5318 C CA . ASN B 1 266 ? -3.671 -21.889 -32.135 1.00 8.30 264 ASN B CA 1
ATOM 5319 C C . ASN B 1 266 ? -3.632 -21.953 -30.614 1.00 8.40 264 ASN B C 1
ATOM 5320 O O . ASN B 1 266 ? -3.484 -20.906 -29.976 1.00 9.19 264 ASN B O 1
ATOM 5325 N N . GLU B 1 267 ? -3.728 -23.135 -30.015 1.00 8.76 265 GLU B N 1
ATOM 5326 C CA . GLU B 1 267 ? -3.473 -23.245 -28.585 1.00 8.87 265 GLU B CA 1
ATOM 5327 C C . GLU B 1 267 ? -2.107 -23.844 -28.277 1.00 8.60 265 GLU B C 1
ATOM 5328 O O . GLU B 1 267 ? -1.737 -23.942 -27.108 1.00 9.03 265 GLU B O 1
ATOM 5334 N N . ARG B 1 268 ? -1.354 -24.243 -29.299 1.00 8.08 266 ARG B N 1
ATOM 5335 C CA . ARG B 1 268 ? 0.078 -24.530 -29.171 1.00 8.27 266 ARG B CA 1
ATOM 5336 C C . ARG B 1 268 ? 0.348 -25.653 -28.167 1.00 8.30 266 ARG B C 1
ATOM 5337 O O . ARG B 1 268 ? 1.070 -25.484 -27.182 1.00 8.73 266 ARG B O 1
ATOM 5345 N N . VAL B 1 269 ? -0.216 -26.819 -28.461 1.00 8.02 267 VAL B N 1
ATOM 5346 C CA . VAL B 1 269 ? -0.189 -27.971 -27.567 1.00 8.78 267 VAL B CA 1
ATOM 5347 C C . VAL B 1 269 ? 0.749 -29.016 -28.153 1.00 8.58 267 VAL B C 1
ATOM 5348 O O . VAL B 1 269 ? 0.461 -29.600 -29.206 1.00 9.15 267 VAL B O 1
ATOM 5352 N N . GLY B 1 270 ? 1.854 -29.285 -27.452 1.00 7.85 268 GLY B N 1
ATOM 5353 C CA . GLY B 1 270 ? 2.790 -30.307 -27.859 1.00 8.68 268 GLY B CA 1
ATOM 5354 C C . GLY B 1 270 ? 3.349 -31.006 -26.637 1.00 7.58 268 GLY B C 1
ATOM 5355 O O . GLY B 1 270 ? 3.137 -30.573 -25.496 1.00 7.84 268 GLY B O 1
ATOM 5356 N N . ASN B 1 271 ? 4.078 -32.091 -26.887 1.00 7.99 269 ASN B N 1
ATOM 5357 C CA . ASN B 1 271 ? 4.732 -32.819 -25.809 1.00 7.71 269 ASN B CA 1
ATOM 5358 C C . ASN B 1 271 ? 5.990 -33.454 -26.375 1.00 7.72 269 ASN B C 1
ATOM 5359 O O . ASN B 1 271 ? 5.952 -34.050 -27.456 1.00 9.04 269 ASN B O 1
ATOM 5364 N N . LEU B 1 272 ? 7.099 -33.321 -25.662 1.00 7.76 270 LEU B N 1
ATOM 5365 C CA . LEU B 1 272 ? 8.323 -34.036 -26.011 1.00 8.11 270 LEU B CA 1
ATOM 5366 C C . LEU B 1 272 ? 8.403 -35.274 -25.129 1.00 8.05 270 LEU B C 1
ATOM 5367 O O . LEU B 1 272 ? 8.585 -35.169 -23.909 1.00 8.77 270 LEU B O 1
ATOM 5372 N N . THR B 1 273 ? 8.243 -36.443 -25.746 1.00 8.14 271 THR B N 1
ATOM 5373 C CA . THR B 1 273 ? 8.402 -37.710 -25.047 1.00 8.93 271 THR B CA 1
ATOM 5374 C C . THR B 1 273 ? 9.857 -38.155 -25.137 1.00 8.99 271 THR B C 1
ATOM 5375 O O . THR B 1 273 ? 10.463 -38.124 -26.215 1.00 9.17 271 THR B O 1
ATOM 5379 N N . VAL B 1 274 ? 10.417 -38.539 -23.996 1.00 8.70 272 VAL B N 1
ATOM 5380 C CA . VAL B 1 274 ? 11.786 -39.022 -23.893 1.00 9.30 272 VAL B CA 1
ATOM 5381 C C . VAL B 1 274 ? 11.736 -40.463 -23.404 1.00 9.21 272 VAL B C 1
ATOM 5382 O O . VAL B 1 274 ? 11.090 -40.753 -22.390 1.00 10.12 272 VAL B O 1
ATOM 5386 N N . VAL B 1 275 ? 12.428 -41.358 -24.104 1.00 9.57 273 VAL B N 1
ATOM 5387 C CA . VAL B 1 275 ? 12.567 -42.749 -23.685 1.00 9.74 273 VAL B CA 1
ATOM 5388 C C . VAL B 1 275 ? 14.042 -43.001 -23.407 1.00 10.52 273 VAL B C 1
ATOM 5389 O O . VAL B 1 275 ? 14.890 -42.784 -24.284 1.00 10.78 273 VAL B O 1
ATOM 5393 N N . ALA B 1 276 ? 14.348 -43.443 -22.189 1.00 11.19 274 ALA B N 1
ATOM 5394 C CA . ALA B 1 276 ? 15.709 -43.727 -21.772 1.00 11.85 274 ALA B CA 1
ATOM 5395 C C . ALA B 1 276 ? 15.820 -45.175 -21.326 1.00 12.77 274 ALA B C 1
ATOM 5396 O O . ALA B 1 276 ? 14.827 -45.895 -21.188 1.00 14.95 274 ALA B O 1
ATOM 5398 N N . LYS B 1 277 ? 17.059 -45.590 -21.077 1.00 13.77 275 LYS B N 1
ATOM 5399 C CA . LYS B 1 277 ? 17.307 -46.970 -20.695 1.00 16.65 275 LYS B CA 1
ATOM 5400 C C . LYS B 1 277 ? 16.879 -47.264 -19.259 1.00 17.27 275 LYS B C 1
ATOM 5401 O O . LYS B 1 277 ? 16.615 -48.426 -18.934 1.00 17.96 275 LYS B O 1
ATOM 5407 N N . GLU B 1 278 ? 16.797 -46.257 -18.393 1.00 18.44 276 GLU B N 1
ATOM 5408 C CA . GLU B 1 278 ? 16.412 -46.508 -17.008 1.00 20.36 276 GLU B CA 1
ATOM 5409 C C . GLU B 1 278 ? 15.847 -45.229 -16.406 1.00 18.93 276 GLU B C 1
ATOM 5410 O O . GLU B 1 278 ? 15.977 -44.145 -16.994 1.00 17.85 276 GLU B O 1
ATOM 5416 N N . PRO B 1 279 ? 15.172 -45.324 -15.248 1.00 18.59 277 PRO B N 1
ATOM 5417 C CA . PRO B 1 279 ? 14.454 -44.153 -14.718 1.00 18.75 277 PRO B CA 1
ATOM 5418 C C . PRO B 1 279 ? 15.345 -43.011 -14.269 1.00 17.57 277 PRO B C 1
ATOM 5419 O O . PRO B 1 279 ? 14.932 -41.850 -14.373 1.00 18.08 277 PRO B O 1
ATOM 5423 N N . ASP B 1 280 ? 16.536 -43.290 -13.741 1.00 17.29 278 ASP B N 1
ATOM 5424 C CA . ASP B 1 280 ? 17.357 -42.201 -13.221 1.00 18.66 278 ASP B CA 1
ATOM 5425 C C . ASP B 1 280 ? 17.784 -41.249 -14.329 1.00 16.69 278 ASP B C 1
ATOM 5426 O O . ASP B 1 280 ? 17.855 -40.033 -14.115 1.00 15.94 278 ASP B O 1
ATOM 5431 N N . SER B 1 281 ? 18.058 -41.777 -15.524 1.00 15.24 279 SER B N 1
ATOM 5432 C CA . SER B 1 281 ? 18.420 -40.901 -16.634 1.00 14.53 279 SER B CA 1
ATOM 5433 C C . SER B 1 281 ? 17.282 -39.954 -16.992 1.00 13.01 279 SER B C 1
ATOM 5434 O O . SER B 1 281 ? 17.524 -38.797 -17.359 1.00 12.34 279 SER B O 1
ATOM 5437 N N . ILE B 1 282 ? 16.031 -40.426 -16.901 1.00 12.12 280 ILE B N 1
ATOM 5438 C CA . ILE B 1 282 ? 14.892 -39.538 -17.135 1.00 12.10 280 ILE B CA 1
ATOM 5439 C C . ILE B 1 282 ? 14.910 -38.375 -16.154 1.00 12.77 280 ILE B C 1
ATOM 5440 O O . ILE B 1 282 ? 14.693 -37.219 -16.539 1.00 12.50 280 ILE B O 1
ATOM 5445 N N . LEU B 1 283 ? 15.170 -38.655 -14.876 1.00 12.90 281 LEU B N 1
ATOM 5446 C CA . LEU B 1 283 ? 15.201 -37.587 -13.881 1.00 14.27 281 LEU B CA 1
ATOM 5447 C C . LEU B 1 283 ? 16.235 -36.531 -14.246 1.00 12.71 281 LEU B C 1
ATOM 5448 O O . LEU B 1 283 ? 15.956 -35.326 -14.205 1.00 12.91 281 LEU B O 1
ATOM 5453 N N . ARG B 1 284 ? 17.438 -36.967 -14.623 1.00 12.33 282 ARG B N 1
ATOM 5454 C CA . ARG B 1 284 ? 18.494 -36.013 -14.933 1.00 12.26 282 ARG B CA 1
ATOM 5455 C C . ARG B 1 284 ? 18.184 -35.254 -16.219 1.00 11.07 282 ARG B C 1
ATOM 5456 O O . ARG B 1 284 ? 18.366 -34.034 -16.283 1.00 11.36 282 ARG B O 1
ATOM 5464 N N . VAL B 1 285 ? 17.693 -35.951 -17.248 1.00 10.99 283 VAL B N 1
ATOM 5465 C CA . VAL B 1 285 ? 17.330 -35.283 -18.498 1.00 10.53 283 VAL B CA 1
ATOM 5466 C C . VAL B 1 285 ? 16.262 -34.223 -18.248 1.00 10.25 283 VAL B C 1
ATOM 5467 O O . VAL B 1 285 ? 16.372 -33.082 -18.719 1.00 10.43 283 VAL B O 1
ATOM 5471 N N . LEU B 1 286 ? 15.203 -34.590 -17.518 1.00 10.37 284 LEU B N 1
ATOM 5472 C CA . LEU B 1 286 ? 14.134 -33.633 -17.251 1.00 10.89 284 LEU B CA 1
ATOM 5473 C C . LEU B 1 286 ? 14.632 -32.440 -16.453 1.00 10.54 284 LEU B C 1
ATOM 5474 O O . LEU B 1 286 ? 14.149 -31.320 -16.653 1.00 10.92 284 LEU B O 1
ATOM 5479 N N . SER B 1 287 ? 15.590 -32.652 -15.550 1.00 10.94 285 SER B N 1
ATOM 5480 C CA . SER B 1 287 ? 16.112 -31.525 -14.787 1.00 11.26 285 SER B CA 1
ATOM 5481 C C . SER B 1 287 ? 16.801 -30.517 -15.695 1.00 10.62 285 SER B C 1
ATOM 5482 O O . SER B 1 287 ? 16.725 -29.309 -15.444 1.00 11.66 285 SER B O 1
ATOM 5485 N N . GLN B 1 288 ? 17.457 -30.988 -16.763 1.00 10.83 286 GLN B N 1
ATOM 5486 C CA . GLN B 1 288 ? 18.061 -30.078 -17.728 1.00 10.38 286 GLN B CA 1
ATOM 5487 C C . GLN B 1 288 ? 17.009 -29.456 -18.640 1.00 10.21 286 GLN B C 1
ATOM 5488 O O . GLN B 1 288 ? 17.107 -28.275 -18.987 1.00 10.87 286 GLN B O 1
ATOM 5494 N N A MET B 1 289 ? 16.005 -30.247 -19.043 0.51 10.18 287 MET B N 1
ATOM 5495 N N B MET B 1 289 ? 15.988 -30.212 -19.034 0.49 10.47 287 MET B N 1
ATOM 5496 C CA A MET B 1 289 ? 14.863 -29.724 -19.792 0.51 9.84 287 MET B CA 1
ATOM 5497 C CA B MET B 1 289 ? 14.945 -29.611 -19.854 0.49 10.60 287 MET B CA 1
ATOM 5498 C C A MET B 1 289 ? 14.254 -28.527 -19.079 0.51 9.14 287 MET B C 1
ATOM 5499 C C B MET B 1 289 ? 14.145 -28.556 -19.094 0.49 10.15 287 MET B C 1
ATOM 5500 O O A MET B 1 289 ? 13.927 -27.510 -19.703 0.51 8.73 287 MET B O 1
ATOM 5501 O O B MET B 1 289 ? 13.600 -27.641 -19.722 0.49 10.03 287 MET B O 1
ATOM 5510 N N . GLN B 1 290 ? 14.087 -28.642 -17.760 1.00 9.84 288 GLN B N 1
ATOM 5511 C CA . GLN B 1 290 ? 13.483 -27.562 -16.988 1.00 9.93 288 GLN B CA 1
ATOM 5512 C C . GLN B 1 290 ? 14.262 -26.270 -17.161 1.00 8.90 288 GLN B C 1
ATOM 5513 O O . GLN B 1 290 ? 13.671 -25.198 -17.317 1.00 9.55 288 GLN B O 1
ATOM 5519 N N . LYS B 1 291 ? 15.592 -26.349 -17.120 1.00 9.76 289 LYS B N 1
ATOM 5520 C CA . LYS B 1 291 ? 16.403 -25.149 -17.279 1.00 10.46 289 LYS B CA 1
ATOM 5521 C C . LYS B 1 291 ? 16.212 -24.538 -18.661 1.00 10.01 289 LYS B C 1
ATOM 5522 O O . LYS B 1 291 ? 16.143 -23.312 -18.800 1.00 11.07 289 LYS B O 1
ATOM 5528 N N . ILE B 1 292 ? 16.126 -25.383 -19.691 1.00 9.38 290 ILE B N 1
ATOM 5529 C CA . ILE B 1 292 ? 15.918 -24.916 -21.060 1.00 9.49 290 ILE B CA 1
ATOM 5530 C C . ILE B 1 292 ? 14.557 -24.235 -21.195 1.00 9.04 290 ILE B C 1
ATOM 5531 O O . ILE B 1 292 ? 14.443 -23.140 -21.758 1.00 9.90 290 ILE B O 1
ATOM 5536 N N . VAL B 1 293 ? 13.503 -24.883 -20.691 1.00 8.37 291 VAL B N 1
ATOM 5537 C CA . VAL B 1 293 ? 12.167 -24.293 -20.769 1.00 7.91 291 VAL B CA 1
ATOM 5538 C C . VAL B 1 293 ? 12.119 -22.955 -20.042 1.00 7.58 291 VAL B C 1
ATOM 5539 O O . VAL B 1 293 ? 11.513 -21.990 -20.525 1.00 7.81 291 VAL B O 1
ATOM 5543 N N . ARG B 1 294 ? 12.724 -22.895 -18.857 1.00 7.89 292 ARG B N 1
ATOM 5544 C CA . ARG B 1 294 ? 12.610 -21.722 -18.003 1.00 8.54 292 ARG B CA 1
ATOM 5545 C C . ARG B 1 294 ? 13.033 -20.449 -18.724 1.00 8.49 292 ARG B C 1
ATOM 5546 O O . ARG B 1 294 ? 12.424 -19.394 -18.534 1.00 9.69 292 ARG B O 1
ATOM 5554 N N . VAL B 1 295 ? 14.078 -20.534 -19.556 1.00 8.82 293 VAL B N 1
ATOM 5555 C CA . VAL B 1 295 ? 14.610 -19.366 -20.256 1.00 9.59 293 VAL B CA 1
ATOM 5556 C C . VAL B 1 295 ? 14.018 -19.188 -21.640 1.00 9.19 293 VAL B C 1
ATOM 5557 O O . VAL B 1 295 ? 14.456 -18.295 -22.379 1.00 9.86 293 VAL B O 1
ATOM 5561 N N . THR B 1 296 ? 13.045 -20.010 -22.019 1.00 8.65 294 THR B N 1
ATOM 5562 C CA . THR B 1 296 ? 12.418 -19.922 -23.327 1.00 9.18 294 THR B CA 1
ATOM 5563 C C . THR B 1 296 ? 10.993 -19.400 -23.212 1.00 8.69 294 THR B C 1
ATOM 5564 O O . THR B 1 296 ? 10.685 -18.320 -23.729 1.00 10.20 294 THR B O 1
ATOM 5568 N N . TRP B 1 297 ? 10.124 -20.124 -22.504 1.00 8.54 295 TRP B N 1
ATOM 5569 C CA . TRP B 1 297 ? 8.766 -19.666 -22.263 1.00 8.53 295 TRP B CA 1
ATOM 5570 C C . TRP B 1 297 ? 8.357 -19.720 -20.797 1.00 7.28 295 TRP B C 1
ATOM 5571 O O . TRP B 1 297 ? 7.212 -19.377 -20.486 1.00 7.64 295 TRP B O 1
ATOM 5582 N N . SER B 1 298 ? 9.276 -20.111 -19.896 1.00 7.70 296 SER B N 1
ATOM 5583 C CA . SER B 1 298 ? 9.098 -20.164 -18.444 1.00 7.85 296 SER B CA 1
ATOM 5584 C C . SER B 1 298 ? 8.307 -21.391 -18.010 1.00 7.14 296 SER B C 1
ATOM 5585 O O . SER B 1 298 ? 8.791 -22.209 -17.225 1.00 8.28 296 SER B O 1
ATOM 55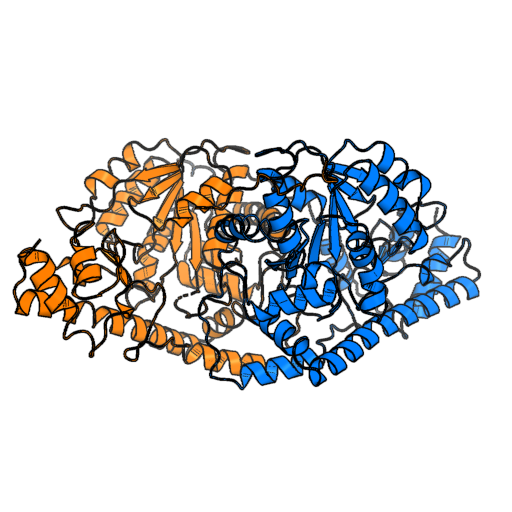88 N N . ASN B 1 299 ? 7.081 -21.501 -18.510 1.00 7.50 297 ASN B N 1
ATOM 5589 C CA . ASN B 1 299 ? 6.163 -22.599 -18.255 1.00 7.64 297 ASN B CA 1
ATOM 5590 C C . ASN B 1 299 ? 5.080 -22.504 -19.320 1.00 7.21 297 ASN B C 1
ATOM 5591 O O . ASN B 1 299 ? 4.947 -21.457 -19.966 1.00 7.52 297 ASN B O 1
ATOM 5596 N N . PRO B 1 300 ? 4.364 -23.585 -19.599 1.00 7.57 298 PRO B N 1
ATOM 5597 C CA . PRO B 1 300 ? 3.539 -23.620 -20.810 1.00 7.97 298 PRO B CA 1
ATOM 5598 C C . PRO B 1 300 ? 2.105 -23.203 -20.525 1.00 7.38 298 PRO B C 1
ATOM 5599 O O . PRO B 1 300 ? 1.664 -23.187 -19.366 1.00 8.36 298 PRO B O 1
ATOM 5603 N N . PRO B 1 301 ? 1.339 -22.871 -21.561 1.00 7.49 299 PRO B N 1
ATOM 5604 C CA . PRO B 1 301 ? -0.044 -22.436 -21.351 1.00 8.26 299 PRO B CA 1
ATOM 5605 C C . PRO B 1 301 ? -0.951 -23.612 -21.001 1.00 8.20 299 PRO B C 1
ATOM 5606 O O . PRO B 1 301 ? -0.658 -24.774 -21.287 1.00 9.05 299 PRO B O 1
ATOM 5610 N N . ALA B 1 302 ? -2.084 -23.297 -20.384 1.00 9.28 300 ALA B N 1
ATOM 5611 C CA . ALA B 1 302 ? -2.947 -24.332 -19.823 1.00 9.57 300 ALA B CA 1
ATOM 5612 C C . ALA B 1 302 ? -4.080 -24.784 -20.735 1.00 9.66 300 ALA B C 1
ATOM 5613 O O . ALA B 1 302 ? -4.419 -25.969 -20.729 1.00 10.59 300 ALA B O 1
ATOM 5615 N N . GLN B 1 303 ? -4.701 -23.877 -21.489 1.00 9.71 301 GLN B N 1
ATOM 5616 C CA . GLN B 1 303 ? -6.004 -24.184 -22.082 1.00 9.83 301 GLN B CA 1
ATOM 5617 C C . GLN B 1 303 ? -5.960 -25.414 -22.988 1.00 9.81 301 GLN B C 1
ATOM 5618 O O . GLN B 1 303 ? -6.762 -26.342 -22.833 1.00 10.59 301 GLN B O 1
ATOM 5624 N N . GLY B 1 304 ? -5.051 -25.438 -23.959 1.00 9.57 302 GLY B N 1
ATOM 5625 C CA . GLY B 1 304 ? -5.037 -26.551 -24.895 1.00 10.37 302 GLY B CA 1
ATOM 5626 C C . GLY B 1 304 ? -4.659 -27.865 -24.241 1.00 9.80 302 GLY B C 1
ATOM 5627 O O . GLY B 1 304 ? -5.263 -28.905 -24.528 1.00 10.53 302 GLY B O 1
ATOM 5628 N N . ALA B 1 305 ? -3.663 -27.836 -23.351 1.00 10.07 303 ALA B N 1
ATOM 5629 C CA . ALA B 1 305 ? -3.270 -29.045 -22.635 1.00 10.51 303 ALA B CA 1
ATOM 5630 C C . ALA B 1 305 ? -4.401 -29.562 -21.752 1.00 11.07 303 ALA B C 1
ATOM 5631 O O . ALA B 1 305 ? -4.577 -30.776 -21.608 1.00 11.96 303 ALA B O 1
ATOM 5633 N N A ARG B 1 306 ? -5.172 -28.653 -21.147 0.55 10.63 304 ARG B N 1
ATOM 5634 N N B ARG B 1 306 ? -5.162 -28.654 -21.133 0.45 11.08 304 ARG B N 1
ATOM 5635 C CA A ARG B 1 306 ? -6.332 -29.056 -20.355 0.55 12.02 304 ARG B CA 1
ATOM 5636 C CA B ARG B 1 306 ? -6.332 -29.064 -20.360 0.45 12.68 304 ARG B CA 1
ATOM 5637 C C A ARG B 1 306 ? -7.366 -29.771 -21.218 0.55 11.68 304 ARG B C 1
ATOM 5638 C C B ARG B 1 306 ? -7.327 -29.809 -21.241 0.45 12.07 304 ARG B C 1
ATOM 5639 O O A ARG B 1 306 ? -7.972 -30.761 -20.788 0.55 12.41 304 ARG B O 1
ATOM 5640 O O B ARG B 1 306 ? -7.860 -30.856 -20.855 0.45 12.78 304 ARG B O 1
ATOM 5655 N N . ILE B 1 307 ? -7.590 -29.276 -22.436 1.00 11.35 305 ILE B N 1
ATOM 5656 C CA . ILE B 1 307 ? -8.528 -29.925 -23.350 1.00 11.66 305 ILE B CA 1
ATOM 5657 C C . ILE B 1 307 ? -8.051 -31.329 -23.697 1.00 11.22 305 ILE B C 1
ATOM 5658 O O . ILE B 1 307 ? -8.820 -32.295 -23.641 1.00 12.53 305 ILE B O 1
ATOM 5663 N N . VAL B 1 308 ? -6.772 -31.464 -24.057 1.00 11.06 306 VAL B N 1
ATOM 5664 C CA . VAL B 1 308 ? -6.237 -32.767 -24.440 1.00 11.59 306 VAL B CA 1
ATOM 5665 C C . VAL B 1 308 ? -6.256 -33.732 -23.264 1.00 12.32 306 VAL B C 1
ATOM 5666 O O . VAL B 1 308 ? -6.661 -34.889 -23.408 1.00 12.99 306 VAL B O 1
ATOM 5670 N N . ALA B 1 309 ? -5.822 -33.278 -22.086 1.00 12.16 307 ALA B N 1
ATOM 5671 C CA . ALA B 1 309 ? -5.803 -34.165 -20.926 1.00 13.72 307 ALA B CA 1
ATOM 5672 C C . ALA B 1 309 ? -7.202 -34.656 -20.579 1.00 14.49 307 ALA B C 1
ATOM 5673 O O . ALA B 1 309 ? -7.396 -35.843 -20.289 1.00 15.14 307 ALA B O 1
ATOM 5675 N N . ARG B 1 310 ? -8.191 -33.760 -20.599 1.00 14.44 308 ARG B N 1
ATOM 5676 C CA . ARG B 1 310 ? -9.556 -34.177 -20.288 1.00 16.32 308 ARG B CA 1
ATOM 5677 C C . ARG B 1 310 ? -10.074 -35.187 -21.303 1.00 16.26 308 ARG B C 1
ATOM 5678 O O . ARG B 1 310 ? -10.741 -36.164 -20.938 1.00 17.84 308 ARG B O 1
ATOM 5686 N N . THR B 1 311 ? -9.758 -34.983 -22.581 1.00 15.25 309 THR B N 1
ATOM 5687 C CA . THR B 1 311 ? -10.234 -35.895 -23.617 1.00 15.07 309 THR B CA 1
ATOM 5688 C C . THR B 1 311 ? -9.590 -37.268 -23.483 1.00 15.87 309 THR B C 1
ATOM 5689 O O . THR B 1 311 ? -10.275 -38.299 -23.540 1.00 17.37 309 THR B O 1
ATOM 5693 N N . LEU B 1 312 ? -8.266 -37.303 -23.321 1.00 15.97 310 LEU B N 1
ATOM 5694 C CA . LEU B 1 312 ? -7.551 -38.573 -23.311 1.00 15.97 310 LEU B CA 1
ATOM 5695 C C . LEU B 1 312 ? -7.769 -39.362 -22.028 1.00 17.72 310 LEU B C 1
ATOM 5696 O O . LEU B 1 312 ? -7.581 -40.584 -22.030 1.00 20.15 310 LEU B O 1
ATOM 5701 N N A SER B 1 313 ? -8.170 -38.706 -20.942 0.50 18.81 311 SER B N 1
ATOM 5702 N N B SER B 1 313 ? -8.162 -38.692 -20.939 0.50 18.68 311 SER B N 1
ATOM 5703 C CA A SER B 1 313 ? -8.361 -39.381 -19.667 0.50 20.11 311 SER B CA 1
ATOM 5704 C CA B SER B 1 313 ? -8.376 -39.352 -19.656 0.50 20.13 311 SER B CA 1
ATOM 5705 C C A SER B 1 313 ? -9.806 -39.801 -19.420 0.50 21.13 311 SER B C 1
ATOM 5706 C C B SER B 1 313 ? -9.760 -39.971 -19.530 0.50 21.22 311 SER B C 1
ATOM 5707 O O A SER B 1 313 ? -10.104 -40.336 -18.347 0.50 21.72 311 SER B O 1
ATOM 5708 O O B SER B 1 313 ? -9.968 -40.816 -18.652 0.50 22.12 311 SER B O 1
ATOM 5713 N N . ASP B 1 314 ? -10.703 -39.565 -20.371 1.00 22.25 312 ASP B N 1
ATOM 5714 C CA . ASP B 1 314 ? -12.096 -39.984 -20.270 1.00 24.78 312 ASP B CA 1
ATOM 5715 C C . ASP B 1 314 ? -12.365 -40.942 -21.418 1.00 26.79 312 ASP B C 1
ATOM 5716 O O . ASP B 1 314 ? -12.342 -40.518 -22.586 1.00 26.37 312 ASP B O 1
ATOM 5721 N N . PRO B 1 315 ? -12.630 -42.225 -21.154 1.00 28.08 313 PRO B N 1
ATOM 5722 C CA . PRO B 1 315 ? -12.851 -43.167 -22.264 1.00 28.61 313 PRO B CA 1
ATOM 5723 C C . PRO B 1 315 ? -13.983 -42.766 -23.191 1.00 28.84 313 PRO B C 1
ATOM 5724 O O . PRO B 1 315 ? -13.894 -43.016 -24.401 1.00 30.56 313 PRO B O 1
ATOM 5728 N N . GLU B 1 316 ? -15.040 -42.144 -22.664 1.00 28.81 314 GLU B N 1
ATOM 5729 C CA . GLU B 1 316 ? -16.120 -41.650 -23.513 1.00 31.01 314 GLU B CA 1
ATOM 5730 C C . GLU B 1 316 ? -15.622 -40.553 -24.444 1.00 29.35 314 GLU B C 1
ATOM 5731 O O . GLU B 1 316 ? -15.844 -40.603 -25.661 1.00 29.69 314 GLU B O 1
ATOM 5737 N N . LEU B 1 317 ? -14.947 -39.547 -23.885 1.00 26.18 315 LEU B N 1
ATOM 5738 C CA . LEU B 1 317 ? -14.391 -38.478 -24.707 1.00 22.93 315 LEU B CA 1
ATOM 5739 C C . LEU B 1 317 ? -13.325 -39.011 -25.655 1.00 23.05 315 LEU B C 1
ATOM 5740 O O . LEU B 1 317 ? -13.256 -38.597 -26.819 1.00 21.63 315 LEU B O 1
ATOM 5745 N N . PHE B 1 318 ? -12.482 -39.928 -25.174 1.00 22.44 316 PHE B N 1
ATOM 5746 C CA . PHE B 1 318 ? -11.444 -40.499 -26.025 1.00 22.21 316 PHE B CA 1
ATOM 5747 C C . PHE B 1 318 ? -12.058 -41.175 -27.241 1.00 23.27 316 PHE B C 1
ATOM 5748 O O . PHE B 1 318 ? -11.600 -40.985 -28.374 1.00 22.22 316 PHE B O 1
ATOM 5756 N N . HIS B 1 319 ? -13.109 -41.966 -27.020 1.00 24.49 317 HIS B N 1
ATOM 5757 C CA . HIS B 1 319 ? -13.792 -42.626 -28.125 1.00 25.37 317 HIS B CA 1
ATOM 5758 C C . HIS B 1 319 ? -14.402 -41.612 -29.085 1.00 24.85 317 HIS B C 1
ATOM 5759 O O . HIS B 1 319 ? -14.299 -41.764 -30.308 1.00 25.79 317 HIS B O 1
ATOM 5766 N N . GLU B 1 320 ? -15.047 -40.573 -28.549 1.00 23.85 318 GLU B N 1
ATOM 5767 C CA . GLU B 1 320 ? -15.575 -39.516 -29.406 1.00 23.02 318 GLU B CA 1
ATOM 5768 C C . GLU B 1 320 ? -14.463 -38.876 -30.224 1.00 20.62 318 GLU B C 1
ATOM 5769 O O . GLU B 1 320 ? -14.621 -38.637 -31.428 1.00 19.61 318 GLU B O 1
ATOM 5775 N N . TRP B 1 321 ? -13.320 -38.614 -29.588 1.00 18.10 319 TRP B N 1
ATOM 5776 C CA . TRP B 1 321 ? -12.196 -38.004 -30.287 1.00 16.73 319 TRP B CA 1
ATOM 5777 C C . TRP B 1 321 ? -11.703 -38.887 -31.429 1.00 17.01 319 TRP B C 1
ATOM 5778 O O . TRP B 1 321 ? -11.471 -38.399 -32.542 1.00 15.69 319 TRP B O 1
ATOM 5789 N N . THR B 1 322 ? -11.518 -40.188 -31.173 1.00 17.94 320 THR B N 1
ATOM 5790 C CA . THR B 1 322 ? -11.059 -41.066 -32.247 1.00 18.39 320 THR B CA 1
ATOM 5791 C C . THR B 1 322 ? -12.022 -41.054 -33.426 1.00 17.40 320 THR B C 1
ATOM 5792 O O . THR B 1 322 ? -11.589 -41.157 -34.580 1.00 16.62 320 THR B O 1
ATOM 5796 N N . GLY B 1 323 ? -13.323 -40.913 -33.160 1.00 17.05 321 GLY B N 1
ATOM 5797 C CA . GLY B 1 323 ? -14.279 -40.777 -34.248 1.00 17.82 321 GLY B CA 1
ATOM 5798 C C . GLY B 1 323 ? -14.106 -39.477 -35.012 1.00 15.81 321 GLY B C 1
ATOM 5799 O O . GLY B 1 323 ? -14.184 -39.460 -36.245 1.00 15.65 321 GLY B O 1
ATOM 5800 N N . ASN B 1 324 ? -13.861 -38.372 -34.295 1.00 15.42 322 ASN B N 1
ATOM 5801 C CA . ASN B 1 324 ? -13.605 -37.098 -34.962 1.00 15.01 322 ASN B CA 1
ATOM 5802 C C . ASN B 1 324 ? -12.358 -37.188 -35.832 1.00 14.96 322 ASN B C 1
ATOM 5803 O O . ASN B 1 324 ? -12.332 -36.676 -36.958 1.00 15.05 322 ASN B O 1
ATOM 5808 N N . VAL B 1 325 ? -11.309 -37.828 -35.318 1.00 14.63 323 VAL B N 1
ATOM 5809 C CA . VAL B 1 325 ? -10.079 -37.984 -36.089 1.00 14.68 323 VAL B CA 1
ATOM 5810 C C . VAL B 1 325 ? -10.337 -38.803 -37.350 1.00 14.25 323 VAL B C 1
ATOM 5811 O O . VAL B 1 325 ? -9.897 -38.445 -38.451 1.00 14.03 323 VAL B O 1
ATOM 5815 N N . LYS B 1 326 ? -11.059 -39.915 -37.207 1.00 13.90 324 LYS B N 1
ATOM 5816 C CA . LYS B 1 326 ? -11.343 -40.754 -38.364 1.00 14.97 324 LYS B CA 1
ATOM 5817 C C . LYS B 1 326 ? -12.214 -40.032 -39.387 1.00 13.69 324 LYS B C 1
ATOM 5818 O O . LYS B 1 326 ? -12.072 -40.260 -40.592 1.00 14.70 324 LYS B O 1
ATOM 5824 N N . THR B 1 327 ? -13.103 -39.145 -38.935 1.00 13.52 325 THR B N 1
ATOM 5825 C CA . THR B 1 327 ? -13.870 -38.329 -39.871 1.00 13.86 325 THR B CA 1
ATOM 5826 C C . THR B 1 327 ? -12.945 -37.507 -40.762 1.00 13.71 325 THR B C 1
ATOM 5827 O O . THR B 1 327 ? -13.121 -37.454 -41.986 1.00 14.31 325 THR B O 1
ATOM 5831 N N . MET B 1 328 ? -11.952 -36.849 -40.162 1.00 12.98 326 MET B N 1
ATOM 5832 C CA . MET B 1 328 ? -10.998 -36.078 -40.952 1.00 13.57 326 MET B CA 1
ATOM 5833 C C . MET B 1 328 ? -10.219 -36.977 -41.897 1.00 13.93 326 MET B C 1
ATOM 5834 O O . MET B 1 328 ? -10.091 -36.677 -43.091 1.00 14.24 326 MET B O 1
ATOM 5839 N N . ALA B 1 329 ? -9.671 -38.079 -41.373 1.00 14.65 327 ALA B N 1
ATOM 5840 C CA . ALA B 1 329 ? -8.876 -38.977 -42.205 1.00 16.00 327 ALA B CA 1
ATOM 5841 C C . ALA B 1 329 ? -9.709 -39.547 -43.341 1.00 16.54 327 ALA B C 1
ATOM 5842 O O . ALA B 1 329 ? -9.221 -39.678 -44.467 1.00 17.33 327 ALA B O 1
ATOM 5844 N N . ASP B 1 330 ? -10.973 -39.874 -43.066 1.00 16.45 328 ASP B N 1
ATOM 5845 C CA . ASP B 1 330 ? -11.820 -40.461 -44.098 1.00 17.05 328 ASP B CA 1
ATOM 5846 C C . ASP B 1 330 ? -12.141 -39.449 -45.189 1.00 16.58 328 ASP B C 1
ATOM 5847 O O . ASP B 1 330 ? -12.236 -39.818 -46.365 1.00 18.26 328 ASP B O 1
ATOM 5852 N N . ARG B 1 331 ? -12.309 -38.166 -44.831 1.00 17.65 329 ARG B N 1
ATOM 5853 C CA . ARG B 1 331 ? -12.529 -37.169 -45.876 1.00 17.63 329 ARG B CA 1
ATOM 5854 C C . ARG B 1 331 ? -11.301 -37.047 -46.766 1.00 18.36 329 ARG B C 1
ATOM 5855 O O . ARG B 1 331 ? -11.419 -36.939 -47.991 1.00 20.30 329 ARG B O 1
ATOM 5863 N N . ILE B 1 332 ? -10.110 -37.097 -46.167 1.00 17.79 330 ILE B N 1
ATOM 5864 C CA . ILE B 1 332 ? -8.876 -37.076 -46.948 1.00 19.17 330 ILE B CA 1
ATOM 5865 C C . ILE B 1 332 ? -8.737 -38.345 -47.784 1.00 21.80 330 ILE B C 1
ATOM 5866 O O . ILE B 1 332 ? -8.381 -38.281 -48.964 1.00 22.05 330 ILE B O 1
ATOM 5871 N N . LEU B 1 333 ? -8.964 -39.519 -47.171 1.00 20.95 331 LEU B N 1
ATOM 5872 C CA . LEU B 1 333 ? -8.877 -40.776 -47.910 1.00 22.81 331 LEU B CA 1
ATOM 5873 C C . LEU B 1 333 ? -9.858 -40.777 -49.068 1.00 22.65 331 LEU B C 1
ATOM 5874 O O . LEU B 1 333 ? -9.550 -41.281 -50.157 1.00 22.22 331 LEU B O 1
ATOM 5879 N N . SER B 1 334 ? -11.048 -40.211 -48.847 1.00 23.17 332 SER B N 1
ATOM 5880 C CA . SER B 1 334 ? -12.016 -40.038 -49.923 1.00 25.66 332 SER B CA 1
ATOM 5881 C C . SER B 1 334 ? -11.445 -39.172 -51.039 1.00 24.27 332 SER B C 1
ATOM 5882 O O . SER B 1 334 ? -11.534 -39.527 -52.220 1.00 22.97 332 SER B O 1
ATOM 5885 N N A MET B 1 335 ? -10.846 -38.032 -50.680 0.83 22.75 333 MET B N 1
ATOM 5886 N N B MET B 1 335 ? -10.839 -38.037 -50.682 0.17 23.24 333 MET B N 1
ATOM 5887 C CA A MET B 1 335 ? -10.283 -37.144 -51.694 0.83 23.15 333 MET B CA 1
ATOM 5888 C CA B MET B 1 335 ? -10.284 -37.147 -51.699 0.17 22.87 333 MET B CA 1
ATOM 5889 C C A MET B 1 335 ? -9.148 -37.822 -52.453 0.83 22.65 333 MET B C 1
ATOM 5890 C C B MET B 1 335 ? -9.134 -37.806 -52.451 0.17 22.84 333 MET B C 1
ATOM 5891 O O A MET B 1 335 ? -9.034 -37.670 -53.676 0.83 24.10 333 MET B O 1
ATOM 5892 O O B MET B 1 335 ? -8.980 -37.606 -53.661 0.17 23.11 333 MET B O 1
ATOM 5901 N N . ARG B 1 336 ? -8.319 -38.601 -51.754 1.00 22.15 334 ARG B N 1
ATOM 5902 C CA . ARG B 1 336 ? -7.276 -39.365 -52.436 1.00 20.63 334 ARG B CA 1
ATOM 5903 C C . ARG B 1 336 ? -7.885 -40.394 -53.382 1.00 22.46 334 ARG B C 1
ATOM 5904 O O . ARG B 1 336 ? -7.484 -40.498 -54.548 1.00 22.92 334 ARG B O 1
ATOM 5912 N N . SER B 1 337 ? -8.851 -41.175 -52.881 1.00 24.52 335 SER B N 1
ATOM 5913 C CA . SER B 1 337 ? -9.526 -42.181 -53.696 1.00 26.97 335 SER B CA 1
ATOM 5914 C C . SER B 1 337 ? -10.137 -41.561 -54.942 1.00 26.79 335 SER B C 1
ATOM 5915 O O . SER B 1 337 ? -9.982 -42.089 -56.051 1.00 27.85 335 SER B O 1
ATOM 5918 N N . GLU B 1 338 ? -10.840 -40.439 -54.780 1.00 26.46 336 GLU B N 1
ATOM 5919 C CA . GLU B 1 338 ? -11.559 -39.845 -55.901 1.00 28.26 336 GLU B CA 1
ATOM 5920 C C . GLU B 1 338 ? -10.608 -39.187 -56.893 1.00 26.97 336 GLU B C 1
ATOM 5921 O O . GLU B 1 338 ? -10.804 -39.296 -58.108 1.00 28.67 336 GLU B O 1
ATOM 5927 N N . LEU B 1 339 ? -9.576 -38.496 -56.401 1.00 26.53 337 LEU B N 1
ATOM 5928 C CA . LEU B 1 339 ? -8.640 -37.828 -57.301 1.00 27.19 337 LEU B CA 1
ATOM 5929 C C . LEU B 1 339 ? -7.945 -38.830 -58.211 1.00 28.06 337 LEU B C 1
ATOM 5930 O O . LEU B 1 339 ? -7.821 -38.609 -59.420 1.00 27.81 337 LEU B O 1
ATOM 5935 N N . ARG B 1 340 ? -7.476 -39.940 -57.642 1.00 28.21 338 ARG B N 1
ATOM 5936 C CA . ARG B 1 340 ? -6.788 -40.943 -58.444 1.00 28.31 338 ARG B CA 1
ATOM 5937 C C . ARG B 1 340 ? -7.745 -41.617 -59.416 1.00 29.01 338 ARG B C 1
ATOM 5938 O O . ARG B 1 340 ? -7.436 -41.761 -60.605 1.00 28.33 338 ARG B O 1
ATOM 5946 N N . ALA B 1 341 ? -8.909 -42.049 -58.922 1.00 29.15 339 ALA B N 1
ATOM 5947 C CA . ALA B 1 341 ? -9.882 -42.697 -59.794 1.00 30.83 339 ALA B CA 1
ATOM 5948 C C . ALA B 1 341 ? -10.258 -41.792 -60.953 1.00 32.70 339 ALA B C 1
ATOM 5949 O O . ALA B 1 341 ? -10.500 -42.267 -62.069 1.00 33.46 339 ALA B O 1
ATOM 5951 N N . ARG B 1 342 ? -10.315 -40.482 -60.709 1.00 33.86 340 ARG B N 1
ATOM 5952 C CA . ARG B 1 342 ? -10.690 -39.574 -61.781 1.00 35.84 340 ARG B CA 1
ATOM 5953 C C . ARG B 1 342 ? -9.534 -39.399 -62.766 1.00 36.30 340 ARG B C 1
ATOM 5954 O O . ARG B 1 342 ? -9.732 -39.478 -63.982 1.00 37.43 340 ARG B O 1
ATOM 5962 N N . LEU B 1 343 ? -8.312 -39.176 -62.260 1.00 35.94 341 LEU B N 1
ATOM 5963 C CA . LEU B 1 343 ? -7.155 -39.047 -63.150 1.00 35.60 341 LEU B CA 1
ATOM 5964 C C . LEU B 1 343 ? -6.963 -40.292 -63.995 1.00 36.49 341 LEU B C 1
ATOM 5965 O O . LEU B 1 343 ? -6.436 -40.214 -65.111 1.00 38.17 341 LEU B O 1
ATOM 5970 N N . GLU B 1 344 ? -7.393 -41.443 -63.481 1.00 36.19 342 GLU B N 1
ATOM 5971 C CA . GLU B 1 344 ? -7.424 -42.662 -64.275 1.00 37.68 342 GLU B CA 1
ATOM 5972 C C . GLU B 1 344 ? -8.700 -42.771 -65.108 1.00 39.03 342 GLU B C 1
ATOM 5973 O O . GLU B 1 344 ? -8.689 -43.402 -66.171 1.00 40.31 342 GLU B O 1
ATOM 5979 N N . ALA B 1 345 ? -9.802 -42.163 -64.658 1.00 40.99 343 ALA B N 1
ATOM 5980 C CA . ALA B 1 345 ? -10.997 -42.107 -65.498 1.00 43.08 343 ALA B CA 1
ATOM 5981 C C . ALA B 1 345 ? -10.712 -41.375 -66.806 1.00 44.14 343 ALA B C 1
ATOM 5982 O O . ALA B 1 345 ? -11.217 -41.758 -67.868 1.00 44.21 343 ALA B O 1
ATOM 5984 N N . LEU B 1 346 ? -9.896 -40.329 -66.751 1.00 45.60 344 LEU B N 1
ATOM 5985 C CA . LEU B 1 346 ? -9.372 -39.658 -67.933 1.00 47.29 344 LEU B CA 1
ATOM 5986 C C . LEU B 1 346 ? -8.027 -40.221 -68.362 1.00 49.72 344 LEU B C 1
ATOM 5987 O O . LEU B 1 346 ? -7.385 -39.646 -69.247 1.00 50.00 344 LEU B O 1
ATOM 5992 N N . LYS B 1 347 ? -7.624 -41.353 -67.776 1.00 52.16 345 LYS B N 1
ATOM 5993 C CA . LYS B 1 347 ? -6.299 -41.961 -67.897 1.00 53.48 345 LYS B CA 1
ATOM 5994 C C . LYS B 1 347 ? -5.204 -40.983 -68.308 1.00 53.77 345 LYS B C 1
ATOM 5995 O O . LYS B 1 347 ? -4.700 -41.028 -69.435 1.00 53.91 345 LYS B O 1
ATOM 6001 N N . THR B 1 348 ? -4.861 -40.080 -67.397 1.00 53.38 346 THR B N 1
ATOM 6002 C CA . THR B 1 348 ? -3.734 -39.186 -67.600 1.00 52.55 346 THR B CA 1
ATOM 6003 C C . THR B 1 348 ? -2.451 -40.013 -67.662 1.00 51.37 346 THR B C 1
ATOM 6004 O O . THR B 1 348 ? -2.338 -41.028 -66.965 1.00 51.06 346 THR B O 1
ATOM 6008 N N . PRO B 1 349 ? -1.478 -39.631 -68.494 1.00 50.31 347 PRO B N 1
ATOM 6009 C CA . PRO B 1 349 ? -0.246 -40.423 -68.585 1.00 49.24 347 PRO B CA 1
ATOM 6010 C C . PRO B 1 349 ? 0.500 -40.477 -67.260 1.00 47.11 347 PRO B C 1
ATOM 6011 O O . PRO B 1 349 ? 0.430 -39.560 -66.437 1.00 47.18 347 PRO B O 1
ATOM 6015 N N . GLY B 1 350 ? 1.217 -41.581 -67.063 1.00 44.31 348 GLY B N 1
ATOM 6016 C CA . GLY B 1 350 ? 1.883 -41.861 -65.811 1.00 42.18 348 GLY B CA 1
ATOM 6017 C C . GLY B 1 350 ? 1.038 -42.720 -64.888 1.00 40.11 348 GLY B C 1
ATOM 6018 O O . GLY B 1 350 ? -0.138 -42.999 -65.134 1.00 40.15 348 GLY B O 1
ATOM 6019 N N . THR B 1 351 ? 1.665 -43.149 -63.797 1.00 39.90 349 THR B N 1
ATOM 6020 C CA . THR B 1 351 ? 0.982 -43.890 -62.747 1.00 38.44 349 THR B CA 1
ATOM 6021 C C . THR B 1 351 ? 0.616 -42.950 -61.603 1.00 37.79 349 THR B C 1
ATOM 6022 O O . THR B 1 351 ? 1.315 -41.971 -61.326 1.00 37.15 349 THR B O 1
ATOM 6026 N N . TRP B 1 352 ? -0.500 -43.260 -60.939 1.00 37.66 350 TRP B N 1
ATOM 6027 C CA . TRP B 1 352 ? -1.041 -42.409 -59.885 1.00 37.74 350 TRP B CA 1
ATOM 6028 C C . TRP B 1 352 ? -1.419 -43.187 -58.628 1.00 35.88 350 TRP B C 1
ATOM 6029 O O . TRP B 1 352 ? -2.113 -42.642 -57.760 1.00 35.44 350 TRP B O 1
ATOM 6040 N N . ASN B 1 353 ? -0.949 -44.431 -58.484 1.00 34.27 351 ASN B N 1
ATOM 6041 C CA . ASN B 1 353 ? -1.174 -45.164 -57.244 1.00 32.99 351 ASN B CA 1
ATOM 6042 C C . ASN B 1 353 ? -0.533 -44.485 -56.042 1.00 29.50 351 ASN B C 1
ATOM 6043 O O . ASN B 1 353 ? -0.943 -44.762 -54.913 1.00 27.14 351 ASN B O 1
ATOM 6048 N N . HIS B 1 354 ? 0.454 -43.608 -56.259 1.00 26.34 352 HIS B N 1
ATOM 6049 C CA . HIS B 1 354 ? 1.013 -42.835 -55.154 1.00 24.29 352 HIS B CA 1
ATOM 6050 C C . HIS B 1 354 ? -0.036 -41.946 -54.500 1.00 23.02 352 HIS B C 1
ATOM 6051 O O . HIS B 1 354 ? 0.054 -41.667 -53.302 1.00 22.86 352 HIS B O 1
ATOM 6058 N N . ILE B 1 355 ? -1.042 -41.507 -55.260 1.00 23.54 353 ILE B N 1
ATOM 6059 C CA . ILE B 1 355 ? -2.076 -40.640 -54.701 1.00 23.73 353 ILE B CA 1
ATOM 6060 C C . ILE B 1 355 ? -2.818 -41.342 -53.570 1.00 22.45 353 ILE B C 1
ATOM 6061 O O . ILE B 1 355 ? -3.256 -40.708 -52.603 1.00 22.66 353 ILE B O 1
ATOM 6066 N N . THR B 1 356 ? -2.967 -42.662 -53.669 1.00 21.47 354 THR B N 1
ATOM 6067 C CA . THR B 1 356 ? -3.629 -43.427 -52.622 1.00 20.50 354 THR B CA 1
ATOM 6068 C C . THR B 1 356 ? -2.662 -44.225 -51.758 1.00 22.05 354 THR B C 1
ATOM 6069 O O . THR B 1 356 ? -3.033 -44.624 -50.648 1.00 22.83 354 THR B O 1
ATOM 6073 N N . ASP B 1 357 ? -1.436 -44.463 -52.235 1.00 20.93 355 ASP B N 1
ATOM 6074 C CA . ASP B 1 357 ? -0.427 -45.084 -51.383 1.00 22.34 355 ASP B CA 1
ATOM 6075 C C . ASP B 1 357 ? 0.052 -44.111 -50.320 1.00 22.17 355 ASP B C 1
ATOM 6076 O O . ASP B 1 357 ? 0.428 -44.526 -49.215 1.00 21.23 355 ASP B O 1
ATOM 6081 N N . GLN B 1 358 ? 0.055 -42.823 -50.644 1.00 22.72 356 GLN B N 1
ATOM 6082 C CA . GLN B 1 358 ? 0.454 -41.790 -49.708 1.00 22.29 356 GLN B CA 1
ATOM 6083 C C . GLN B 1 358 ? -0.540 -41.695 -48.555 1.00 21.19 356 GLN B C 1
ATOM 6084 O O . GLN B 1 358 ? -1.696 -42.119 -48.652 1.00 21.53 356 GLN B O 1
ATOM 6090 N N . ILE B 1 359 ? -0.071 -41.127 -47.449 1.00 20.99 357 ILE B N 1
ATOM 6091 C CA . ILE B 1 359 ? -0.814 -41.092 -46.196 1.00 20.42 357 ILE B CA 1
ATOM 6092 C C . ILE B 1 359 ? -0.727 -39.678 -45.638 1.00 18.17 357 ILE B C 1
ATOM 6093 O O . ILE B 1 359 ? 0.366 -39.102 -45.561 1.00 21.75 357 ILE B O 1
ATOM 6098 N N . GLY B 1 360 ? -1.854 -39.132 -45.216 1.00 13.46 358 GLY B N 1
ATOM 6099 C CA . GLY B 1 360 ? -1.887 -37.844 -44.553 1.00 14.54 358 GLY B CA 1
ATOM 6100 C C . GLY B 1 360 ? -2.532 -36.777 -45.417 1.00 13.96 358 GLY B C 1
ATOM 6101 O O . GLY B 1 360 ? -3.143 -37.045 -46.453 1.00 17.46 358 GLY B O 1
ATOM 6102 N N . MET B 1 361 ? -2.367 -35.534 -44.978 1.00 13.90 359 MET B N 1
ATOM 6103 C CA . MET B 1 361 ? -3.053 -34.423 -45.619 1.00 14.93 359 MET B CA 1
ATOM 6104 C C . MET B 1 361 ? -2.341 -33.961 -46.880 1.00 15.55 359 MET B C 1
ATOM 6105 O O . MET B 1 361 ? -2.978 -33.390 -47.775 1.00 18.92 359 MET B O 1
ATOM 6110 N N . PHE B 1 362 ? -1.033 -34.197 -46.951 1.00 17.87 360 PHE B N 1
ATOM 6111 C CA . PHE B 1 362 ? -0.159 -33.639 -47.969 1.00 19.41 360 PHE B CA 1
ATOM 6112 C C . PHE B 1 362 ? 0.255 -34.717 -48.953 1.00 18.77 360 PHE B C 1
ATOM 6113 O O . PHE B 1 362 ? 0.494 -35.870 -48.576 1.00 20.12 360 PHE B O 1
ATOM 6121 N N . SER B 1 363 ? 0.354 -34.317 -50.214 1.00 20.64 361 SER B N 1
ATOM 6122 C CA . SER B 1 363 ? 0.641 -35.230 -51.305 1.00 21.18 361 SER B CA 1
ATOM 6123 C C . SER B 1 363 ? 1.607 -34.548 -52.252 1.00 21.63 361 SER B C 1
ATOM 6124 O O . SER B 1 363 ? 1.327 -33.447 -52.736 1.00 20.06 361 SER B O 1
ATOM 6127 N N . PHE B 1 364 ? 2.737 -35.198 -52.502 1.00 21.69 362 PHE B N 1
ATOM 6128 C CA . PHE B 1 364 ? 3.594 -34.832 -53.618 1.00 21.75 362 PHE B CA 1
ATOM 6129 C C . PHE B 1 364 ? 2.950 -35.404 -54.871 1.00 23.22 362 PHE B C 1
ATOM 6130 O O . PHE B 1 364 ? 2.947 -36.622 -55.074 1.00 23.71 362 PHE B O 1
ATOM 6138 N N . THR B 1 365 ? 2.361 -34.527 -55.685 1.00 26.56 363 THR B N 1
ATOM 6139 C CA . THR B 1 365 ? 1.596 -34.978 -56.843 1.00 27.53 363 THR B CA 1
ATOM 6140 C C . THR B 1 365 ? 2.487 -35.592 -57.915 1.00 28.80 363 THR B C 1
ATOM 6141 O O . THR B 1 365 ? 2.021 -36.426 -58.704 1.00 27.18 363 THR B O 1
ATOM 6145 N N . GLY B 1 366 ? 3.754 -35.189 -57.968 1.00 31.85 364 GLY B N 1
ATOM 6146 C CA . GLY B 1 366 ? 4.645 -35.630 -59.022 1.00 34.55 364 GLY B CA 1
ATOM 6147 C C . GLY B 1 366 ? 4.740 -34.703 -60.211 1.00 37.51 364 GLY B C 1
ATOM 6148 O O . GLY B 1 366 ? 5.220 -35.125 -61.268 1.00 37.07 364 GLY B O 1
ATOM 6149 N N . LEU B 1 367 ? 4.306 -33.453 -60.073 1.00 40.68 365 LEU B N 1
ATOM 6150 C CA . LEU B 1 367 ? 4.307 -32.489 -61.163 1.00 43.67 365 LEU B CA 1
ATOM 6151 C C . LEU B 1 367 ? 5.498 -31.545 -61.028 1.00 45.29 365 LEU B C 1
ATOM 6152 O O . LEU B 1 367 ? 5.939 -31.230 -59.920 1.00 46.44 365 LEU B O 1
ATOM 6157 N N . ASN B 1 368 ? 6.013 -31.082 -62.184 1.00 46.70 366 ASN B N 1
ATOM 6158 C CA . ASN B 1 368 ? 7.301 -30.401 -62.248 1.00 48.50 366 ASN B CA 1
ATOM 6159 C C . ASN B 1 368 ? 7.176 -28.905 -61.944 1.00 50.88 366 ASN B C 1
ATOM 6160 O O . ASN B 1 368 ? 6.073 -28.348 -61.990 1.00 50.83 366 ASN B O 1
ATOM 6165 N N . PRO B 1 369 ? 8.285 -28.226 -61.617 1.00 53.36 367 PRO B N 1
ATOM 6166 C CA . PRO B 1 369 ? 8.190 -26.879 -61.014 1.00 55.03 367 PRO B CA 1
ATOM 6167 C C . PRO B 1 369 ? 7.423 -25.854 -61.839 1.00 57.06 367 PRO B C 1
ATOM 6168 O O . PRO B 1 369 ? 7.096 -24.790 -61.292 1.00 57.66 367 PRO B O 1
ATOM 6172 N N . LYS B 1 370 ? 7.139 -26.120 -63.114 1.00 58.12 368 LYS B N 1
ATOM 6173 C CA . LYS B 1 370 ? 6.204 -25.283 -63.875 1.00 58.68 368 LYS B CA 1
ATOM 6174 C C . LYS B 1 370 ? 5.260 -26.140 -64.719 1.00 57.60 368 LYS B C 1
ATOM 6175 O O . LYS B 1 370 ? 4.818 -25.742 -65.797 1.00 58.25 368 LYS B O 1
ATOM 6181 N N . GLN B 1 371 ? 4.987 -27.358 -64.259 1.00 55.44 369 GLN B N 1
ATOM 6182 C CA . GLN B 1 371 ? 3.714 -27.994 -64.550 1.00 52.05 369 GLN B CA 1
ATOM 6183 C C . GLN B 1 371 ? 2.652 -27.504 -63.568 1.00 51.83 369 GLN B C 1
ATOM 6184 O O . GLN B 1 371 ? 1.454 -27.668 -63.808 1.00 52.48 369 GLN B O 1
ATOM 6190 N N . VAL B 1 372 ? 3.092 -26.905 -62.459 1.00 51.24 370 VAL B N 1
ATOM 6191 C CA . VAL B 1 372 ? 2.198 -26.260 -61.495 1.00 50.66 370 VAL B CA 1
ATOM 6192 C C . VAL B 1 372 ? 1.661 -24.950 -62.032 1.00 52.30 370 VAL B C 1
ATOM 6193 O O . VAL B 1 372 ? 0.460 -24.695 -61.989 1.00 51.87 370 VAL B O 1
ATOM 6197 N N . GLU B 1 373 ? 2.531 -24.108 -62.581 1.00 54.76 371 GLU B N 1
ATOM 6198 C CA . GLU B 1 373 ? 2.160 -22.737 -62.893 1.00 56.79 371 GLU B CA 1
ATOM 6199 C C . GLU B 1 373 ? 1.244 -22.696 -64.117 1.00 55.37 371 GLU B C 1
ATOM 6200 O O . GLU B 1 373 ? 0.576 -21.682 -64.348 1.00 56.03 371 GLU B O 1
ATOM 6206 N N . TYR B 1 374 ? 1.193 -23.766 -64.923 1.00 53.80 372 TYR B N 1
ATOM 6207 C CA . TYR B 1 374 ? -0.001 -23.932 -65.748 1.00 53.35 372 TYR B CA 1
ATOM 6208 C C . TYR B 1 374 ? -1.233 -23.974 -64.860 1.00 54.31 372 TYR B C 1
ATOM 6209 O O . TYR B 1 374 ? -2.185 -23.204 -65.046 1.00 58.25 372 TYR B O 1
ATOM 6218 N N . LEU B 1 375 ? -1.226 -24.879 -63.874 1.00 51.67 373 LEU B N 1
ATOM 6219 C CA . LEU B 1 375 ? -2.323 -24.948 -62.918 1.00 49.83 373 LEU B CA 1
ATOM 6220 C C . LEU B 1 375 ? -2.505 -23.600 -62.240 1.00 48.82 373 LEU B C 1
ATOM 6221 O O . LEU B 1 375 ? -3.633 -23.147 -62.021 1.00 49.49 373 LEU B O 1
ATOM 6226 N N . ILE B 1 376 ? -1.399 -22.928 -61.920 1.00 47.20 374 ILE B N 1
ATOM 6227 C CA . ILE B 1 376 ? -1.470 -21.592 -61.341 1.00 46.41 374 ILE B CA 1
ATOM 6228 C C . IL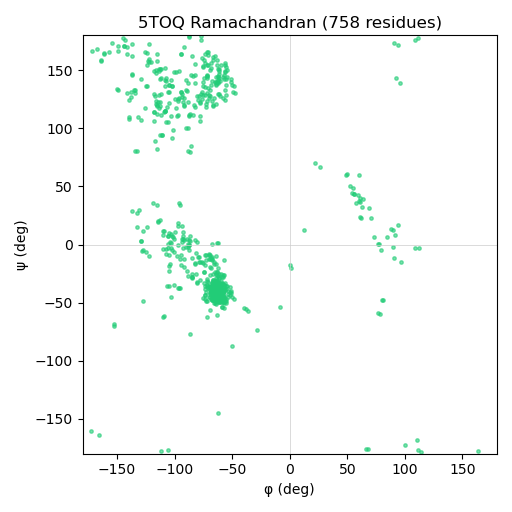E B 1 376 ? -1.898 -20.571 -62.390 1.00 48.12 374 ILE B C 1
ATOM 6229 O O . ILE B 1 376 ? -2.962 -19.965 -62.264 1.00 48.39 374 ILE B O 1
ATOM 6234 N N . ASN B 1 377 ? -1.099 -20.386 -63.448 1.00 50.16 375 ASN B N 1
ATOM 6235 C CA . ASN B 1 377 ? -1.290 -19.209 -64.298 1.00 51.99 375 ASN B CA 1
ATOM 6236 C C . ASN B 1 377 ? -2.579 -19.260 -65.115 1.00 52.28 375 ASN B C 1
ATOM 6237 O O . ASN B 1 377 ? -3.209 -18.218 -65.321 1.00 53.04 375 ASN B O 1
ATOM 6242 N N . GLN B 1 378 ? -2.989 -20.434 -65.591 1.00 51.75 376 GLN B N 1
ATOM 6243 C CA . GLN B 1 378 ? -4.111 -20.527 -66.524 1.00 51.91 376 GLN B CA 1
ATOM 6244 C C . GLN B 1 378 ? -5.413 -20.998 -65.892 1.00 52.23 376 GLN B C 1
ATOM 6245 O O . GLN B 1 378 ? -6.467 -20.421 -66.168 1.00 52.81 376 GLN B O 1
ATOM 6251 N N . LYS B 1 379 ? -5.371 -22.037 -65.061 1.00 52.09 377 LYS B N 1
ATOM 6252 C CA . LYS B 1 379 ? -6.554 -22.583 -64.410 1.00 51.51 377 LYS B CA 1
ATOM 6253 C C . LYS B 1 379 ? -6.684 -22.117 -62.969 1.00 51.07 377 LYS B C 1
ATOM 6254 O O . LYS B 1 379 ? -7.601 -22.553 -62.264 1.00 49.88 377 LYS B O 1
ATOM 6260 N N . HIS B 1 380 ? -5.794 -21.225 -62.536 1.00 51.26 378 HIS B N 1
ATOM 6261 C CA . HIS B 1 380 ? -5.589 -20.840 -61.142 1.00 51.75 378 HIS B CA 1
ATOM 6262 C C . HIS B 1 380 ? -5.972 -21.886 -60.099 1.00 50.29 378 HIS B C 1
ATOM 6263 O O . HIS B 1 380 ? -6.927 -21.713 -59.335 1.00 53.04 378 HIS B O 1
ATOM 6270 N N . ILE B 1 381 ? -5.224 -22.984 -60.093 1.00 46.02 379 ILE B N 1
ATOM 6271 C CA . ILE B 1 381 ? -5.156 -23.915 -58.977 1.00 40.94 379 ILE B CA 1
ATOM 6272 C C . ILE B 1 381 ? -3.807 -23.686 -58.321 1.00 37.53 379 ILE B C 1
ATOM 6273 O O . ILE B 1 381 ? -2.763 -23.874 -58.957 1.00 37.02 379 ILE B O 1
ATOM 6278 N N . TYR B 1 382 ? -3.821 -23.277 -57.059 1.00 36.47 380 TYR B N 1
ATOM 6279 C CA . TYR B 1 382 ? -2.610 -22.816 -56.394 1.00 35.16 380 TYR B CA 1
ATOM 6280 C C . TYR B 1 382 ? -1.991 -23.945 -55.577 1.00 34.71 380 TYR B C 1
ATOM 6281 O O . TYR B 1 382 ? -2.643 -24.523 -54.700 1.00 34.90 380 TYR B O 1
ATOM 6290 N N . LEU B 1 383 ? -0.731 -24.253 -55.873 1.00 33.23 381 LEU B N 1
ATOM 6291 C CA . LEU B 1 383 ? 0.023 -25.263 -55.146 1.00 32.81 381 LEU B CA 1
ATOM 6292 C C . LEU B 1 383 ? 1.493 -24.873 -55.156 1.00 33.45 381 LEU B C 1
ATOM 6293 O O . LEU B 1 383 ? 1.908 -23.943 -55.852 1.00 34.15 381 LEU B O 1
ATOM 6298 N N . LEU B 1 384 ? 2.277 -25.593 -54.364 1.00 33.23 382 LEU B N 1
ATOM 6299 C CA . LEU B 1 384 ? 3.674 -25.263 -54.141 1.00 32.41 382 LEU B CA 1
ATOM 6300 C C . LEU B 1 384 ? 4.518 -25.597 -55.366 1.00 34.85 382 LEU B C 1
ATOM 6301 O O . LEU B 1 384 ? 4.145 -26.451 -56.174 1.00 33.96 382 LEU B O 1
ATOM 6306 N N . PRO B 1 385 ? 5.667 -24.931 -55.526 1.00 37.11 383 PRO B N 1
ATOM 6307 C CA . PRO B 1 385 ? 6.555 -25.271 -56.651 1.00 37.27 383 PRO B CA 1
ATOM 6308 C C . PRO B 1 385 ? 7.033 -26.709 -56.618 1.00 36.01 383 PRO B C 1
ATOM 6309 O O . PRO B 1 385 ? 7.368 -27.271 -57.670 1.00 35.50 383 PRO B O 1
ATOM 6313 N N . SER B 1 386 ? 7.070 -27.320 -55.432 1.00 35.30 384 SER B N 1
ATOM 6314 C CA . SER B 1 386 ? 7.419 -28.726 -55.282 1.00 34.10 384 SER B CA 1
ATOM 6315 C C . SER B 1 386 ? 6.317 -29.660 -55.761 1.00 32.00 384 SER B C 1
ATOM 6316 O O . SER B 1 386 ? 6.574 -30.857 -55.927 1.00 32.43 384 SER B O 1
ATOM 6319 N N . GLY B 1 387 ? 5.110 -29.149 -55.990 1.00 31.82 385 GLY B N 1
ATOM 6320 C CA . GLY B 1 387 ? 3.982 -29.985 -56.335 1.00 30.16 385 GLY B CA 1
ATOM 6321 C C . GLY B 1 387 ? 3.154 -30.462 -55.164 1.00 29.52 385 GLY B C 1
ATOM 6322 O O . GLY B 1 387 ? 2.271 -31.308 -55.360 1.00 28.91 385 GLY B O 1
ATOM 6323 N N . ARG B 1 388 ? 3.408 -29.952 -53.957 1.00 28.22 386 ARG B N 1
ATOM 6324 C CA . ARG B 1 388 ? 2.671 -30.383 -52.775 1.00 25.84 386 ARG B CA 1
ATOM 6325 C C . ARG B 1 388 ? 1.277 -29.776 -52.778 1.00 26.40 386 ARG B C 1
ATOM 6326 O O . ARG B 1 388 ? 1.119 -28.560 -52.931 1.00 29.39 386 ARG B O 1
ATOM 6334 N N . ILE B 1 389 ? 0.268 -30.622 -52.601 1.00 23.36 387 ILE B N 1
ATOM 6335 C CA . ILE B 1 389 ? -1.099 -30.168 -52.399 1.00 22.55 387 ILE B CA 1
ATOM 6336 C C . ILE B 1 389 ? -1.570 -30.619 -51.026 1.00 21.62 387 ILE B C 1
ATOM 6337 O O . ILE B 1 389 ? -1.136 -31.649 -50.501 1.00 22.31 387 ILE B O 1
ATOM 6342 N N . ASN B 1 390 ? -2.455 -29.826 -50.439 1.00 22.26 388 ASN B N 1
ATOM 6343 C CA . ASN B 1 390 ? -3.209 -30.253 -49.271 1.00 22.51 388 ASN B CA 1
ATOM 6344 C C . ASN B 1 390 ? -4.507 -30.875 -49.770 1.00 21.61 388 ASN B C 1
ATOM 6345 O O . ASN B 1 390 ? -5.309 -30.207 -50.433 1.00 23.76 388 ASN B O 1
ATOM 6350 N N . MET B 1 391 ? -4.706 -32.157 -49.462 1.00 21.49 389 MET B N 1
ATOM 6351 C CA . MET B 1 391 ? -5.905 -32.847 -49.914 1.00 22.47 389 MET B CA 1
ATOM 6352 C C . MET B 1 391 ? -7.171 -32.237 -49.329 1.00 22.16 389 MET B C 1
ATOM 6353 O O . MET B 1 391 ? -8.243 -32.377 -49.925 1.00 22.93 389 MET B O 1
ATOM 6358 N N . CYS B 1 392 ? -7.072 -31.550 -48.189 1.00 21.72 390 CYS B N 1
ATOM 6359 C CA . CYS B 1 392 ? -8.231 -30.878 -47.619 1.00 23.50 390 CYS B CA 1
ATOM 6360 C C . CYS B 1 392 ? -8.702 -29.706 -48.472 1.00 25.27 390 CYS B C 1
ATOM 6361 O O . CYS B 1 392 ? -9.802 -29.196 -48.238 1.00 25.44 390 CYS B O 1
ATOM 6364 N N . GLY B 1 393 ? -7.905 -29.274 -49.452 1.00 24.66 391 GLY B N 1
ATOM 6365 C CA . GLY B 1 393 ? -8.351 -28.295 -50.424 1.00 27.23 391 GLY B CA 1
ATOM 6366 C C . GLY B 1 393 ? -9.231 -28.852 -51.518 1.00 27.14 391 GLY B C 1
ATOM 6367 O O . GLY B 1 393 ? -9.876 -28.084 -52.240 1.00 26.85 391 GLY B O 1
ATOM 6368 N N . LEU B 1 394 ? -9.264 -30.173 -51.666 1.00 27.69 392 LEU B N 1
ATOM 6369 C CA . LEU B 1 394 ? -10.173 -30.801 -52.607 1.00 27.69 392 LEU B CA 1
ATOM 6370 C C . LEU B 1 394 ? -11.541 -30.990 -51.969 1.00 28.40 392 LEU B C 1
ATOM 6371 O O . LEU B 1 394 ? -11.662 -31.241 -50.766 1.00 27.89 392 LEU B O 1
ATOM 6376 N N . THR B 1 395 ? -12.579 -30.856 -52.793 1.00 28.84 393 THR B N 1
ATOM 6377 C CA . THR B 1 395 ? -13.955 -30.988 -52.343 1.00 29.98 393 THR B CA 1
ATOM 6378 C C . THR B 1 395 ? -14.735 -31.805 -53.359 1.00 31.89 393 THR B C 1
ATOM 6379 O O . THR B 1 395 ? -14.247 -32.127 -54.447 1.00 32.00 393 THR B O 1
ATOM 6383 N N . THR B 1 396 ? -15.975 -32.129 -52.991 1.00 32.51 394 THR B N 1
ATOM 6384 C CA . THR B 1 396 ? -16.918 -32.642 -53.975 1.00 35.13 394 THR B CA 1
ATOM 6385 C C . THR B 1 396 ? -17.166 -31.621 -55.078 1.00 39.68 394 THR B C 1
ATOM 6386 O O . THR B 1 396 ? -17.506 -31.997 -56.207 1.00 39.99 394 THR B O 1
ATOM 6390 N N . LYS B 1 397 ? -16.978 -30.332 -54.777 1.00 44.15 395 LYS B N 1
ATOM 6391 C CA . LYS B 1 397 ? -17.293 -29.235 -55.685 1.00 47.85 395 LYS B CA 1
ATOM 6392 C C . LYS B 1 397 ? -16.075 -28.609 -56.358 1.00 50.50 395 LYS B C 1
ATOM 6393 O O . LYS B 1 397 ? -16.236 -27.633 -57.098 1.00 52.20 395 LYS B O 1
ATOM 6399 N N . ASN B 1 398 ? -14.867 -29.117 -56.117 1.00 51.64 396 ASN B N 1
ATOM 6400 C CA . ASN B 1 398 ? -13.718 -28.754 -56.940 1.00 51.55 396 ASN B CA 1
ATOM 6401 C C . ASN B 1 398 ? -13.017 -29.970 -57.533 1.00 52.17 396 ASN B C 1
ATOM 6402 O O . ASN B 1 398 ? -12.072 -29.808 -58.313 1.00 52.45 396 ASN B O 1
ATOM 6407 N N . LEU B 1 399 ? -13.433 -31.173 -57.136 1.00 51.97 397 LEU B N 1
ATOM 6408 C CA . LEU B 1 399 ? -13.307 -32.424 -57.872 1.00 53.51 397 LEU B CA 1
ATOM 6409 C C . LEU B 1 399 ? -13.300 -32.168 -59.375 1.00 56.50 397 LEU B C 1
ATOM 6410 O O . LEU B 1 399 ? -12.257 -32.280 -60.030 1.00 56.15 397 LEU B O 1
ATOM 6415 N N . ASP B 1 400 ? -14.483 -31.845 -59.905 1.00 59.38 398 ASP B N 1
ATOM 6416 C CA . ASP B 1 400 ? -14.781 -31.362 -61.253 1.00 61.14 398 ASP B CA 1
ATOM 6417 C C . ASP B 1 400 ? -13.573 -31.019 -62.108 1.00 57.62 398 ASP B C 1
ATOM 6418 O O . ASP B 1 400 ? -13.415 -31.514 -63.231 1.00 61.49 398 ASP B O 1
ATOM 6423 N N . TYR B 1 401 ? -12.727 -30.166 -61.556 1.00 49.74 399 TYR B N 1
ATOM 6424 C CA . TYR B 1 401 ? -11.938 -29.186 -62.282 1.00 43.14 399 TYR B CA 1
ATOM 6425 C C . TYR B 1 401 ? -10.462 -29.250 -61.959 1.00 40.52 399 TYR B C 1
ATOM 6426 O O . TYR B 1 401 ? -9.637 -29.220 -62.874 1.00 40.34 399 TYR B O 1
ATOM 6435 N N . VAL B 1 402 ? -10.125 -29.290 -60.667 1.00 39.13 400 VAL B N 1
ATOM 6436 C CA . VAL B 1 402 ? -8.764 -29.600 -60.231 1.00 37.35 400 VAL B CA 1
ATOM 6437 C C . VAL B 1 402 ? -8.109 -30.640 -61.123 1.00 39.17 400 VAL B C 1
ATOM 6438 O O . VAL B 1 402 ? -7.031 -30.422 -61.670 1.00 39.71 400 VAL B O 1
ATOM 6442 N N . ALA B 1 403 ? -8.721 -31.792 -61.259 1.00 40.08 401 ALA B N 1
ATOM 6443 C CA . ALA B 1 403 ? -8.002 -32.869 -61.897 1.00 40.84 401 ALA B CA 1
ATOM 6444 C C . ALA B 1 403 ? -8.198 -32.887 -63.415 1.00 40.89 401 ALA B C 1
ATOM 6445 O O . ALA B 1 403 ? -7.380 -33.484 -64.129 1.00 38.67 401 ALA B O 1
ATOM 6447 N N . THR B 1 404 ? -9.289 -32.300 -63.934 1.00 43.91 402 THR B N 1
ATOM 6448 C CA . THR B 1 404 ? -9.280 -31.922 -65.348 1.00 46.13 402 THR B CA 1
ATOM 6449 C C . THR B 1 404 ? -8.303 -30.791 -65.635 1.00 47.92 402 THR B C 1
ATOM 6450 O O . THR B 1 404 ? -8.227 -30.318 -66.775 1.00 48.90 402 THR B O 1
ATOM 6454 N N . SER B 1 405 ? -7.601 -30.316 -64.614 1.00 48.63 403 SER B N 1
ATOM 6455 C CA . SER B 1 405 ? -6.494 -29.400 -64.801 1.00 48.48 403 SER B CA 1
ATOM 6456 C C . SER B 1 405 ? -5.151 -30.109 -64.713 1.00 48.05 403 SER B C 1
ATOM 6457 O O . SER B 1 405 ? -4.222 -29.735 -65.431 1.00 48.57 403 SER B O 1
ATOM 6460 N N . ILE B 1 406 ? -5.028 -31.127 -63.851 1.00 47.34 404 ILE B N 1
ATOM 6461 C CA . ILE B 1 406 ? -3.854 -31.997 -63.897 1.00 46.50 404 ILE B CA 1
ATOM 6462 C C . ILE B 1 406 ? -3.815 -32.763 -65.212 1.00 46.48 404 ILE B C 1
ATOM 6463 O O . ILE B 1 406 ? -2.753 -32.911 -65.828 1.00 45.67 404 ILE B O 1
ATOM 6468 N N . HIS B 1 407 ? -4.970 -33.268 -65.657 1.00 47.29 405 HIS B N 1
ATOM 6469 C CA . HIS B 1 407 ? -5.036 -34.018 -66.908 1.00 48.60 405 HIS B CA 1
ATOM 6470 C C . HIS B 1 407 ? -4.432 -33.226 -68.062 1.00 50.62 405 HIS B C 1
ATOM 6471 O O . HIS B 1 407 ? -3.654 -33.761 -68.861 1.00 49.96 405 HIS B O 1
ATOM 6478 N N . GLU B 1 408 ? -4.769 -31.939 -68.156 1.00 52.85 406 GLU B N 1
ATOM 6479 C CA . GLU B 1 408 ? -4.233 -31.085 -69.210 1.00 55.13 406 GLU B CA 1
ATOM 6480 C C . GLU B 1 408 ? -2.871 -30.493 -68.867 1.00 54.67 406 GLU B C 1
ATOM 6481 O O . GLU B 1 408 ? -2.082 -30.218 -69.779 1.00 55.37 406 GLU B O 1
ATOM 6487 N N . ALA B 1 409 ? -2.569 -30.292 -67.580 1.00 53.76 407 ALA B N 1
ATOM 6488 C CA . ALA B 1 409 ? -1.227 -29.854 -67.205 1.00 52.09 407 ALA B CA 1
ATOM 6489 C C . ALA B 1 409 ? -0.179 -30.887 -67.586 1.00 50.43 407 ALA B C 1
ATOM 6490 O O . ALA B 1 409 ? 0.946 -30.527 -67.952 1.00 51.52 407 ALA B O 1
ATOM 6492 N N . VAL B 1 410 ? -0.527 -32.171 -67.499 1.00 48.32 408 VAL B N 1
ATOM 6493 C CA . VAL B 1 410 ? 0.411 -33.229 -67.852 1.00 47.58 408 VAL B CA 1
ATOM 6494 C C . VAL B 1 410 ? 0.471 -33.425 -69.363 1.00 48.74 408 VAL B C 1
ATOM 6495 O O . VAL B 1 410 ? 1.532 -33.742 -69.912 1.00 49.44 408 VAL B O 1
ATOM 6499 N N . THR B 1 411 ? -0.651 -33.225 -70.057 1.00 49.36 409 THR B N 1
ATOM 6500 C CA . THR B 1 411 ? -0.717 -33.481 -71.491 1.00 50.66 409 THR B CA 1
ATOM 6501 C C . THR B 1 411 ? -0.132 -32.334 -72.314 1.00 53.25 409 THR B C 1
ATOM 6502 O O . THR B 1 411 ? 0.455 -32.576 -73.376 1.00 53.17 409 THR B O 1
ATOM 6506 N N . LYS B 1 412 ? -0.249 -31.095 -71.834 1.00 55.39 410 LYS B N 1
ATOM 6507 C CA . LYS B 1 412 ? 0.198 -29.937 -72.602 1.00 57.63 410 LYS B CA 1
ATOM 6508 C C . LYS B 1 412 ? 1.679 -29.632 -72.393 1.00 58.67 410 LYS B C 1
ATOM 6509 O O . LYS B 1 412 ? 2.503 -29.933 -73.263 1.00 58.58 410 LYS B O 1
ATOM 6515 N N . ILE B 1 413 ? 2.030 -29.032 -71.259 1.00 59.53 411 ILE B N 1
ATOM 6516 C CA . ILE B 1 413 ? 3.429 -28.712 -70.975 1.00 60.16 411 ILE B CA 1
ATOM 6517 C C . ILE B 1 413 ? 4.128 -29.875 -70.273 1.00 60.10 411 ILE B C 1
ATOM 6518 O O . ILE B 1 413 ? 4.208 -29.922 -69.044 1.00 60.00 411 ILE B O 1
#

Foldseek 3Di:
DDDDDDPCNPPDDDDDDPLVVLVVVLVVDPDPLFFEQSDDAFADLVRHQDQAPLLVVVVVVVVVDPVDDFDFAALQGDVLLQVLVLCLLQPVPFPLVVQQQKGKGKAQFLLRLLLLVLLLCCAPNPDGNPLAQEEEEEVVADPCNVVSNVVSRRDHYYYFYAQDLQVLAGPLVRNLVCLLPHAAQHEYEAELACTPAALHDDDPVSLVSNLVSCVVRVYEYEYEYEQQCLWALDNCVSSVSVNVSSVVQHWYKYKYGPVLSVVVPQRTIMIMTGDNHNVCNVVSVVVSSVVSCVPVNHGGDSVSSSSSVQSVDVVSVVSSSVSSNVNQVLLLVLLVLLQVLLVVVVAPDHRVQSNNGIHQKHQRSQAQQLQVCCCPPVNYGHDNSSIGGSSSDHPVSSNSVSVSSSCSRVPTD/DDPDDDPCPPPDDDDLADDAFADLVRHQDQAPLLVVLLVVVVPPPPDDFDFAALQGDVLLQVLVLCLQQPVPQPLVVQQQKGKGKAQFLLRLLLLVLLLCCAPNPDGNPLAQEEEEEVVADVCNVVSNVVSRRPHYYYFYFADLVVLAGPLVRNLVCLLPHAAQHEYEAELACTPAALHDDDPVSLVSVLVSCVVRNYEYEYEHEQQCLWQLHNVVSSVSVNVSVVVPHWYKYKYGPVLSVVVPQRTIMIMTGDNHNVVNVVSVVVSSVVSCVPVNHGGDDVSSSSSVQSVDVVSVVSSSVSSNVSQVLLLVLLVLLQVVCCVLVAPDHQVQSNNGIHQKHQRSAALPLVVLCCVPVNDDDHSSRINGSSPDHPVCSVPVNVSVSCSRVPD

CATH classification: 3.40.640.10

Radius of gyration: 28.22 Å; Cα contacts (8 Å, |Δi|>4): 1680; chains: 2; bounding box: 52×75×92 Å

GO terms:
  GO:0004069 L-aspartate:2-oxoglutarate transaminase activity (F, EXP)
  GO:0047801 L-cysteine:2-oxoglutarate transaminase activity (F, EXP)

Solvent-accessible surface area: 30573 Å² total

Organism: Sus scrofa (NCBI:txid9823)

Nearest PDB structures (foldseek):
  6dna-assembly4_D  TM=9.788E-01  e=8.208E-64  Homo sapiens
  6dna-assembly1_A  TM=9.764E-01  e=5.800E-62  Homo sapiens
  4f4e-assembly1_B  TM=9.801E-01  e=5.908E-45  Burkholderia pseudomallei K96243
  4f5k-assembly1_B  TM=9.767E-01  e=4.686E-42  Escherichia coli K-12
  8e9o-assembly1_B  TM=9.578E-01  e=5.783E-42  Escherichia coli

InterPro domains:
  IPR000796 Aspartate/other aminotransferase [PR00799] (187-206)
  IPR000796 Aspartate/other aminotransferase [PR00799] (218-230)
  IPR000796 Aspartate/other aminotransferase [PR00799] (286-311)
  IPR000796 Aspartate/other aminotransferase [PR00799] (354-372)
  IPR000796 Aspartate/other aminotransferase [PTHR11879] (4-411)
  IPR004838 Aminotransferases, class-I, pyridoxal-phosphate-binding site [PS00105] (256-269)
  IPR004839 Aminotransferase, class I/classII, large domain [PF00155] (32-405)
  IPR015421 Pyridoxal phosphate-dependent transferase, major domain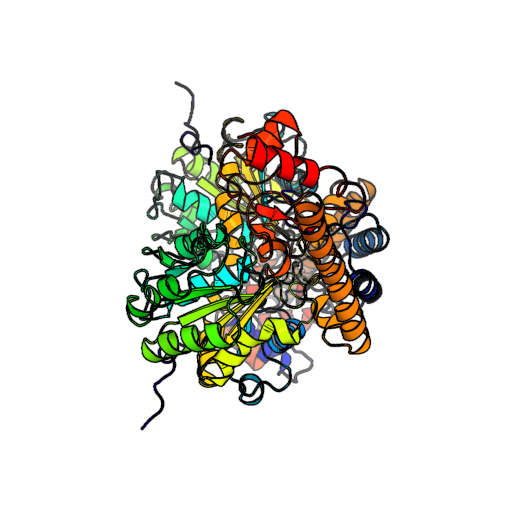 [G3DSA:3.40.640.10] (50-331)
  IPR015422 Pyridoxal phosphate-dependent transferase, small domain [G3DSA:3.90.1150.10] (23-405)
  IPR015424 Pyridoxal phosphate-dependent transferase [SSF53383] (4-412)